Protein 9IRK (pdb70)

Secondary structure (DSSP, 8-state):
-HHHHHHHHHHHHHHHHHHHHHHHT----HHHHHHHS-SSS---HHHHHHHHHHHHS--EE-TTSEEEEE-TTT-BEEEEETTHHHHHT---TT-BGGGGB-HHHHHHHHHHHT--S--S-SSEEEEBTTT--EEEEEEEEETTEEEEEEEE---S-HHHHHHHHHHHHHHHHHHHHHHHTS-SS-HHHHHHHHHHHHHHHH--SEEEEEEE-TTS-EEEEEEEE-TTSPP-TT-EE-GGGS-HHHHHHTTTSSEEEES-TTSPPEEEEE-TT-SSPPP-SS-SSBPPPHHHHHHHHHHT--EEEEEEEEEE---EEEEEEEEEEESS-----HHHHHHHHHHHHHHHHHHHHHHHHHHHHHHHHHHHHHHHHHHHHHTS-GGGGTSSSS-TTTTS--SEEEEEETTEEEEEES---HHHHHHHHHHHHHHH-SSSEEEES-HHHHT-TTHHHHTTS--EEEEEESSSS-EEEEEE--GGGT-------S-SHHHHHHHHTTTSTT--PPPPHHHHHHHHHHHHHHHHHHHH-/--------EEEEETTEEEEE----S-HHHHHHHHT--GGGG-/--EE-TTSEEEEE-TTT-BEEEEETTHHHHHT-----TT-BGGGGB-HHHHHHHHHHHT-SSGGGG-SEEEEBTTT--EEEEEEEE-SSSEEEEEEE-S---HHHHHHHHHHHHHHHHHHHHHHHTS-SS-HHHHHHHHHHHHHHHH--SEEEEEEE-TT--EEEEEEEE-TTSPP-TT-EE-STTS-HHHHHHHHHS-EEEES-SSSPPEEEEE-TT-SS----TT-TTBPPPHHHHHHHHHHT-SEEEEEEEEEE---EEEEEEEEEEESS-----HHHHHHHHHHHHHHHHHHHHHHHHHHHHHHHHHHHHHHHHHHHHHHS-GGGGGTSSS-TTSSS--SEEEEEETTEEEEEES---HHHHHHHHHHHHHHH-SSSEEEES-HHHHT-TTT----SS--EEEEEESSSS-EEEEEE--GGGG--------SHHHHHHHHTTTSSS-PPPPPHHHHHHHHHHHHHHHHHHHH-

Sequence (1052 aa):
GGYIQPFGCMIAVDESSFRIIGYSENAREMLGIMILAMGTDVRSLFTSSSSILLERAFVAREITLLNPVWIHSKNTGKPFYAILHRIDVGVVIDLEPARTEDPALSIAGAVQSQKLAVRAISQLQALPGGDIKLLCDTVVESVRDLTGYDRVMVHKFHEDEHGEVVAESKRDDLEPYIGLHYPATDIPQASRFLFKQNRVRMIVDCNATPVLVVQDDRLTQSMCLVGSTLRAPHGCHSQYMANMGSIASLAMAVIINGNSMRLWGLVVCHHTSSRCIPFPLRYACEFLMQAFGLQLNMELQLALQMSEKRVLRTQTLLCDMLLRDSPAGIVTQSPSIMDLVKCDGAAFLYHGKYYPLGVAPSEVQIKDVVEWLLANHADSTGLSTDSLGDAGYPGAAALGDAVCGMAVAYITKRDFLFWFRSHTAKEIKWGGQRMHPRSSFQAFLEVVKSRSQPWETAEMDAIHSLQLILRDSFKESMSKAIQQYTVDARLHAVFEQSGESGKSFDYSQSLKTTTYGSSVPEQQITAYLSRIQRGGYIQPFGCMIAVDESSFRIIGYSENAREMLGILAMGTDVRSLFTSSSSILLERAFVAREITLLNPVWIHSKNTGKPFYAILHRIDVGVVIDLEPARTEDPALSIAGAVQSQKLAVRAISQLQALPGGDIKLLCDTVVESVRDLTGYDRVMVHKFHEDEHGEVVAESKRDDLEPYIGLHYPATDIPQASRFLFKQNRVRMIVDCNATPVLVVQDDRLTQSMCLVGSTLRAPHGCHSQYMANMGSIASLAMAVIINGSSMRLWGLVVCHHTSSRCIPFPLRYACEFLMQAFGLQLNMELQLALQMSEKRVLRTQTLLCDMLLRDSPAGIVTQSPSIMDLVKCDGAAFLYHGKYYPLGVAPSEVQIKDVVEWLLANHADSTGLSTDSLGDAGYPGAAALGDAVCGMAVAYITKRDFLFWFRSHTAKEIKWGGGQRMHPRSSFQAFLEVVKSRSQPWETAEMDAIHSLQLILRDSFKESRLSDQEYMELVFENGQILAKGQRTKSIMDLYEAEYNEDFMKS

Solvent-accessible surface area: 48321 Å² total; per-residue (Å²): 51,28,110,0,6,48,42,0,2,0,1,0,0,37,66,105,38,25,135,3,17,0,28,0,82,20,0,85,107,60,5,34,41,160,158,0,33,77,44,31,48,1,76,62,12,3,46,87,50,2,15,97,13,1,55,113,1,6,108,24,190,82,16,84,37,40,12,16,15,13,1,58,3,106,98,80,41,92,5,8,28,0,40,2,39,83,34,138,53,5,1,0,4,8,2,21,60,15,115,13,77,19,62,18,2,8,5,4,2,19,3,5,13,5,34,6,1,5,58,1,3,30,74,2,13,46,25,91,12,70,78,54,151,78,0,4,50,24,0,4,113,13,0,61,16,0,0,23,2,5,17,0,6,0,21,55,13,49,130,74,73,23,0,39,2,43,1,35,26,50,120,144,118,46,71,72,13,92,18,11,20,17,23,28,118,64,30,81,114,68,40,19,130,36,24,80,123,55,100,44,48,10,5,14,39,11,106,30,108,65,24,74,3,48,33,16,145,195,50,141,115,70,16,74,14,64,21,2,54,5,66,20,34,140,50,77,85,26,95,44,0,45,26,42,41,4,34,0,10,6,12,4,5,1,21,10,56,32,178,116,70,114,25,10,0,10,0,18,0,20,21,80,60,63,49,35,0,8,14,15,0,44,34,0,1,69,12,1,18,21,6,0,4,9,10,0,20,11,8,59,69,21,56,103,43,99,45,88,88,128,33,89,153,21,26,78,60,0,31,66,40,16,152,197,93,57,22,16,8,4,15,83,102,105,34,7,0,57,72,2,11,149,30,58,0,0,0,4,10,36,132,42,130,38,64,73,57,61,70,26,12,55,88,123,67,2,82,57,4,16,108,18,2,55,77,94,58,46,150,52,70,16,50,45,22,45,5,5,52,119,50,40,5,105,23,68,28,98,30,44,82,48,8,7,0,2,2,5,2,16,5,83,127,139,4,3,3,1,1,3,21,16,30,16,37,145,113,27,168,23,70,54,217,144,66,24,4,118,31,10,22,109,47,2,53,122,85,9,145,65,77,4,79,77,30,93,117,55,27,35,93,11,8,97,44,1,13,111,62,7,75,68,38,35,147,161,121,168,83,74,38,74,73,0,21,26,3,7,3,48,25,31,31,54,25,69,114,20,54,154,74,68,158,109,21,56,12,32,102,11,30,124,102,15,81,86,39,114,85,29,75,99,135,78,5,68,63,13,4,50,125,34,4,32,25,12,100,0,8,58,32,0,0,0,1,0,0,46,83,99,43,22,115,1,24,0,25,0,86,24,0,104,128,51,3,45,82,30,48,76,34,43,48,2,81,59,20,6,46,86,39,6,14,61,5,4,62,53,4,13,112,28,172,100,11,13,2,0,11,3,1,22,0,66,1,127,106,92,36,65,6,0,23,0,30,12,20,101,12,88,62,6,1,1,4,4,1,10,49,18,183,111,54,64,44,9,69,19,6,27,34,9,23,102,17,11,38,58,0,38,89,11,3,47,99,4,37,73,48,99,54,68,70,55,145,69,5,4,53,31,1,4,105,20,2,73,128,22,5,39,3,13,23,0,9,0,20,65,12,49,173,44,32,26,0,38,3,42,2,33,15,52,90,136,107,36,117,62,25,87,18,11,18,16,19,10,17,44,32,46,18,3,36,14,41,14,25,77,16,32,60,28,44,4,9,17,45,16,112,34,110,66,20,76,15,55,48,16,136,188,44,141,113,50,9,5,1,3,10,5,39,0,33,20,34,50,37,49,88,26,78,36,0,54,31,49,44,6,46,0,11,0,13,0,5,0,9,10,27,65,103,70,57,111,19,14,0,8,0,18,0,22,25,58,55,63,76,66,7,81,20,10,23,20,31,0,3,36,6,2,12,11,6,0,2,22,21,0,18,11,9,55,60,29,54,119,37,102,40,102,109,124,33,101,148,16,24,68,60,3,26,66,24,21,142,189,76,56,36,19,1,2,8,90,85,106,37,7,0,68,76,2,10,125,25,40,0,0,0,0,26,42,133,70,132,42,65,70,46,60,64,25,7,50,115,106,54,5,130,70,2,18,82,24,0,48,92,98,56,70,124,56,76,15,41,43,21,43,7,4,44,127,50,46,18,120,20,20,96,78,21,34,84,49,7,8,0,1,1,4,2,17,9,64,163,128,4,3,0,0,0,2,14,10,37,15,41,113,116,28,166,26,56,70,63,125,137,9,22,6,121,8,1,20,114,16,7,55,83,92,12,124,57,79,4,62,64,33,110,114,59,28,36,96,9,4,73,43,3,6,118,64,6,87,92,36,39,183,150,135,170,10,43,56,75,115,40,71,21,10,28,57,80,157,55,109,38,78,51,93,46,71,48,134,84,24,0,11,69,27,13,76,58,18,13,66,38,84,41,94,170,140

Foldseek 3Di:
DAWFFPQWWKWFAALPQQFTFKIWPCVCVVLVVCPDDGRDRPLVQFDDVQSVLVNVLSPDDPSQVSPFDWTAGPPPGFIWTWGWDAFPGHIMIITHGAPDRDVVVVVVLVVLLVVLLVVLLVVVVPDPQADLLVLQQSLQVSLCVLFVAAKKWWWFADPQRWIATDYMDHDPPDFDRHQFIFHNPVQDPVNVVVCVVAFKAKDQFLPGDIIDMGGHPPDPDDTDCVNPNRGHDDPVVSQLCVVAQFTIKMKGFAWEPDVVIDTGTIMMGGHNHGDDDGDSSVSSSVSNSVSSNVSVRSNVVVVVVVLVVQLVVLLVVLVVQVVVDPNVSQPVDPRHPCVNDPFQWKWKQDPNDIDIGGQDDDSVVVVLVLVQCCVPPQPDQWAWFFAVVVVPSPPPSPPDQAFGIKTKGHQDRGIIMIGGHGFDVVPGDDDDVRNYSVVRRVVVCVVRVRGGDDDDPVSVVSVVVSSVSSNVVVVVD/DACLVQQLVLLLQLVVQCVVCVVVVHAFFDLVSDVVRDGDDDDDPVSSVVVVCCQFQVQWFFPQWWKWWAALPQQFTFKIWPCVCVVLVHDDGGDHPLVQFDVVQSVLVVQQSPDDPDDPPAFPWTATDPPGFTWTWHWDDDPGGIMIITGGDDDDDVVVVVVVLVVLLVLLVVLLVVLVPDDAQDVLVLQQSLQVSVCVSAVAAKKWWWFADPNQKIATRYIDHDPVDDDDHQFTFDNSVQGSVVVVLCVPVQKAKDFFLPGDIIGMGGHPPDPGRDGCSPPNRHHDDPVVSQLCVVAQFTIKMKGFQWEPPVDIDTGTIMIGTHNHGDDDDDSNVVSVNVSSVSSNVSVNVNVVVVVVVLVVQLVVLLVVQVVQPVVDPVCSQQPDDHHPCPNDPFQWKWKADPNDIRIGGQDDDPVVVVLVVVVCCVPPVPDQWDWDFAVVVVPRPCRVVSPQSFGIKTWGHQDPGIIMMGTHGFDVVPRDDPDDRRNYSVNRRVSVCPVRVRGHDDDDPVSVVSVVVSSVVSNVVVVVD/DDDDDWDWDWDADPNDTDIHTPDDDDPVVVVVVPPDCPVVVD

GO terms:
  GO:0005634 nucleus (C, IDA)
  GO:0045892 negative regulation of DNA-templated transcription (P, IDA)
  GO:0009416 response to light stimulus (P, IDA)
  GO:0010244 response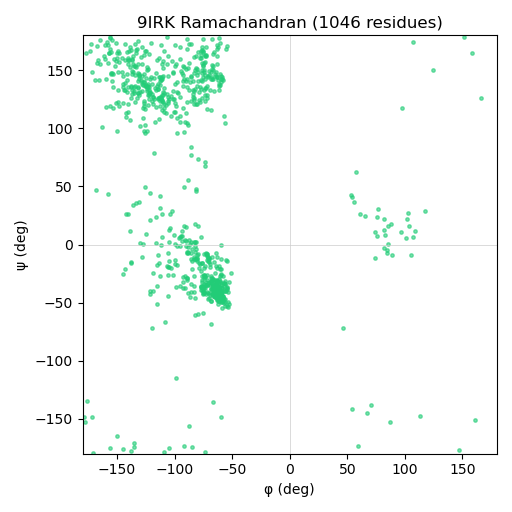 to low fluence blue light stimulus by blue low-fluence system (P, IDA)
  GO:0042803 protein homodimerization activity (F, IDA)
  GO:0043565 sequence-specific DNA binding (F, IDA)
  GO:0017012 protein-phytochromobilin linkage (P, IDA)
  GO:1990841 promoter-specific chromatin binding (F, IDA)
  GO:0005737 cytoplasm (C, EXP)
  GO:0016607 nuclear speck (C, EXP)
  GO:0009266 response to temperature stimulus (P, IMP)
  GO:0005515 protein binding (F, IPI)
  GO:0005829 cytosol (C, IDA)
  GO:0016604 nuclear body (C, IDA)
  GO:0031516 far-red light photoreceptor activity (F, IDA)
  GO:0031517 red light photoreceptor activity (F, IDA)
  GO:0042742 defense response to bacterium (P, IMP)
  GO:0009408 response to heat (P, IMP)
  GO:0009409 response to cold (P, IMP)
  GO:0009416 response to light stimulus (P, IMP)

Organism: Arabidopsis thaliana (NCBI:txid3702)

Nearest PDB structures (foldseek):
  7rzw-assembly1_B  TM=8.523E-01  e=8.303E-72  Arabidopsis thaliana
  4our-assembly1_A  TM=8.708E-01  e=1.232E-64  Arabidopsis thaliana
  4our-assembly1_B  TM=8.774E-01  e=3.385E-57  Arabidopsis thaliana
  6tby-assembly1_AAA  TM=9.558E-01  e=5.808E-47  Sorghum bicolor
  6tc5-assembly1_AAA  TM=9.625E-01  e=3.895E-46  Sorghum bicolor

B-factor: mean 48.82, std 25.3, range [7.39, 120.32]

Structure (mmCIF, N/CA/C/O backbone):
data_9IRK
#
_entry.id   9IRK
#
_cell.length_a   1.00
_cell.length_b   1.00
_cell.length_c   1.00
_cell.angle_alpha   90.00
_cell.angle_beta   90.00
_cell.angle_gamma   90.00
#
_symmetry.space_group_name_H-M   'P 1'
#
loop_
_entity.id
_entity.type
_entity.pdbx_description
1 polymer 'Phytochrome B'
2 polymer 'Transcription factor PIF6'
3 non-polymer '3-[5-[[(3~{R},4~{R})-3-ethyl-4-methyl-5-oxidanylidene-3,4-dihydropyrrol-2-yl]methyl]-2-[[5-[(4-ethyl-3-methyl-5-oxidanylidene-pyrrol-2-yl)methyl]-3-(3-hydroxy-3-oxopropyl)-4-methyl-1~{H}-pyrrol-2-yl]methyl]-4-methyl-1~{H}-pyrrol-3-yl]propanoic acid'
#
loop_
_atom_site.group_PDB
_atom_site.id
_atom_site.type_symbol
_atom_site.label_atom_id
_atom_site.label_alt_id
_atom_site.label_comp_id
_atom_site.label_asym_id
_atom_site.label_entity_id
_atom_site.label_seq_id
_atom_site.pdbx_PDB_ins_code
_atom_site.Cartn_x
_atom_site.Cartn_y
_atom_site.Cartn_z
_atom_site.occupancy
_atom_site.B_iso_or_equiv
_atom_site.auth_seq_id
_atom_site.auth_comp_id
_atom_site.auth_asym_id
_atom_site.auth_atom_id
_atom_site.pdbx_PDB_model_num
ATOM 1 N N . GLY A 1 111 ? 133.608 95.814 85.484 1.00 68.92 111 GLY C N 1
ATOM 2 C CA . GLY A 1 111 ? 132.456 96.155 84.670 1.00 65.01 111 GLY C CA 1
ATOM 3 C C . GLY A 1 111 ? 131.144 95.784 85.329 1.00 63.21 111 GLY C C 1
ATOM 4 O O . GLY A 1 111 ? 130.585 94.720 85.066 1.00 53.23 111 GLY C O 1
ATOM 7 N N . GLY A 1 112 ? 130.648 96.669 86.187 1.00 54.29 112 GLY C N 1
ATOM 8 C CA . GLY A 1 112 ? 129.415 96.457 86.904 1.00 48.12 112 GLY C CA 1
ATOM 9 C C . GLY A 1 112 ? 128.210 96.931 86.122 1.00 45.23 112 GLY C C 1
ATOM 10 O O . GLY A 1 112 ? 128.223 97.013 84.890 1.00 48.30 112 GLY C O 1
ATOM 14 N N . TYR A 1 113 ? 127.145 97.241 86.854 1.00 40.64 113 TYR C N 1
ATOM 15 C CA . TYR A 1 113 ? 125.911 97.742 86.275 1.00 37.58 113 TYR C CA 1
ATOM 16 C C . TYR A 1 113 ? 125.400 98.901 87.116 1.00 34.46 113 TYR C C 1
ATOM 17 O O . TYR A 1 113 ? 125.598 98.935 88.332 1.00 36.39 113 TYR C O 1
ATOM 35 N N . ILE A 1 114 ? 124.737 99.852 86.457 1.00 29.76 114 ILE C N 1
ATOM 36 C CA . ILE A 1 114 ? 124.164 101.014 87.121 1.00 31.14 114 ILE C CA 1
ATOM 37 C C . ILE A 1 114 ? 122.711 101.151 86.699 1.00 29.66 114 ILE C C 1
ATOM 38 O O . ILE A 1 114 ? 122.274 100.588 85.695 1.00 32.16 114 ILE C O 1
ATOM 54 N N . GLN A 1 115 ? 121.963 101.901 87.487 1.00 28.13 115 GLN C N 1
ATOM 55 C CA . GLN A 1 115 ? 120.566 102.154 87.166 1.00 27.42 115 GLN C CA 1
ATOM 56 C C . GLN A 1 115 ? 120.474 103.129 85.997 1.00 33.00 115 GLN C C 1
ATOM 57 O O . GLN A 1 115 ? 121.287 104.052 85.905 1.00 36.61 115 GLN C O 1
ATOM 71 N N . PRO A 1 116 ? 119.513 102.958 85.087 1.00 36.43 116 PRO C N 1
ATOM 72 C CA . PRO A 1 116 ? 119.500 103.791 83.873 1.00 30.39 116 PRO C CA 1
ATOM 73 C C . PRO A 1 116 ? 119.152 105.253 84.110 1.00 28.77 116 PRO C C 1
ATOM 74 O O . PRO A 1 116 ? 119.339 106.064 83.197 1.00 36.56 116 PRO C O 1
ATOM 85 N N . PHE A 1 117 ? 118.649 105.622 85.291 1.00 27.52 117 PHE C N 1
ATOM 86 C CA . PHE A 1 117 ? 118.180 106.990 85.495 1.00 26.66 117 PHE C CA 1
ATOM 87 C C . PHE A 1 117 ? 119.320 107.996 85.600 1.00 27.45 117 PHE C C 1
ATOM 88 O O . PHE A 1 117 ? 119.058 109.202 85.629 1.00 30.86 117 PHE C O 1
ATOM 105 N N . GLY A 1 118 ? 120.567 107.539 85.669 1.00 29.14 118 GLY C N 1
ATOM 106 C CA . GLY A 1 118 ? 121.704 108.439 85.688 1.00 26.76 118 GLY C CA 1
ATOM 107 C C . GLY A 1 118 ? 122.824 107.988 84.775 1.00 24.93 118 GLY C C 1
ATOM 108 O O . GLY A 1 118 ? 122.651 107.054 83.991 1.00 30.01 118 GLY C O 1
ATOM 112 N N . CYS A 1 119 ? 123.979 108.642 84.867 1.00 25.17 119 CYS C N 1
ATOM 113 C CA . CYS A 1 119 ? 125.136 108.319 84.045 1.00 26.83 119 CYS C CA 1
ATOM 114 C C . CYS A 1 119 ? 126.380 108.339 84.917 1.00 29.00 119 CYS C C 1
ATOM 115 O O . CYS A 1 119 ? 126.377 108.945 85.989 1.00 34.52 119 CYS C O 1
ATOM 123 N N . MET A 1 120 ? 127.442 107.682 84.460 1.00 31.44 120 MET C N 1
ATOM 124 C CA . MET A 1 120 ? 128.656 107.541 85.252 1.00 36.88 120 MET C CA 1
ATOM 125 C C . MET A 1 120 ? 129.876 107.605 84.348 1.00 39.21 120 MET C C 1
ATOM 126 O O . MET A 1 120 ? 129.917 106.940 83.306 1.00 44.02 120 MET C O 1
ATOM 140 N N . ILE A 1 121 ? 130.868 108.402 84.754 1.00 39.47 121 ILE C N 1
ATOM 141 C CA . ILE A 1 121 ? 132.135 108.522 84.040 1.00 43.22 121 ILE C CA 1
ATOM 142 C C . ILE A 1 121 ? 133.269 108.471 85.055 1.00 48.18 121 ILE C C 1
ATOM 143 O O . ILE A 1 121 ? 133.241 109.188 86.060 1.00 47.00 121 ILE C O 1
ATOM 159 N N . ALA A 1 122 ? 134.265 107.632 84.794 1.00 52.94 122 ALA C N 1
ATOM 160 C CA . ALA A 1 122 ? 135.428 107.493 85.660 1.00 58.43 122 ALA C CA 1
ATOM 161 C C . ALA A 1 122 ? 136.651 108.032 84.936 1.00 61.36 122 ALA C C 1
ATOM 162 O O . ALA A 1 122 ? 136.972 107.576 83.831 1.00 63.68 122 ALA C O 1
ATOM 169 N N . VAL A 1 123 ? 137.344 108.974 85.577 1.00 61.46 123 VAL C N 1
ATOM 170 C CA . VAL A 1 123 ? 138.398 109.761 84.949 1.00 64.36 123 VAL C CA 1
ATOM 171 C C . VAL A 1 123 ? 139.647 109.695 85.815 1.00 66.98 123 VAL C C 1
ATOM 172 O O . VAL A 1 123 ? 139.555 109.646 87.046 1.00 68.22 123 VAL C O 1
ATOM 185 N N . ASP A 1 124 ? 140.811 109.691 85.169 1.00 70.05 124 ASP C N 1
ATOM 186 C CA . ASP A 1 124 ? 142.078 109.735 85.886 1.00 73.00 124 ASP C CA 1
ATOM 187 C C . ASP A 1 124 ? 142.238 111.076 86.586 1.00 76.31 124 ASP C C 1
ATOM 188 O O . ASP A 1 124 ? 141.850 112.117 86.049 1.00 80.08 124 ASP C O 1
ATOM 197 N N . GLU A 1 125 ? 142.816 111.051 87.788 1.00 76.48 125 GLU C N 1
ATOM 198 C CA . GLU A 1 125 ? 142.930 112.275 88.574 1.00 76.81 125 GLU C CA 1
ATOM 199 C C . GLU A 1 125 ? 144.028 113.187 88.039 1.00 81.94 125 GLU C C 1
ATOM 200 O O . GLU A 1 125 ? 143.865 114.412 88.004 1.00 80.42 125 GLU C O 1
ATOM 212 N N . SER A 1 126 ? 145.157 112.612 87.622 1.00 85.76 126 SER C N 1
ATOM 213 C CA . SER A 1 126 ? 146.320 113.415 87.261 1.00 86.06 126 SER C CA 1
ATOM 214 C C . SER A 1 126 ? 146.190 114.098 85.905 1.00 87.70 126 SER C C 1
ATOM 215 O O . SER A 1 126 ? 146.615 115.250 85.770 1.00 83.17 126 SER C O 1
ATOM 223 N N . SER A 1 127 ? 145.622 113.426 84.900 1.00 87.07 127 SER C N 1
ATOM 224 C CA . SER A 1 127 ? 145.571 113.963 83.548 1.00 81.07 127 SER C CA 1
ATOM 225 C C . SER A 1 127 ? 144.164 114.223 83.032 1.00 83.05 127 SER C C 1
ATOM 226 O O . SER A 1 127 ? 144.023 114.660 81.884 1.00 85.96 127 SER C O 1
ATOM 234 N N . PHE A 1 128 ? 143.127 113.971 83.827 1.00 80.71 128 PHE C N 1
ATOM 235 C CA . PHE A 1 128 ? 141.743 114.233 83.440 1.00 77.25 128 PHE C CA 1
ATOM 236 C C . PHE A 1 128 ? 141.321 113.442 82.207 1.00 76.66 128 PHE C C 1
ATOM 237 O O . PHE A 1 128 ? 140.415 113.859 81.480 1.00 74.63 128 PHE C O 1
ATOM 254 N N . ARG A 1 129 ? 141.952 112.299 81.955 1.00 79.54 129 ARG C N 1
ATOM 255 C CA . ARG A 1 129 ? 141.621 111.476 80.802 1.00 80.67 129 ARG C CA 1
ATOM 256 C C . ARG A 1 129 ? 140.657 110.367 81.204 1.00 80.00 129 ARG C C 1
ATOM 257 O O . ARG A 1 129 ? 140.884 109.654 82.184 1.00 80.07 129 ARG C O 1
ATOM 278 N N . ILE A 1 130 ? 139.583 110.228 80.436 1.00 76.80 130 ILE C N 1
ATOM 279 C CA . ILE A 1 130 ? 138.509 109.300 80.770 1.00 73.00 130 ILE C CA 1
ATOM 280 C C . ILE A 1 130 ? 139.029 107.871 80.697 1.00 76.03 130 ILE C C 1
ATOM 281 O O . ILE A 1 130 ? 139.687 107.484 79.725 1.00 76.98 130 ILE C O 1
ATOM 297 N N . ILE A 1 131 ? 138.732 107.083 81.731 1.00 74.47 131 ILE C N 1
ATOM 298 C CA . ILE A 1 131 ? 139.143 105.684 81.794 1.00 70.76 131 ILE C CA 1
ATOM 299 C C . ILE A 1 131 ? 137.967 104.721 81.789 1.00 66.70 131 ILE C C 1
ATOM 300 O O . ILE A 1 131 ? 138.170 103.527 81.519 1.00 69.63 131 ILE C O 1
ATOM 316 N N . GLY A 1 132 ? 136.756 105.183 82.081 1.00 61.65 132 GLY C N 1
ATOM 317 C CA . GLY A 1 132 ? 135.605 104.299 82.003 1.00 58.67 132 GLY C CA 1
ATOM 318 C C . GLY A 1 132 ? 134.327 105.099 81.928 1.00 55.75 132 GLY C C 1
ATOM 319 O O . GLY A 1 132 ? 134.292 106.283 82.267 1.00 59.90 132 GLY C O 1
ATOM 323 N N . TYR A 1 133 ? 133.260 104.431 81.492 1.00 48.71 133 TYR C N 1
ATOM 324 C CA . TYR A 1 133 ? 131.974 105.112 81.399 1.00 44.56 133 TYR C CA 1
ATOM 325 C C . TYR A 1 133 ? 130.818 104.138 81.213 1.00 43.76 133 TYR C C 1
ATOM 326 O O . TYR A 1 133 ? 131.017 103.000 80.776 1.00 47.63 133 TYR C O 1
ATOM 344 N N . SER A 1 134 ? 129.608 104.574 81.550 1.00 38.84 134 SER C N 1
ATOM 345 C CA . SER A 1 134 ? 128.429 103.758 81.305 1.00 37.51 134 SER C CA 1
ATOM 346 C C . SER A 1 134 ? 128.050 103.800 79.828 1.00 39.40 134 SER C C 1
ATOM 347 O O . SER A 1 134 ? 128.385 104.740 79.105 1.00 44.95 134 SER C O 1
ATOM 355 N N . GLU A 1 135 ? 127.336 102.764 79.381 1.00 40.50 135 GLU C N 1
ATOM 356 C CA . GLU A 1 135 ? 126.993 102.662 77.966 1.00 41.57 135 GLU C CA 1
ATOM 357 C C . GLU A 1 135 ? 125.990 103.725 77.537 1.00 40.37 135 GLU C C 1
ATOM 358 O O . GLU A 1 135 ? 125.862 104.002 76.340 1.00 47.59 135 GLU C O 1
ATOM 370 N N . ASN A 1 136 ? 125.266 104.322 78.480 1.00 38.28 136 ASN C N 1
ATOM 371 C CA . ASN A 1 136 ? 124.260 105.327 78.161 1.00 43.63 136 ASN C CA 1
ATOM 372 C C . ASN A 1 136 ? 124.801 106.750 78.234 1.00 46.65 136 ASN C C 1
ATOM 373 O O . ASN A 1 136 ? 124.015 107.700 78.200 1.00 46.70 136 ASN C O 1
ATOM 384 N N . ALA A 1 137 ? 126.121 106.919 78.329 1.00 45.21 137 ALA C N 1
ATOM 385 C CA . ALA A 1 137 ? 126.679 108.248 78.550 1.00 43.91 137 ALA C CA 1
ATOM 386 C C . ALA A 1 137 ? 126.499 109.145 77.333 1.00 51.80 137 ALA C C 1
ATOM 387 O O . ALA A 1 137 ? 126.149 110.322 77.470 1.00 52.91 137 ALA C O 1
ATOM 394 N N . ARG A 1 138 ? 126.746 108.615 76.134 1.00 57.13 138 ARG C N 1
ATOM 395 C CA . ARG A 1 138 ? 126.659 109.441 74.935 1.00 58.39 138 ARG C CA 1
ATOM 396 C C . ARG A 1 138 ? 125.235 109.918 74.691 1.00 58.72 138 ARG C C 1
ATOM 397 O O . ARG A 1 138 ? 125.020 111.073 74.309 1.00 63.09 138 ARG C O 1
ATOM 418 N N . GLU A 1 139 ? 124.250 109.049 74.901 1.00 55.19 139 GLU C N 1
ATOM 419 C CA . GLU A 1 139 ? 122.865 109.455 74.692 1.00 55.52 139 GLU C CA 1
ATOM 420 C C . GLU A 1 139 ? 122.461 110.558 75.660 1.00 57.41 139 GLU C C 1
ATOM 421 O O . GLU A 1 139 ? 121.724 111.477 75.288 1.00 58.09 139 GLU C O 1
ATOM 433 N N . MET A 1 140 ? 122.919 110.479 76.911 1.00 55.00 140 MET C N 1
ATOM 434 C CA . MET A 1 140 ? 122.531 111.476 77.904 1.00 47.89 140 MET C CA 1
ATOM 435 C C . MET A 1 140 ? 123.260 112.797 77.692 1.00 50.91 140 MET C C 1
ATOM 436 O O . MET A 1 140 ? 122.656 113.868 77.812 1.00 51.45 140 MET C O 1
ATOM 450 N N . LEU A 1 141 ? 124.556 112.746 77.375 1.00 53.61 141 LEU C N 1
ATOM 451 C CA . LEU A 1 141 ? 125.315 113.981 77.207 1.00 56.10 141 LEU C CA 1
ATOM 452 C C . LEU A 1 141 ? 124.940 114.709 75.924 1.00 56.40 141 LEU C C 1
ATOM 453 O O . LEU A 1 141 ? 125.383 115.841 75.705 1.00 61.39 141 LEU C O 1
ATOM 469 N N . GLY A 1 142 ? 124.141 114.086 75.065 1.00 57.91 142 GLY C N 1
ATOM 470 C CA . GLY A 1 142 ? 123.763 114.680 73.803 1.00 60.40 142 GLY C CA 1
ATOM 471 C C . GLY A 1 142 ? 124.742 114.451 72.676 1.00 64.00 142 GLY C C 1
ATOM 472 O O . GLY A 1 142 ? 124.502 114.935 71.565 1.00 68.13 142 GLY C O 1
ATOM 476 N N . ILE A 1 143 ? 125.837 113.731 72.921 1.00 66.62 143 ILE C N 1
ATOM 477 C CA . ILE A 1 143 ? 126.777 113.421 71.850 1.00 73.39 143 ILE C CA 1
ATOM 478 C C . ILE A 1 143 ? 126.078 112.628 70.754 1.00 75.36 143 ILE C C 1
ATOM 479 O O . ILE A 1 143 ? 126.270 112.883 69.559 1.00 73.79 143 ILE C O 1
ATOM 495 N N . MET A 1 144 ? 125.260 111.657 71.144 1.00 78.01 144 MET C N 1
ATOM 496 C CA . MET A 1 144 ? 124.509 110.841 70.200 1.00 82.75 144 MET C CA 1
ATOM 497 C C . MET A 1 144 ? 123.012 111.055 70.385 1.00 81.32 144 MET C C 1
ATOM 498 O O . MET A 1 144 ? 122.337 110.259 71.038 1.00 84.68 144 MET C O 1
ATOM 512 N N . ILE A 1 156 ? 134.036 114.023 71.158 1.00 68.71 156 ILE C N 1
ATOM 513 C CA . ILE A 1 156 ? 133.293 112.793 71.390 1.00 78.15 156 ILE C CA 1
ATOM 514 C C . ILE A 1 156 ? 133.802 112.101 72.647 1.00 77.77 156 ILE C C 1
ATOM 515 O O . ILE A 1 156 ? 134.833 112.477 73.198 1.00 79.72 156 ILE C O 1
ATOM 530 N N . LEU A 1 157 ? 133.072 111.080 73.086 1.00 74.96 157 LEU C N 1
ATOM 531 C CA . LEU A 1 157 ? 133.375 110.342 74.306 1.00 70.02 157 LEU C CA 1
ATOM 532 C C . LEU A 1 157 ? 134.090 109.049 73.939 1.00 76.81 157 LEU C C 1
ATOM 533 O O . LEU A 1 157 ? 133.553 108.232 73.184 1.00 77.69 157 LEU C O 1
ATOM 549 N N . ALA A 1 158 ? 135.297 108.869 74.467 1.00 82.75 158 ALA C N 1
ATOM 550 C CA . ALA A 1 158 ? 136.086 107.677 74.188 1.00 80.19 158 ALA C CA 1
ATOM 551 C C . ALA A 1 158 ? 137.253 107.622 75.164 1.00 84.05 158 ALA C C 1
ATOM 552 O O . ALA A 1 158 ? 137.516 108.573 75.903 1.00 87.08 158 ALA C O 1
ATOM 559 N N . MET A 1 159 ? 137.949 106.489 75.157 1.00 80.98 159 MET C N 1
ATOM 560 C CA . MET A 1 159 ? 139.117 106.324 76.011 1.00 84.13 159 MET C CA 1
ATOM 561 C C . MET A 1 159 ? 140.183 107.350 75.651 1.00 85.22 159 MET C C 1
ATOM 562 O O . MET A 1 159 ? 140.497 107.548 74.473 1.00 84.60 159 MET C O 1
ATOM 576 N N . GLY A 1 160 ? 140.742 108.000 76.670 1.00 83.14 160 GLY C N 1
ATOM 577 C CA . GLY A 1 160 ? 141.789 108.982 76.492 1.00 84.18 160 GLY C CA 1
ATOM 578 C C . GLY A 1 160 ? 141.299 110.397 76.277 1.00 81.28 160 GLY C C 1
ATOM 579 O O . GLY A 1 160 ? 142.118 111.324 76.285 1.00 83.15 160 GLY C O 1
ATOM 583 N N . THR A 1 161 ? 139.998 110.592 76.087 1.00 78.01 161 THR C N 1
ATOM 584 C CA . THR A 1 161 ? 139.458 111.928 75.883 1.00 77.11 161 THR C CA 1
ATOM 585 C C . THR A 1 161 ? 139.536 112.737 77.171 1.00 78.42 161 THR C C 1
ATOM 586 O O . THR A 1 161 ? 139.400 112.191 78.270 1.00 79.91 161 THR C O 1
ATOM 597 N N . ASP A 1 162 ? 139.762 114.040 77.033 1.00 76.05 162 ASP C N 1
ATOM 598 C CA . ASP A 1 162 ? 139.786 114.944 78.178 1.00 72.87 162 ASP C CA 1
ATOM 599 C C . ASP A 1 162 ? 138.354 115.260 78.590 1.00 68.18 162 ASP C C 1
ATOM 600 O O . ASP A 1 162 ? 137.552 115.721 77.773 1.00 66.24 162 ASP C O 1
ATOM 609 N N . VAL A 1 163 ? 138.027 115.012 79.859 1.00 68.43 163 VAL C N 1
ATOM 610 C CA . VAL A 1 163 ? 136.660 115.200 80.324 1.00 67.26 163 VAL C CA 1
ATOM 611 C C . VAL A 1 163 ? 136.237 116.658 80.245 1.00 68.05 163 VAL C C 1
ATOM 612 O O . VAL A 1 163 ? 135.073 116.948 79.952 1.00 67.92 163 VAL C O 1
ATOM 625 N N . ARG A 1 164 ? 137.157 117.591 80.493 1.00 69.45 164 ARG C N 1
ATOM 626 C CA . ARG A 1 164 ? 136.801 119.005 80.492 1.00 67.30 164 ARG C CA 1
ATOM 627 C C . ARG A 1 164 ? 136.246 119.465 79.151 1.00 61.92 164 ARG C C 1
ATOM 628 O O . ARG A 1 164 ? 135.484 120.436 79.112 1.00 61.50 164 ARG C O 1
ATOM 649 N N . SER A 1 165 ? 136.599 118.792 78.056 1.00 59.32 165 SER C N 1
ATOM 650 C CA . SER A 1 165 ? 136.092 119.160 76.742 1.00 59.59 165 SER C CA 1
ATOM 651 C C . SER A 1 165 ? 134.623 118.811 76.553 1.00 60.35 165 SER C C 1
ATOM 652 O O . SER A 1 165 ? 134.032 119.222 75.550 1.00 59.71 165 SER C O 1
ATOM 660 N N . LEU A 1 166 ? 134.024 118.061 77.475 1.00 58.87 166 LEU C N 1
ATOM 661 C CA . LEU A 1 166 ? 132.611 117.722 77.397 1.00 52.44 166 LEU C CA 1
ATOM 662 C C . LEU A 1 166 ? 131.716 118.746 78.082 1.00 49.99 166 LEU C C 1
ATOM 663 O O . LEU A 1 166 ? 130.491 118.635 77.982 1.00 46.26 166 LEU C O 1
ATOM 679 N N . PHE A 1 167 ? 132.290 119.732 78.766 1.00 51.37 167 PHE C N 1
ATOM 680 C CA . PHE A 1 167 ? 131.531 120.699 79.544 1.00 51.46 167 PHE C CA 1
ATOM 681 C C . PHE A 1 167 ? 132.037 122.105 79.249 1.00 55.74 167 PHE C C 1
ATOM 682 O O . PHE A 1 167 ? 133.119 122.300 78.689 1.00 56.05 167 PHE C O 1
ATOM 699 N N . THR A 1 168 ? 131.234 123.093 79.637 1.00 56.22 168 THR C N 1
ATOM 700 C CA . THR A 1 168 ? 131.576 124.486 79.400 1.00 55.60 168 THR C CA 1
ATOM 701 C C . THR A 1 168 ? 132.791 124.889 80.239 1.00 60.69 168 THR C C 1
ATOM 702 O O . THR A 1 168 ? 133.328 124.107 81.028 1.00 62.77 168 THR C O 1
ATOM 713 N N . SER A 1 169 ? 133.228 126.137 80.056 1.00 60.51 169 SER C N 1
ATOM 714 C CA . SER A 1 169 ? 134.464 126.601 80.682 1.00 63.19 169 SER C CA 1
ATOM 715 C C . SER A 1 169 ? 134.319 126.706 82.198 1.00 62.57 169 SER C C 1
ATOM 716 O O . SER A 1 169 ? 135.170 126.221 82.956 1.00 65.08 169 SER C O 1
ATOM 724 N N . SER A 1 170 ? 133.246 127.350 82.662 1.00 57.70 170 SER C N 1
ATOM 725 C CA . SER A 1 170 ? 133.006 127.443 84.096 1.00 64.20 170 SER C CA 1
ATOM 726 C C . SER A 1 170 ? 132.834 126.070 84.732 1.00 64.53 170 SER C C 1
ATOM 727 O O . SER A 1 170 ? 133.289 125.854 85.864 1.00 62.59 170 SER C O 1
ATOM 735 N N . SER A 1 171 ? 132.191 125.138 84.026 1.00 58.02 171 SER C N 1
ATOM 736 C CA . SER A 1 171 ? 132.088 123.774 84.525 1.00 52.08 171 SER C CA 1
ATOM 737 C C . SER A 1 171 ? 133.466 123.156 84.703 1.00 57.13 171 SER C C 1
ATOM 738 O O . SER A 1 171 ? 133.723 122.480 85.706 1.00 64.13 171 SER C O 1
ATOM 746 N N . SER A 1 172 ? 134.366 123.373 83.744 1.00 53.55 172 SER C N 1
ATOM 747 C CA . SER A 1 172 ? 135.720 122.851 83.882 1.00 59.20 172 SER C CA 1
ATOM 748 C C . SER A 1 172 ? 136.441 123.477 85.067 1.00 61.91 172 SER C C 1
ATOM 749 O O . SER A 1 172 ? 137.189 122.789 85.771 1.00 63.95 172 SER C O 1
ATOM 757 N N . ILE A 1 173 ? 136.238 124.775 85.299 1.00 61.08 173 ILE C N 1
ATOM 758 C CA . ILE A 1 173 ? 136.870 125.425 86.446 1.00 61.59 173 ILE C CA 1
ATOM 759 C C . ILE A 1 173 ? 136.389 124.788 87.746 1.00 62.48 173 ILE C C 1
ATOM 760 O O . ILE A 1 173 ? 137.188 124.453 88.632 1.00 64.49 173 ILE C O 1
ATOM 776 N N . LEU A 1 174 ? 135.073 124.604 87.875 1.00 61.76 174 LEU C N 1
ATOM 777 C CA . LEU A 1 174 ? 134.540 123.981 89.085 1.00 60.27 174 LEU C CA 1
ATOM 778 C C . LEU A 1 174 ? 135.056 122.556 89.248 1.00 55.67 174 LEU C C 1
ATOM 779 O O . LEU A 1 174 ? 135.373 122.125 90.364 1.00 58.98 174 LEU C O 1
ATOM 795 N N . LEU A 1 175 ? 135.138 121.803 88.149 1.00 54.52 175 LEU C N 1
ATOM 796 C CA . LEU A 1 175 ? 135.629 120.434 88.240 1.00 57.34 175 LEU C CA 1
ATOM 797 C C . LEU A 1 175 ? 137.079 120.393 88.703 1.00 59.96 175 LEU C C 1
ATOM 798 O O . LEU A 1 175 ? 137.442 119.558 89.536 1.00 62.88 175 LEU C O 1
ATOM 814 N N . GLU A 1 176 ? 137.925 121.276 88.171 1.00 60.53 176 GLU C N 1
ATOM 815 C CA . GLU A 1 176 ? 139.315 121.311 88.618 1.00 63.37 176 GLU C CA 1
ATOM 816 C C . GLU A 1 176 ? 139.405 121.675 90.095 1.00 65.72 176 GLU C C 1
ATOM 817 O O . GLU A 1 176 ? 140.180 121.070 90.852 1.00 64.58 176 GLU C O 1
ATOM 829 N N . ARG A 1 177 ? 138.608 122.655 90.528 1.00 64.76 177 ARG C N 1
ATOM 830 C CA . ARG A 1 177 ? 138.593 123.014 91.942 1.00 61.66 177 ARG C CA 1
ATOM 831 C C . ARG A 1 177 ? 138.224 121.819 92.811 1.00 62.72 177 ARG C C 1
ATOM 832 O O . ARG A 1 177 ? 138.855 121.579 93.846 1.00 64.31 177 ARG C O 1
ATOM 853 N N . ALA A 1 178 ? 137.197 121.065 92.416 1.00 66.16 178 ALA C N 1
ATOM 854 C CA . ALA A 1 178 ? 136.810 119.890 93.191 1.00 61.96 178 ALA C CA 1
ATOM 855 C C . ALA A 1 178 ? 137.907 118.833 93.176 1.00 62.43 178 ALA C C 1
ATOM 856 O O . ALA A 1 178 ? 138.170 118.186 94.195 1.00 63.60 178 ALA C O 1
ATOM 863 N N . PHE A 1 179 ? 138.555 118.640 92.028 1.00 62.59 179 PHE C N 1
ATOM 864 C CA . PHE A 1 179 ? 139.610 117.642 91.910 1.00 61.00 179 PHE C CA 1
ATOM 865 C C . PHE A 1 179 ? 140.816 117.945 92.783 1.00 65.61 179 PHE C C 1
ATOM 866 O O . PHE A 1 179 ? 141.453 117.004 93.267 1.00 64.72 179 PHE C O 1
ATOM 883 N N . VAL A 1 180 ? 141.157 119.217 92.992 1.00 69.97 180 VAL C N 1
ATOM 884 C CA . VAL A 1 180 ? 142.355 119.569 93.752 1.00 71.63 180 VAL C CA 1
ATOM 885 C C . VAL A 1 180 ? 142.101 119.650 95.248 1.00 73.60 180 VAL C C 1
ATOM 886 O O . VAL A 1 180 ? 143.024 119.996 95.999 1.00 75.31 180 VAL C O 1
ATOM 899 N N . ALA A 1 181 ? 140.896 119.332 95.712 1.00 75.85 181 ALA C N 1
ATOM 900 C CA . ALA A 1 181 ? 140.575 119.450 97.128 1.00 74.16 181 ALA C CA 1
ATOM 901 C C . ALA A 1 181 ? 140.945 118.177 97.875 1.00 75.44 181 ALA C C 1
ATOM 902 O O . ALA A 1 181 ? 141.038 117.097 97.286 1.00 73.41 181 ALA C O 1
ATOM 909 N N . ARG A 1 182 ? 141.167 118.312 99.184 1.00 79.18 182 ARG C N 1
ATOM 910 C CA . ARG A 1 182 ? 141.499 117.153 100.007 1.00 82.61 182 ARG C CA 1
ATOM 911 C C . ARG A 1 182 ? 140.242 116.391 100.408 1.00 79.40 182 ARG C C 1
ATOM 912 O O . ARG A 1 182 ? 140.084 115.209 100.080 1.00 75.99 182 ARG C O 1
ATOM 933 N N . GLU A 1 183 ? 139.335 117.051 101.126 1.00 74.92 183 GLU C N 1
ATOM 934 C CA . GLU A 1 183 ? 138.050 116.454 101.484 1.00 68.15 183 GLU C CA 1
ATOM 935 C C . GLU A 1 183 ? 137.086 116.697 100.328 1.00 67.80 183 GLU C C 1
ATOM 936 O O . GLU A 1 183 ? 136.291 117.638 100.317 1.00 69.77 183 GLU C O 1
ATOM 948 N N . ILE A 1 184 ? 137.170 115.815 99.328 1.00 64.85 184 ILE C N 1
ATOM 949 C CA . ILE A 1 184 ? 136.385 115.969 98.110 1.00 58.02 184 ILE C CA 1
ATOM 950 C C . ILE A 1 184 ? 134.892 115.961 98.393 1.00 53.36 184 ILE C C 1
ATOM 951 O O . ILE A 1 184 ? 134.109 116.455 97.579 1.00 51.30 184 ILE C O 1
ATOM 967 N N . THR A 1 185 ? 134.474 115.408 99.530 1.00 52.50 185 THR C N 1
ATOM 968 C CA . THR A 1 185 ? 133.057 115.355 99.863 1.00 50.85 185 THR C CA 1
ATOM 969 C C . THR A 1 185 ? 132.486 116.714 100.241 1.00 51.30 185 THR C C 1
ATOM 970 O O . THR A 1 185 ? 131.267 116.825 100.408 1.00 49.29 185 THR C O 1
ATOM 981 N N . LEU A 1 186 ? 133.322 117.738 100.394 1.00 54.41 186 LEU C N 1
ATOM 982 C CA . LEU A 1 186 ? 132.847 119.075 100.722 1.00 55.01 186 LEU C CA 1
ATOM 983 C C . LEU A 1 186 ? 132.453 119.887 99.496 1.00 56.24 186 LEU C C 1
ATOM 984 O O . LEU A 1 186 ? 131.916 120.989 99.651 1.00 56.50 186 LEU C O 1
ATOM 1000 N N . LEU A 1 187 ? 132.686 119.424 98.279 1.00 53.43 187 LEU C N 1
ATOM 1001 C CA . LEU A 1 187 ? 132.277 120.110 97.044 1.00 48.98 187 LEU C CA 1
ATOM 1002 C C . LEU A 1 187 ? 131.205 119.310 96.317 1.00 46.79 187 LEU C C 1
ATOM 1003 O O . LEU A 1 187 ? 131.320 119.267 95.116 1.00 51.82 187 LEU C O 1
ATOM 1019 N N . ASN A 1 188 ? 130.198 118.728 96.987 1.00 42.72 188 ASN C N 1
ATOM 1020 C CA . ASN A 1 188 ? 129.186 117.824 96.375 1.00 41.31 188 ASN C CA 1
ATOM 1021 C C . ASN A 1 188 ? 127.792 118.201 96.846 1.00 45.35 188 ASN C C 1
ATOM 1022 O O . ASN A 1 188 ? 127.609 118.212 98.012 1.00 54.08 188 ASN C O 1
ATOM 1033 N N . PRO A 1 189 ? 126.788 118.530 96.013 1.00 42.86 189 PRO C N 1
ATOM 1034 C CA . PRO A 1 189 ? 126.872 118.396 94.559 1.00 31.28 189 PRO C CA 1
ATOM 1035 C C . PRO A 1 189 ? 127.332 119.571 93.674 1.00 35.32 189 PRO C C 1
ATOM 1036 O O . PRO A 1 189 ? 126.891 120.628 93.921 1.00 41.57 189 PRO C O 1
ATOM 1047 N N . VAL A 1 190 ? 128.192 119.378 92.675 1.00 33.87 190 VAL C N 1
ATOM 1048 C CA . VAL A 1 190 ? 128.602 120.411 91.683 1.00 30.76 190 VAL C CA 1
ATOM 1049 C C . VAL A 1 190 ? 127.479 120.592 90.674 1.00 29.89 190 VAL C C 1
ATOM 1050 O O . VAL A 1 190 ? 126.745 119.699 90.581 1.00 37.06 190 VAL C O 1
ATOM 1063 N N . TRP A 1 191 ? 127.239 121.765 90.114 1.00 32.67 191 TRP C N 1
ATOM 1064 C CA . TRP A 1 191 ? 126.275 122.114 89.074 1.00 30.36 191 TRP C CA 1
ATOM 1065 C C . TRP A 1 191 ? 127.029 122.410 87.784 1.00 32.55 191 TRP C C 1
ATOM 1066 O O . TRP A 1 191 ? 127.824 123.352 87.733 1.00 41.72 191 TRP C O 1
ATOM 1087 N N . ILE A 1 192 ? 126.798 121.616 86.735 1.00 29.18 192 ILE C N 1
ATOM 1088 C CA . ILE A 1 192 ? 127.534 121.795 85.489 1.00 35.66 192 ILE C CA 1
ATOM 1089 C C . ILE A 1 192 ? 126.569 121.773 84.311 1.00 37.75 192 ILE C C 1
ATOM 1090 O O . ILE A 1 192 ? 125.393 121.439 84.448 1.00 38.75 192 ILE C O 1
ATOM 1106 N N . HIS A 1 193 ? 127.080 122.166 83.146 1.00 40.63 193 HIS C N 1
ATOM 1107 C CA . HIS A 1 193 ? 126.288 122.283 81.929 1.00 42.50 193 HIS C CA 1
ATOM 1108 C C . HIS A 1 193 ? 126.967 121.540 80.788 1.00 43.02 193 HIS C C 1
ATOM 1109 O O . HIS A 1 193 ? 128.195 121.557 80.666 1.00 45.51 193 HIS C O 1
ATOM 1123 N N . SER A 1 194 ? 126.159 120.888 79.958 1.00 45.53 194 SER C N 1
ATOM 1124 C CA . SER A 1 194 ? 126.687 120.107 78.848 1.00 49.43 194 SER C CA 1
ATOM 1125 C C . SER A 1 194 ? 127.096 121.024 77.703 1.00 57.05 194 SER C C 1
ATOM 1126 O O . SER A 1 194 ? 126.359 121.943 77.334 1.00 61.39 194 SER C O 1
ATOM 1134 N N . LYS A 1 195 ? 128.274 120.766 77.133 1.00 59.80 195 LYS C N 1
ATOM 1135 C CA . LYS A 1 195 ? 128.801 121.642 76.094 1.00 59.80 195 LYS C CA 1
ATOM 1136 C C . LYS A 1 195 ? 127.923 121.644 74.851 1.00 59.36 195 LYS C C 1
ATOM 1137 O O . LYS A 1 195 ? 127.686 122.704 74.262 1.00 59.47 195 LYS C O 1
ATOM 1156 N N . ASN A 1 196 ? 127.430 120.479 74.436 1.00 59.71 196 ASN C N 1
ATOM 1157 C CA . ASN A 1 196 ? 126.664 120.378 73.200 1.00 64.48 196 ASN C CA 1
ATOM 1158 C C . ASN A 1 196 ? 125.248 120.920 73.350 1.00 65.78 196 ASN C C 1
ATOM 1159 O O . ASN A 1 196 ? 124.860 121.850 72.638 1.00 67.70 196 ASN C O 1
ATOM 1170 N N . THR A 1 197 ? 124.466 120.358 74.270 1.00 61.78 197 THR C N 1
ATOM 1171 C CA . THR A 1 197 ? 123.063 120.723 74.396 1.00 63.65 197 THR C CA 1
ATOM 1172 C C . THR A 1 197 ? 122.818 121.865 75.372 1.00 60.89 197 THR C C 1
ATOM 1173 O O . THR A 1 197 ? 121.828 122.586 75.215 1.00 59.55 197 THR C O 1
ATOM 1184 N N . GLY A 1 198 ? 123.683 122.048 76.366 1.00 57.62 198 GLY C N 1
ATOM 1185 C CA . GLY A 1 198 ? 123.503 123.112 77.332 1.00 54.36 198 GLY C CA 1
ATOM 1186 C C . GLY A 1 198 ? 122.535 122.808 78.452 1.00 55.15 198 GLY C C 1
ATOM 1187 O O . GLY A 1 198 ? 122.003 123.746 79.054 1.00 53.03 198 GLY C O 1
ATOM 1191 N N . LYS A 1 199 ? 122.279 121.531 78.748 1.00 51.69 199 LYS C N 1
ATOM 1192 C CA . LYS A 1 199 ? 121.381 121.179 79.840 1.00 49.47 199 LYS C CA 1
ATOM 1193 C C . LYS A 1 199 ? 122.155 121.071 81.154 1.00 43.81 199 LYS C C 1
ATOM 1194 O O . LYS A 1 199 ? 123.346 120.752 81.148 1.00 45.08 199 LYS C O 1
ATOM 1213 N N . PRO A 1 200 ? 121.506 121.327 82.290 1.00 41.29 200 PRO C N 1
ATOM 1214 C CA . PRO A 1 200 ? 122.205 121.239 83.576 1.00 36.36 200 PRO C CA 1
ATOM 1215 C C . PRO A 1 200 ? 122.217 119.829 84.148 1.00 32.80 200 PRO C C 1
ATOM 1216 O O . PRO A 1 200 ? 121.257 119.068 84.010 1.00 35.37 200 PRO C O 1
ATOM 1227 N N . PHE A 1 201 ? 123.324 119.495 84.808 1.00 32.08 201 PHE C N 1
ATOM 1228 C CA . PHE A 1 201 ? 123.498 118.230 85.505 1.00 28.32 201 PHE C CA 1
ATOM 1229 C C . PHE A 1 201 ? 124.025 118.486 86.909 1.00 26.03 201 PHE C C 1
ATOM 1230 O O . PHE A 1 201 ? 124.791 119.430 87.143 1.00 35.47 201 PHE C O 1
ATOM 1247 N N . TYR A 1 202 ? 123.614 117.628 87.840 1.00 24.76 202 TYR C N 1
ATOM 1248 C CA . TYR A 1 202 ? 124.230 117.538 89.157 1.00 25.30 202 TYR C CA 1
ATOM 1249 C C . TYR A 1 202 ? 125.268 116.427 89.137 1.00 27.73 202 TYR C C 1
ATOM 1250 O O . TYR A 1 202 ? 124.962 115.295 88.752 1.00 32.73 202 TYR C O 1
ATOM 1268 N N . ALA A 1 203 ? 126.486 116.749 89.552 1.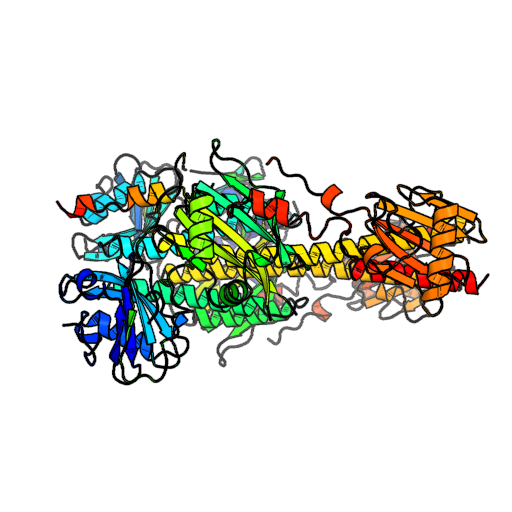00 25.83 203 ALA C N 1
ATOM 1269 C CA . ALA A 1 203 ? 127.600 115.815 89.549 1.00 24.83 203 ALA C CA 1
ATOM 1270 C C . ALA A 1 203 ? 128.029 115.547 90.982 1.00 31.81 203 ALA C C 1
ATOM 1271 O O . ALA A 1 203 ? 128.152 116.481 91.782 1.00 42.39 203 ALA C O 1
ATOM 1278 N N . ILE A 1 204 ? 128.233 114.273 91.303 1.00 32.46 204 ILE C N 1
ATOM 1279 C CA . ILE A 1 204 ? 128.737 113.852 92.605 1.00 34.07 204 ILE C CA 1
ATOM 1280 C C . ILE A 1 204 ? 130.016 113.062 92.380 1.00 36.18 204 ILE C C 1
ATOM 1281 O O . ILE A 1 204 ? 130.022 112.086 91.624 1.00 38.08 204 ILE C O 1
ATOM 1297 N N . LEU A 1 205 ? 131.094 113.484 93.031 1.00 39.64 205 LEU C N 1
ATOM 1298 C CA . LEU A 1 205 ? 132.414 112.917 92.809 1.00 39.83 205 LEU C CA 1
ATOM 1299 C C . LEU A 1 205 ? 132.879 112.159 94.042 1.00 42.22 205 LEU C C 1
ATOM 1300 O O . LEU A 1 205 ? 132.594 112.550 95.176 1.00 37.16 205 LEU C O 1
ATOM 1316 N N . HIS A 1 206 ? 133.598 111.064 93.809 1.00 47.14 206 HIS C N 1
ATOM 1317 C CA . HIS A 1 206 ? 134.266 110.376 94.905 1.00 45.53 206 HIS C CA 1
ATOM 1318 C C . HIS A 1 206 ? 135.517 109.695 94.373 1.00 48.14 206 HIS C C 1
ATOM 1319 O O . HIS A 1 206 ? 135.715 109.571 93.163 1.00 51.14 206 HIS C O 1
ATOM 1333 N N . ARG A 1 207 ? 136.386 109.297 95.295 1.00 47.77 207 ARG C N 1
ATOM 1334 C CA . ARG A 1 207 ? 137.700 108.774 94.956 1.00 50.38 207 ARG C CA 1
ATOM 1335 C C . ARG A 1 207 ? 137.722 107.254 95.039 1.00 51.83 207 ARG C C 1
ATOM 1336 O O . ARG A 1 207 ? 137.029 106.645 95.856 1.00 53.34 207 ARG C O 1
ATOM 1357 N N . ILE A 1 208 ? 138.530 106.648 94.173 1.00 58.84 208 ILE C N 1
ATOM 1358 C CA . ILE A 1 208 ? 138.787 105.219 94.181 1.00 65.53 208 ILE C CA 1
ATOM 1359 C C . ILE A 1 208 ? 140.280 105.000 93.953 1.00 70.97 208 ILE C C 1
ATOM 1360 O O . ILE A 1 208 ? 141.057 105.947 93.847 1.00 69.04 208 ILE C O 1
ATOM 1376 N N . ASP A 1 209 ? 140.674 103.730 93.877 1.00 77.22 209 ASP C N 1
ATOM 1377 C CA . ASP A 1 209 ? 142.089 103.403 93.745 1.00 80.74 209 ASP C CA 1
ATOM 1378 C C . ASP A 1 209 ? 142.673 103.908 92.431 1.00 81.03 209 ASP C C 1
ATOM 1379 O O . ASP A 1 209 ? 143.856 104.262 92.378 1.00 80.57 209 ASP C O 1
ATOM 1388 N N . VAL A 1 210 ? 141.872 103.945 91.367 1.00 76.38 210 VAL C N 1
ATOM 1389 C CA . VAL A 1 210 ? 142.405 104.268 90.048 1.00 75.52 210 VAL C CA 1
ATOM 1390 C C . VAL A 1 210 ? 142.324 105.765 89.773 1.00 75.08 210 VAL C C 1
ATOM 1391 O O . VAL A 1 210 ? 143.225 106.340 89.152 1.00 77.81 210 VAL C O 1
ATOM 1404 N N . GLY A 1 211 ? 141.256 106.419 90.223 1.00 69.90 211 GLY C N 1
ATOM 1405 C CA . GLY A 1 211 ? 141.044 107.819 89.913 1.00 64.71 211 GLY C CA 1
ATOM 1406 C C . GLY A 1 211 ? 139.821 108.389 90.598 1.00 58.43 211 GLY C C 1
ATOM 1407 O O . GLY A 1 211 ? 139.618 108.161 91.794 1.00 59.66 211 GLY C O 1
ATOM 1411 N N . VAL A 1 212 ? 139.001 109.134 89.862 1.00 53.85 212 VAL C N 1
ATOM 1412 C CA . VAL A 1 212 ? 137.820 109.789 90.412 1.00 52.84 212 VAL C CA 1
ATOM 1413 C C . VAL A 1 212 ? 136.599 109.340 89.621 1.00 51.56 212 VAL C C 1
ATOM 1414 O O . VAL A 1 212 ? 136.613 109.350 88.385 1.00 54.76 212 VAL C O 1
ATOM 1427 N N . VAL A 1 213 ? 135.546 108.953 90.337 1.00 49.42 213 VAL C N 1
ATOM 1428 C CA . VAL A 1 213 ? 134.277 108.553 89.742 1.00 47.20 213 VAL C CA 1
ATOM 1429 C C . VAL A 1 213 ? 133.300 109.712 89.861 1.00 43.97 213 VAL C C 1
ATOM 1430 O O . VAL A 1 213 ? 133.149 110.300 90.944 1.00 43.28 213 VAL C O 1
ATOM 1443 N N . ILE A 1 214 ? 132.630 110.029 88.752 1.00 40.71 214 ILE C N 1
ATOM 1444 C CA . ILE A 1 214 ? 131.672 111.122 88.658 1.00 39.86 214 ILE C CA 1
ATOM 1445 C C . ILE A 1 214 ? 130.320 110.520 88.299 1.00 38.87 214 ILE C C 1
ATOM 1446 O O . ILE A 1 214 ? 130.180 109.872 87.251 1.00 41.28 214 ILE C O 1
ATOM 1462 N N . ASP A 1 215 ? 129.329 110.738 89.161 1.00 35.38 215 ASP C N 1
ATOM 1463 C CA . ASP A 1 215 ? 127.947 110.363 88.897 1.00 32.26 215 ASP C CA 1
ATOM 1464 C C . ASP A 1 215 ? 127.199 111.600 88.425 1.00 32.31 215 ASP C C 1
ATOM 1465 O O . ASP A 1 215 ? 127.104 112.586 89.163 1.00 37.28 215 ASP C O 1
ATOM 1474 N N . LEU A 1 216 ? 126.670 111.542 87.206 1.00 29.77 216 LEU C N 1
ATOM 1475 C CA . LEU A 1 216 ? 125.966 112.650 86.581 1.00 27.91 216 LEU C CA 1
ATOM 1476 C C . LEU A 1 216 ? 124.475 112.356 86.556 1.00 26.35 216 LEU C C 1
ATOM 1477 O O . LEU A 1 216 ? 124.054 111.288 86.106 1.00 25.63 216 LEU C O 1
ATOM 1493 N N . GLU A 1 217 ? 123.681 113.306 87.032 1.00 30.53 217 GLU C N 1
ATOM 1494 C CA . GLU A 1 217 ? 122.237 113.134 87.060 1.00 31.41 217 GLU C CA 1
ATOM 1495 C C . GLU A 1 217 ? 121.553 114.359 86.463 1.00 33.97 217 GLU C C 1
ATOM 1496 O O . GLU A 1 217 ? 121.855 115.491 86.863 1.00 38.64 217 GLU C O 1
ATOM 1508 N N . PRO A 1 218 ? 120.640 114.188 85.508 1.00 32.52 218 PRO C N 1
ATOM 1509 C CA . PRO A 1 218 ? 119.945 115.349 84.942 1.00 31.98 218 PRO C CA 1
ATOM 1510 C C . PRO A 1 218 ? 119.186 116.128 86.005 1.00 31.18 218 PRO C C 1
ATOM 1511 O O . PRO A 1 218 ? 118.630 115.556 86.943 1.00 34.02 218 PRO C O 1
ATOM 1522 N N . ALA A 1 219 ? 119.169 117.448 85.852 1.00 31.04 219 ALA C N 1
ATOM 1523 C CA . ALA A 1 219 ? 118.405 118.309 86.740 1.00 32.08 219 ALA C CA 1
ATOM 1524 C C . ALA A 1 219 ? 117.071 118.650 86.093 1.00 37.56 219 ALA C C 1
ATOM 1525 O O . ALA A 1 219 ? 117.021 119.044 84.925 1.00 40.95 219 ALA C O 1
ATOM 1532 N N . ARG A 1 220 ? 115.987 118.486 86.848 1.00 40.04 220 ARG C N 1
ATOM 1533 C CA . ARG A 1 220 ? 114.662 118.701 86.284 1.00 42.90 220 ARG C CA 1
ATOM 1534 C C . ARG A 1 220 ? 114.280 120.173 86.236 1.00 47.79 220 ARG C C 1
ATOM 1535 O O . ARG A 1 220 ? 113.281 120.518 85.595 1.00 50.36 220 ARG C O 1
ATOM 1556 N N . THR A 1 221 ? 115.042 121.044 86.891 1.00 47.29 221 THR C N 1
ATOM 1557 C CA . THR A 1 221 ? 114.822 122.483 86.837 1.00 44.18 221 THR C CA 1
ATOM 1558 C C . THR A 1 221 ? 115.979 123.133 86.092 1.00 48.25 221 THR C C 1
ATOM 1559 O O . THR A 1 221 ? 117.144 122.932 86.448 1.00 52.64 221 THR C O 1
ATOM 1570 N N . GLU A 1 222 ? 115.656 123.914 85.063 1.00 49.63 222 GLU C N 1
ATOM 1571 C CA . GLU A 1 222 ? 116.662 124.530 84.208 1.00 46.37 222 GLU C CA 1
ATOM 1572 C C . GLU A 1 222 ? 116.838 126.021 84.441 1.00 41.57 222 GLU C C 1
ATOM 1573 O O . GLU A 1 222 ? 117.869 126.572 84.056 1.00 42.03 222 GLU C O 1
ATOM 1585 N N . ASP A 1 223 ? 115.867 126.677 85.053 1.00 41.39 223 ASP C N 1
ATOM 1586 C CA . ASP A 1 223 ? 115.944 128.101 85.350 1.00 39.61 223 ASP C CA 1
ATOM 1587 C C . ASP A 1 223 ? 116.912 128.347 86.503 1.00 38.13 223 ASP C C 1
ATOM 1588 O O . ASP A 1 223 ? 116.721 127.766 87.579 1.00 38.67 223 ASP C O 1
ATOM 1597 N N . PRO A 1 224 ? 117.948 129.176 86.341 1.00 32.85 224 PRO C N 1
ATOM 1598 C CA . PRO A 1 224 ? 118.873 129.417 87.463 1.00 33.43 224 PRO C CA 1
ATOM 1599 C C . PRO A 1 224 ? 118.213 129.979 88.713 1.00 32.10 224 PRO C C 1
ATOM 1600 O O . PRO A 1 224 ? 118.600 129.606 89.832 1.00 32.54 224 PRO C O 1
ATOM 1611 N N . ALA A 1 225 ? 117.228 130.864 88.563 1.00 28.17 225 ALA C N 1
ATOM 1612 C CA . ALA A 1 225 ? 116.591 131.458 89.732 1.00 25.91 225 ALA C CA 1
ATOM 1613 C C . ALA A 1 225 ? 115.928 130.395 90.598 1.00 30.13 225 ALA C C 1
ATOM 1614 O O . ALA A 1 225 ? 116.086 130.393 91.827 1.00 25.96 225 ALA C O 1
ATOM 1621 N N . LEU A 1 226 ? 115.196 129.472 89.973 1.00 28.98 226 LEU C N 1
ATOM 1622 C CA . LEU A 1 226 ? 114.568 128.386 90.712 1.00 23.40 226 LEU C CA 1
ATOM 1623 C C . LEU A 1 226 ? 115.597 127.418 91.278 1.00 22.93 226 LEU C C 1
ATOM 1624 O O . LEU A 1 226 ? 115.375 126.845 92.348 1.00 28.80 226 LEU C O 1
ATOM 1640 N N . SER A 1 227 ? 116.726 127.235 90.595 1.00 21.87 227 SER C N 1
ATOM 1641 C CA . SER A 1 227 ? 117.787 126.401 91.146 1.00 23.45 227 SER C CA 1
ATOM 1642 C C . SER A 1 227 ? 118.304 126.967 92.462 1.00 23.16 227 SER C C 1
ATOM 1643 O O . SER A 1 227 ? 118.439 126.239 93.455 1.00 21.95 227 SER C O 1
ATOM 1651 N N . ILE A 1 228 ? 118.590 128.270 92.491 1.00 23.18 228 ILE C N 1
ATOM 1652 C CA . ILE A 1 228 ? 119.075 128.899 93.716 1.00 19.81 228 ILE C CA 1
ATOM 1653 C C . ILE A 1 228 ? 118.006 128.841 94.803 1.00 17.90 228 ILE C C 1
ATOM 1654 O O . ILE A 1 228 ? 118.292 128.537 95.973 1.00 21.78 228 ILE C O 1
ATOM 1670 N N . ALA A 1 229 ? 116.755 129.121 94.432 1.00 15.69 229 ALA C N 1
ATOM 1671 C CA . ALA A 1 229 ? 115.674 129.063 95.408 1.00 17.94 229 ALA C CA 1
ATOM 1672 C C . ALA A 1 229 ? 115.580 127.681 96.048 1.00 20.14 229 ALA C C 1
ATOM 1673 O O . ALA A 1 229 ? 115.439 127.563 97.272 1.00 21.35 229 ALA C O 1
ATOM 1680 N N . GLY A 1 230 ? 115.659 126.622 95.239 1.00 17.83 230 GLY C N 1
ATOM 1681 C CA . GLY A 1 230 ? 115.581 125.277 95.788 1.00 16.52 230 GLY C CA 1
ATOM 1682 C C . GLY A 1 230 ? 116.775 124.923 96.651 1.00 17.75 230 GLY C C 1
ATOM 1683 O O . GLY A 1 230 ? 116.637 124.239 97.672 1.00 17.86 230 GLY C O 1
ATOM 1687 N N . ALA A 1 231 ? 117.967 125.365 96.249 1.00 18.79 231 ALA C N 1
ATOM 1688 C CA . ALA A 1 231 ? 119.147 125.115 97.069 1.00 16.06 231 ALA C CA 1
ATOM 1689 C C . ALA A 1 231 ? 119.000 125.739 98.454 1.00 18.21 231 ALA C C 1
ATOM 1690 O O . ALA A 1 231 ? 119.488 125.187 99.445 1.00 20.76 231 ALA C O 1
ATOM 1697 N N . VAL A 1 232 ? 118.348 126.900 98.544 1.00 18.22 232 VAL C N 1
ATOM 1698 C CA . VAL A 1 232 ? 118.123 127.512 99.858 1.00 16.39 232 VAL C CA 1
ATOM 1699 C C . VAL A 1 232 ? 117.013 126.784 100.620 1.00 18.19 232 VAL C C 1
ATOM 1700 O O . VAL A 1 232 ? 117.065 126.635 101.856 1.00 18.55 232 VAL C O 1
ATOM 1713 N N . GLN A 1 233 ? 115.975 126.343 99.906 1.00 18.60 233 GLN C N 1
ATOM 1714 C CA . GLN A 1 233 ? 114.902 125.613 100.573 1.00 17.26 233 GLN C CA 1
ATOM 1715 C C . GLN A 1 233 ? 115.393 124.308 101.180 1.00 18.94 233 GLN C C 1
ATOM 1716 O O . GLN A 1 233 ? 114.851 123.858 102.193 1.00 20.33 233 GLN C O 1
ATOM 1730 N N . SER A 1 234 ? 116.399 123.672 100.580 1.00 18.92 234 SER C N 1
ATOM 1731 C CA . SER A 1 234 ? 116.889 122.425 101.161 1.00 15.88 234 SER C CA 1
ATOM 1732 C C . SER A 1 234 ? 117.391 122.619 102.589 1.00 15.62 234 SER C C 1
ATOM 1733 O O . SER A 1 234 ? 117.370 121.666 103.373 1.00 16.83 234 SER C O 1
ATOM 1741 N N . GLN A 1 235 ? 117.834 123.825 102.945 1.00 17.62 235 GLN C N 1
ATOM 1742 C CA . GLN A 1 235 ? 118.241 124.149 104.309 1.00 17.38 235 GLN C CA 1
ATOM 1743 C C . GLN A 1 235 ? 117.055 124.586 105.161 1.00 16.57 235 GLN C C 1
ATOM 1744 O O . GLN A 1 235 ? 116.909 124.157 106.315 1.00 15.77 235 GLN C O 1
ATOM 1758 N N . LYS A 1 236 ? 116.207 125.451 104.603 1.00 17.22 236 LYS C N 1
ATOM 1759 C CA . LYS A 1 236 ? 115.080 125.955 105.384 1.00 16.21 236 LYS C CA 1
ATOM 1760 C C . LYS A 1 236 ? 114.141 124.825 105.810 1.00 18.73 236 LYS C C 1
ATOM 1761 O O . LYS A 1 236 ? 113.655 124.805 106.950 1.00 19.75 236 LYS C O 1
ATOM 1780 N N . LEU A 1 237 ? 113.875 123.873 104.910 1.00 16.86 237 LEU C N 1
ATOM 1781 C CA . LEU A 1 237 ? 112.979 122.764 105.233 1.00 15.50 237 LEU C CA 1
ATOM 1782 C C . LEU A 1 237 ? 113.549 121.885 106.337 1.00 16.77 237 LEU C C 1
ATOM 1783 O O . LEU A 1 237 ? 112.821 121.464 107.243 1.00 18.63 237 LEU C O 1
ATOM 1799 N N . ALA A 1 238 ? 114.847 121.582 106.272 1.00 19.49 238 ALA C N 1
ATOM 1800 C CA . ALA A 1 238 ? 115.466 120.781 107.321 1.00 15.54 238 ALA C CA 1
ATOM 1801 C C . ALA A 1 238 ? 115.364 121.476 108.669 1.00 13.52 238 ALA C C 1
ATOM 1802 O O . ALA A 1 238 ? 115.063 120.837 109.685 1.00 13.95 238 ALA C O 1
ATOM 1809 N N . VAL A 1 239 ? 115.616 122.785 108.704 1.00 14.07 239 VAL C N 1
ATOM 1810 C CA . VAL A 1 239 ? 115.533 123.502 109.973 1.00 12.77 239 VAL C CA 1
ATOM 1811 C C . VAL A 1 239 ? 114.112 123.449 110.523 1.00 13.56 239 VAL C C 1
ATOM 1812 O O . VAL A 1 239 ? 113.898 123.199 111.720 1.00 16.37 239 VAL C O 1
ATOM 1825 N N . ARG A 1 240 ? 113.116 123.675 109.664 1.00 16.67 240 ARG C N 1
ATOM 1826 C CA . ARG A 1 240 ? 111.737 123.681 110.144 1.00 16.58 240 ARG C CA 1
ATOM 1827 C C . ARG A 1 240 ? 111.294 122.294 110.593 1.00 15.90 240 ARG C C 1
ATOM 1828 O O . ARG A 1 240 ? 110.422 122.170 111.459 1.00 16.40 240 ARG C O 1
ATOM 1849 N N . ALA A 1 241 ? 111.863 121.238 110.006 1.00 16.28 241 ALA C N 1
ATOM 1850 C CA . ALA A 1 241 ? 111.519 119.887 110.440 1.00 11.45 241 ALA C CA 1
ATOM 1851 C C . ALA A 1 241 ? 112.164 119.548 111.779 1.00 15.93 241 ALA C C 1
ATOM 1852 O O . ALA A 1 241 ? 111.527 118.935 112.642 1.00 17.60 241 ALA C O 1
ATOM 1859 N N . ILE A 1 242 ? 113.429 119.931 111.968 1.00 18.44 242 ILE C N 1
ATOM 1860 C CA . ILE A 1 242 ? 114.123 119.620 113.216 1.00 14.06 242 ILE C CA 1
ATOM 1861 C C . ILE A 1 242 ? 113.542 120.406 114.384 1.00 14.24 242 ILE C C 1
ATOM 1862 O O . ILE A 1 242 ? 113.590 119.951 115.538 1.00 15.65 242 ILE C O 1
ATOM 1878 N N . SER A 1 243 ? 112.998 121.595 114.121 1.00 15.07 243 SER C N 1
ATOM 1879 C CA . SER A 1 243 ? 112.357 122.334 115.202 1.00 15.60 243 SER C CA 1
ATOM 1880 C C . SER A 1 243 ? 111.204 121.557 115.822 1.00 19.00 243 SER C C 1
ATOM 1881 O O . SER A 1 243 ? 110.817 121.850 116.956 1.00 25.27 243 SER C O 1
ATOM 1889 N N . GLN A 1 244 ? 110.636 120.585 115.106 1.00 22.19 244 GLN C N 1
ATOM 1890 C CA . GLN A 1 244 ? 109.553 119.768 115.641 1.00 22.89 244 GLN C CA 1
ATOM 1891 C C . GLN A 1 244 ? 110.051 118.618 116.503 1.00 23.35 244 GLN C C 1
ATOM 1892 O O . GLN A 1 244 ? 109.314 118.161 117.382 1.00 24.87 244 GLN C O 1
ATOM 1906 N N . LEU A 1 245 ? 111.265 118.128 116.262 1.00 22.50 245 LEU C N 1
ATOM 1907 C CA . LEU A 1 245 ? 111.893 117.181 117.169 1.00 19.99 245 LEU C CA 1
ATOM 1908 C C . LEU A 1 245 ? 112.390 117.849 118.438 1.00 21.36 245 LEU C C 1
ATOM 1909 O O . LEU A 1 245 ? 112.300 117.254 119.516 1.00 24.24 245 LEU C O 1
ATOM 1925 N N . GLN A 1 246 ? 112.910 119.074 118.339 1.00 24.54 246 GLN C N 1
ATOM 1926 C CA . GLN A 1 246 ? 113.338 119.776 119.546 1.00 23.39 246 GLN C CA 1
ATOM 1927 C C . GLN A 1 246 ? 112.206 119.885 120.560 1.00 23.20 246 GLN C C 1
ATOM 1928 O O . GLN A 1 246 ? 112.449 119.892 121.771 1.00 28.32 246 GLN C O 1
ATOM 1942 N N . ALA A 1 247 ? 110.967 119.971 120.090 1.00 20.80 247 ALA C N 1
ATOM 1943 C CA . ALA A 1 247 ? 109.840 120.279 120.959 1.00 21.96 247 ALA C CA 1
ATOM 1944 C C . ALA A 1 247 ? 109.292 119.066 121.699 1.00 27.46 247 ALA C C 1
ATOM 1945 O O . ALA A 1 247 ? 108.298 119.206 122.418 1.00 30.97 247 ALA C O 1
ATOM 1952 N N . LEU A 1 248 ? 109.891 117.887 121.540 1.00 31.56 248 LEU C N 1
ATOM 1953 C CA . LEU A 1 248 ? 109.412 116.707 122.244 1.00 30.83 248 LEU C CA 1
ATOM 1954 C C . LEU A 1 248 ? 109.846 116.740 123.710 1.00 37.03 248 LEU C C 1
ATOM 1955 O O . LEU A 1 248 ? 110.895 117.300 124.040 1.00 37.45 248 LEU C O 1
ATOM 1971 N N . PRO A 1 249 ? 109.061 116.135 124.609 1.00 45.70 249 PRO C N 1
ATOM 1972 C CA . PRO A 1 249 ? 109.442 116.150 126.033 1.00 44.54 249 PRO C CA 1
ATOM 1973 C C . PRO A 1 249 ? 110.830 115.592 126.305 1.00 48.16 249 PRO C C 1
ATOM 1974 O O . PRO A 1 249 ? 111.560 116.144 127.138 1.00 40.81 249 PRO C O 1
ATOM 1985 N N . GLY A 1 250 ? 111.216 114.514 125.624 1.00 54.01 250 GLY C N 1
ATOM 1986 C CA . GLY A 1 250 ? 112.550 113.967 125.768 1.00 50.50 250 GLY C CA 1
ATOM 1987 C C . GLY A 1 250 ? 112.660 112.723 126.619 1.00 46.27 250 GLY C C 1
ATOM 1988 O O . GLY A 1 250 ? 113.724 112.479 127.198 1.00 41.45 250 GLY C O 1
ATOM 1992 N N . GLY A 1 251 ? 111.601 111.921 126.714 1.00 43.32 251 GLY C N 1
ATOM 1993 C CA . GLY A 1 251 ? 111.657 110.700 127.498 1.00 40.07 251 GLY C CA 1
ATOM 1994 C C . GLY A 1 251 ? 110.909 109.524 126.900 1.00 49.62 251 GLY C C 1
ATOM 1995 O O . GLY A 1 251 ? 110.479 108.630 127.634 1.00 48.78 251 GLY C O 1
ATOM 1999 N N . ASP A 1 252 ? 110.748 109.500 125.574 1.00 45.92 252 ASP C N 1
ATOM 2000 C CA . ASP A 1 252 ? 109.940 108.470 124.920 1.00 35.82 252 ASP C CA 1
ATOM 2001 C C . ASP A 1 252 ? 110.535 108.216 123.537 1.00 34.82 252 ASP C C 1
ATOM 2002 O O . ASP A 1 252 ? 110.666 109.147 122.740 1.00 35.49 252 ASP C O 1
ATOM 2011 N N . ILE A 1 253 ? 110.902 106.961 123.264 1.00 32.46 253 ILE C N 1
ATOM 2012 C CA . ILE A 1 253 ? 111.504 106.628 121.973 1.00 31.80 253 ILE C CA 1
ATOM 2013 C C . ILE A 1 253 ? 110.426 106.348 120.930 1.00 30.74 253 ILE C C 1
ATOM 2014 O O . ILE A 1 253 ? 110.595 106.652 119.741 1.00 35.77 253 ILE C O 1
ATOM 2030 N N . LYS A 1 254 ? 109.305 105.763 121.352 1.00 23.84 254 LYS C N 1
ATOM 2031 C CA . LYS A 1 254 ? 108.224 105.478 120.415 1.00 30.98 254 LYS C CA 1
ATOM 2032 C C . LYS A 1 254 ? 107.674 106.762 119.803 1.00 36.55 254 LYS C C 1
ATOM 2033 O O . LYS A 1 254 ? 107.423 106.834 118.593 1.00 36.26 254 LYS C O 1
ATOM 2052 N N . LEU A 1 255 ? 107.472 107.788 120.631 1.00 31.10 255 LEU C N 1
ATOM 2053 C CA . LEU A 1 255 ? 106.948 109.056 120.135 1.00 28.42 255 LEU C CA 1
ATOM 2054 C C . LEU A 1 255 ? 107.921 109.701 119.156 1.00 28.12 255 LEU C C 1
ATOM 2055 O O . LEU A 1 255 ? 107.516 110.252 118.124 1.00 28.81 255 LEU C O 1
ATOM 2071 N N . LEU A 1 256 ? 109.216 109.639 119.467 1.00 22.98 256 LEU C N 1
ATOM 2072 C CA . LEU A 1 256 ? 110.231 110.168 118.566 1.00 23.54 256 LEU C CA 1
ATOM 2073 C C . LEU A 1 256 ? 110.174 109.472 117.211 1.00 25.43 256 LEU C C 1
ATOM 2074 O O . LEU A 1 256 ? 110.183 110.124 116.155 1.00 27.37 256 LEU C O 1
ATOM 2090 N N . CYS A 1 257 ? 110.097 108.139 117.223 1.00 22.75 257 CYS C N 1
ATOM 2091 C CA . CYS A 1 257 ? 110.051 107.391 115.971 1.00 20.16 257 CYS C CA 1
ATOM 2092 C C . CYS A 1 257 ? 108.805 107.731 115.163 1.00 19.89 257 CYS C C 1
ATOM 2093 O O . CYS A 1 257 ? 108.876 107.897 113.939 1.00 23.20 257 CYS C O 1
ATOM 2101 N N . ASP A 1 258 ? 107.652 107.841 115.825 1.00 20.74 258 ASP C N 1
ATOM 2102 C CA . ASP A 1 258 ? 106.426 108.176 115.107 1.00 22.19 258 ASP C CA 1
ATOM 2103 C C . ASP A 1 258 ? 106.511 109.560 114.473 1.00 24.96 258 ASP C C 1
ATOM 2104 O O . ASP A 1 258 ? 106.100 109.754 113.318 1.00 28.52 258 ASP C O 1
ATOM 2113 N N . THR A 1 259 ? 107.035 110.539 115.214 1.00 24.89 259 THR C N 1
ATOM 2114 C CA . THR A 1 259 ? 107.168 111.882 114.660 1.00 22.82 259 THR C CA 1
ATOM 2115 C C . THR A 1 259 ? 108.077 111.882 113.438 1.00 21.77 259 THR C C 1
ATOM 2116 O O . THR A 1 259 ? 107.769 112.520 112.423 1.00 24.97 259 THR C O 1
ATOM 2127 N N . VAL A 1 260 ? 109.200 111.166 113.512 1.00 18.08 260 VAL C N 1
ATOM 2128 C CA . VAL A 1 260 ? 110.109 111.131 112.370 1.00 17.85 260 VAL C CA 1
ATOM 2129 C C . VAL A 1 260 ? 109.445 110.464 111.173 1.00 18.56 260 VAL C C 1
ATOM 2130 O O . VAL A 1 260 ? 109.631 110.888 110.025 1.00 23.52 260 VAL C O 1
ATOM 2143 N N . VAL A 1 261 ? 108.674 109.402 111.413 1.00 23.05 261 VAL C N 1
ATOM 2144 C CA . VAL A 1 261 ? 107.991 108.726 110.311 1.00 22.54 261 VAL C CA 1
ATOM 2145 C C . VAL A 1 261 ? 107.043 109.689 109.607 1.00 20.18 261 VAL C C 1
ATOM 2146 O O . VAL A 1 261 ? 107.032 109.789 108.372 1.00 21.32 261 VAL C O 1
ATOM 2159 N N . GLU A 1 262 ? 106.239 110.420 110.380 1.00 22.70 262 GLU C N 1
ATOM 2160 C CA . GLU A 1 262 ? 105.291 111.341 109.757 1.00 23.30 262 GLU C CA 1
ATOM 2161 C C . GLU A 1 262 ? 106.009 112.453 108.999 1.00 22.37 262 GLU C C 1
ATOM 2162 O O . GLU A 1 262 ? 105.588 112.835 107.899 1.00 20.89 262 GLU C O 1
ATOM 2174 N N . SER A 1 263 ? 107.094 112.987 109.565 1.00 24.12 263 SER C N 1
ATOM 2175 C CA . SER A 1 263 ? 107.821 114.053 108.882 1.00 18.13 263 SER C CA 1
ATOM 2176 C C . SER A 1 263 ? 108.411 113.572 107.562 1.00 17.17 263 SER C C 1
ATOM 2177 O O . SER A 1 263 ? 108.314 114.266 106.542 1.00 16.82 263 SER C O 1
ATOM 2185 N N . VAL A 1 264 ? 109.035 112.393 107.557 1.00 18.76 264 VAL C N 1
ATOM 2186 C CA . VAL A 1 264 ? 109.639 111.895 106.325 1.00 16.07 264 VAL C CA 1
ATOM 2187 C C . VAL A 1 264 ? 108.568 111.616 105.280 1.00 16.38 264 VAL C C 1
ATOM 2188 O O . VAL A 1 264 ? 108.759 111.891 104.088 1.00 15.84 264 VAL C O 1
ATOM 2201 N N . ARG A 1 265 ? 107.430 111.059 105.697 1.00 18.84 265 ARG C N 1
ATOM 2202 C CA . ARG A 1 265 ? 106.353 110.816 104.745 1.00 17.54 265 ARG C CA 1
ATOM 2203 C C . ARG A 1 265 ? 105.854 112.118 104.136 1.00 18.70 265 ARG C C 1
ATOM 2204 O O . ARG A 1 265 ? 105.589 112.191 102.932 1.00 21.28 265 ARG C O 1
ATOM 2225 N N . ASP A 1 266 ? 105.703 113.160 104.956 1.00 21.67 266 ASP C N 1
ATOM 2226 C CA . ASP A 1 266 ? 105.254 114.442 104.423 1.00 16.78 266 ASP C CA 1
ATOM 2227 C C . ASP A 1 266 ? 106.272 115.028 103.451 1.00 16.19 266 ASP C C 1
ATOM 2228 O O . ASP A 1 266 ? 105.899 115.600 102.422 1.00 15.29 266 ASP C O 1
ATOM 2237 N N . LEU A 1 267 ? 107.564 114.904 103.760 1.00 19.23 267 LEU C N 1
ATOM 2238 C CA . LEU A 1 267 ? 108.581 115.477 102.882 1.00 14.69 267 LEU C CA 1
ATOM 2239 C C . LEU A 1 267 ? 108.651 114.748 101.545 1.00 17.08 267 LEU C C 1
ATOM 2240 O O . LEU A 1 267 ? 108.661 115.389 100.489 1.00 15.85 267 LEU C O 1
ATOM 2256 N N . THR A 1 268 ? 108.711 113.415 101.559 1.00 16.98 268 THR C N 1
ATOM 2257 C CA . THR A 1 268 ? 108.930 112.656 100.330 1.00 16.36 268 THR C CA 1
ATOM 2258 C C . THR A 1 268 ? 107.646 112.221 99.637 1.00 17.89 268 THR C C 1
ATOM 2259 O O . THR A 1 268 ? 107.626 112.131 98.407 1.00 18.23 268 THR C O 1
ATOM 2270 N N . GLY A 1 269 ? 106.582 111.940 100.384 1.00 19.57 269 GLY C N 1
ATOM 2271 C CA . GLY A 1 269 ? 105.317 111.574 99.779 1.00 16.74 269 GLY C CA 1
ATOM 2272 C C . GLY A 1 269 ? 105.187 110.129 99.353 1.00 23.51 269 GLY C C 1
ATOM 2273 O O . GLY A 1 269 ? 104.238 109.796 98.639 1.00 24.65 269 GLY C O 1
ATOM 2277 N N . TYR A 1 270 ? 106.101 109.256 99.773 1.00 26.12 270 TYR C N 1
ATOM 2278 C CA . TYR A 1 270 ? 106.038 107.853 99.391 1.00 23.17 270 TYR C CA 1
ATOM 2279 C C . TYR A 1 270 ? 104.756 107.205 99.910 1.00 27.42 270 TYR C C 1
ATOM 2280 O O . TYR A 1 270 ? 104.016 107.779 100.711 1.00 29.31 270 TYR C O 1
ATOM 2298 N N . ASP A 1 271 ? 104.496 105.985 99.433 1.00 27.98 271 ASP C N 1
ATOM 2299 C CA . ASP A 1 271 ? 103.300 105.262 99.858 1.00 29.27 271 ASP C CA 1
ATOM 2300 C C . ASP A 1 271 ? 103.465 104.661 101.248 1.00 29.01 271 ASP C C 1
ATOM 2301 O O . ASP A 1 271 ? 102.504 104.618 102.022 1.00 32.31 271 ASP C O 1
ATOM 2310 N N . ARG A 1 272 ? 104.661 104.173 101.582 1.00 30.79 272 ARG C N 1
ATOM 2311 C CA . ARG A 1 272 ? 104.890 103.547 102.879 1.00 28.27 272 ARG C CA 1
ATOM 2312 C C . ARG A 1 272 ? 106.229 104.000 103.444 1.00 25.94 272 ARG C C 1
ATOM 2313 O O . ARG A 1 272 ? 107.224 104.030 102.718 1.00 23.88 272 ARG C O 1
ATOM 2334 N N . VAL A 1 273 ? 106.250 104.344 104.733 1.00 24.93 273 VAL C N 1
ATOM 2335 C CA . VAL A 1 273 ? 107.466 104.730 105.448 1.00 21.33 273 VAL C CA 1
ATOM 2336 C C . VAL A 1 273 ? 107.511 103.943 106.754 1.00 22.17 273 VAL C C 1
ATOM 2337 O O . VAL A 1 273 ? 106.527 103.923 107.501 1.00 24.83 273 VAL C O 1
ATOM 2350 N N . MET A 1 274 ? 108.653 103.311 107.035 1.00 22.74 274 MET C N 1
ATOM 2351 C CA . MET A 1 274 ? 108.811 102.420 108.178 1.00 14.99 274 MET C CA 1
ATOM 2352 C C . MET A 1 274 ? 110.136 102.680 108.883 1.00 12.18 274 MET C C 1
ATOM 2353 O O . MET A 1 274 ? 111.107 103.139 108.277 1.00 11.26 274 MET C O 1
ATOM 2367 N N . VAL A 1 275 ? 110.172 102.337 110.171 1.00 12.73 275 VAL C N 1
ATOM 2368 C CA . VAL A 1 275 ? 111.390 102.362 110.979 1.00 11.01 275 VAL C CA 1
ATOM 2369 C C . VAL A 1 275 ? 111.742 100.926 111.351 1.00 11.66 275 VAL C C 1
ATOM 2370 O O . VAL A 1 275 ? 110.914 100.197 111.915 1.00 13.34 275 VAL C O 1
ATOM 2383 N N . HIS A 1 276 ? 112.973 100.528 111.043 1.00 11.21 276 HIS C N 1
ATOM 2384 C CA . HIS A 1 276 ? 113.492 99.198 111.328 1.00 9.58 276 HIS C CA 1
ATOM 2385 C C . HIS A 1 276 ? 114.561 99.297 112.406 1.00 10.29 276 HIS C C 1
ATOM 2386 O O . HIS A 1 276 ? 115.498 100.087 112.277 1.00 12.73 276 HIS C O 1
ATOM 2400 N N . LYS A 1 277 ? 114.430 98.482 113.448 1.00 11.93 277 LYS C N 1
ATOM 2401 C CA . LYS A 1 277 ? 115.376 98.426 114.554 1.00 12.41 277 LYS C CA 1
ATOM 2402 C C . LYS A 1 277 ? 116.100 97.087 114.551 1.00 12.52 277 LYS C C 1
ATOM 2403 O O . LYS A 1 277 ? 115.474 96.041 114.357 1.00 12.16 277 LYS C O 1
ATOM 2422 N N . PHE A 1 278 ? 117.414 97.111 114.777 1.00 12.40 278 PHE C N 1
ATOM 2423 C CA . PHE A 1 278 ? 118.195 95.885 114.853 1.00 12.49 278 PHE C CA 1
ATOM 2424 C C . PHE A 1 278 ? 118.473 95.514 116.306 1.00 17.97 278 PHE C C 1
ATOM 2425 O O . PHE A 1 278 ? 118.597 96.378 117.176 1.00 27.89 278 PHE C O 1
ATOM 2442 N N . HIS A 1 279 ? 118.563 94.212 116.559 1.00 20.74 279 HIS C N 1
ATOM 2443 C CA . HIS A 1 279 ? 118.719 93.647 117.892 1.00 22.66 279 HIS C CA 1
ATOM 2444 C C . HIS A 1 279 ? 120.145 93.138 118.075 1.00 26.65 279 HIS C C 1
ATOM 2445 O O . HIS A 1 279 ? 120.973 93.194 117.164 1.00 28.97 279 HIS C O 1
ATOM 2459 N N . GLU A 1 280 ? 120.427 92.624 119.274 1.00 32.33 280 GLU C N 1
ATOM 2460 C CA . GLU A 1 280 ? 121.748 92.064 119.543 1.00 31.93 280 GLU C CA 1
ATOM 2461 C C . GLU A 1 280 ? 122.018 90.842 118.677 1.00 35.15 280 GLU C C 1
ATOM 2462 O O . GLU A 1 280 ? 123.147 90.641 118.218 1.00 35.44 280 GLU C O 1
ATOM 2474 N N . ASP A 1 281 ? 121.003 90.014 118.456 1.00 33.31 281 ASP C N 1
ATOM 2475 C CA . ASP A 1 281 ? 121.069 88.914 117.505 1.00 26.85 281 ASP C CA 1
ATOM 2476 C C . ASP A 1 281 ? 121.260 89.423 116.080 1.00 28.35 281 ASP C C 1
ATOM 2477 O O . ASP A 1 281 ? 121.736 88.675 115.223 1.00 30.99 281 ASP C O 1
ATOM 2486 N N . GLU A 1 282 ? 120.964 90.702 115.838 1.00 27.48 282 GLU C N 1
ATOM 2487 C CA . GLU A 1 282 ? 121.044 91.362 114.538 1.00 23.38 282 GLU C CA 1
ATOM 2488 C C . GLU A 1 282 ? 119.820 91.120 113.669 1.00 22.95 282 GLU C C 1
ATOM 2489 O O . GLU A 1 282 ? 119.822 91.492 112.495 1.00 22.85 282 GLU C O 1
ATOM 2501 N N . HIS A 1 283 ? 118.765 90.517 114.201 1.00 21.15 283 HIS C N 1
ATOM 2502 C CA . HIS A 1 283 ? 117.536 90.416 113.435 1.00 18.07 283 HIS C CA 1
ATOM 2503 C C . HIS A 1 283 ? 116.771 91.731 113.543 1.00 15.25 283 HIS C C 1
ATOM 2504 O O . HIS A 1 283 ? 117.026 92.557 114.420 1.00 18.24 283 HIS C O 1
ATOM 2518 N N . GLY A 1 284 ? 115.832 91.932 112.624 1.00 11.44 284 GLY C N 1
ATOM 2519 C CA . GLY A 1 284 ? 115.155 93.207 112.525 1.00 12.67 284 GLY C CA 1
ATOM 2520 C C . GLY A 1 284 ? 113.731 93.208 113.029 1.00 12.60 284 GLY C C 1
ATOM 2521 O O . GLY A 1 284 ? 113.070 92.171 113.049 1.00 13.80 284 GLY C O 1
ATOM 2525 N N . GLU A 1 285 ? 113.249 94.377 113.438 1.00 13.34 285 GLU C N 1
ATOM 2526 C CA . GLU A 1 285 ? 111.854 94.541 113.826 1.00 13.68 285 GLU C CA 1
ATOM 2527 C C . GLU A 1 285 ? 111.340 95.845 113.235 1.00 14.31 285 GLU C C 1
ATOM 2528 O O . GLU A 1 285 ? 112.109 96.792 113.069 1.00 16.75 285 GLU C O 1
ATOM 2540 N N . VAL A 1 286 ? 110.049 95.887 112.919 1.00 14.51 286 VAL C N 1
ATOM 2541 C CA . VAL A 1 286 ? 109.413 97.095 112.401 1.00 16.25 286 VAL C CA 1
ATOM 2542 C C . VAL A 1 286 ? 108.688 97.768 113.560 1.00 14.88 286 VAL C C 1
ATOM 2543 O O . VAL A 1 286 ? 107.709 97.230 114.078 1.00 21.93 286 VAL C O 1
ATOM 2556 N N . VAL A 1 287 ? 109.147 98.955 113.957 1.00 12.96 287 VAL C N 1
ATOM 2557 C CA . VAL A 1 287 ? 108.646 99.587 115.173 1.00 14.53 287 VAL C CA 1
ATOM 2558 C C . VAL A 1 287 ? 107.718 100.768 114.909 1.00 16.75 287 VAL C C 1
ATOM 2559 O O . VAL A 1 287 ? 106.965 101.150 115.817 1.00 17.60 287 VAL C O 1
ATOM 2572 N N . ALA A 1 288 ? 107.736 101.358 113.716 1.00 18.66 288 ALA C N 1
ATOM 2573 C CA . ALA A 1 288 ? 106.823 102.446 113.392 1.00 20.22 288 ALA C CA 1
ATOM 2574 C C . ALA A 1 288 ? 106.560 102.434 111.895 1.00 20.87 288 ALA C C 1
ATOM 2575 O O . ALA A 1 288 ? 107.393 101.975 111.112 1.00 20.08 288 ALA C O 1
ATOM 2582 N N . GLU A 1 289 ? 105.397 102.950 111.500 1.00 23.77 289 GLU C N 1
ATOM 2583 C CA . GLU A 1 289 ? 105.016 102.875 110.097 1.00 24.87 289 GLU C CA 1
ATOM 2584 C C . GLU A 1 289 ? 103.855 103.822 109.821 1.00 28.80 289 GLU C C 1
ATOM 2585 O O . GLU A 1 289 ? 102.953 103.962 110.647 1.00 30.22 289 GLU C O 1
ATOM 2597 N N . SER A 1 290 ? 103.899 104.471 108.656 1.00 33.36 290 SER C N 1
ATOM 2598 C CA . SER A 1 290 ? 102.808 105.287 108.138 1.00 33.45 290 SER C CA 1
ATOM 2599 C C . SER A 1 290 ? 102.602 104.943 106.668 1.00 32.55 290 SER C C 1
ATOM 2600 O O . SER A 1 290 ? 103.571 104.804 105.917 1.00 28.98 290 SER C O 1
ATOM 2608 N N . LYS A 1 291 ? 101.342 104.807 106.256 1.00 32.55 291 LYS C N 1
ATOM 2609 C CA . LYS A 1 291 ? 101.028 104.260 104.942 1.00 34.15 291 LYS C CA 1
ATOM 2610 C C . LYS A 1 291 ? 99.649 104.737 104.501 1.00 41.41 291 LYS C C 1
ATOM 2611 O O . LYS A 1 291 ? 98.944 105.431 105.236 1.00 41.65 291 LYS C O 1
ATOM 2630 N N . ARG A 1 292 ? 99.272 104.345 103.283 1.00 45.35 292 ARG C N 1
ATOM 2631 C CA . ARG A 1 292 ? 97.908 104.551 102.813 1.00 48.71 292 ARG C CA 1
ATOM 2632 C C . ARG A 1 292 ? 96.925 103.713 103.621 1.00 57.31 292 ARG C C 1
ATOM 2633 O O . ARG A 1 292 ? 97.304 102.786 104.340 1.00 63.47 292 ARG C O 1
ATOM 2654 N N . ASP A 1 293 ? 95.640 104.038 103.479 1.00 59.18 293 ASP C N 1
ATOM 2655 C CA . ASP A 1 293 ? 94.606 103.302 104.196 1.00 59.90 293 ASP C CA 1
ATOM 2656 C C . ASP A 1 293 ? 94.354 101.923 103.604 1.00 61.72 293 ASP C C 1
ATOM 2657 O O . ASP A 1 293 ? 93.910 101.026 104.327 1.00 63.04 293 ASP C O 1
ATOM 2666 N N . ASP A 1 294 ? 94.628 101.730 102.317 1.00 59.89 294 ASP C N 1
ATOM 2667 C CA . ASP A 1 294 ? 94.270 100.500 101.621 1.00 57.18 294 ASP C CA 1
ATOM 2668 C C . ASP A 1 294 ? 95.407 99.487 101.552 1.00 52.17 294 ASP C C 1
ATOM 2669 O O . ASP A 1 294 ? 95.248 98.452 100.897 1.00 47.73 294 ASP C O 1
ATOM 2678 N N . LEU A 1 295 ? 96.538 99.751 102.197 1.00 50.13 295 LEU C N 1
ATOM 2679 C CA . LEU A 1 295 ? 97.662 98.827 102.213 1.00 48.96 295 LEU C CA 1
ATOM 2680 C C . LEU A 1 295 ? 97.666 98.018 103.505 1.00 48.56 295 LEU C C 1
ATOM 2681 O O . LEU A 1 295 ? 97.130 98.446 104.530 1.00 48.99 295 LEU C O 1
ATOM 2697 N N . GLU A 1 296 ? 98.273 96.839 103.442 1.00 47.63 296 GLU C N 1
ATOM 2698 C CA . GLU A 1 296 ? 98.331 95.961 104.606 1.00 46.01 296 GLU C CA 1
ATOM 2699 C C . GLU A 1 296 ? 99.447 96.409 105.546 1.00 40.60 296 GLU C C 1
ATOM 2700 O O . GLU A 1 296 ? 100.541 96.743 105.082 1.00 42.73 296 GLU C O 1
ATOM 2712 N N . PRO A 1 297 ? 99.212 96.439 106.856 1.00 36.91 297 PRO C N 1
ATOM 2713 C CA . PRO A 1 297 ? 100.243 96.930 107.776 1.00 38.41 297 PRO C CA 1
ATOM 2714 C C . PRO A 1 297 ? 101.372 95.933 107.970 1.00 37.36 297 PRO C C 1
ATOM 2715 O O . PRO A 1 297 ? 101.208 94.725 107.790 1.00 39.45 297 PRO C O 1
ATOM 2726 N N . TYR A 1 298 ? 102.534 96.461 108.358 1.00 28.47 298 TYR C N 1
ATOM 2727 C CA . TYR A 1 298 ? 103.714 95.655 108.644 1.00 27.99 298 TYR C CA 1
ATOM 2728 C C . TYR A 1 298 ? 104.267 95.904 110.040 1.00 26.53 298 TYR C C 1
ATOM 2729 O O . TYR A 1 298 ? 105.352 95.410 110.360 1.00 29.67 298 TYR C O 1
ATOM 2747 N N . ILE A 1 299 ? 103.553 96.650 110.881 1.00 26.72 299 ILE C N 1
ATOM 2748 C CA . ILE A 1 299 ? 104.056 96.958 112.213 1.00 23.85 299 ILE C CA 1
ATOM 2749 C C . ILE A 1 299 ? 103.995 95.705 113.074 1.00 24.87 299 ILE C C 1
ATOM 2750 O O . ILE A 1 299 ? 102.953 95.047 113.171 1.00 30.33 299 ILE C O 1
ATOM 2766 N N . GLY A 1 300 ? 105.116 95.372 113.711 1.00 21.99 300 GLY C N 1
ATOM 2767 C CA . GLY A 1 300 ? 105.222 94.188 114.533 1.00 21.17 300 GLY C CA 1
ATOM 2768 C C . GLY A 1 300 ? 105.922 93.018 113.881 1.00 24.28 300 GLY C C 1
ATOM 2769 O O . GLY A 1 300 ? 105.963 91.937 114.477 1.00 37.28 300 GLY C O 1
ATOM 2773 N N . LEU A 1 301 ? 106.476 93.197 112.688 1.00 19.89 301 LEU C N 1
ATOM 2774 C CA . LEU A 1 301 ? 107.084 92.096 111.951 1.00 21.58 301 LEU C CA 1
ATOM 2775 C C . LEU A 1 301 ? 108.521 91.880 112.409 1.00 18.16 301 LEU C C 1
ATOM 2776 O O . LEU A 1 301 ? 109.293 92.835 112.524 1.00 17.63 301 LEU C O 1
ATOM 2792 N N . HIS A 1 302 ? 108.881 90.628 112.667 1.00 20.62 302 HIS C N 1
ATOM 2793 C CA . HIS A 1 302 ? 110.257 90.227 112.910 1.00 17.93 302 HIS C CA 1
ATOM 2794 C C . HIS A 1 302 ? 110.723 89.350 111.756 1.00 19.43 302 HIS C C 1
ATOM 2795 O O . HIS A 1 302 ? 109.959 88.536 111.234 1.00 21.46 302 HIS C O 1
ATOM 2809 N N . TYR A 1 303 ? 111.973 89.527 111.345 1.00 14.73 303 TYR C N 1
ATOM 2810 C CA . TYR A 1 303 ? 112.514 88.755 110.238 1.00 15.71 303 TYR C CA 1
ATOM 2811 C C . TYR A 1 303 ? 113.952 88.389 110.554 1.00 14.33 303 TYR C C 1
ATOM 2812 O O . TYR A 1 303 ? 114.592 89.041 111.385 1.00 16.08 303 TYR C O 1
ATOM 2830 N N . PRO A 1 304 ? 114.489 87.349 109.917 1.00 15.91 304 PRO C N 1
ATOM 2831 C CA . PRO A 1 304 ? 115.835 86.886 110.266 1.00 17.47 304 PRO C CA 1
ATOM 2832 C C . PRO A 1 304 ? 116.891 87.957 110.053 1.00 17.71 304 PRO C C 1
ATOM 2833 O O . PRO A 1 304 ? 116.620 89.037 109.528 1.00 19.27 304 PRO C O 1
ATOM 2844 N N . ALA A 1 305 ? 118.114 87.643 110.481 1.00 18.06 305 ALA C N 1
ATOM 2845 C CA . ALA A 1 305 ? 119.230 88.561 110.301 1.00 16.81 305 ALA C CA 1
ATOM 2846 C C . ALA A 1 305 ? 119.938 88.357 108.972 1.00 18.85 305 ALA C C 1
ATOM 2847 O O . ALA A 1 305 ? 120.827 89.143 108.630 1.00 20.56 305 ALA C O 1
ATOM 2854 N N . THR A 1 306 ? 119.581 87.317 108.223 1.00 20.46 306 THR C N 1
ATOM 2855 C CA . THR A 1 306 ? 120.216 87.055 106.940 1.00 21.55 306 THR C CA 1
ATOM 2856 C C . THR A 1 306 ? 119.514 87.742 105.778 1.00 21.13 306 THR C C 1
ATOM 2857 O O . THR A 1 306 ? 119.975 87.616 104.640 1.00 24.49 306 THR C O 1
ATOM 2868 N N . ASP A 1 307 ? 118.417 88.460 106.033 1.00 20.76 307 ASP C N 1
ATOM 2869 C CA . ASP A 1 307 ? 117.750 89.185 104.960 1.00 20.40 307 ASP C CA 1
ATOM 2870 C C . ASP A 1 307 ? 118.528 90.427 104.548 1.00 18.64 307 ASP C C 1
ATOM 2871 O O . ASP A 1 307 ? 118.321 90.942 103.446 1.00 28.11 307 ASP C O 1
ATOM 2880 N N . ILE A 1 308 ? 119.410 90.922 105.404 1.00 14.76 308 ILE C N 1
ATOM 2881 C CA . ILE A 1 308 ? 120.278 92.050 105.096 1.00 13.65 308 ILE C CA 1
ATOM 2882 C C . ILE A 1 308 ? 121.720 91.607 105.314 1.00 16.06 308 ILE C C 1
ATOM 2883 O O . ILE A 1 308 ? 122.216 91.607 106.440 1.00 20.42 308 ILE C O 1
ATOM 2899 N N . PRO A 1 309 ? 122.427 91.213 104.258 1.00 17.59 309 PRO C N 1
ATOM 2900 C CA . PRO A 1 309 ? 123.803 90.735 104.431 1.00 21.85 309 PRO C CA 1
ATOM 2901 C C . PRO A 1 309 ? 124.674 91.745 105.166 1.00 26.28 309 PRO C C 1
ATOM 2902 O O . PRO A 1 309 ? 124.277 92.885 105.400 1.00 29.16 309 PRO C O 1
ATOM 2913 N N . GLN A 1 310 ? 125.879 91.304 105.536 1.00 26.10 310 GLN C N 1
ATOM 2914 C CA . GLN A 1 310 ? 126.775 92.156 106.310 1.00 25.24 310 GLN C CA 1
ATOM 2915 C C . GLN A 1 310 ? 127.389 93.252 105.448 1.00 27.83 310 GLN C C 1
ATOM 2916 O O . GLN A 1 310 ? 127.732 94.326 105.953 1.00 30.12 310 GLN C O 1
ATOM 2930 N N . ALA A 1 311 ? 127.547 93.000 104.148 1.00 28.36 311 ALA C N 1
ATOM 2931 C CA . ALA A 1 311 ? 128.092 94.026 103.263 1.00 27.27 311 ALA C CA 1
ATOM 2932 C C . ALA A 1 311 ? 127.179 95.245 103.204 1.00 26.00 311 ALA C C 1
ATOM 2933 O O . ALA A 1 311 ? 127.651 96.388 103.214 1.00 29.00 311 ALA C O 1
ATOM 2940 N N . SER A 1 312 ? 125.866 95.020 103.140 1.00 22.35 312 SER C N 1
ATOM 2941 C CA . SER A 1 312 ? 124.926 96.133 103.116 1.00 22.65 312 SER C CA 1
ATOM 2942 C C . SER A 1 312 ? 125.004 96.951 104.398 1.00 26.02 312 SER C C 1
ATOM 2943 O O . SER A 1 312 ? 124.983 98.188 104.357 1.00 29.57 312 SER C O 1
ATOM 2951 N N . ARG A 1 313 ? 125.086 96.277 105.546 1.00 24.99 313 ARG C N 1
ATOM 2952 C CA . ARG A 1 313 ? 125.196 96.991 106.812 1.00 24.16 313 ARG C CA 1
ATOM 2953 C C . ARG A 1 313 ? 126.505 97.762 106.890 1.00 25.43 313 ARG C C 1
ATOM 2954 O O . ARG A 1 313 ? 126.550 98.866 107.442 1.00 32.38 313 ARG C O 1
ATOM 2975 N N . PHE A 1 314 ? 127.582 97.196 106.347 1.00 26.72 314 PHE C N 1
ATOM 2976 C CA . PHE A 1 314 ? 128.855 97.907 106.311 1.00 30.27 314 PHE C CA 1
ATOM 2977 C C . PHE A 1 314 ? 128.747 99.174 105.473 1.00 29.99 314 PHE C C 1
ATOM 2978 O O . PHE A 1 314 ? 129.268 100.229 105.851 1.00 32.29 314 PHE C O 1
ATOM 2995 N N . LEU A 1 315 ? 128.075 99.088 104.324 1.00 27.86 315 LEU C N 1
ATOM 2996 C CA . LEU A 1 315 ? 127.987 100.248 103.441 1.00 28.96 315 LEU C CA 1
ATOM 2997 C C . LEU A 1 315 ? 127.043 101.310 103.983 1.00 26.41 315 LEU C C 1
ATOM 2998 O O . LEU A 1 315 ? 127.213 102.495 103.686 1.00 31.86 315 LEU C O 1
ATOM 3014 N N . PHE A 1 316 ? 126.040 100.920 104.766 1.00 23.63 316 PHE C N 1
ATOM 3015 C CA . PHE A 1 316 ? 125.119 101.921 105.290 1.00 23.20 316 PHE C CA 1
ATOM 3016 C C . PHE A 1 316 ? 125.788 102.861 106.284 1.00 28.85 316 PHE C C 1
ATOM 3017 O O . PHE A 1 316 ? 125.179 103.864 106.670 1.00 31.95 316 PHE C O 1
ATOM 3034 N N . LYS A 1 317 ? 127.009 102.554 106.722 1.00 33.51 317 LYS C N 1
ATOM 3035 C CA . LYS A 1 317 ? 127.740 103.466 107.594 1.00 32.98 317 LYS C CA 1
ATOM 3036 C C . LYS A 1 317 ? 128.561 104.468 106.791 1.00 34.42 317 LYS C C 1
ATOM 3037 O O . LYS A 1 317 ? 128.603 105.656 107.130 1.00 35.30 317 LYS C O 1
ATOM 3056 N N . GLN A 1 318 ? 129.213 104.006 105.724 1.00 35.90 318 GLN C N 1
ATOM 3057 C CA . GLN A 1 318 ? 130.064 104.872 104.915 1.00 37.27 318 GLN C CA 1
ATOM 3058 C C . GLN A 1 318 ? 129.248 105.780 103.999 1.00 39.52 318 GLN C C 1
ATOM 3059 O O . GLN A 1 318 ? 129.627 106.933 103.770 1.00 39.32 318 GLN C O 1
ATOM 3073 N N . ASN A 1 319 ? 128.136 105.280 103.459 1.00 39.64 319 ASN C N 1
ATOM 3074 C CA . ASN A 1 319 ? 127.290 106.024 102.525 1.00 33.73 319 ASN C CA 1
ATOM 3075 C C . ASN A 1 319 ? 125.855 105.909 103.028 1.00 32.27 319 ASN C C 1
ATOM 3076 O O . ASN A 1 319 ? 125.199 104.887 102.818 1.00 34.37 319 ASN C O 1
ATOM 3087 N N . ARG A 1 320 ? 125.358 106.962 103.672 1.00 27.04 320 ARG C N 1
ATOM 3088 C CA . ARG A 1 320 ? 124.184 106.834 104.527 1.00 26.31 320 ARG C CA 1
ATOM 3089 C C . ARG A 1 320 ? 122.857 106.874 103.778 1.00 28.71 320 ARG C C 1
ATOM 3090 O O . ARG A 1 320 ? 121.829 107.099 104.425 1.00 25.78 320 ARG C O 1
ATOM 3111 N N . VAL A 1 321 ? 122.827 106.668 102.463 1.00 29.61 321 VAL C N 1
ATOM 3112 C CA . VAL A 1 321 ? 121.578 106.653 101.707 1.00 20.04 321 VAL C CA 1
ATOM 3113 C C . VAL A 1 321 ? 121.682 105.620 100.595 1.00 22.67 321 VAL C C 1
ATOM 3114 O O . VAL A 1 321 ? 122.759 105.419 100.024 1.00 23.82 321 VAL C O 1
ATOM 3127 N N . ARG A 1 322 ? 120.563 104.960 100.301 1.00 24.22 322 ARG C N 1
ATOM 3128 C CA . ARG A 1 322 ? 120.438 104.056 99.163 1.00 19.90 322 ARG C CA 1
ATOM 3129 C C . ARG A 1 322 ? 119.117 104.362 98.476 1.00 18.99 322 ARG C C 1
ATOM 3130 O O . ARG A 1 322 ? 118.086 104.480 99.143 1.00 18.37 322 ARG C O 1
ATOM 3151 N N . MET A 1 323 ? 119.145 104.509 97.152 1.00 21.25 323 MET C N 1
ATOM 3152 C CA . MET A 1 323 ? 117.947 104.811 96.378 1.00 23.33 323 MET C CA 1
ATOM 3153 C C . MET A 1 323 ? 117.855 103.874 95.184 1.00 22.46 323 MET C C 1
ATOM 3154 O O . MET A 1 323 ? 118.849 103.655 94.485 1.00 16.70 323 MET C O 1
ATOM 3168 N N . ILE A 1 324 ? 116.664 103.327 94.954 1.00 20.99 324 ILE C N 1
ATOM 3169 C CA . ILE A 1 324 ? 116.373 102.495 93.790 1.00 23.78 324 ILE C CA 1
ATOM 3170 C C . ILE A 1 324 ? 115.130 103.057 93.118 1.00 23.59 324 ILE C C 1
ATOM 3171 O O . ILE A 1 324 ? 114.048 103.071 93.718 1.00 24.32 324 ILE C O 1
ATOM 3187 N N . VAL A 1 325 ? 115.285 103.508 91.872 1.00 25.69 325 VAL C N 1
ATOM 3188 C CA . VAL A 1 325 ? 114.209 104.212 91.183 1.00 26.25 325 VAL C CA 1
ATOM 3189 C C . VAL A 1 325 ? 113.226 103.234 90.558 1.00 26.57 325 VAL C C 1
ATOM 3190 O O . VAL A 1 325 ? 112.011 103.453 90.594 1.00 24.73 325 VAL C O 1
ATOM 3203 N N . ASP A 1 326 ? 113.728 102.149 89.970 1.00 27.64 326 ASP C N 1
ATOM 3204 C CA . ASP A 1 326 ? 112.868 101.155 89.330 1.00 28.01 326 ASP C CA 1
ATOM 3205 C C . ASP A 1 326 ? 113.607 99.821 89.371 1.00 31.61 326 ASP C C 1
ATOM 3206 O O . ASP A 1 326 ? 114.685 99.691 88.784 1.00 30.46 326 ASP C O 1
ATOM 3215 N N . CYS A 1 327 ? 113.030 98.843 90.074 1.00 34.64 327 CYS C N 1
ATOM 3216 C CA . CYS A 1 327 ? 113.658 97.530 90.180 1.00 33.28 327 CYS C CA 1
ATOM 3217 C C . CYS A 1 327 ? 113.529 96.724 88.896 1.00 34.85 327 CYS C C 1
ATOM 3218 O O . CYS A 1 327 ? 114.377 95.865 88.630 1.00 32.45 327 CYS C O 1
ATOM 3226 N N . ASN A 1 328 ? 112.495 96.977 88.097 1.00 35.53 328 ASN C N 1
ATOM 3227 C CA . ASN A 1 328 ? 112.282 96.269 86.844 1.00 37.54 328 ASN C CA 1
ATOM 3228 C C . ASN A 1 328 ? 113.090 96.846 85.691 1.00 36.49 328 ASN C C 1
ATOM 3229 O O . ASN A 1 328 ? 113.164 96.218 84.632 1.00 39.12 328 ASN C O 1
ATOM 3240 N N . ALA A 1 329 ? 113.699 98.014 85.868 1.00 39.80 329 ALA C N 1
ATOM 3241 C CA . ALA A 1 329 ? 114.448 98.655 84.799 1.00 42.45 329 ALA C CA 1
ATOM 3242 C C . ALA A 1 329 ? 115.654 97.815 84.404 1.00 41.37 329 ALA C C 1
ATOM 3243 O O . ALA A 1 329 ? 116.273 97.155 85.243 1.00 41.73 329 ALA C O 1
ATOM 3250 N N . THR A 1 330 ? 115.981 97.839 83.122 1.00 40.09 330 THR C N 1
ATOM 3251 C CA . THR A 1 330 ? 117.110 97.064 82.629 1.00 44.33 330 THR C CA 1
ATOM 3252 C C . THR A 1 330 ? 118.415 97.753 83.016 1.00 42.84 330 THR C C 1
ATOM 3253 O O . THR A 1 330 ? 118.597 98.934 82.706 1.00 43.86 330 THR C O 1
ATOM 3264 N N . PRO A 1 331 ? 119.344 97.062 83.674 1.00 40.63 331 PRO C N 1
ATOM 3265 C CA . PRO A 1 331 ? 120.610 97.706 84.037 1.00 37.70 331 PRO C CA 1
ATOM 3266 C C . PRO A 1 331 ? 121.443 98.057 82.815 1.00 39.61 331 PRO C C 1
ATOM 3267 O O . PRO A 1 331 ? 121.204 97.571 81.708 1.00 44.47 331 PRO C O 1
ATOM 3278 N N . VAL A 1 332 ? 122.428 98.925 83.030 1.00 37.58 332 VAL C N 1
ATOM 3279 C CA . VAL A 1 332 ? 123.307 99.417 81.977 1.00 36.65 332 VAL C CA 1
ATOM 3280 C C . VAL A 1 332 ? 124.735 99.014 82.312 1.00 37.86 332 VAL C C 1
ATOM 3281 O O . VAL A 1 332 ? 125.226 99.300 83.409 1.00 37.34 332 VAL C O 1
ATOM 3294 N N . LEU A 1 333 ? 125.402 98.365 81.364 1.00 43.54 333 LEU C N 1
ATOM 3295 C CA . LEU A 1 333 ? 126.772 97.921 81.572 1.00 44.93 333 LEU C CA 1
ATOM 3296 C C . LEU A 1 333 ? 127.705 99.118 81.700 1.00 41.20 333 LEU C C 1
ATOM 3297 O O . LEU A 1 333 ? 127.450 100.180 81.127 1.00 42.07 333 LEU C O 1
ATOM 3313 N N . VAL A 1 334 ? 128.780 98.948 82.459 1.00 41.03 334 VAL C N 1
ATOM 3314 C CA . VAL A 1 334 ? 129.819 99.963 82.586 1.00 44.02 334 VAL C CA 1
ATOM 3315 C C . VAL A 1 334 ? 131.091 99.433 81.941 1.00 47.62 334 VAL C C 1
ATOM 3316 O O . VAL A 1 334 ? 131.631 98.407 82.368 1.00 52.82 334 VAL C O 1
ATOM 3329 N N . VAL A 1 335 ? 131.577 100.131 80.918 1.00 51.82 335 VAL C N 1
ATOM 3330 C CA . VAL A 1 335 ? 132.781 99.737 80.197 1.00 57.38 335 VAL C CA 1
ATOM 3331 C C . VAL A 1 335 ? 133.965 100.451 80.826 1.00 63.91 335 VAL C C 1
ATOM 3332 O O . VAL A 1 335 ? 133.826 101.578 81.319 1.00 70.04 335 VAL C O 1
ATOM 3345 N N . GLN A 1 336 ? 135.124 99.800 80.823 1.00 69.55 336 GLN C N 1
ATOM 3346 C CA . GLN A 1 336 ? 136.327 100.368 81.408 1.00 78.18 336 GLN C CA 1
ATOM 3347 C C . GLN A 1 336 ? 137.528 100.067 80.525 1.00 82.98 336 GLN C C 1
ATOM 3348 O O . GLN A 1 336 ? 137.470 99.233 79.619 1.00 78.82 336 GLN C O 1
ATOM 3362 N N . ASP A 1 337 ? 138.621 100.768 80.806 1.00 87.82 337 ASP C N 1
ATOM 3363 C CA . ASP A 1 337 ? 139.856 100.574 80.063 1.00 91.55 337 ASP C CA 1
ATOM 3364 C C . ASP A 1 337 ? 140.351 99.145 80.229 1.00 95.49 337 ASP C C 1
ATOM 3365 O O . ASP A 1 337 ? 140.342 98.598 81.336 1.00 91.06 337 ASP C O 1
ATOM 3374 N N . ASP A 1 338 ? 140.785 98.540 79.123 1.00 97.82 338 ASP C N 1
ATOM 3375 C CA . ASP A 1 338 ? 141.296 97.176 79.162 1.00 100.71 338 ASP C CA 1
ATOM 3376 C C . ASP A 1 338 ? 142.683 97.084 79.783 1.00 101.91 338 ASP C C 1
ATOM 3377 O O . ASP A 1 338 ? 143.167 95.970 80.007 1.00 101.96 338 ASP C O 1
ATOM 3386 N N . ARG A 1 339 ? 143.334 98.215 80.057 1.00 101.61 339 ARG C N 1
ATOM 3387 C CA . ARG A 1 339 ? 144.663 98.203 80.655 1.00 100.98 339 ARG C CA 1
ATOM 3388 C C . ARG A 1 339 ? 144.640 98.021 82.167 1.00 99.56 339 ARG C C 1
ATOM 3389 O O . ARG A 1 339 ? 145.694 97.764 82.756 1.00 97.14 339 ARG C O 1
ATOM 3410 N N . LEU A 1 340 ? 143.481 98.151 82.808 1.00 100.45 340 LEU C N 1
ATOM 3411 C CA . LEU A 1 340 ? 143.409 98.003 84.254 1.00 99.44 340 LEU C CA 1
ATOM 3412 C C . LEU A 1 340 ? 143.472 96.532 84.649 1.00 100.30 340 LEU C C 1
ATOM 3413 O O . LEU A 1 340 ? 142.879 95.664 84.003 1.00 98.05 340 LEU C O 1
ATOM 3429 N N . THR A 1 341 ? 144.198 96.257 85.734 1.00 101.34 341 THR C N 1
ATOM 3430 C CA . THR A 1 341 ? 144.416 94.883 86.168 1.00 106.83 341 THR C CA 1
ATOM 3431 C C . THR A 1 341 ? 143.200 94.278 86.855 1.00 105.97 341 THR C C 1
ATOM 3432 O O . THR A 1 341 ? 143.140 93.053 87.008 1.00 98.68 341 THR C O 1
ATOM 3443 N N . GLN A 1 342 ? 142.236 95.098 87.266 1.00 105.79 342 GLN C N 1
ATOM 3444 C CA . GLN A 1 342 ? 141.059 94.610 87.970 1.00 97.33 342 GLN C CA 1
ATOM 3445 C C . GLN A 1 342 ? 139.885 95.525 87.659 1.00 93.68 342 GLN C C 1
ATOM 3446 O O . GLN A 1 342 ? 140.056 96.669 87.234 1.00 95.82 342 GLN C O 1
ATOM 3460 N N . SER A 1 343 ? 138.682 95.008 87.887 1.00 85.96 343 SER C N 1
ATOM 3461 C CA . SER A 1 343 ? 137.478 95.789 87.655 1.00 85.88 343 SER C CA 1
ATOM 3462 C C . SER A 1 343 ? 137.377 96.929 88.662 1.00 84.97 343 SER C C 1
ATOM 3463 O O . SER A 1 343 ? 137.834 96.826 89.804 1.00 80.30 343 SER C O 1
ATOM 3471 N N . MET A 1 344 ? 136.773 98.030 88.224 1.00 82.28 344 MET C N 1
ATOM 3472 C CA . MET A 1 344 ? 136.639 99.201 89.075 1.00 75.59 344 MET C CA 1
ATOM 3473 C C . MET A 1 344 ? 135.691 98.920 90.234 1.00 70.40 344 MET C C 1
ATOM 3474 O O . MET A 1 344 ? 134.776 98.099 90.135 1.00 69.94 344 MET C O 1
ATOM 3488 N N . CYS A 1 345 ? 135.923 99.616 91.343 1.00 65.50 345 CYS C N 1
ATOM 3489 C CA . CYS A 1 345 ? 135.122 99.449 92.552 1.00 63.99 345 CYS C CA 1
ATOM 3490 C C . CYS A 1 345 ? 133.979 100.455 92.523 1.00 60.97 345 CYS C C 1
ATOM 3491 O O . CYS A 1 345 ? 134.144 101.613 92.912 1.00 58.20 345 CYS C O 1
ATOM 3499 N N . LEU A 1 346 ? 132.809 100.012 92.071 1.00 57.12 346 LEU C N 1
ATOM 3500 C CA . LEU A 1 346 ? 131.627 100.857 91.994 1.00 53.71 346 LEU C CA 1
ATOM 3501 C C . LEU A 1 346 ? 130.770 100.769 93.248 1.00 50.18 346 LEU C C 1
ATOM 3502 O O . LEU A 1 346 ? 129.605 101.176 93.219 1.00 47.98 346 LEU C O 1
ATOM 3518 N N . VAL A 1 347 ? 131.318 100.247 94.345 1.00 52.61 347 VAL C N 1
ATOM 3519 C CA . VAL A 1 347 ? 130.517 100.025 95.546 1.00 52.42 347 VAL C CA 1
ATOM 3520 C C . VAL A 1 347 ? 129.998 101.345 96.099 1.00 49.71 347 VAL C C 1
ATOM 3521 O O . VAL A 1 347 ? 128.848 101.439 96.543 1.00 49.95 347 VAL C O 1
ATOM 3534 N N . GLY A 1 348 ? 130.835 102.378 96.099 1.00 46.26 348 GLY C N 1
ATOM 3535 C CA . GLY A 1 348 ? 130.445 103.663 96.639 1.00 46.18 348 GLY C CA 1
ATOM 3536 C C . GLY A 1 348 ? 129.601 104.527 95.733 1.00 47.10 348 GLY C C 1
ATOM 3537 O O . GLY A 1 348 ? 129.111 105.568 96.177 1.00 45.00 348 GLY C O 1
ATOM 3541 N N . SER A 1 349 ? 129.412 104.135 94.477 1.00 43.92 349 SER C N 1
ATOM 3542 C CA . SER A 1 349 ? 128.628 104.939 93.552 1.00 39.88 349 SER C CA 1
ATOM 3543 C C . SER A 1 349 ? 127.152 104.892 93.921 1.00 36.62 349 SER C C 1
ATOM 3544 O O . SER A 1 349 ? 126.630 103.869 94.365 1.00 36.19 349 SER C O 1
ATOM 3552 N N . THR A 1 350 ? 126.476 106.020 93.729 1.00 39.00 350 THR C N 1
ATOM 3553 C CA . THR A 1 350 ? 125.067 106.147 94.071 1.00 39.58 350 THR C CA 1
ATOM 3554 C C . THR A 1 350 ? 124.142 105.555 93.015 1.00 37.23 350 THR C C 1
ATOM 3555 O O . THR A 1 350 ? 122.949 105.385 93.284 1.00 36.75 350 THR C O 1
ATOM 3566 N N . LEU A 1 351 ? 124.658 105.242 91.828 1.00 33.77 351 LEU C N 1
ATOM 3567 C CA . LEU A 1 351 ? 123.862 104.695 90.740 1.00 29.36 351 LEU C CA 1
ATOM 3568 C C . LEU A 1 351 ? 124.003 103.187 90.593 1.00 30.80 351 LEU C C 1
ATOM 3569 O O . LEU A 1 351 ? 123.497 102.631 89.615 1.00 36.94 351 LEU C O 1
ATOM 3585 N N . ARG A 1 352 ? 124.673 102.520 91.527 1.00 32.32 352 ARG C N 1
ATOM 3586 C CA . ARG A 1 352 ? 124.904 101.085 91.426 1.00 28.97 352 ARG C CA 1
ATOM 3587 C C . ARG A 1 352 ? 123.583 100.328 91.369 1.00 29.83 352 ARG C C 1
ATOM 3588 O O . ARG A 1 352 ? 122.612 100.698 92.032 1.00 29.69 352 ARG C O 1
ATOM 3609 N N . ALA A 1 353 ? 123.551 99.269 90.561 1.00 27.30 353 ALA C N 1
ATOM 3610 C CA . ALA A 1 353 ? 122.323 98.517 90.357 1.00 25.31 353 ALA C CA 1
ATOM 3611 C C . ALA A 1 353 ? 122.080 97.541 91.508 1.00 26.44 353 ALA C C 1
ATOM 3612 O O . ALA A 1 353 ? 123.027 97.055 92.131 1.00 28.38 353 ALA C O 1
ATOM 3619 N N . PRO A 1 354 ? 120.819 97.223 91.800 1.00 25.88 354 PRO C N 1
ATOM 3620 C CA . PRO A 1 354 ? 120.529 96.296 92.898 1.00 27.56 354 PRO C CA 1
ATOM 3621 C C . PRO A 1 354 ? 120.835 94.853 92.531 1.00 33.09 354 PRO C C 1
ATOM 3622 O O . PRO A 1 354 ? 121.044 94.508 91.366 1.00 36.30 354 PRO C O 1
ATOM 3633 N N . HIS A 1 355 ? 120.861 94.004 93.554 1.00 34.35 355 HIS C N 1
ATOM 3634 C CA . HIS A 1 355 ? 121.144 92.590 93.357 1.00 35.48 355 HIS C CA 1
ATOM 3635 C C . HIS A 1 355 ? 119.907 91.854 92.859 1.00 38.39 355 HIS C C 1
ATOM 3636 O O . HIS A 1 355 ? 118.789 92.375 92.911 1.00 37.81 355 HIS C O 1
ATOM 3650 N N . GLY A 1 356 ? 120.114 90.633 92.366 1.00 34.48 356 GLY C N 1
ATOM 3651 C CA . GLY A 1 356 ? 118.991 89.810 91.952 1.00 30.72 356 GLY C CA 1
ATOM 3652 C C . GLY A 1 356 ? 118.104 89.386 93.105 1.00 32.39 356 GLY C C 1
ATOM 3653 O O . GLY A 1 356 ? 116.875 89.412 92.990 1.00 30.15 356 GLY C O 1
ATOM 3657 N N . CYS A 1 357 ? 118.708 88.991 94.230 1.00 31.44 357 CYS C N 1
ATOM 3658 C CA . CYS A 1 357 ? 117.928 88.592 95.398 1.00 30.91 357 CYS C CA 1
ATOM 3659 C C . CYS A 1 357 ? 116.983 89.705 95.833 1.00 34.93 357 CYS C C 1
ATOM 3660 O O . CYS A 1 357 ? 115.772 89.492 95.960 1.00 36.56 357 CYS C O 1
ATOM 3668 N N . HIS A 1 358 ? 117.515 90.910 96.038 1.00 28.26 358 HIS C N 1
ATOM 3669 C CA . HIS A 1 358 ? 116.688 91.993 96.555 1.00 24.21 358 HIS C CA 1
ATOM 3670 C C . HIS A 1 358 ? 115.731 92.522 95.495 1.00 27.96 358 HIS C C 1
ATOM 3671 O O . HIS A 1 358 ? 114.608 92.922 95.814 1.00 30.49 358 HIS C O 1
ATOM 3685 N N . SER A 1 359 ? 116.153 92.537 94.231 1.00 28.81 359 SER C N 1
ATOM 3686 C CA . SER A 1 359 ? 115.254 92.958 93.161 1.00 27.40 359 SER C CA 1
ATOM 3687 C C . SER A 1 359 ? 114.040 92.037 93.075 1.00 32.59 359 SER C C 1
ATOM 3688 O O . SER A 1 359 ? 112.896 92.499 92.971 1.00 32.20 359 SER C O 1
ATOM 3696 N N . GLN A 1 360 ? 114.273 90.723 93.143 1.00 33.01 360 GLN C N 1
ATOM 3697 C CA . GLN A 1 360 ? 113.170 89.768 93.146 1.00 29.85 360 GLN C CA 1
ATOM 3698 C C . GLN A 1 360 ? 112.315 89.909 94.401 1.00 30.42 360 GLN C C 1
ATOM 3699 O O . GLN A 1 360 ? 111.085 89.798 94.335 1.00 31.60 360 GLN C O 1
ATOM 3713 N N . TYR A 1 361 ? 112.945 90.138 95.556 1.00 29.96 361 TYR C N 1
ATOM 3714 C CA . TYR A 1 361 ? 112.184 90.357 96.782 1.00 29.88 361 TYR C CA 1
ATOM 3715 C C . TYR A 1 361 ? 111.245 91.549 96.636 1.00 29.84 361 TYR C C 1
ATOM 3716 O O . TYR A 1 361 ? 110.069 91.481 97.012 1.00 28.13 361 TYR C O 1
ATOM 3734 N N . MET A 1 362 ? 111.754 92.655 96.088 1.00 32.87 362 MET C N 1
ATOM 3735 C CA . MET A 1 362 ? 110.928 93.841 95.885 1.00 28.67 362 MET C CA 1
ATOM 3736 C C . MET A 1 362 ? 109.792 93.557 94.916 1.00 30.61 362 MET C C 1
ATOM 3737 O O . MET A 1 362 ? 108.653 93.986 95.133 1.00 28.97 362 MET C O 1
ATOM 3751 N N . ALA A 1 363 ? 110.087 92.847 93.824 1.00 34.00 363 ALA C N 1
ATOM 3752 C CA . ALA A 1 363 ? 109.044 92.528 92.854 1.00 30.64 363 ALA C CA 1
ATOM 3753 C C . ALA A 1 363 ? 107.939 91.688 93.485 1.00 33.66 363 ALA C C 1
ATOM 3754 O O . ALA A 1 363 ? 106.751 91.953 93.272 1.00 32.12 363 ALA C O 1
ATOM 3761 N N . ASN A 1 364 ? 108.310 90.672 94.269 1.00 32.64 364 ASN C N 1
ATOM 3762 C CA . ASN A 1 364 ? 107.306 89.840 94.927 1.00 31.51 364 ASN C CA 1
ATOM 3763 C C . ASN A 1 364 ? 106.495 90.639 95.937 1.00 31.70 364 ASN C C 1
ATOM 3764 O O . ASN A 1 364 ? 105.272 90.486 96.019 1.00 33.58 364 ASN C O 1
ATOM 3775 N N . MET A 1 365 ? 107.158 91.490 96.721 1.00 34.78 365 MET C N 1
ATOM 3776 C CA . MET A 1 365 ? 106.449 92.260 97.737 1.00 32.66 365 MET C CA 1
ATOM 3777 C C . MET A 1 365 ? 105.522 93.292 97.109 1.00 34.08 365 MET C C 1
ATOM 3778 O O . MET A 1 365 ? 104.520 93.683 97.719 1.00 33.76 365 MET C O 1
ATOM 3792 N N . GLY A 1 366 ? 105.843 93.754 95.904 1.00 32.56 366 GLY C N 1
ATOM 3793 C CA . GLY A 1 366 ? 105.058 94.763 95.227 1.00 28.74 366 GLY C CA 1
ATOM 3794 C C . GLY A 1 366 ? 105.625 96.164 95.283 1.00 31.81 366 GLY C C 1
ATOM 3795 O O . GLY A 1 366 ? 104.865 97.126 95.130 1.00 31.73 366 GLY C O 1
ATOM 3799 N N . SER A 1 367 ? 106.926 96.311 95.509 1.00 32.25 367 SER C N 1
ATOM 3800 C CA . SER A 1 367 ? 107.572 97.608 95.639 1.00 27.52 367 SER C CA 1
ATOM 3801 C C . SER A 1 367 ? 108.456 97.863 94.427 1.00 26.97 367 SER C C 1
ATOM 3802 O O . SER A 1 367 ? 109.365 97.079 94.143 1.00 31.34 367 SER C O 1
ATOM 3810 N N . ILE A 1 368 ? 108.202 98.964 93.728 1.00 23.54 368 ILE C N 1
ATOM 3811 C CA . ILE A 1 368 ? 108.927 99.314 92.514 1.00 27.60 368 ILE C CA 1
ATOM 3812 C C . ILE A 1 368 ? 110.079 100.266 92.814 1.00 27.50 368 ILE C C 1
ATOM 3813 O O . ILE A 1 368 ? 111.137 100.189 92.190 1.00 25.12 368 ILE C O 1
ATOM 3829 N N . ALA A 1 369 ? 109.892 101.166 93.776 1.00 30.04 369 ALA C N 1
ATOM 3830 C CA . ALA A 1 369 ? 110.896 102.144 94.165 1.00 24.45 369 ALA C CA 1
ATOM 3831 C C . ALA A 1 369 ? 111.192 102.038 95.657 1.00 21.52 369 ALA C C 1
ATOM 3832 O O . ALA A 1 369 ? 110.339 101.622 96.444 1.00 22.37 369 ALA C O 1
ATOM 3839 N N . SER A 1 370 ? 112.407 102.428 96.044 1.00 21.56 370 SER C N 1
ATOM 3840 C CA . SER A 1 370 ? 112.839 102.307 97.432 1.00 23.81 370 SER C CA 1
ATOM 3841 C C . SER A 1 370 ? 113.835 103.403 97.795 1.00 22.22 370 SER C C 1
ATOM 3842 O O . SER A 1 370 ? 114.621 103.842 96.953 1.00 22.92 370 SER C O 1
ATOM 3850 N N . LEU A 1 371 ? 113.807 103.816 99.064 1.00 23.79 371 LEU C N 1
ATOM 3851 C CA . LEU A 1 371 ? 114.764 104.773 99.618 1.00 18.96 371 LEU C CA 1
ATOM 3852 C C . LEU A 1 371 ? 115.039 104.399 101.068 1.00 17.74 371 LEU C C 1
ATOM 3853 O O . LEU A 1 371 ? 114.112 104.355 101.879 1.00 19.22 371 LEU C O 1
ATOM 3869 N N . ALA A 1 372 ? 116.306 104.136 101.395 1.00 19.00 372 ALA C N 1
ATOM 3870 C CA . ALA A 1 372 ? 116.711 103.697 102.725 1.00 16.89 372 ALA C CA 1
ATOM 3871 C C . ALA A 1 372 ? 117.796 104.607 103.287 1.00 16.96 372 ALA C C 1
ATOM 3872 O O . ALA A 1 372 ? 118.749 104.957 102.586 1.00 19.28 372 ALA C O 1
ATOM 3879 N N . MET A 1 373 ? 117.660 104.963 104.567 1.00 16.69 373 MET C N 1
ATOM 3880 C CA . MET A 1 373 ? 118.580 105.870 105.248 1.00 14.33 373 MET C CA 1
ATOM 3881 C C . MET A 1 373 ? 119.013 105.263 106.575 1.00 14.67 373 MET C C 1
ATOM 3882 O O . MET A 1 373 ? 118.215 104.606 107.248 1.00 16.84 373 MET C O 1
ATOM 3896 N N . ALA A 1 374 ? 120.265 105.505 106.957 1.00 15.64 374 ALA C N 1
ATOM 3897 C CA . ALA A 1 374 ? 120.856 104.864 108.126 1.00 15.93 374 ALA C CA 1
ATOM 3898 C C . ALA A 1 374 ? 120.629 105.676 109.395 1.00 15.71 374 ALA C C 1
ATOM 3899 O O . ALA A 1 374 ? 120.512 106.903 109.353 1.00 16.65 374 ALA C O 1
ATOM 3906 N N . VAL A 1 375 ? 120.574 104.979 110.528 1.00 15.19 375 VAL C N 1
ATOM 3907 C CA . VAL A 1 375 ? 120.469 105.589 111.851 1.00 13.85 375 VAL C CA 1
ATOM 3908 C C . VAL A 1 375 ? 121.741 105.239 112.613 1.00 17.58 375 VAL C C 1
ATOM 3909 O O . VAL A 1 375 ? 122.017 104.062 112.873 1.00 19.95 375 VAL C O 1
ATOM 3922 N N . ILE A 1 376 ? 122.506 106.259 112.994 1.00 18.35 376 ILE C N 1
ATOM 3923 C CA . ILE A 1 376 ? 123.835 106.092 113.572 1.00 19.78 376 ILE C CA 1
ATOM 3924 C C . ILE A 1 376 ? 123.823 106.636 114.994 1.00 22.38 376 ILE C C 1
ATOM 3925 O O . ILE A 1 376 ? 123.291 107.723 115.244 1.00 21.45 376 ILE C O 1
ATOM 3941 N N . ILE A 1 377 ? 124.404 105.879 115.924 1.00 24.39 377 ILE C N 1
ATOM 3942 C CA . ILE A 1 377 ? 124.589 106.311 117.302 1.00 24.60 377 ILE C CA 1
ATOM 3943 C C . ILE A 1 377 ? 126.033 106.023 117.707 1.00 28.90 377 ILE C C 1
ATOM 3944 O O . ILE A 1 377 ? 126.799 105.438 116.947 1.00 30.36 377 ILE C O 1
ATOM 3960 N N . ASN A 1 378 ? 126.404 106.449 118.913 1.00 36.06 378 ASN C N 1
ATOM 3961 C CA . ASN A 1 378 ? 127.747 106.183 119.417 1.00 39.31 378 ASN C CA 1
ATOM 3962 C C . ASN A 1 378 ? 127.859 104.752 119.922 1.00 41.87 378 ASN C C 1
ATOM 3963 O O . ASN A 1 378 ? 127.025 104.281 120.700 1.00 33.72 378 ASN C O 1
ATOM 3974 N N . GLY A 1 379 ? 128.907 104.066 119.481 1.00 50.49 379 GLY C N 1
ATOM 3975 C CA . GLY A 1 379 ? 129.111 102.681 119.846 1.00 51.93 379 GLY C CA 1
ATOM 3976 C C . GLY A 1 379 ? 130.094 102.515 120.983 1.00 62.98 379 GLY C C 1
ATOM 3977 O O . GLY A 1 379 ? 129.831 102.946 122.110 1.00 63.23 379 GLY C O 1
ATOM 3981 N N . ASN A 1 380 ? 131.231 101.891 120.701 1.00 73.62 380 ASN C N 1
ATOM 3982 C CA . ASN A 1 380 ? 132.243 101.657 121.721 1.00 80.82 380 ASN C CA 1
ATOM 3983 C C . ASN A 1 380 ? 133.549 101.186 121.089 1.00 79.11 380 ASN C C 1
ATOM 3984 O O . ASN A 1 380 ? 134.587 101.830 121.232 1.00 79.21 380 ASN C O 1
ATOM 3995 N N . SER A 1 393 ? 134.257 105.168 116.443 1.00 56.32 393 SER C N 1
ATOM 3996 C CA . SER A 1 393 ? 133.464 103.946 116.414 1.00 65.22 393 SER C CA 1
ATOM 3997 C C . SER A 1 393 ? 131.995 104.260 116.669 1.00 63.62 393 SER C C 1
ATOM 3998 O O . SER A 1 393 ? 131.633 104.752 117.739 1.00 56.54 393 SER C O 1
ATOM 4005 N N . MET A 1 394 ? 131.154 103.971 115.678 1.00 55.34 394 MET C N 1
ATOM 4006 C CA . MET A 1 394 ? 129.725 104.226 115.750 1.00 46.37 394 MET C CA 1
ATOM 4007 C C . MET A 1 394 ? 128.953 102.954 115.426 1.00 38.45 394 MET C C 1
ATOM 4008 O O . MET A 1 394 ? 129.491 101.999 114.864 1.00 42.95 394 MET C O 1
ATOM 4022 N N . ARG A 1 395 ? 127.676 102.962 115.792 1.00 35.39 395 ARG C N 1
ATOM 4023 C CA . ARG A 1 395 ? 126.809 101.799 115.704 1.00 30.92 395 ARG C CA 1
ATOM 4024 C C . ARG A 1 395 ? 125.613 102.102 114.814 1.00 26.65 395 ARG C C 1
ATOM 4025 O O . ARG A 1 395 ? 125.065 103.210 114.846 1.00 25.46 395 ARG C O 1
ATOM 4046 N N . LEU A 1 396 ? 125.211 101.103 114.031 1.00 23.57 396 LEU C N 1
ATOM 4047 C CA . LEU A 1 396 ? 124.028 101.183 113.179 1.00 18.10 396 LEU C CA 1
ATOM 4048 C C . LEU A 1 396 ? 122.838 100.657 113.970 1.00 14.66 396 LEU C C 1
ATOM 4049 O O . LEU A 1 396 ? 122.698 99.452 114.180 1.00 16.26 396 LEU C O 1
ATOM 4065 N N . TRP A 1 397 ? 121.980 101.569 114.424 1.00 12.28 397 TRP C N 1
ATOM 4066 C CA . TRP A 1 397 ? 120.836 101.180 115.243 1.00 13.36 397 TRP C CA 1
ATOM 4067 C C . TRP A 1 397 ? 119.721 100.578 114.391 1.00 12.46 397 TRP C C 1
ATOM 4068 O O . TRP A 1 397 ? 119.034 99.636 114.816 1.00 11.72 397 TRP C O 1
ATOM 4089 N N . GLY A 1 398 ? 119.532 101.102 113.189 1.00 12.89 398 GLY C N 1
ATOM 4090 C CA . GLY A 1 398 ? 118.441 100.654 112.355 1.00 10.12 398 GLY C CA 1
ATOM 4091 C C . GLY A 1 398 ? 118.439 101.367 111.025 1.00 12.04 398 GLY C C 1
ATOM 4092 O O . GLY A 1 398 ? 119.489 101.738 110.500 1.00 13.54 398 GLY C O 1
ATOM 4096 N N . LEU A 1 399 ? 117.237 101.546 110.485 1.00 10.72 399 LEU C N 1
ATOM 4097 C CA . LEU A 1 399 ? 117.030 102.144 109.175 1.00 7.97 399 LEU C CA 1
ATOM 4098 C C . LEU A 1 399 ? 115.665 102.810 109.113 1.00 7.39 399 LEU C C 1
ATOM 4099 O O . LEU A 1 399 ? 114.767 102.497 109.895 1.00 7.48 399 LEU C O 1
ATOM 4115 N N . VAL A 1 400 ? 115.520 103.731 108.167 1.00 8.16 400 VAL C N 1
ATOM 4116 C CA . VAL A 1 400 ? 114.223 104.236 107.731 1.00 8.54 400 VAL C CA 1
ATOM 4117 C C . VAL A 1 400 ? 114.049 103.795 106.286 1.00 9.51 400 VAL C C 1
ATOM 4118 O O . VAL A 1 400 ? 114.922 104.045 105.447 1.00 9.70 400 VAL C O 1
ATOM 4131 N N . VAL A 1 401 ? 112.939 103.121 105.996 1.00 11.53 401 VAL C N 1
ATOM 4132 C CA . VAL A 1 401 ? 112.727 102.471 104.707 1.00 13.03 401 VAL C CA 1
ATOM 4133 C C . VAL A 1 401 ? 111.441 103.002 104.090 1.00 14.87 401 VAL C C 1
ATOM 4134 O O . VAL A 1 401 ? 110.414 103.097 104.767 1.00 16.44 401 VAL C O 1
ATOM 4147 N N . CYS A 1 402 ? 111.503 103.351 102.806 1.00 15.51 402 CYS C N 1
ATOM 4148 C CA . CYS A 1 402 ? 110.375 103.915 102.077 1.00 16.87 402 CYS C CA 1
ATOM 4149 C C . CYS A 1 402 ? 110.064 103.065 100.853 1.00 22.16 402 CYS C C 1
ATOM 4150 O O . CYS A 1 402 ? 110.974 102.624 100.147 1.00 23.14 402 CYS C O 1
ATOM 4158 N N . HIS A 1 403 ? 108.774 102.846 100.599 1.00 29.42 403 HIS C N 1
ATOM 4159 C CA . HIS A 1 403 ? 108.317 102.055 99.463 1.00 26.65 403 HIS C CA 1
ATOM 4160 C C . HIS A 1 403 ? 107.236 102.802 98.695 1.00 26.20 403 HIS C C 1
ATOM 4161 O O . HIS A 1 403 ? 106.374 103.471 99.275 1.00 28.47 403 HIS C O 1
ATOM 4175 N N . HIS A 1 404 ? 107.284 102.650 97.371 1.00 27.12 404 HIS C N 1
ATOM 4176 C CA . HIS A 1 404 ? 106.296 103.221 96.467 1.00 28.05 404 HIS C CA 1
ATOM 4177 C C . HIS A 1 404 ? 105.845 102.145 95.489 1.00 24.58 404 HIS C C 1
ATOM 4178 O O . HIS A 1 404 ? 106.658 101.350 95.014 1.00 21.15 404 HIS C O 1
ATOM 4192 N N . THR A 1 405 ? 104.546 102.131 95.189 1.00 28.39 405 THR C N 1
ATOM 4193 C CA . THR A 1 405 ? 103.978 101.138 94.284 1.00 31.70 405 THR C CA 1
ATOM 4194 C C . THR A 1 405 ? 104.386 101.339 92.831 1.00 28.72 405 THR C C 1
ATOM 4195 O O . THR A 1 405 ? 104.150 100.438 92.020 1.00 27.50 405 THR C O 1
ATOM 4206 N N . SER A 1 406 ? 104.982 102.475 92.475 1.00 24.36 406 SER C N 1
ATOM 4207 C CA . SER A 1 406 ? 105.424 102.728 91.112 1.00 23.38 406 SER C CA 1
ATOM 4208 C C . SER A 1 406 ? 106.736 103.497 91.150 1.00 26.29 406 SER C C 1
ATOM 4209 O O . SER A 1 406 ? 107.197 103.928 92.207 1.00 33.42 406 SER C O 1
ATOM 4217 N N . SER A 1 407 ? 107.336 103.669 89.976 1.00 23.60 407 SER C N 1
ATOM 4218 C CA . SER A 1 407 ? 108.644 104.305 89.879 1.00 22.41 407 SER C CA 1
ATOM 4219 C C . SER A 1 407 ? 108.607 105.717 90.455 1.00 24.53 407 SER C C 1
ATOM 4220 O O . SER A 1 407 ? 107.621 106.441 90.304 1.00 22.01 407 SER C O 1
ATOM 4228 N N . ARG A 1 408 ? 109.691 106.106 91.128 1.00 27.07 408 ARG C N 1
ATOM 4229 C CA . ARG A 1 408 ? 109.757 107.412 91.770 1.00 25.21 408 ARG C CA 1
ATOM 4230 C C . ARG A 1 408 ? 111.203 107.873 91.875 1.00 26.78 408 ARG C C 1
ATOM 4231 O O . ARG A 1 408 ? 112.085 107.100 92.253 1.00 28.62 408 ARG C O 1
ATOM 4252 N N . CYS A 1 409 ? 111.430 109.142 91.542 1.00 28.00 409 CYS C N 1
ATOM 4253 C CA . CYS A 1 409 ? 112.728 109.789 91.700 1.00 27.87 409 CYS C CA 1
ATOM 4254 C C . CYS A 1 409 ? 112.478 111.221 92.139 1.00 30.74 409 CYS C C 1
ATOM 4255 O O . CYS A 1 409 ? 111.933 112.016 91.370 1.00 35.26 409 CYS C O 1
ATOM 4263 N N . ILE A 1 410 ? 112.864 111.547 93.369 1.00 29.18 410 ILE C N 1
ATOM 4264 C CA . ILE A 1 410 ? 112.561 112.854 93.945 1.00 29.68 410 ILE C CA 1
ATOM 4265 C C . ILE A 1 410 ? 113.713 113.818 93.678 1.00 32.01 410 ILE C C 1
ATOM 4266 O O . ILE A 1 410 ? 114.861 113.382 93.508 1.00 30.56 410 ILE C O 1
ATOM 4282 N N . PRO A 1 411 ? 113.457 115.124 93.624 1.00 32.06 411 PRO C N 1
ATOM 4283 C CA . PRO A 1 411 ? 114.534 116.083 93.353 1.00 25.78 411 PRO C CA 1
ATOM 4284 C C . PRO A 1 411 ? 115.469 116.270 94.541 1.00 25.02 411 PRO C C 1
ATOM 4285 O O . PRO A 1 411 ? 115.150 115.943 95.685 1.00 26.06 411 PRO C O 1
ATOM 4296 N N . PHE A 1 412 ? 116.641 116.830 94.241 1.00 22.59 412 PHE C N 1
ATOM 4297 C CA . PHE A 1 412 ? 117.714 116.921 95.231 1.00 26.06 412 PHE C CA 1
ATOM 4298 C C . PHE A 1 412 ? 117.350 117.696 96.493 1.00 24.33 412 PHE C C 1
ATOM 4299 O O . PHE A 1 412 ? 117.718 117.238 97.593 1.00 23.85 412 PHE C O 1
ATOM 4316 N N . PRO A 1 413 ? 116.704 118.861 96.424 1.00 20.83 413 PRO C N 1
ATOM 4317 C CA . PRO A 1 413 ? 116.447 119.620 97.657 1.00 18.54 413 PRO C CA 1
ATOM 4318 C C . PRO A 1 413 ? 115.744 118.814 98.733 1.00 20.36 413 PRO C C 1
ATOM 4319 O O . PRO A 1 413 ? 116.104 118.915 99.910 1.00 28.20 413 PRO C O 1
ATOM 4330 N N . LEU A 1 414 ? 114.768 117.990 98.360 1.00 21.49 414 LEU C N 1
ATOM 4331 C CA . LEU A 1 414 ? 114.055 117.175 99.333 1.00 20.52 414 LEU C CA 1
ATOM 4332 C C . LEU A 1 414 ? 114.896 116.013 99.851 1.00 17.81 414 LEU C C 1
ATOM 4333 O O . LEU A 1 414 ? 114.823 115.690 101.045 1.00 23.13 414 LEU C O 1
ATOM 4349 N N . ARG A 1 415 ? 115.709 115.394 98.992 1.00 18.16 415 ARG C N 1
ATOM 4350 C CA . ARG A 1 415 ? 116.639 114.380 99.472 1.00 20.35 415 ARG C CA 1
ATOM 4351 C C . ARG A 1 415 ? 117.535 114.937 100.564 1.00 21.40 415 ARG C C 1
ATOM 4352 O O . ARG A 1 415 ? 117.732 114.296 101.602 1.00 28.07 415 ARG C O 1
ATOM 4373 N N . TYR A 1 416 ? 118.096 116.125 100.346 1.00 17.71 416 TYR C N 1
ATOM 4374 C CA . TYR A 1 416 ? 118.980 116.703 101.353 1.00 18.32 416 TYR C CA 1
ATOM 4375 C C . TYR A 1 416 ? 118.215 117.196 102.574 1.00 15.47 416 TYR C C 1
ATOM 4376 O O . TYR A 1 416 ? 118.733 117.118 103.693 1.00 18.40 416 TYR C O 1
ATOM 4394 N N . ALA A 1 417 ? 116.982 117.667 102.397 1.00 13.31 417 ALA C N 1
ATOM 4395 C CA . ALA A 1 417 ? 116.159 117.995 103.553 1.00 14.29 417 ALA C CA 1
ATOM 4396 C C . ALA A 1 417 ? 115.959 116.785 104.457 1.00 15.29 417 ALA C C 1
ATOM 4397 O O . ALA A 1 417 ? 115.909 116.932 105.682 1.00 15.38 417 ALA C O 1
ATOM 4404 N N . CYS A 1 418 ? 115.823 115.589 103.878 1.00 18.78 418 CYS C N 1
ATOM 4405 C CA . CYS A 1 418 ? 115.721 114.360 104.669 1.00 15.45 418 CYS C CA 1
ATOM 4406 C C . CYS A 1 418 ? 117.060 113.926 105.268 1.00 14.71 418 CYS C C 1
ATOM 4407 O O . CYS A 1 418 ? 117.123 113.473 106.425 1.00 16.82 418 CYS C O 1
ATOM 4415 N N . GLU A 1 419 ? 118.130 114.051 104.484 1.00 14.38 419 GLU C N 1
ATOM 4416 C CA . GLU A 1 419 ? 119.450 113.645 104.946 1.00 16.37 419 GLU C CA 1
ATOM 4417 C C . GLU A 1 419 ? 119.907 114.483 106.134 1.00 16.09 419 GLU C C 1
ATOM 4418 O O . GLU A 1 419 ? 120.657 113.999 106.989 1.00 15.30 419 GLU C O 1
ATOM 4430 N N . PHE A 1 420 ? 119.479 115.747 106.201 1.00 15.35 420 PHE C N 1
ATOM 4431 C CA . PHE A 1 420 ? 119.837 116.579 107.349 1.00 12.00 420 PHE C CA 1
ATOM 4432 C C . PHE A 1 420 ? 119.024 116.205 108.584 1.00 10.48 420 PHE C C 1
ATOM 4433 O O . PHE A 1 420 ? 119.539 116.247 109.705 1.00 13.57 420 PHE C O 1
ATOM 4450 N N . LEU A 1 421 ? 117.753 115.844 108.401 1.00 12.03 421 LEU C N 1
ATOM 4451 C CA . LEU A 1 421 ? 116.909 115.458 109.530 1.00 12.60 421 LEU C CA 1
ATOM 4452 C C . LEU A 1 421 ? 117.387 114.159 110.171 1.00 15.74 421 LEU C C 1
ATOM 4453 O O . LEU A 1 421 ? 117.212 113.945 111.381 1.00 18.52 421 LEU C O 1
ATOM 4469 N N . MET A 1 422 ? 117.984 113.271 109.372 1.00 14.72 422 MET C N 1
ATOM 4470 C CA . MET A 1 422 ? 118.466 112.009 109.931 1.00 12.95 422 MET C CA 1
ATOM 4471 C C . MET A 1 422 ? 119.496 112.219 111.042 1.00 14.85 422 MET C C 1
ATOM 4472 O O . MET A 1 422 ? 119.501 111.475 112.033 1.00 18.91 422 MET C O 1
ATOM 4486 N N . GLN A 1 423 ? 120.375 113.215 110.901 1.00 14.83 423 GLN C N 1
ATOM 4487 C CA . GLN A 1 423 ? 121.410 113.447 111.910 1.00 12.79 423 GLN C CA 1
ATOM 4488 C C . GLN A 1 423 ? 120.813 113.890 113.244 1.00 13.56 423 GLN C C 1
ATOM 4489 O O . GLN A 1 423 ? 121.229 113.414 114.311 1.00 17.69 423 GLN C O 1
ATOM 4503 N N . ALA A 1 424 ? 119.853 114.812 113.206 1.00 12.91 424 ALA C N 1
ATOM 4504 C CA . ALA A 1 424 ? 119.178 115.223 114.431 1.00 16.00 424 ALA C CA 1
ATOM 4505 C C . ALA A 1 424 ? 118.461 114.046 115.075 1.00 18.50 424 ALA C C 1
ATOM 4506 O O . ALA A 1 424 ? 118.452 113.905 116.309 1.00 18.95 424 ALA C O 1
ATOM 4513 N N . PHE A 1 425 ? 117.846 113.192 114.255 1.00 16.80 425 PHE C N 1
ATOM 4514 C CA . PHE A 1 425 ? 117.184 112.009 114.791 1.00 15.24 425 PHE C CA 1
ATOM 4515 C C . PHE A 1 425 ? 118.180 111.120 115.532 1.00 15.57 425 PHE C C 1
ATOM 4516 O O . PHE A 1 425 ? 117.895 110.624 116.630 1.00 20.20 425 PHE C O 1
ATOM 4533 N N . GLY A 1 426 ? 119.364 110.922 114.952 1.00 12.99 426 GLY C N 1
ATOM 4534 C CA . GLY A 1 426 ? 120.380 110.126 115.628 1.00 12.53 426 GLY C CA 1
ATOM 4535 C C . GLY A 1 426 ? 120.811 110.718 116.960 1.00 16.52 426 GLY C C 1
ATOM 4536 O O . GLY A 1 426 ? 120.926 110.002 117.965 1.00 21.00 426 GLY C O 1
ATOM 4540 N N . LEU A 1 427 ? 121.057 112.034 116.987 1.00 18.84 427 LEU C N 1
ATOM 4541 C CA . LEU A 1 427 ? 121.414 112.701 118.241 1.00 14.28 427 LEU C CA 1
ATOM 4542 C C . LEU A 1 427 ? 120.373 112.439 119.323 1.00 14.98 427 LEU C C 1
ATOM 4543 O O . LEU A 1 427 ? 120.700 112.008 120.443 1.00 20.55 427 LEU C O 1
ATOM 4559 N N . GLN A 1 428 ? 119.107 112.716 119.012 1.00 14.53 428 GLN C N 1
ATOM 4560 C CA . GLN A 1 428 ? 118.071 112.581 120.029 1.00 19.17 428 GLN C CA 1
ATOM 4561 C C . GLN A 1 428 ? 117.935 111.134 120.491 1.00 20.29 428 GLN C C 1
ATOM 4562 O O . GLN A 1 428 ? 117.720 110.871 121.682 1.00 21.82 428 GLN C O 1
ATOM 4576 N N . LEU A 1 429 ? 118.051 110.181 119.563 1.00 16.20 429 LEU C N 1
ATOM 4577 C CA . LEU A 1 429 ? 117.945 108.775 119.934 1.00 15.57 429 LEU C CA 1
ATOM 4578 C C . LEU A 1 429 ? 119.027 108.393 120.937 1.00 17.73 429 LEU C C 1
ATOM 4579 O O . LEU A 1 429 ? 118.761 107.699 121.929 1.00 20.78 429 LEU C O 1
ATOM 4595 N N . ASN A 1 430 ? 120.261 108.835 120.690 1.00 15.37 430 ASN C N 1
ATOM 4596 C CA . ASN A 1 430 ? 121.342 108.532 121.624 1.00 18.94 430 ASN C CA 1
ATOM 4597 C C . ASN A 1 430 ? 121.058 109.112 123.012 1.00 21.44 430 ASN C C 1
ATOM 4598 O O . ASN A 1 430 ? 121.248 108.432 124.040 1.00 21.91 430 ASN C O 1
ATOM 4609 N N . MET A 1 431 ? 120.596 110.365 123.063 1.00 22.30 431 MET C N 1
ATOM 4610 C CA . MET A 1 431 ? 120.213 110.952 124.348 1.00 21.18 431 MET C CA 1
ATOM 4611 C C . MET A 1 431 ? 119.208 110.068 125.080 1.00 22.15 431 MET C C 1
ATOM 4612 O O . MET A 1 431 ? 119.363 109.775 126.279 1.00 22.54 431 MET C O 1
ATOM 4626 N N . GLU A 1 432 ? 118.155 109.653 124.375 1.00 22.07 432 GLU C N 1
ATOM 4627 C CA . GLU A 1 432 ? 117.101 108.873 125.015 1.00 22.54 432 GLU C CA 1
ATOM 4628 C C . GLU A 1 432 ? 117.642 107.563 125.569 1.00 21.76 432 GLU C C 1
ATOM 4629 O O . GLU A 1 432 ? 117.260 107.134 126.667 1.00 20.09 432 GLU C O 1
ATOM 4641 N N . LEU A 1 433 ? 118.519 106.901 124.813 1.00 19.86 433 LEU C N 1
ATOM 4642 C CA . LEU A 1 433 ? 119.066 105.638 125.293 1.00 18.17 433 LEU C CA 1
ATOM 4643 C C . LEU A 1 433 ? 119.823 105.833 126.599 1.00 20.67 433 LEU C C 1
ATOM 4644 O O . LEU A 1 433 ? 119.643 105.059 127.553 1.00 26.15 433 LEU C O 1
ATOM 4660 N N . GLN A 1 434 ? 120.663 106.870 126.671 1.00 23.30 434 GLN C N 1
ATOM 4661 C CA . GLN A 1 434 ? 121.432 107.082 127.900 1.00 20.72 434 GLN C CA 1
ATOM 4662 C C . GLN A 1 434 ? 120.516 107.345 129.094 1.00 19.84 434 GLN C C 1
ATOM 4663 O O . GLN A 1 434 ? 120.720 106.790 130.188 1.00 23.30 434 GLN C O 1
ATOM 4677 N N . LEU A 1 435 ? 119.500 108.189 128.909 1.00 20.27 435 LEU C N 1
ATOM 4678 C CA . LEU A 1 435 ? 118.608 108.478 130.029 1.00 20.37 435 LEU C CA 1
ATOM 4679 C C . LEU A 1 435 ? 117.873 107.228 130.500 1.00 23.76 435 LEU C C 1
ATOM 4680 O O . LEU A 1 435 ? 117.740 106.999 131.711 1.00 28.37 435 LEU C O 1
ATOM 4696 N N . ALA A 1 436 ? 117.375 106.416 129.564 1.00 27.63 436 ALA C N 1
ATOM 4697 C CA . ALA A 1 436 ? 116.679 105.197 129.961 1.00 26.19 436 ALA C CA 1
ATOM 4698 C C . ALA A 1 436 ? 117.599 104.281 130.754 1.00 25.09 436 ALA C C 1
ATOM 4699 O O . ALA A 1 436 ? 117.183 103.678 131.754 1.00 28.31 436 ALA C O 1
ATOM 4706 N N . LEU A 1 437 ? 118.855 104.168 130.324 1.00 22.55 437 LEU C N 1
ATOM 4707 C CA . LEU A 1 437 ? 119.810 103.334 131.045 1.00 25.50 437 LEU C CA 1
ATOM 4708 C C . LEU A 1 437 ? 119.946 103.790 132.498 1.00 28.69 437 LEU C C 1
ATOM 4709 O O . LEU A 1 437 ? 119.877 102.978 133.438 1.00 29.96 437 LEU C O 1
ATOM 4725 N N . GLN A 1 438 ? 120.126 105.100 132.705 1.00 32.15 438 GLN C N 1
ATOM 4726 C CA . GLN A 1 438 ? 120.302 105.598 134.071 1.00 29.08 438 GLN C CA 1
ATOM 4727 C C . GLN A 1 438 ? 119.061 105.356 134.928 1.00 28.55 438 GLN C C 1
ATOM 4728 O O . GLN A 1 438 ? 119.173 104.960 136.100 1.00 32.93 438 GLN C O 1
ATOM 4742 N N . MET A 1 439 ? 117.870 105.601 134.377 1.00 28.32 439 MET C N 1
ATOM 4743 C CA . MET A 1 439 ? 116.661 105.364 135.165 1.00 32.40 439 MET C CA 1
ATOM 4744 C C . MET A 1 439 ? 116.528 103.894 135.547 1.00 34.01 439 MET C C 1
ATOM 4745 O O . MET A 1 439 ? 116.092 103.570 136.661 1.00 36.33 439 MET C O 1
ATOM 4759 N N . SER A 1 440 ? 116.890 102.986 134.636 1.00 35.53 440 SER C N 1
ATOM 4760 C CA . SER A 1 440 ? 116.838 101.566 134.967 1.00 35.24 440 SER C CA 1
ATOM 4761 C C . SER A 1 440 ? 117.762 101.242 136.134 1.00 35.47 440 SER C C 1
ATOM 4762 O O . SER A 1 440 ? 117.393 100.477 137.038 1.00 41.33 440 SER C O 1
ATOM 4770 N N . GLU A 1 441 ? 118.973 101.804 136.127 1.00 35.95 441 GLU C N 1
ATOM 4771 C CA . GLU A 1 441 ? 119.890 101.557 137.240 1.00 32.88 441 GLU C CA 1
ATOM 4772 C C . GLU A 1 441 ? 119.291 102.033 138.561 1.00 33.63 441 GLU C C 1
ATOM 4773 O O . GLU A 1 441 ? 119.354 101.332 139.585 1.00 36.50 441 GLU C O 1
ATOM 4785 N N . LYS A 1 442 ? 118.712 103.234 138.560 1.00 37.72 442 LYS C N 1
ATOM 4786 C CA . LYS A 1 442 ? 118.097 103.751 139.781 1.00 35.98 442 LYS C CA 1
ATOM 4787 C C . LYS A 1 442 ? 117.005 102.805 140.280 1.00 39.07 442 LYS C C 1
ATOM 4788 O O . LYS A 1 442 ? 116.917 102.503 141.481 1.00 42.25 442 LYS C O 1
ATOM 4807 N N . ARG A 1 443 ? 116.165 102.322 139.361 1.00 41.37 443 ARG C N 1
ATOM 4808 C CA . ARG A 1 443 ? 115.078 101.418 139.734 1.00 41.96 443 ARG C CA 1
ATOM 4809 C C . ARG A 1 443 ? 115.603 100.136 140.372 1.00 45.06 443 ARG C C 1
ATOM 4810 O O . ARG A 1 443 ? 115.086 99.675 141.401 1.00 46.52 443 ARG C O 1
ATOM 4831 N N . VAL A 1 444 ? 116.621 99.529 139.761 1.00 42.73 444 VAL C N 1
ATOM 4832 C CA . VAL A 1 444 ? 117.119 98.257 140.277 1.00 41.32 444 VAL C CA 1
ATOM 4833 C C . VAL A 1 444 ? 117.706 98.453 141.670 1.00 44.81 444 VAL C C 1
ATOM 4834 O O . VAL A 1 444 ? 117.515 97.619 142.565 1.00 47.12 444 VAL C O 1
ATOM 4847 N N . LEU A 1 445 ? 118.429 99.560 141.880 1.00 47.64 445 LEU C N 1
ATOM 4848 C CA . LEU A 1 445 ? 118.970 99.820 143.214 1.00 47.64 445 LEU C CA 1
ATOM 4849 C C . LEU A 1 445 ? 117.861 99.975 144.247 1.00 49.28 445 LEU C C 1
ATOM 4850 O O . LEU A 1 445 ? 117.959 99.438 145.360 1.00 50.77 445 LEU C O 1
ATOM 4866 N N . ARG A 1 446 ? 116.803 100.713 143.910 1.00 49.40 446 ARG C N 1
ATOM 4867 C CA . ARG A 1 446 ? 115.713 100.888 144.866 1.00 51.69 446 ARG C CA 1
ATOM 4868 C C . ARG A 1 446 ? 115.095 99.544 145.236 1.00 54.57 446 ARG C C 1
ATOM 4869 O O . ARG A 1 446 ? 114.840 99.260 146.418 1.00 56.26 446 ARG C O 1
ATOM 4890 N N . THR A 1 447 ? 114.843 98.700 144.233 1.00 60.54 447 THR C N 1
ATOM 4891 C CA . THR A 1 447 ? 114.232 97.401 144.504 1.00 59.77 447 THR C CA 1
ATOM 4892 C C . THR A 1 447 ? 115.141 96.539 145.372 1.00 56.42 447 THR C C 1
ATOM 4893 O O . THR A 1 447 ? 114.676 95.862 146.298 1.00 55.74 447 THR C O 1
ATOM 4904 N N . GLN A 1 448 ? 116.443 96.544 145.083 1.00 57.84 448 GLN C N 1
ATOM 4905 C CA . GLN A 1 448 ? 117.377 95.766 145.889 1.00 59.90 448 GLN C CA 1
ATOM 4906 C C . GLN A 1 448 ? 117.362 96.233 147.337 1.00 63.47 448 GLN C C 1
ATOM 4907 O O . GLN A 1 448 ? 117.408 95.419 148.266 1.00 65.39 448 GLN C O 1
ATOM 4921 N N . THR A 1 449 ? 117.316 97.550 147.551 1.00 67.13 449 THR C N 1
ATOM 4922 C CA . THR A 1 449 ? 117.279 98.073 148.914 1.00 67.02 449 THR C CA 1
ATOM 4923 C C . THR A 1 449 ? 116.027 97.607 149.650 1.00 67.40 449 THR C C 1
ATOM 4924 O O . THR A 1 449 ? 116.093 97.184 150.813 1.00 71.46 449 THR C O 1
ATOM 4935 N N . LEU A 1 450 ? 114.870 97.678 148.988 1.00 67.90 450 LEU C N 1
ATOM 4936 C CA . LEU A 1 450 ? 113.647 97.208 149.636 1.00 70.72 450 LEU C CA 1
ATOM 4937 C C . LEU A 1 450 ? 113.734 95.721 149.966 1.00 77.30 450 LEU C C 1
ATOM 4938 O O . LEU A 1 450 ? 113.306 95.287 151.044 1.00 78.89 450 LEU C O 1
ATOM 4954 N N . LEU A 1 451 ? 114.283 94.921 149.049 1.00 77.00 451 LEU C N 1
ATOM 4955 C CA . LEU A 1 451 ? 114.412 93.490 149.312 1.00 76.58 451 LEU C CA 1
ATOM 4956 C C . LEU A 1 451 ? 115.343 93.224 150.488 1.00 79.15 451 LEU C C 1
ATOM 4957 O O . LEU A 1 451 ? 115.084 92.330 151.299 1.00 83.46 451 LEU C O 1
ATOM 4973 N N . CYS A 1 452 ? 116.442 93.970 150.587 1.00 81.39 452 CYS C N 1
ATOM 4974 C CA . CYS A 1 452 ? 117.364 93.765 151.699 1.00 83.59 452 CYS C CA 1
ATOM 4975 C C . CYS A 1 452 ? 116.711 94.136 153.026 1.00 87.73 452 CYS C C 1
ATOM 4976 O O . CYS A 1 452 ? 116.893 93.440 154.035 1.00 89.38 452 CYS C O 1
ATOM 4984 N N . ASP A 1 453 ? 115.940 95.226 153.046 1.00 90.07 453 ASP C N 1
ATOM 4985 C CA . ASP A 1 453 ? 115.175 95.549 154.247 1.00 95.83 453 ASP C CA 1
ATOM 4986 C C . ASP A 1 453 ? 114.219 94.419 154.607 1.00 95.35 453 ASP C C 1
ATOM 4987 O O . ASP A 1 453 ? 114.103 94.039 155.780 1.00 95.48 453 ASP C O 1
ATOM 4996 N N . MET A 1 454 ? 113.521 93.874 153.610 1.00 96.12 454 MET C N 1
ATOM 4997 C CA . MET A 1 454 ? 112.573 92.794 153.869 1.00 97.16 454 MET C CA 1
ATOM 4998 C C . MET A 1 454 ? 113.289 91.573 154.437 1.00 98.36 454 MET C C 1
ATOM 4999 O O . MET A 1 454 ? 112.777 90.897 155.337 1.00 96.48 454 MET C O 1
ATOM 5013 N N . LEU A 1 455 ? 114.482 91.276 153.917 1.00 99.83 455 LEU C N 1
ATOM 5014 C CA . LEU A 1 455 ? 115.283 90.185 154.464 1.00 95.59 455 LEU C CA 1
ATOM 5015 C C . LEU A 1 455 ? 115.637 90.444 155.920 1.00 100.61 455 LEU C C 1
ATOM 5016 O O . LEU A 1 455 ? 115.565 89.538 156.756 1.00 103.80 455 LEU C O 1
ATOM 5032 N N . LEU A 1 456 ? 116.035 91.676 156.242 1.00 103.69 456 LEU C N 1
ATOM 5033 C CA . LEU A 1 456 ? 116.381 91.988 157.626 1.00 104.72 456 LEU C CA 1
ATOM 5034 C C . LEU A 1 456 ? 115.182 91.847 158.556 1.00 105.13 456 LEU C C 1
ATOM 5035 O O . LEU A 1 456 ? 115.332 91.376 159.688 1.00 102.47 456 LEU C O 1
ATOM 5051 N N . ARG A 1 457 ? 113.992 92.246 158.103 1.00 110.31 457 ARG C N 1
ATOM 5052 C CA . ARG A 1 457 ? 112.813 92.178 158.962 1.00 109.89 457 ARG C CA 1
ATOM 5053 C C . ARG A 1 457 ? 112.401 90.749 159.296 1.00 110.90 457 ARG C C 1
ATOM 5054 O O . ARG A 1 457 ? 111.971 90.487 160.424 1.00 109.46 457 ARG C O 1
ATOM 5075 N N . ASP A 1 458 ? 112.521 89.819 158.350 1.00 110.27 458 ASP C N 1
ATOM 5076 C CA . ASP A 1 458 ? 111.966 88.481 158.511 1.00 110.66 458 ASP C CA 1
ATOM 5077 C C . ASP A 1 458 ? 112.992 87.455 158.048 1.00 110.50 458 ASP C C 1
ATOM 5078 O O . ASP A 1 458 ? 114.135 87.788 157.729 1.00 111.66 458 ASP C O 1
ATOM 5087 N N . SER A 1 459 ? 112.575 86.191 158.028 1.00 109.42 459 SER C N 1
ATOM 5088 C CA . SER A 1 459 ? 113.426 85.128 157.530 1.00 107.82 459 SER C CA 1
ATOM 5089 C C . SER A 1 459 ? 113.541 85.222 156.011 1.00 107.14 459 SER C C 1
ATOM 5090 O O . SER A 1 459 ? 112.737 85.891 155.359 1.00 101.12 459 SER C O 1
ATOM 5098 N N . PRO A 1 460 ? 114.538 84.557 155.422 1.00 108.15 460 PRO C N 1
ATOM 5099 C CA . PRO A 1 460 ? 114.721 84.661 153.965 1.00 99.05 460 PRO C CA 1
ATOM 5100 C C . PRO A 1 460 ? 113.467 84.344 153.169 1.00 95.65 460 PRO C C 1
ATOM 5101 O O . PRO A 1 460 ? 113.258 84.933 152.101 1.00 90.39 460 PRO C O 1
ATOM 5112 N N . ALA A 1 461 ? 112.620 83.435 153.658 1.00 96.79 461 ALA C N 1
ATOM 5113 C CA . ALA A 1 461 ? 111.383 83.129 152.948 1.00 96.62 461 ALA C CA 1
ATOM 5114 C C . ALA A 1 461 ? 110.545 84.380 152.720 1.00 92.80 461 ALA C C 1
ATOM 5115 O O . ALA A 1 461 ? 109.889 84.508 151.679 1.00 88.57 461 ALA C O 1
ATOM 5122 N N . GLY A 1 462 ? 110.573 85.323 153.663 1.00 94.02 462 GLY C N 1
ATOM 5123 C CA . GLY A 1 462 ? 109.805 86.546 153.513 1.00 90.39 462 GLY C CA 1
ATOM 5124 C C . GLY A 1 462 ? 110.172 87.353 152.287 1.00 86.17 462 GLY C C 1
ATOM 5125 O O . GLY A 1 462 ? 109.445 88.285 151.930 1.00 83.12 462 GLY C O 1
ATOM 5129 N N . ILE A 1 463 ? 111.291 87.023 151.639 1.00 85.40 463 ILE C N 1
ATOM 5130 C CA . ILE A 1 463 ? 111.660 87.700 150.402 1.00 83.33 463 ILE C CA 1
ATOM 5131 C C . ILE A 1 463 ? 110.629 87.436 149.312 1.00 87.46 463 ILE C C 1
ATOM 5132 O O . ILE A 1 463 ? 110.395 88.293 148.453 1.00 85.73 463 ILE C O 1
ATOM 5148 N N . VAL A 1 464 ? 109.990 86.268 149.332 1.00 90.40 464 VAL C N 1
ATOM 5149 C CA . VAL A 1 464 ? 109.090 85.852 148.262 1.00 85.28 464 VAL C CA 1
ATOM 5150 C C . VAL A 1 464 ? 107.635 85.817 148.730 1.00 86.74 464 VAL C C 1
ATOM 5151 O O . VAL A 1 464 ? 106.831 85.066 148.184 1.00 85.96 464 VAL C O 1
ATOM 5164 N N . THR A 1 465 ? 107.278 86.620 149.734 1.00 92.79 465 THR C N 1
ATOM 5165 C CA . THR A 1 465 ? 105.912 86.648 150.236 1.00 93.18 465 THR C CA 1
ATOM 5166 C C . THR A 1 465 ? 105.207 87.979 150.032 1.00 89.52 465 THR C C 1
ATOM 5167 O O . THR A 1 465 ? 104.003 87.982 149.760 1.00 85.54 465 THR C O 1
ATOM 5178 N N . GLN A 1 466 ? 105.914 89.096 150.144 1.00 92.93 466 GLN C N 1
ATOM 5179 C CA . GLN A 1 466 ? 105.301 90.410 150.066 1.00 95.85 466 GLN C CA 1
ATOM 5180 C C . GLN A 1 466 ? 105.278 90.886 148.616 1.00 94.37 466 GLN C C 1
ATOM 5181 O O . GLN A 1 466 ? 105.791 90.227 147.709 1.00 94.92 466 GLN C O 1
ATOM 5195 N N . SER A 1 467 ? 104.672 92.053 148.397 1.00 93.60 467 SER C N 1
ATOM 5196 C CA . SER A 1 467 ? 104.499 92.537 147.031 1.00 98.26 467 SER C CA 1
ATOM 5197 C C . SER A 1 467 ? 105.822 92.707 146.295 1.00 95.80 467 SER C C 1
ATOM 5198 O O . SER A 1 467 ? 105.964 92.128 145.204 1.00 92.93 467 SER C O 1
ATOM 5206 N N . PRO A 1 468 ? 106.809 93.449 146.799 1.00 93.56 468 PRO C N 1
ATOM 5207 C CA . PRO A 1 468 ? 108.160 93.325 146.240 1.00 86.43 468 PRO C CA 1
ATOM 5208 C C . PRO A 1 468 ? 108.658 91.896 146.389 1.00 85.67 468 PRO C C 1
ATOM 5209 O O . PRO A 1 468 ? 108.442 91.255 147.419 1.00 87.55 468 PRO C O 1
ATOM 5220 N N . SER A 1 469 ? 109.327 91.401 145.355 1.00 82.80 469 SER C N 1
ATOM 5221 C CA . SER A 1 469 ? 109.812 90.028 145.345 1.00 81.06 469 SER C CA 1
ATOM 5222 C C . SER A 1 469 ? 110.906 89.918 144.292 1.00 73.28 469 SER C C 1
ATOM 5223 O O . SER A 1 469 ? 111.138 90.842 143.510 1.00 66.89 469 SER C O 1
ATOM 5231 N N . ILE A 1 470 ? 111.577 88.765 144.276 1.00 68.99 470 ILE C N 1
ATOM 5232 C CA . ILE A 1 470 ? 112.666 88.541 143.333 1.00 67.63 470 ILE C CA 1
ATOM 5233 C C . ILE A 1 470 ? 112.204 88.541 141.884 1.00 67.90 470 ILE C C 1
ATOM 5234 O O . ILE A 1 470 ? 113.042 88.483 140.978 1.00 63.96 470 ILE C O 1
ATOM 5250 N N . MET A 1 471 ? 110.896 88.594 141.637 1.00 68.38 471 MET C N 1
ATOM 5251 C CA . MET A 1 471 ? 110.392 88.735 140.280 1.00 65.03 471 MET C CA 1
ATOM 5252 C C . MET A 1 471 ? 110.515 90.155 139.751 1.00 64.04 471 MET C C 1
ATOM 5253 O O . MET A 1 471 ? 110.531 90.342 138.530 1.00 65.70 471 MET C O 1
ATOM 5267 N N . ASP A 1 472 ? 110.598 91.151 140.632 1.00 61.72 472 ASP C N 1
ATOM 5268 C CA . ASP A 1 472 ? 110.709 92.540 140.215 1.00 58.86 472 ASP C CA 1
ATOM 5269 C C . ASP A 1 472 ? 112.148 92.989 140.023 1.00 56.95 472 ASP C C 1
ATOM 5270 O O . ASP A 1 472 ? 112.373 94.102 139.538 1.00 55.39 472 ASP C O 1
ATOM 5279 N N . LEU A 1 473 ? 113.124 92.158 140.389 1.00 55.78 473 LEU C N 1
ATOM 5280 C CA . LEU A 1 473 ? 114.518 92.530 140.181 1.00 55.59 473 LEU C CA 1
ATOM 5281 C C . LEU A 1 473 ? 114.849 92.592 138.694 1.00 54.23 473 LEU C C 1
ATOM 5282 O O . LEU A 1 473 ? 115.541 93.509 138.240 1.00 49.39 473 LEU C O 1
ATOM 5298 N N . VAL A 1 474 ? 114.365 91.620 137.919 1.00 56.86 474 VAL C N 1
ATOM 5299 C CA . VAL A 1 474 ? 114.607 91.556 136.485 1.00 54.23 474 VAL C CA 1
ATOM 5300 C C . VAL A 1 474 ? 113.299 91.239 135.773 1.00 52.63 474 VAL C C 1
ATOM 5301 O O . VAL A 1 474 ? 112.276 90.950 136.396 1.00 48.59 474 VAL C O 1
ATOM 5314 N N . LYS A 1 475 ? 113.346 91.312 134.446 1.00 56.82 475 LYS C N 1
ATOM 5315 C CA . LYS A 1 475 ? 112.195 90.964 133.621 1.00 53.57 475 LYS C CA 1
ATOM 5316 C C . LYS A 1 475 ? 112.155 89.456 133.412 1.00 51.76 475 LYS C C 1
ATOM 5317 O O . LYS A 1 475 ? 113.096 88.873 132.865 1.00 49.65 475 LYS C O 1
ATOM 5336 N N . CYS A 1 476 ? 111.064 88.826 133.839 1.00 51.27 476 CYS C N 1
ATOM 5337 C CA . CYS A 1 476 ? 110.962 87.375 133.813 1.00 51.97 476 CYS C CA 1
ATOM 5338 C C . CYS A 1 476 ? 109.492 86.987 133.802 1.00 53.49 476 CYS C C 1
ATOM 5339 O O . CYS A 1 476 ? 108.611 87.798 134.098 1.00 51.59 476 CYS C O 1
ATOM 5347 N N . ASP A 1 477 ? 109.239 85.727 133.455 1.00 55.85 477 ASP C N 1
ATOM 5348 C CA . ASP A 1 477 ? 107.900 85.160 133.531 1.00 58.52 477 ASP C CA 1
ATOM 5349 C C . ASP A 1 477 ? 107.602 84.530 134.881 1.00 62.29 477 ASP C C 1
ATOM 5350 O O . ASP A 1 477 ? 106.445 84.536 135.312 1.00 65.73 477 ASP C O 1
ATOM 5359 N N . GLY A 1 478 ? 108.613 83.995 135.562 1.00 58.55 478 GLY C N 1
ATOM 5360 C CA . GLY A 1 478 ? 108.396 83.446 136.887 1.00 57.43 478 GLY C CA 1
ATOM 5361 C C . GLY A 1 478 ? 109.692 83.398 137.663 1.00 59.31 478 GLY C C 1
ATOM 5362 O O . GLY A 1 478 ? 110.773 83.642 137.126 1.00 56.20 478 GLY C O 1
ATOM 5366 N N . ALA A 1 479 ? 109.575 83.066 138.945 1.00 65.39 479 ALA C N 1
ATOM 5367 C CA . ALA A 1 479 ? 110.743 82.981 139.815 1.00 60.65 479 ALA C CA 1
ATOM 5368 C C . ALA A 1 479 ? 110.494 81.903 140.858 1.00 62.28 479 ALA C C 1
ATOM 5369 O O . ALA A 1 479 ? 109.366 81.446 141.053 1.00 68.18 479 ALA C O 1
ATOM 5376 N N . ALA A 1 480 ? 111.568 81.494 141.525 1.00 60.63 480 ALA C N 1
ATOM 5377 C CA . ALA A 1 480 ? 111.457 80.438 142.520 1.00 63.51 480 ALA C CA 1
ATOM 5378 C C . ALA A 1 480 ? 112.590 80.554 143.525 1.00 67.12 480 ALA C C 1
ATOM 5379 O O . ALA A 1 480 ? 113.702 80.965 143.187 1.00 67.37 480 ALA C O 1
ATOM 5386 N N . PHE A 1 481 ? 112.292 80.171 144.764 1.00 74.92 481 PHE C N 1
ATOM 5387 C CA . PHE A 1 481 ? 113.273 80.157 145.846 1.00 77.04 481 PHE C CA 1
ATOM 5388 C C . PHE A 1 481 ? 113.280 78.771 146.479 1.00 79.63 481 PHE C C 1
ATOM 5389 O O . PHE A 1 481 ? 112.239 78.282 146.934 1.00 78.94 481 PHE C O 1
ATOM 5406 N N . LEU A 1 482 ? 114.450 78.138 146.505 1.00 78.28 482 LEU C N 1
ATOM 5407 C CA . LEU A 1 482 ? 114.638 76.861 147.183 1.00 82.35 482 LEU C CA 1
ATOM 5408 C C . LEU A 1 482 ? 115.423 77.135 148.459 1.00 85.76 482 LEU C C 1
ATOM 5409 O O . LEU A 1 482 ? 116.536 77.668 148.404 1.00 87.48 482 LEU C O 1
ATOM 5425 N N . TYR A 1 483 ? 114.844 76.777 149.606 1.00 88.13 483 TYR C N 1
ATOM 5426 C CA . TYR A 1 483 ? 115.392 77.121 150.916 1.00 90.98 483 TYR C CA 1
ATOM 5427 C C . TYR A 1 483 ? 115.262 75.920 151.845 1.00 92.70 483 TYR C C 1
ATOM 5428 O O . TYR A 1 483 ? 114.159 75.597 152.298 1.00 94.12 483 TYR C O 1
ATOM 5446 N N . HIS A 1 484 ? 116.389 75.268 152.137 1.00 94.65 484 HIS C N 1
ATOM 5447 C CA . HIS A 1 484 ? 116.421 74.099 153.018 1.00 99.49 484 HIS C CA 1
ATOM 5448 C C . HIS A 1 484 ? 115.485 72.994 152.535 1.00 100.46 484 HIS C C 1
ATOM 5449 O O . HIS A 1 484 ? 114.863 72.298 153.341 1.00 97.51 484 HIS C O 1
ATOM 5463 N N . GLY A 1 485 ? 115.372 72.821 151.220 1.00 96.83 485 GLY C N 1
ATOM 5464 C CA . GLY A 1 485 ? 114.495 71.824 150.649 1.00 90.68 485 GLY C CA 1
ATOM 5465 C C . GLY A 1 485 ? 113.057 72.269 150.495 1.00 92.28 485 GLY C C 1
ATOM 5466 O O . GLY A 1 485 ? 112.251 71.518 149.933 1.00 89.70 485 GLY C O 1
ATOM 5470 N N . LYS A 1 486 ? 112.713 73.460 150.978 1.00 99.40 486 LYS C N 1
ATOM 5471 C CA . LYS A 1 486 ? 111.372 73.999 150.804 1.00 95.02 486 LYS C CA 1
ATOM 5472 C C . LYS A 1 486 ? 111.307 74.811 149.516 1.00 92.44 486 LYS C C 1
ATOM 5473 O O . LYS A 1 486 ? 112.246 75.539 149.182 1.00 91.09 486 LYS C O 1
ATOM 5492 N N . TYR A 1 487 ? 110.194 74.684 148.801 1.00 90.48 487 TYR C N 1
ATOM 5493 C CA . TYR A 1 487 ? 110.030 75.287 147.486 1.00 85.90 487 TYR C CA 1
ATOM 5494 C C . TYR A 1 487 ? 109.032 76.436 147.569 1.00 85.76 487 TYR C C 1
ATOM 5495 O O . TYR A 1 487 ? 107.939 76.274 148.123 1.00 83.63 487 TYR C O 1
ATOM 5513 N N . TYR A 1 488 ? 109.409 77.597 147.020 1.00 82.04 488 TYR C N 1
ATOM 5514 C CA . TYR A 1 488 ? 108.550 78.778 146.955 1.00 82.83 488 TYR C CA 1
ATOM 5515 C C . TYR A 1 488 ? 108.479 79.229 145.500 1.00 82.71 488 TYR C C 1
ATOM 5516 O O . TYR A 1 488 ? 109.390 79.918 145.014 1.00 82.61 488 TYR C O 1
ATOM 5534 N N . PRO A 1 489 ? 107.444 78.828 144.765 1.00 84.29 489 PRO C N 1
ATOM 5535 C CA . PRO A 1 489 ? 107.299 79.284 143.379 1.00 78.06 489 PRO C CA 1
ATOM 5536 C C . PRO A 1 489 ? 106.454 80.542 143.259 1.00 73.67 489 PRO C C 1
ATOM 5537 O O . PRO A 1 489 ? 105.571 80.814 144.075 1.00 69.93 489 PRO C O 1
ATOM 5548 N N . LEU A 1 490 ? 106.733 81.305 142.202 1.00 72.95 490 LEU C N 1
ATOM 5549 C CA . LEU A 1 490 ? 106.013 82.525 141.875 1.00 71.67 490 LEU C CA 1
ATOM 5550 C C . LEU A 1 490 ? 105.834 82.603 140.367 1.00 69.71 490 LEU C C 1
ATOM 5551 O O . LEU A 1 490 ? 106.798 82.440 139.613 1.00 68.30 490 LEU C O 1
ATOM 5567 N N . GLY A 1 491 ? 104.606 82.875 139.937 1.00 69.31 491 GLY C N 1
ATOM 5568 C CA . GLY A 1 491 ? 104.342 83.000 138.512 1.00 68.80 491 GLY C CA 1
ATOM 5569 C C . GLY A 1 491 ? 104.424 81.658 137.812 1.00 72.85 491 GLY C C 1
ATOM 5570 O O . GLY A 1 491 ? 103.932 80.639 138.309 1.00 73.97 491 GLY C O 1
ATOM 5574 N N . VAL A 1 492 ? 105.048 81.652 136.639 1.00 67.84 492 VAL C N 1
ATOM 5575 C CA . VAL A 1 492 ? 105.174 80.450 135.823 1.00 65.65 492 VAL C CA 1
ATOM 5576 C C . VAL A 1 492 ? 106.527 79.819 136.129 1.00 67.44 492 VAL C C 1
ATOM 5577 O O . VAL A 1 492 ? 107.566 80.309 135.680 1.00 65.27 492 VAL C O 1
ATOM 5590 N N . ALA A 1 493 ? 106.516 78.724 136.886 1.00 68.38 493 ALA C N 1
ATOM 5591 C CA . ALA A 1 493 ? 107.741 78.047 137.283 1.00 66.95 493 ALA C CA 1
ATOM 5592 C C . ALA A 1 493 ? 107.529 76.545 137.212 1.00 66.00 493 ALA C C 1
ATOM 5593 O O . ALA A 1 493 ? 106.383 76.081 137.250 1.00 67.52 493 ALA C O 1
ATOM 5600 N N . PRO A 1 494 ? 108.602 75.762 137.106 1.00 68.67 494 PRO C N 1
ATOM 5601 C CA . PRO A 1 494 ? 108.450 74.303 137.078 1.00 73.24 494 PRO C CA 1
ATOM 5602 C C . PRO A 1 494 ? 107.829 73.765 138.359 1.00 76.09 494 PRO C C 1
ATOM 5603 O O . PRO A 1 494 ? 107.541 74.508 139.300 1.00 76.03 494 PRO C O 1
ATOM 5614 N N . SER A 1 495 ? 107.617 72.451 138.378 1.00 81.86 495 SER C N 1
ATOM 5615 C CA . SER A 1 495 ? 107.085 71.779 139.553 1.00 87.74 495 SER C CA 1
ATOM 5616 C C . SER A 1 495 ? 108.220 71.344 140.480 1.00 86.25 495 SER C C 1
ATOM 5617 O O . SER A 1 495 ? 109.400 71.352 140.119 1.00 83.64 495 SER C O 1
ATOM 5625 N N . GLU A 1 496 ? 107.842 70.946 141.696 1.00 88.06 496 GLU C N 1
ATOM 5626 C CA . GLU A 1 496 ? 108.832 70.612 142.716 1.00 90.77 496 GLU C CA 1
ATOM 5627 C C . GLU A 1 496 ? 109.669 69.404 142.306 1.00 91.23 496 GLU C C 1
ATOM 5628 O O . GLU A 1 496 ? 110.889 69.386 142.498 1.00 90.50 496 GLU C O 1
ATOM 5640 N N . VAL A 1 497 ? 109.027 68.379 141.741 1.00 87.61 497 VAL C N 1
ATOM 5641 C CA . VAL A 1 497 ? 109.775 67.229 141.240 1.00 85.52 497 VAL C CA 1
ATOM 5642 C C . VAL A 1 497 ? 110.693 67.658 140.102 1.00 88.71 497 VAL C C 1
ATOM 5643 O O . VAL A 1 497 ? 111.868 67.266 140.039 1.00 87.35 497 VAL C O 1
ATOM 5656 N N . GLN A 1 498 ? 110.171 68.481 139.189 1.00 89.07 498 GLN C N 1
ATOM 5657 C CA . GLN A 1 498 ? 110.988 69.015 138.105 1.00 86.91 498 GLN C CA 1
ATOM 5658 C C . GLN A 1 498 ? 112.143 69.851 138.646 1.00 87.08 498 GLN C C 1
ATOM 5659 O O . GLN A 1 498 ? 113.267 69.770 138.140 1.00 86.44 498 GLN C O 1
ATOM 5673 N N . ILE A 1 499 ? 111.883 70.670 139.668 1.00 85.71 499 ILE C N 1
ATOM 5674 C CA . ILE A 1 499 ? 112.947 71.483 140.253 1.00 87.77 499 ILE C CA 1
ATOM 5675 C C . ILE A 1 499 ? 114.023 70.594 140.859 1.00 86.87 499 ILE C C 1
ATOM 5676 O O . ILE A 1 499 ? 115.221 70.878 140.744 1.00 87.25 499 ILE C O 1
ATOM 5692 N N . LYS A 1 500 ? 113.617 69.511 141.521 1.00 89.38 500 LYS C N 1
ATOM 5693 C CA . LYS A 1 500 ? 114.596 68.577 142.064 1.00 90.55 500 LYS C CA 1
ATOM 5694 C C . LYS A 1 500 ? 115.427 67.957 140.948 1.00 91.82 500 LYS C C 1
ATOM 5695 O O . LYS A 1 500 ? 116.644 67.786 141.088 1.00 89.90 500 LYS C O 1
ATOM 5714 N N . ASP A 1 501 ? 114.787 67.628 139.824 1.00 93.68 501 ASP C N 1
ATOM 5715 C CA . ASP A 1 501 ? 115.532 67.089 138.689 1.00 93.44 501 ASP C CA 1
ATOM 5716 C C . ASP A 1 501 ? 116.542 68.103 138.159 1.00 92.70 501 ASP C C 1
ATOM 5717 O O . ASP A 1 501 ? 117.684 67.747 137.834 1.00 92.34 501 ASP C O 1
ATOM 5726 N N . VAL A 1 502 ? 116.140 69.373 138.060 1.00 88.60 502 VAL C N 1
ATOM 5727 C CA . VAL A 1 502 ? 117.056 70.397 137.555 1.00 89.85 502 VAL C CA 1
ATOM 5728 C C . VAL A 1 502 ? 118.224 70.581 138.515 1.00 90.55 502 VAL C C 1
ATOM 5729 O O . VAL A 1 502 ? 119.369 70.779 138.095 1.00 91.13 502 VAL C O 1
ATOM 5742 N N . VAL A 1 503 ? 117.948 70.555 139.819 1.00 91.74 503 VAL C N 1
ATOM 5743 C CA . VAL A 1 503 ? 119.021 70.674 140.803 1.00 92.33 503 VAL C CA 1
ATOM 5744 C C . VAL A 1 503 ? 119.986 69.503 140.679 1.00 95.10 503 VAL C C 1
ATOM 5745 O O . VAL A 1 503 ? 121.209 69.671 140.776 1.00 95.23 503 VAL C O 1
ATOM 5758 N N . GLU A 1 504 ? 119.453 68.297 140.478 1.00 96.14 504 GLU C N 1
ATOM 5759 C CA . GLU A 1 504 ? 120.305 67.131 140.272 1.00 97.31 504 GLU C CA 1
ATOM 5760 C C . GLU A 1 504 ? 121.215 67.345 139.066 1.00 97.39 504 GLU C C 1
ATOM 5761 O O . GLU A 1 504 ? 122.435 67.150 139.143 1.00 97.01 504 GLU C O 1
ATOM 5773 N N . TRP A 1 505 ? 120.634 67.775 137.942 1.00 93.67 505 TRP C N 1
ATOM 5774 C CA . TRP A 1 505 ? 121.428 68.010 136.738 1.00 95.75 505 TRP C CA 1
ATOM 5775 C C . TRP A 1 505 ? 122.492 69.076 136.977 1.00 97.74 505 TRP C C 1
ATOM 5776 O O . TRP A 1 505 ? 123.644 68.924 136.551 1.00 97.26 505 TRP C O 1
ATOM 5797 N N . LEU A 1 506 ? 122.119 70.165 137.652 1.00 96.88 506 LEU C N 1
ATOM 5798 C CA . LEU A 1 506 ? 123.056 71.257 137.892 1.00 96.41 506 LEU C CA 1
ATOM 5799 C C . LEU A 1 506 ? 124.228 70.800 138.745 1.00 99.22 506 LEU C C 1
ATOM 5800 O O . LEU A 1 506 ? 125.384 71.122 138.451 1.00 99.09 506 LEU C O 1
ATOM 5816 N N . LEU A 1 507 ? 123.949 70.056 139.817 1.00 101.46 507 LEU C N 1
ATOM 5817 C CA . LEU A 1 507 ? 125.034 69.548 140.646 1.00 102.93 507 LEU C CA 1
ATOM 5818 C C . LEU A 1 507 ? 125.904 68.567 139.877 1.00 102.95 507 LEU C C 1
ATOM 5819 O O . LEU A 1 507 ? 127.129 68.565 140.043 1.00 102.74 507 LEU C O 1
ATOM 5835 N N . ALA A 1 508 ? 125.299 67.733 139.030 1.00 100.75 508 ALA C N 1
ATOM 5836 C CA . ALA A 1 508 ? 126.088 66.786 138.253 1.00 98.99 508 ALA C CA 1
ATOM 5837 C C . ALA A 1 508 ? 127.023 67.502 137.286 1.00 99.62 508 ALA C C 1
ATOM 5838 O O . ALA A 1 508 ? 128.181 67.100 137.125 1.00 94.94 508 ALA C O 1
ATOM 5845 N N . ASN A 1 509 ? 126.545 68.569 136.637 1.00 102.28 509 ASN C N 1
ATOM 5846 C CA . ASN A 1 509 ? 127.303 69.219 135.575 1.00 102.40 509 ASN C CA 1
ATOM 5847 C C . ASN A 1 509 ? 127.764 70.634 135.897 1.00 102.21 509 ASN C C 1
ATOM 5848 O O . ASN A 1 509 ? 128.645 71.144 135.198 1.00 102.00 509 ASN C O 1
ATOM 5859 N N . HIS A 1 510 ? 127.205 71.282 136.921 1.00 102.46 510 HIS C N 1
ATOM 5860 C CA . HIS A 1 510 ? 127.535 72.670 137.226 1.00 102.86 510 HIS C CA 1
ATOM 5861 C C . HIS A 1 510 ? 127.737 72.910 138.719 1.00 105.75 510 HIS C C 1
ATOM 5862 O O . HIS A 1 510 ? 127.406 73.989 139.219 1.00 105.03 510 HIS C O 1
ATOM 5876 N N . ALA A 1 511 ? 128.276 71.927 139.444 1.00 107.65 511 ALA C N 1
ATOM 5877 C CA . ALA A 1 511 ? 128.537 72.121 140.867 1.00 107.68 511 ALA C CA 1
ATOM 5878 C C . ALA A 1 511 ? 129.608 73.181 141.094 1.00 107.55 511 ALA C C 1
ATOM 5879 O O . ALA A 1 511 ? 129.515 73.978 142.034 1.00 103.87 511 ALA C O 1
ATOM 5886 N N . ASP A 1 512 ? 130.638 73.202 140.246 1.00 108.90 512 ASP C N 1
ATOM 5887 C CA . ASP A 1 512 ? 131.744 74.152 140.379 1.00 111.23 512 ASP C CA 1
ATOM 5888 C C . ASP A 1 512 ? 131.381 75.467 139.686 1.00 110.87 512 ASP C C 1
ATOM 5889 O O . ASP A 1 512 ? 131.835 75.782 138.583 1.00 108.73 512 ASP C O 1
ATOM 5898 N N . SER A 1 513 ? 130.545 76.248 140.363 1.00 107.76 513 SER C N 1
ATOM 5899 C CA . SER A 1 513 ? 130.138 77.553 139.858 1.00 103.54 513 SER C CA 1
ATOM 5900 C C . SER A 1 513 ? 129.324 78.259 140.935 1.00 97.62 513 SER C C 1
ATOM 5901 O O . SER A 1 513 ? 128.899 77.652 141.921 1.00 95.35 513 SER C O 1
ATOM 5909 N N . THR A 1 514 ? 129.115 79.562 140.735 1.00 94.04 514 THR C N 1
ATOM 5910 C CA . THR A 1 514 ? 128.237 80.353 141.584 1.00 95.38 514 THR C CA 1
ATOM 5911 C C . THR A 1 514 ? 126.858 80.568 140.979 1.00 94.36 514 THR C C 1
ATOM 5912 O O . THR A 1 514 ? 126.024 81.231 141.606 1.00 89.82 514 THR C O 1
ATOM 5923 N N . GLY A 1 515 ? 126.598 80.034 139.795 1.00 93.54 515 GLY C N 1
ATOM 5924 C CA . GLY A 1 515 ? 125.342 80.259 139.114 1.00 87.49 515 GLY C CA 1
ATOM 5925 C C . GLY A 1 515 ? 125.573 80.279 137.617 1.00 86.34 515 GLY C C 1
ATOM 5926 O O . GLY A 1 515 ? 126.686 80.064 137.139 1.00 88.99 515 GLY C O 1
ATOM 5930 N N . LEU A 1 516 ? 124.496 80.548 136.887 1.00 84.94 516 LEU C N 1
ATOM 5931 C CA . LEU A 1 516 ? 124.595 80.637 135.433 1.00 79.74 516 LEU C CA 1
ATOM 5932 C C . LEU A 1 516 ? 123.284 81.166 134.871 1.00 74.38 516 LEU C C 1
ATOM 5933 O O . LEU A 1 516 ? 122.343 81.468 135.608 1.00 68.37 516 LEU C O 1
ATOM 5949 N N . SER A 1 517 ? 123.244 81.280 133.546 1.00 73.17 517 SER C N 1
ATOM 5950 C CA . SER A 1 517 ? 122.059 81.738 132.840 1.00 70.28 517 SER C CA 1
ATOM 5951 C C . SER A 1 517 ? 122.078 81.164 131.433 1.00 69.42 517 SER C C 1
ATOM 5952 O O . SER A 1 517 ? 123.142 80.982 130.836 1.00 71.09 517 SER C O 1
ATOM 5960 N N . THR A 1 518 ? 120.891 80.877 130.909 1.00 67.48 518 THR C N 1
ATOM 5961 C CA . THR A 1 518 ? 120.771 80.331 129.567 1.00 67.56 518 THR C CA 1
ATOM 5962 C C . THR A 1 518 ? 119.392 80.668 129.025 1.00 63.88 518 THR C C 1
ATOM 5963 O O . THR A 1 518 ? 118.417 80.743 129.778 1.00 64.74 518 THR C O 1
ATOM 5974 N N . ASP A 1 519 ? 119.325 80.879 127.713 1.00 58.83 519 ASP C N 1
ATOM 5975 C CA . ASP A 1 519 ? 118.081 81.219 127.038 1.00 57.70 519 ASP C CA 1
ATOM 5976 C C . ASP A 1 519 ? 117.373 80.005 126.453 1.00 63.98 519 ASP C C 1
ATOM 5977 O O . ASP A 1 519 ? 116.293 80.156 125.875 1.00 62.86 519 ASP C O 1
ATOM 5986 N N . SER A 1 520 ? 117.944 78.812 126.592 1.00 69.65 520 SER C N 1
ATOM 5987 C CA . SER A 1 520 ? 117.294 77.592 126.121 1.00 69.05 520 SER C CA 1
ATOM 5988 C C . SER A 1 520 ? 117.903 76.410 126.854 1.00 73.40 520 SER C C 1
ATOM 5989 O O . SER A 1 520 ? 119.105 76.160 126.731 1.00 77.81 520 SER C O 1
ATOM 5997 N N . LEU A 1 521 ? 117.078 75.686 127.611 1.00 73.94 521 LEU C N 1
ATOM 5998 C CA . LEU A 1 521 ? 117.575 74.513 128.322 1.00 81.75 521 LEU C CA 1
ATOM 5999 C C . LEU A 1 521 ? 117.981 73.407 127.358 1.00 84.84 521 LEU C C 1
ATOM 6000 O O . LEU A 1 521 ? 118.879 72.617 127.669 1.00 85.71 521 LEU C O 1
ATOM 6016 N N . GLY A 1 522 ? 117.337 73.330 126.192 1.00 83.57 522 GLY C N 1
ATOM 6017 C CA . GLY A 1 522 ? 117.706 72.309 125.227 1.00 83.62 522 GLY C CA 1
ATOM 6018 C C . GLY A 1 522 ? 119.130 72.471 124.732 1.00 87.37 522 GLY C C 1
ATOM 6019 O O . GLY A 1 522 ? 119.900 71.509 124.686 1.00 91.29 522 GLY C O 1
ATOM 6023 N N . ASP A 1 523 ? 119.503 73.698 124.362 1.00 85.24 523 ASP C N 1
ATOM 6024 C CA . ASP A 1 523 ? 120.868 73.944 123.909 1.00 85.83 523 ASP C CA 1
ATOM 6025 C C . ASP A 1 523 ? 121.877 73.698 125.021 1.00 84.19 523 ASP C C 1
ATOM 6026 O O . ASP A 1 523 ? 122.962 73.167 124.763 1.00 81.90 523 ASP C O 1
ATOM 6035 N N . ALA A 1 524 ? 121.546 74.086 126.255 1.00 86.51 524 ALA C N 1
ATOM 6036 C CA . ALA A 1 524 ? 122.440 73.813 127.374 1.00 91.22 524 ALA C CA 1
ATOM 6037 C C . ALA A 1 524 ? 122.662 72.317 127.541 1.00 93.31 524 ALA C C 1
ATOM 6038 O O . ALA A 1 524 ? 123.739 71.884 127.968 1.00 92.12 524 ALA C O 1
ATOM 6045 N N . GLY A 1 525 ? 121.661 71.513 127.202 1.00 92.07 525 GLY C N 1
ATOM 6046 C CA . GLY A 1 525 ? 121.776 70.074 127.266 1.00 93.61 525 GLY C CA 1
ATOM 6047 C C . GLY A 1 525 ? 121.082 69.412 128.434 1.00 92.94 525 GLY C C 1
ATOM 6048 O O . GLY A 1 525 ? 121.383 68.249 128.720 1.00 92.44 525 GLY C O 1
ATOM 6052 N N . TYR A 1 526 ? 120.167 70.105 129.112 1.00 93.04 526 TYR C N 1
ATOM 6053 C CA . TYR A 1 526 ? 119.474 69.547 130.267 1.00 94.03 526 TYR C CA 1
ATOM 6054 C C . TYR A 1 526 ? 118.792 68.244 129.867 1.00 95.12 526 TYR C C 1
ATOM 6055 O O . TYR A 1 526 ? 117.753 68.271 129.195 1.00 92.17 526 TYR C O 1
ATOM 6073 N N . PRO A 1 527 ? 119.332 67.084 130.259 1.00 99.87 527 PRO C N 1
ATOM 6074 C CA . PRO A 1 527 ? 118.738 65.822 129.787 1.00 96.36 527 PRO C CA 1
ATOM 6075 C C . PRO A 1 527 ? 117.350 65.567 130.341 1.00 95.50 527 PRO C C 1
ATOM 6076 O O . PRO A 1 527 ? 116.499 65.007 129.640 1.00 90.61 527 PRO C O 1
ATOM 6087 N N . GLY A 1 528 ? 117.091 65.981 131.577 1.00 101.01 528 GLY C N 1
ATOM 6088 C CA . GLY A 1 528 ? 115.889 65.569 132.273 1.00 100.06 528 GLY C CA 1
ATOM 6089 C C . GLY A 1 528 ? 114.641 66.244 131.750 1.00 100.69 528 GLY C C 1
ATOM 6090 O O . GLY A 1 528 ? 114.012 67.045 132.448 1.00 101.54 528 GLY C O 1
ATOM 6094 N N . ALA A 1 529 ? 114.264 65.915 130.516 1.00 94.45 529 ALA C N 1
ATOM 6095 C CA . ALA A 1 529 ? 113.083 66.484 129.878 1.00 92.06 529 ALA C CA 1
ATOM 6096 C C . ALA A 1 529 ? 113.188 68.010 129.826 1.00 93.73 529 ALA C C 1
ATOM 6097 O O . ALA A 1 529 ? 112.395 68.746 130.416 1.00 92.35 529 ALA C O 1
ATOM 6104 N N . ALA A 1 530 ? 114.212 68.463 129.097 1.00 96.73 530 ALA C N 1
ATOM 6105 C CA . ALA A 1 530 ? 114.312 69.883 128.782 1.00 92.72 530 ALA C CA 1
ATOM 6106 C C . ALA A 1 530 ? 113.013 70.404 128.188 1.00 87.77 530 ALA C C 1
ATOM 6107 O O . ALA A 1 530 ? 112.722 71.600 128.278 1.00 86.13 530 ALA C O 1
ATOM 6114 N N . ALA A 1 531 ? 112.217 69.519 127.587 1.00 86.55 531 ALA C N 1
ATOM 6115 C CA . ALA A 1 531 ? 110.901 69.874 127.064 1.00 84.45 531 ALA C CA 1
ATOM 6116 C C . ALA A 1 531 ? 109.939 70.071 128.237 1.00 83.98 531 ALA C C 1
ATOM 6117 O O . ALA A 1 531 ? 109.032 69.277 128.495 1.00 75.67 531 ALA C O 1
ATOM 6124 N N . LEU A 1 532 ? 110.165 71.166 128.964 1.00 84.87 532 LEU C N 1
ATOM 6125 C CA . LEU A 1 532 ? 109.255 71.588 130.019 1.00 81.07 532 LEU C CA 1
ATOM 6126 C C . LEU A 1 532 ? 108.056 72.348 129.474 1.00 77.11 532 LEU C C 1
ATOM 6127 O O . LEU A 1 532 ? 107.222 72.808 130.262 1.00 70.57 532 LEU C O 1
ATOM 6143 N N . GLY A 1 533 ? 107.958 72.491 128.161 1.00 75.19 533 GLY C N 1
ATOM 6144 C CA . GLY A 1 533 ? 106.910 73.261 127.527 1.00 70.55 533 GLY C CA 1
ATOM 6145 C C . GLY A 1 533 ? 107.433 74.576 126.982 1.00 69.83 533 GLY C C 1
ATOM 6146 O O . GLY A 1 533 ? 108.592 74.947 127.158 1.00 71.25 533 GLY C O 1
ATOM 6150 N N . ASP A 1 534 ? 106.537 75.274 126.287 1.00 65.93 534 ASP C N 1
ATOM 6151 C CA . ASP A 1 534 ? 106.848 76.625 125.843 1.00 59.54 534 ASP C CA 1
ATOM 6152 C C . ASP A 1 534 ? 106.887 77.607 127.003 1.00 57.49 534 ASP C C 1
ATOM 6153 O O . ASP A 1 534 ? 107.395 78.719 126.839 1.00 57.07 534 ASP C O 1
ATOM 6162 N N . ALA A 1 535 ? 106.368 77.214 128.171 1.00 58.29 535 ALA C N 1
ATOM 6163 C CA . ALA A 1 535 ? 106.275 78.131 129.301 1.00 59.46 535 ALA C CA 1
ATOM 6164 C C . ALA A 1 535 ? 107.621 78.344 129.980 1.00 61.11 535 ALA C C 1
ATOM 6165 O O . ALA A 1 535 ? 107.881 79.431 130.505 1.00 61.82 535 ALA C O 1
ATOM 6172 N N . VAL A 1 536 ? 108.481 77.329 129.996 1.00 56.93 536 VAL C N 1
ATOM 6173 C CA . VAL A 1 536 ? 109.783 77.409 130.652 1.00 59.97 536 VAL C CA 1
ATOM 6174 C C . VAL A 1 536 ? 110.843 77.030 129.629 1.00 58.45 536 VAL C C 1
ATOM 6175 O O . VAL A 1 536 ? 111.039 75.843 129.344 1.00 60.59 536 VAL C O 1
ATOM 6188 N N . CYS A 1 537 ? 111.533 78.028 129.088 1.00 54.42 537 CYS C N 1
ATOM 6189 C CA . CYS A 1 537 ? 112.598 77.808 128.117 1.00 57.05 537 CYS C CA 1
ATOM 6190 C C . CYS A 1 537 ? 113.935 78.371 128.562 1.00 55.20 537 CYS C C 1
ATOM 6191 O O . CYS A 1 537 ? 114.967 77.731 128.348 1.00 54.54 537 CYS C O 1
ATOM 6199 N N . GLY A 1 538 ? 113.948 79.551 129.173 1.00 55.08 538 GLY C N 1
ATOM 6200 C CA . GLY A 1 538 ? 115.172 80.163 129.651 1.00 55.13 538 GLY C CA 1
ATOM 6201 C C . GLY A 1 538 ? 115.208 80.214 131.166 1.00 57.67 538 GLY C C 1
ATOM 6202 O O . GLY A 1 538 ? 114.197 80.462 131.817 1.00 58.82 538 GLY C O 1
ATOM 6206 N N . MET A 1 539 ? 116.398 79.996 131.721 1.00 61.19 539 MET C N 1
ATOM 6207 C CA . MET A 1 539 ? 116.558 79.908 133.166 1.00 59.19 539 MET C CA 1
ATOM 6208 C C . MET A 1 539 ? 117.842 80.605 133.588 1.00 61.71 539 MET C C 1
ATOM 6209 O O . MET A 1 539 ? 118.888 80.422 132.959 1.00 61.18 539 MET C O 1
ATOM 6223 N N . ALA A 1 540 ? 117.753 81.396 134.656 1.00 64.45 540 ALA C N 1
ATOM 6224 C CA . ALA A 1 540 ? 118.912 81.979 135.320 1.00 62.00 540 ALA C CA 1
ATOM 6225 C C . ALA A 1 540 ? 118.905 81.538 136.777 1.00 61.47 540 ALA C C 1
ATOM 6226 O O . ALA A 1 540 ? 117.888 81.674 137.464 1.00 59.88 540 ALA C O 1
ATOM 6233 N N . VAL A 1 541 ? 120.032 81.008 137.243 1.00 63.23 541 VAL C N 1
ATOM 6234 C CA . VAL A 1 541 ? 120.139 80.424 138.574 1.00 69.99 541 VAL C CA 1
ATOM 6235 C C . VAL A 1 541 ? 121.274 81.100 139.325 1.00 74.76 541 VAL C C 1
ATOM 6236 O O . VAL A 1 541 ? 122.353 81.325 138.761 1.00 76.62 541 VAL C O 1
ATOM 6249 N N . ALA A 1 542 ? 121.023 81.421 140.592 1.00 76.23 542 ALA C N 1
ATOM 6250 C CA . ALA A 1 542 ? 122.029 81.946 141.505 1.00 74.33 542 ALA C CA 1
ATOM 6251 C C . ALA A 1 542 ? 122.113 81.046 142.731 1.00 78.48 542 ALA C C 1
ATOM 6252 O O . ALA A 1 542 ? 121.090 80.743 143.360 1.00 74.44 542 ALA C O 1
ATOM 6259 N N . TYR A 1 543 ? 123.331 80.625 143.063 1.00 85.38 543 TYR C N 1
ATOM 6260 C CA . TYR A 1 543 ? 123.581 79.768 144.215 1.00 85.82 543 TYR C CA 1
ATOM 6261 C C . TYR A 1 543 ? 123.669 80.628 145.468 1.00 90.13 543 TYR C C 1
ATOM 6262 O O . TYR A 1 543 ? 124.129 81.773 145.407 1.00 86.76 543 TYR C O 1
ATOM 6280 N N . ILE A 1 544 ? 123.244 80.079 146.600 1.00 96.61 544 ILE C N 1
ATOM 6281 C CA . ILE A 1 544 ? 123.356 80.769 147.880 1.00 97.65 544 ILE C CA 1
ATOM 6282 C C . ILE A 1 544 ? 124.422 80.133 148.764 1.00 99.81 544 ILE C C 1
ATOM 6283 O O . ILE A 1 544 ? 125.447 80.756 149.042 1.00 97.34 544 ILE C O 1
ATOM 6299 N N . THR A 1 545 ? 124.215 78.893 149.219 1.00 100.41 545 THR C N 1
ATOM 6300 C CA . THR A 1 545 ? 125.321 78.183 149.855 1.00 104.34 545 THR C CA 1
ATOM 6301 C C . THR A 1 545 ? 125.692 76.892 149.133 1.00 102.58 545 THR C C 1
ATOM 6302 O O . THR A 1 545 ? 126.741 76.817 148.485 1.00 97.52 545 THR C O 1
ATOM 6313 N N . LYS A 1 546 ? 124.835 75.873 149.235 1.00 104.21 546 LYS C N 1
ATOM 6314 C CA . LYS A 1 546 ? 124.934 74.676 148.409 1.00 102.79 546 LYS C CA 1
ATOM 6315 C C . LYS A 1 546 ? 123.585 74.085 148.035 1.00 101.00 546 LYS C C 1
ATOM 6316 O O . LYS A 1 546 ? 123.496 73.394 147.014 1.00 101.01 546 LYS C O 1
ATOM 6335 N N . ARG A 1 547 ? 122.543 74.322 148.830 1.00 101.07 547 ARG C N 1
ATOM 6336 C CA . ARG A 1 547 ? 121.214 73.784 148.580 1.00 100.83 547 ARG C CA 1
ATOM 6337 C C . ARG A 1 547 ? 120.166 74.856 148.364 1.00 99.05 547 ARG C C 1
ATOM 6338 O O . ARG A 1 547 ? 119.146 74.571 147.725 1.00 96.33 547 ARG C O 1
ATOM 6359 N N . ASP A 1 548 ? 120.370 76.066 148.873 1.00 94.85 548 ASP C N 1
ATOM 6360 C CA . ASP A 1 548 ? 119.445 77.165 148.655 1.00 91.33 548 ASP C CA 1
ATOM 6361 C C . ASP A 1 548 ? 119.763 77.799 147.307 1.00 87.79 548 ASP C C 1
ATOM 6362 O O . ASP A 1 548 ? 120.931 78.063 147.004 1.00 85.66 548 ASP C O 1
ATOM 6371 N N . PHE A 1 549 ? 118.731 78.028 146.495 1.00 84.35 549 PHE C N 1
ATOM 6372 C CA . PHE A 1 549 ? 118.921 78.545 145.148 1.00 78.63 549 PHE C CA 1
ATOM 6373 C C . PHE A 1 549 ? 117.858 79.586 144.834 1.00 73.76 549 PHE C C 1
ATOM 6374 O O . PHE A 1 549 ? 116.748 79.548 145.375 1.00 69.16 549 PHE C O 1
ATOM 6391 N N . LEU A 1 550 ? 118.210 80.510 143.942 1.00 71.71 550 LEU C N 1
ATOM 6392 C CA . LEU A 1 550 ? 117.270 81.457 143.359 1.00 67.05 550 LEU C CA 1
ATOM 6393 C C . LEU A 1 550 ? 117.172 81.209 141.861 1.00 63.13 550 LEU C C 1
ATOM 6394 O O . LEU A 1 550 ? 118.195 81.077 141.182 1.00 63.14 550 LEU C O 1
ATOM 6410 N N . PHE A 1 551 ? 115.943 81.149 141.346 1.00 60.94 551 PHE C N 1
ATOM 6411 C CA . PHE A 1 551 ? 115.702 80.871 139.938 1.00 58.98 551 PHE C CA 1
ATOM 6412 C C . PHE A 1 551 ? 114.820 81.950 139.333 1.00 57.33 551 PHE C C 1
ATOM 6413 O O . PHE A 1 551 ? 113.854 82.395 139.959 1.00 53.54 551 PHE C O 1
ATOM 6430 N N . TRP A 1 552 ? 115.145 82.337 138.100 1.00 59.41 552 TRP C N 1
ATOM 6431 C CA . TRP A 1 552 ? 114.299 83.182 137.267 1.00 56.79 552 TRP C CA 1
ATOM 6432 C C . TRP A 1 552 ? 114.046 82.449 135.956 1.00 54.59 552 TRP C C 1
ATOM 6433 O O . TRP A 1 552 ? 114.977 81.884 135.374 1.00 52.93 552 TRP C O 1
ATOM 6454 N N . PHE A 1 553 ? 112.794 82.452 135.497 1.00 55.12 553 PHE C N 1
ATOM 6455 C CA . PHE A 1 553 ? 112.366 81.670 134.344 1.00 56.86 553 PHE C CA 1
ATOM 6456 C C . PHE A 1 553 ? 111.656 82.547 133.323 1.00 56.09 553 PHE C C 1
ATOM 6457 O O . PHE A 1 553 ? 110.814 83.382 133.680 1.00 58.53 553 PHE C O 1
ATOM 6474 N N . ARG A 1 554 ? 111.979 82.317 132.049 1.00 56.10 554 ARG C N 1
ATOM 6475 C CA . ARG A 1 554 ? 111.357 82.984 130.912 1.00 53.75 554 ARG C CA 1
ATOM 6476 C C . ARG A 1 554 ? 110.804 81.944 129.949 1.00 53.55 554 ARG C C 1
ATOM 6477 O O . ARG A 1 554 ? 111.416 80.891 129.743 1.00 49.50 554 ARG C O 1
ATOM 6498 N N . SER A 1 555 ? 109.658 82.253 129.347 1.00 57.63 555 SER C N 1
ATOM 6499 C CA . SER A 1 555 ? 109.060 81.385 128.345 1.00 54.62 555 SER C CA 1
ATOM 6500 C C . SER A 1 555 ? 109.661 81.669 126.968 1.00 54.51 555 SER C C 1
ATOM 6501 O O . SER A 1 555 ? 110.602 82.452 126.818 1.00 55.96 555 SER C O 1
ATOM 6509 N N . HIS A 1 556 ? 109.109 81.013 125.949 1.00 52.80 556 HIS C N 1
ATOM 6510 C CA . HIS A 1 556 ? 109.667 81.109 124.606 1.00 52.67 556 HIS C CA 1
ATOM 6511 C C . HIS A 1 556 ? 109.363 82.467 123.981 1.00 50.89 556 HIS C C 1
ATOM 6512 O O . HIS A 1 556 ? 108.414 83.156 124.363 1.00 53.72 556 HIS C O 1
ATOM 6526 N N . THR A 1 557 ? 110.185 82.843 122.998 1.00 47.82 557 THR C N 1
ATOM 6527 C CA . THR A 1 557 ? 110.105 84.181 122.417 1.00 46.68 557 THR C CA 1
ATOM 6528 C C . THR A 1 557 ? 108.741 84.443 121.793 1.00 46.68 557 THR C C 1
ATOM 6529 O O . THR A 1 557 ? 108.161 85.520 121.968 1.00 48.73 557 THR C O 1
ATOM 6540 N N . ALA A 1 558 ? 108.207 83.461 121.065 1.00 49.94 558 ALA C N 1
ATOM 6541 C CA . ALA A 1 558 ? 106.990 83.677 120.290 1.00 48.91 558 ALA C CA 1
ATOM 6542 C C . ALA A 1 558 ? 105.831 84.184 121.138 1.00 49.63 558 ALA C C 1
ATOM 6543 O O . ALA A 1 558 ? 104.825 84.637 120.582 1.00 48.74 558 ALA C O 1
ATOM 6550 N N . LYS A 1 559 ? 105.941 84.117 122.464 1.00 51.69 559 LYS C N 1
ATOM 6551 C CA . LYS A 1 559 ? 104.870 84.609 123.322 1.00 56.22 559 LYS C CA 1
ATOM 6552 C C . LYS A 1 559 ? 104.659 86.108 123.148 1.00 60.68 559 LYS C C 1
ATOM 6553 O O . LYS A 1 559 ? 103.536 86.605 123.289 1.00 65.25 559 LYS C O 1
ATOM 6572 N N . GLU A 1 560 ? 105.725 86.845 122.844 1.00 55.27 560 GLU C N 1
ATOM 6573 C CA . GLU A 1 560 ? 105.692 88.302 122.828 1.00 54.12 560 GLU C CA 1
ATOM 6574 C C . GLU A 1 560 ? 105.661 88.893 121.424 1.00 50.07 560 GLU C C 1
ATOM 6575 O O . GLU A 1 560 ? 105.862 90.101 121.272 1.00 43.02 560 GLU C O 1
ATOM 6587 N N . ILE A 1 561 ? 105.414 88.083 120.398 1.00 47.48 561 ILE C N 1
ATOM 6588 C CA . ILE A 1 561 ? 105.441 88.535 119.011 1.00 38.88 561 ILE C CA 1
ATOM 6589 C C . ILE A 1 561 ? 104.051 88.354 118.423 1.00 43.91 561 ILE C C 1
ATOM 6590 O O . ILE A 1 561 ? 103.495 87.250 118.451 1.00 44.66 561 ILE C O 1
ATOM 6606 N N . LYS A 1 562 ? 103.495 89.437 117.885 1.00 49.34 562 LYS C N 1
ATOM 6607 C CA . LYS A 1 562 ? 102.161 89.422 117.300 1.00 57.44 562 LYS C CA 1
ATOM 6608 C C . LYS A 1 562 ? 102.164 90.223 116.008 1.00 56.99 562 LYS C C 1
ATOM 6609 O O . LYS A 1 562 ? 102.567 91.389 115.997 1.00 52.32 562 LYS C O 1
ATOM 6628 N N . TRP A 1 563 ? 101.707 89.595 114.927 1.00 52.21 563 TRP C N 1
ATOM 6629 C CA . TRP A 1 563 ? 101.577 90.260 113.637 1.00 49.82 563 TRP C CA 1
ATOM 6630 C C . TRP A 1 563 ? 100.326 89.730 112.954 1.00 55.14 563 TRP C C 1
ATOM 6631 O O . TRP A 1 563 ? 100.053 88.528 113.008 1.00 56.32 563 TRP C O 1
ATOM 6652 N N . GLY A 1 564 ? 99.571 90.627 112.316 1.00 56.87 564 GLY C N 1
ATOM 6653 C CA . GLY A 1 564 ? 98.307 90.241 111.711 1.00 55.02 564 GLY C CA 1
ATOM 6654 C C . GLY A 1 564 ? 98.429 89.191 110.626 1.00 60.58 564 GLY C C 1
ATOM 6655 O O . GLY A 1 564 ? 97.621 88.257 110.592 1.00 68.48 564 GLY C O 1
ATOM 6659 N N . GLY A 1 565 ? 99.414 89.319 109.744 1.00 54.82 565 GLY C N 1
ATOM 6660 C CA . GLY A 1 565 ? 99.600 88.368 108.665 1.00 54.47 565 GLY C CA 1
ATOM 6661 C C . GLY A 1 565 ? 99.834 86.954 109.160 1.00 57.54 565 GLY C C 1
ATOM 6662 O O . GLY A 1 565 ? 100.120 86.048 108.375 1.00 57.14 565 GLY C O 1
ATOM 6666 N N . GLN A 1 577 ? 109.777 78.244 98.719 1.00 74.99 577 GLN C N 1
ATOM 6667 C CA . GLN A 1 577 ? 108.936 79.387 99.052 1.00 76.71 577 GLN C CA 1
ATOM 6668 C C . GLN A 1 577 ? 109.267 80.591 98.179 1.00 70.67 577 GLN C C 1
ATOM 6669 O O . GLN A 1 577 ? 110.305 80.631 97.520 1.00 68.60 577 GLN C O 1
ATOM 6682 N N . ARG A 1 578 ? 108.371 81.572 98.186 1.00 63.98 578 ARG C N 1
ATOM 6683 C CA . ARG A 1 578 ? 108.547 82.814 97.448 1.00 56.69 578 ARG C CA 1
ATOM 6684 C C . ARG A 1 578 ? 108.993 83.898 98.420 1.00 52.15 578 ARG C C 1
ATOM 6685 O O . ARG A 1 578 ? 108.318 84.148 99.424 1.00 55.14 578 ARG C O 1
ATOM 6706 N N . MET A 1 579 ? 110.118 84.541 98.119 1.00 43.94 579 MET C N 1
ATOM 6707 C CA . MET A 1 579 ? 110.651 85.569 99.003 1.00 43.22 579 MET C CA 1
ATOM 6708 C C . MET A 1 579 ? 109.613 86.659 99.221 1.00 40.55 579 MET C C 1
ATOM 6709 O O . MET A 1 579 ? 109.309 87.433 98.310 1.00 43.23 579 MET C O 1
ATOM 6723 N N . HIS A 1 580 ? 109.084 86.727 100.438 1.00 35.67 580 HIS C N 1
ATOM 6724 C CA . HIS A 1 580 ? 107.983 87.619 100.768 1.00 35.72 580 HIS C CA 1
ATOM 6725 C C . HIS A 1 580 ? 108.002 87.838 102.271 1.00 37.00 580 HIS C C 1
ATOM 6726 O O . HIS A 1 580 ? 108.548 87.004 103.001 1.00 36.27 580 HIS C O 1
ATOM 6740 N N . PRO A 1 581 ? 107.446 88.944 102.766 1.00 37.39 581 PRO C N 1
ATOM 6741 C CA . PRO A 1 581 ? 107.451 89.165 104.221 1.00 33.70 581 PRO C CA 1
ATOM 6742 C C . PRO A 1 581 ? 106.851 88.027 105.029 1.00 34.00 581 PRO C C 1
ATOM 6743 O O . PRO A 1 581 ? 107.347 87.736 106.123 1.00 35.81 581 PRO C O 1
ATOM 6754 N N . ARG A 1 582 ? 105.798 87.376 104.536 1.00 35.49 582 ARG C N 1
ATOM 6755 C CA . ARG A 1 582 ? 105.245 86.232 105.253 1.00 37.14 582 ARG C CA 1
ATOM 6756 C C . ARG A 1 582 ? 106.254 85.096 105.356 1.00 33.43 582 ARG C C 1
ATOM 6757 O O . ARG A 1 582 ? 106.369 84.459 106.411 1.00 36.60 582 ARG C O 1
ATOM 6778 N N . SER A 1 583 ? 106.996 84.832 104.283 1.00 30.58 583 SER C N 1
ATOM 6779 C CA . SER A 1 583 ? 108.042 83.824 104.340 1.00 30.48 583 SER C CA 1
ATOM 6780 C C . SER A 1 583 ? 109.120 84.187 105.350 1.00 30.60 583 SER C C 1
ATOM 6781 O O . SER A 1 583 ? 109.607 83.310 106.067 1.00 30.93 583 SER C O 1
ATOM 6789 N N . SER A 1 584 ? 109.506 85.463 105.417 1.00 31.68 584 SER C N 1
ATOM 6790 C CA . SER A 1 584 ? 110.500 85.892 106.397 1.00 28.95 584 SER C CA 1
ATOM 6791 C C . SER A 1 584 ? 109.987 85.727 107.822 1.00 25.09 584 SER C C 1
ATOM 6792 O O . SER A 1 584 ? 110.729 85.289 108.708 1.00 24.39 584 SER C O 1
ATOM 6800 N N . PHE A 1 585 ? 108.725 86.077 108.065 1.00 24.02 585 PHE C N 1
ATOM 6801 C CA . PHE A 1 585 ? 108.165 85.922 109.402 1.00 27.88 585 PHE C CA 1
ATOM 6802 C C . PHE A 1 585 ? 108.118 84.455 109.805 1.00 31.98 585 PHE C C 1
ATOM 6803 O O . PHE A 1 585 ? 108.402 84.106 110.956 1.00 32.36 585 PHE C O 1
ATOM 6820 N N . GLN A 1 586 ? 107.753 83.575 108.871 1.00 33.64 586 GLN C N 1
ATOM 6821 C CA . GLN A 1 586 ? 107.724 82.152 109.191 1.00 32.64 586 GLN C CA 1
ATOM 6822 C C . GLN A 1 586 ? 109.129 81.596 109.392 1.00 30.48 586 GLN C C 1
ATOM 6823 O O . GLN A 1 586 ? 109.334 80.709 110.225 1.00 34.05 586 GLN C O 1
ATOM 6837 N N . ALA A 1 587 ? 110.107 82.091 108.635 1.00 27.57 587 ALA C N 1
ATOM 6838 C CA . ALA A 1 587 ? 111.472 81.610 108.803 1.00 26.50 587 ALA C CA 1
ATOM 6839 C C . ALA A 1 587 ? 112.075 82.109 110.108 1.00 29.84 587 ALA C C 1
ATOM 6840 O O . ALA A 1 587 ? 112.990 81.484 110.655 1.00 33.70 587 ALA C O 1
ATOM 6847 N N . PHE A 1 588 ? 111.596 83.250 110.610 1.00 31.30 588 PHE C N 1
ATOM 6848 C CA . PHE A 1 588 ? 112.064 83.733 111.905 1.00 24.58 588 PHE C CA 1
ATOM 6849 C C . PHE A 1 588 ? 111.639 82.792 113.024 1.00 29.81 588 PHE C C 1
ATOM 6850 O O . PHE A 1 588 ? 112.427 82.481 113.923 1.00 33.03 588 PHE C O 1
ATOM 6867 N N . LEU A 1 589 ? 110.398 82.309 112.976 1.00 34.23 589 LEU C N 1
ATOM 6868 C CA . LEU A 1 589 ? 109.903 81.402 114.002 1.00 32.41 589 LEU C CA 1
ATOM 6869 C C . LEU A 1 589 ? 110.361 79.977 113.726 1.00 39.83 589 LEU C C 1
ATOM 6870 O O . LEU A 1 589 ? 109.558 79.042 113.770 1.00 46.81 589 LEU C O 1
ATOM 6886 N N . GLU A 1 590 ? 111.647 79.803 113.436 1.00 43.25 590 GLU C N 1
ATOM 6887 C CA . GLU A 1 590 ? 112.250 78.482 113.332 1.00 46.59 590 GLU C CA 1
ATOM 6888 C C . GLU A 1 590 ? 113.611 78.482 114.010 1.00 46.52 590 GLU C C 1
ATOM 6889 O O . GLU A 1 590 ? 114.177 77.419 114.281 1.00 56.14 590 GLU C O 1
ATOM 6901 N N . VAL A 1 591 ? 114.145 79.675 114.285 1.00 39.89 591 VAL C N 1
ATOM 6902 C CA . VAL A 1 591 ? 115.360 79.812 115.080 1.00 46.52 591 VAL C CA 1
ATOM 6903 C C . VAL A 1 591 ? 115.056 80.183 116.522 1.00 46.23 591 VAL C C 1
ATOM 6904 O O . VAL A 1 591 ? 115.928 80.018 117.389 1.00 44.63 591 VAL C O 1
ATOM 6917 N N . VAL A 1 592 ? 113.852 80.669 116.808 1.00 45.87 592 VAL C N 1
ATOM 6918 C CA . VAL A 1 592 ? 113.406 80.964 118.161 1.00 44.37 592 VAL C CA 1
ATOM 6919 C C . VAL A 1 592 ? 112.283 80.015 118.580 1.00 47.33 592 VAL C C 1
ATOM 6920 O O . VAL A 1 592 ? 111.398 80.396 119.343 1.00 44.94 592 VAL C O 1
ATOM 6933 N N . LYS A 1 593 ? 112.309 78.782 118.071 1.00 48.52 593 LYS C N 1
ATOM 6934 C CA . LYS A 1 593 ? 111.219 77.840 118.307 1.00 53.31 593 LYS C CA 1
ATOM 6935 C C . LYS A 1 593 ? 111.062 77.522 119.789 1.00 55.34 593 LYS C C 1
ATOM 6936 O O . LYS A 1 593 ? 109.943 77.466 120.310 1.00 54.88 593 LYS C O 1
ATOM 6955 N N . SER A 1 594 ? 112.179 77.301 120.484 1.00 51.59 594 SER C N 1
ATOM 6956 C CA . SER A 1 594 ? 112.169 77.008 121.912 1.00 56.46 594 SER C CA 1
ATOM 6957 C C . SER A 1 594 ? 113.218 77.835 122.643 1.00 58.51 594 SER C C 1
ATOM 6958 O O . SER A 1 594 ? 113.834 77.363 123.601 1.00 55.89 594 SER C O 1
ATOM 6966 N N . ARG A 1 595 ? 113.429 79.069 122.200 1.00 56.41 595 ARG C N 1
ATOM 6967 C CA . ARG A 1 595 ? 114.415 79.971 122.775 1.00 50.90 595 ARG C CA 1
ATOM 6968 C C . ARG A 1 595 ? 113.700 81.141 123.432 1.00 53.27 595 ARG C C 1
ATOM 6969 O O . ARG A 1 595 ? 112.664 81.596 122.938 1.00 51.14 595 ARG C O 1
ATOM 6990 N N . SER A 1 596 ? 114.243 81.611 124.548 1.00 52.07 596 SER C N 1
ATOM 6991 C CA . SER A 1 596 ? 113.745 82.809 125.203 1.00 47.18 596 SER C CA 1
ATOM 6992 C C . SER A 1 596 ? 114.621 84.005 124.842 1.00 51.88 596 SER C C 1
ATOM 6993 O O . SER A 1 596 ? 115.675 83.873 124.217 1.00 52.59 596 SER C O 1
ATOM 7001 N N . GLN A 1 597 ? 114.166 85.188 125.237 1.00 52.01 597 GLN C N 1
ATOM 7002 C CA . GLN A 1 597 ? 114.948 86.388 124.997 1.00 44.30 597 GLN C CA 1
ATOM 7003 C C . GLN A 1 597 ? 116.221 86.353 125.840 1.00 49.78 597 GLN C C 1
ATOM 7004 O O . GLN A 1 597 ? 116.198 85.887 126.983 1.00 51.78 597 GLN C O 1
ATOM 7018 N N . PRO A 1 598 ? 117.343 86.834 125.312 1.00 49.58 598 PRO C N 1
ATOM 7019 C CA . PRO A 1 598 ? 118.615 86.679 126.026 1.00 51.70 598 PRO C CA 1
ATOM 7020 C C . PRO A 1 598 ? 118.655 87.474 127.322 1.00 52.80 598 PRO C C 1
ATOM 7021 O O . PRO A 1 598 ? 117.967 88.484 127.485 1.00 57.55 598 PRO C O 1
ATOM 7032 N N . TRP A 1 599 ? 119.473 86.995 128.255 1.00 52.77 599 TRP C N 1
ATOM 7033 C CA . TRP A 1 599 ? 119.660 87.674 129.529 1.00 51.72 599 TRP C CA 1
ATOM 7034 C C . TRP A 1 599 ? 120.693 88.783 129.369 1.00 54.16 599 TRP C C 1
ATOM 7035 O O . TRP A 1 599 ? 121.813 88.539 128.912 1.00 53.67 599 TRP C O 1
ATOM 7056 N N . GLU A 1 600 ? 120.314 90.000 129.751 1.00 55.16 600 GLU C N 1
ATOM 7057 C CA . GLU A 1 600 ? 121.157 91.167 129.541 1.00 55.75 600 GLU C CA 1
ATOM 7058 C C . GLU A 1 600 ? 122.275 91.234 130.576 1.00 65.35 600 GLU C C 1
ATOM 7059 O O . GLU A 1 600 ? 122.203 90.620 131.644 1.00 67.20 600 GLU C O 1
ATOM 7071 N N . THR A 1 601 ? 123.318 91.999 130.246 1.00 65.37 601 THR C N 1
ATOM 7072 C CA . THR A 1 601 ? 124.432 92.172 131.174 1.00 67.43 601 THR C CA 1
ATOM 7073 C C . THR A 1 601 ? 123.998 92.905 132.438 1.00 65.56 601 THR C C 1
ATOM 7074 O O . THR A 1 601 ? 124.424 92.555 133.544 1.00 64.12 601 THR C O 1
ATOM 7085 N N . ALA A 1 602 ? 123.162 93.935 132.295 1.00 63.06 602 ALA C N 1
ATOM 7086 C CA . ALA A 1 602 ? 122.713 94.687 133.462 1.00 59.07 602 ALA C CA 1
ATOM 7087 C C . ALA A 1 602 ? 121.901 93.810 134.406 1.00 64.20 602 ALA C C 1
ATOM 7088 O O . ALA A 1 602 ? 122.048 93.897 135.632 1.00 66.34 602 ALA C O 1
ATOM 7095 N N . GLU A 1 603 ? 121.026 92.970 133.855 1.00 61.40 603 GLU C N 1
ATOM 7096 C CA . GLU A 1 603 ? 120.218 92.088 134.690 1.00 61.57 603 GLU C CA 1
ATOM 7097 C C . GLU A 1 603 ? 121.085 91.049 135.389 1.00 57.73 603 GLU C C 1
ATOM 7098 O O . GLU A 1 603 ? 120.856 90.723 136.561 1.00 57.23 603 GLU C O 1
ATOM 7110 N N . MET A 1 604 ? 122.097 90.533 134.693 1.00 56.69 604 MET C N 1
ATOM 7111 C CA . MET A 1 604 ? 123.054 89.640 135.335 1.00 61.89 604 MET C CA 1
ATOM 7112 C C . MET A 1 604 ? 123.786 90.341 136.472 1.00 62.30 604 MET C C 1
ATOM 7113 O O . MET A 1 604 ? 124.001 89.746 137.533 1.00 63.48 604 MET C O 1
ATOM 7127 N N . ASP A 1 605 ? 124.183 91.599 136.272 1.00 63.00 605 ASP C N 1
ATOM 7128 C CA . ASP A 1 605 ? 124.862 92.333 137.336 1.00 58.53 605 ASP C CA 1
ATOM 7129 C C . ASP A 1 605 ? 123.947 92.537 138.537 1.00 54.66 605 ASP C C 1
ATOM 7130 O O . ASP A 1 605 ? 124.385 92.416 139.687 1.00 60.72 605 ASP C O 1
ATOM 7139 N N . ALA A 1 606 ? 122.676 92.856 138.293 1.00 50.05 606 ALA C N 1
ATOM 7140 C CA . ALA A 1 606 ? 121.735 93.014 139.398 1.00 52.41 606 ALA C CA 1
ATOM 7141 C C . ALA A 1 606 ? 121.575 91.710 140.171 1.00 56.96 606 ALA C C 1
ATOM 7142 O O . ALA A 1 606 ? 121.566 91.702 141.412 1.00 59.91 606 ALA C O 1
ATOM 7149 N N . ILE A 1 607 ? 121.452 90.595 139.450 1.00 59.88 607 ILE C N 1
ATOM 7150 C CA . ILE A 1 607 ? 121.321 89.300 140.108 1.00 56.17 607 ILE C CA 1
ATOM 7151 C C . ILE A 1 607 ? 122.575 88.983 140.911 1.00 61.00 607 ILE C C 1
ATOM 7152 O O . ILE A 1 607 ? 122.496 88.463 142.028 1.00 64.87 607 ILE C O 1
ATOM 7168 N N . HIS A 1 608 ? 123.750 89.292 140.360 1.00 60.93 608 HIS C N 1
ATOM 7169 C CA . HIS A 1 608 ? 124.992 89.057 141.088 1.00 63.55 608 HIS C CA 1
ATOM 7170 C C . HIS A 1 608 ? 125.061 89.885 142.365 1.00 67.14 608 HIS C C 1
ATOM 7171 O O . HIS A 1 608 ? 125.511 89.387 143.402 1.00 71.26 608 HIS C O 1
ATOM 7185 N N . SER A 1 609 ? 124.635 91.147 142.307 1.00 63.75 609 SER C N 1
ATOM 7186 C CA . SER A 1 609 ? 124.642 91.988 143.500 1.00 62.56 609 SER C CA 1
ATOM 7187 C C . SER A 1 609 ? 123.733 91.414 144.581 1.00 65.62 609 SER C C 1
ATOM 7188 O O . SER A 1 609 ? 124.121 91.310 145.756 1.00 73.52 609 SER C O 1
ATOM 7196 N N . LEU A 1 610 ? 122.510 91.035 144.201 1.00 63.56 610 LEU C N 1
ATOM 7197 C CA . LEU A 1 610 ? 121.601 90.460 145.187 1.00 65.76 610 LEU C CA 1
ATOM 7198 C C . LEU A 1 610 ? 122.166 89.163 145.751 1.00 68.49 610 LEU C C 1
ATOM 7199 O O . LEU A 1 610 ? 122.056 88.895 146.956 1.00 70.52 610 LEU C O 1
ATOM 7215 N N . GLN A 1 611 ? 122.785 88.348 144.894 1.00 69.21 611 GLN C N 1
ATOM 7216 C CA . GLN A 1 611 ? 123.399 87.108 145.349 1.00 69.38 611 GLN C CA 1
ATOM 7217 C C . GLN A 1 611 ? 124.487 87.387 146.373 1.00 75.58 611 GLN C C 1
ATOM 7218 O O . GLN A 1 611 ? 124.603 86.681 147.377 1.00 80.51 611 GLN C O 1
ATOM 7232 N N . LEU A 1 612 ? 125.313 88.403 146.120 1.00 77.30 612 LEU C N 1
ATOM 7233 C CA . LEU A 1 612 ? 126.395 88.708 147.049 1.00 80.93 612 LEU C CA 1
ATOM 7234 C C . LEU A 1 612 ? 125.847 89.139 148.402 1.00 82.59 612 LEU C C 1
ATOM 7235 O O . LEU A 1 612 ? 126.337 88.698 149.452 1.00 85.05 612 LEU C O 1
ATOM 7251 N N . ILE A 1 613 ? 124.820 89.991 148.401 1.00 78.53 613 ILE C N 1
ATOM 7252 C CA . ILE A 1 613 ? 124.252 90.434 149.673 1.00 77.26 613 ILE C CA 1
ATOM 7253 C C . ILE A 1 613 ? 123.674 89.243 150.432 1.00 83.30 613 ILE C C 1
ATOM 7254 O O . ILE A 1 613 ? 123.879 89.093 151.645 1.00 88.83 613 ILE C O 1
ATOM 7270 N N . LEU A 1 614 ? 122.932 88.382 149.731 1.00 86.37 614 LEU C N 1
ATOM 7271 C CA . LEU A 1 614 ? 122.321 87.236 150.396 1.00 89.76 614 LEU C CA 1
ATOM 7272 C C . LEU A 1 614 ? 123.381 86.274 150.917 1.00 93.87 614 LEU C C 1
ATOM 7273 O O . LEU A 1 614 ? 123.223 85.684 151.993 1.00 96.72 614 LEU C O 1
ATOM 7289 N N . ARG A 1 615 ? 124.466 86.095 150.163 1.00 93.81 615 ARG C N 1
ATOM 7290 C CA . ARG A 1 615 ? 125.534 85.212 150.610 1.00 98.12 615 ARG C CA 1
ATOM 7291 C C . ARG A 1 615 ? 126.200 85.760 151.862 1.00 102.00 615 ARG C C 1
ATOM 7292 O O . ARG A 1 615 ? 126.541 84.999 152.772 1.00 103.47 615 ARG C O 1
ATOM 7313 N N . ASP A 1 616 ? 126.395 87.079 151.932 1.00 102.21 616 ASP C N 1
ATOM 7314 C CA . ASP A 1 616 ? 126.925 87.665 153.162 1.00 103.87 616 ASP C CA 1
ATOM 7315 C C . ASP A 1 616 ? 125.971 87.442 154.330 1.00 102.75 616 ASP C C 1
ATOM 7316 O O . ASP A 1 616 ? 126.396 87.071 155.435 1.00 101.85 616 ASP C O 1
ATOM 7325 N N . SER A 1 617 ? 124.673 87.650 154.102 1.00 103.73 617 SER C N 1
ATOM 7326 C CA . SER A 1 617 ? 123.703 87.457 155.176 1.00 102.56 617 SER C CA 1
ATOM 7327 C C . SER A 1 617 ? 123.722 86.020 155.680 1.00 106.62 617 SER C C 1
ATOM 7328 O O . SER A 1 617 ? 123.625 85.776 156.888 1.00 109.51 617 SER C O 1
ATOM 7336 N N . PHE A 1 618 ? 123.838 85.053 154.768 1.00 106.91 618 PHE C N 1
ATOM 7337 C CA . PHE A 1 618 ? 123.878 83.654 155.185 1.00 108.99 618 PHE C CA 1
ATOM 7338 C C . PHE A 1 618 ? 125.222 83.290 155.806 1.00 111.23 618 PHE C C 1
ATOM 7339 O O . PHE A 1 618 ? 125.294 82.364 156.621 1.00 105.43 618 PHE C O 1
ATOM 7356 N N . LYS A 1 619 ? 126.292 83.994 155.431 1.00 115.72 619 LYS C N 1
ATOM 7357 C CA . LYS A 1 619 ? 127.556 83.849 156.144 1.00 115.77 619 LYS C CA 1
ATOM 7358 C C . LYS A 1 619 ? 127.403 84.263 157.599 1.00 115.89 619 LYS C C 1
ATOM 7359 O O . LYS A 1 619 ? 127.917 83.593 158.502 1.00 115.71 619 LYS C O 1
ATOM 7378 N N . GLU A 1 620 ? 126.700 85.372 157.847 1.00 115.73 620 GLU C N 1
ATOM 7379 C CA . GLU A 1 620 ? 126.476 85.790 159.228 1.00 114.81 620 GLU C CA 1
ATOM 7380 C C . GLU A 1 620 ? 125.681 84.744 160.000 1.00 115.43 620 GLU C C 1
ATOM 7381 O O . GLU A 1 620 ? 126.002 84.441 161.155 1.00 113.44 620 GLU C O 1
ATOM 7393 N N . SER A 1 621 ? 124.645 84.184 159.384 1.00 117.73 621 SER C N 1
ATOM 7394 C CA . SER A 1 621 ? 123.806 83.192 160.047 1.00 118.00 621 SER C CA 1
ATOM 7395 C C . SER A 1 621 ? 124.612 81.949 160.406 1.00 114.80 621 SER C C 1
ATOM 7396 O O . SER A 1 621 ? 124.048 80.915 160.762 1.00 108.50 621 SER C O 1
ATOM 7404 N N . MET B 1 54 ? 105.566 136.412 139.242 1.00 80.87 54 MET A N 1
ATOM 7405 C CA . MET B 1 54 ? 106.308 137.639 138.977 1.00 82.88 54 MET A CA 1
ATOM 7406 C C . MET B 1 54 ? 107.785 137.338 138.760 1.00 78.37 54 MET A C 1
ATOM 7407 O O . MET B 1 54 ? 108.237 137.180 137.629 1.00 73.02 54 MET A O 1
ATOM 7420 N N . SER B 1 55 ? 108.532 137.249 139.857 1.00 78.99 55 SER A N 1
ATOM 7421 C CA . SER B 1 55 ? 109.968 137.017 139.789 1.00 76.94 55 SER A CA 1
ATOM 7422 C C . SER B 1 55 ? 110.667 138.117 139.001 1.00 73.88 55 SER A C 1
ATOM 7423 O O . SER B 1 55 ? 110.040 139.105 138.599 1.00 72.12 55 SER A O 1
ATOM 7431 N N . LYS B 1 56 ? 111.966 137.944 138.762 1.00 71.52 56 LYS A N 1
ATOM 7432 C CA . LYS B 1 56 ? 112.734 138.991 138.106 1.00 71.55 56 LYS A CA 1
ATOM 7433 C C . LYS B 1 56 ? 112.388 139.118 136.629 1.00 65.85 56 LYS A C 1
ATOM 7434 O O . LYS B 1 56 ? 112.451 140.222 136.084 1.00 60.14 56 LYS A O 1
ATOM 7453 N N . ALA B 1 57 ? 111.998 138.026 135.971 1.00 61.05 57 ALA A N 1
ATOM 7454 C CA . ALA B 1 57 ? 111.646 138.122 134.559 1.00 56.08 57 ALA A CA 1
ATOM 7455 C C . ALA B 1 57 ? 110.538 139.142 134.339 1.00 56.12 57 ALA A C 1
ATOM 7456 O O . ALA B 1 57 ? 110.572 139.904 133.368 1.00 57.65 57 ALA A O 1
ATOM 7463 N N . ILE B 1 58 ? 109.552 139.179 135.231 1.00 58.39 58 ILE A N 1
ATOM 7464 C CA . ILE B 1 58 ? 108.451 140.129 135.101 1.00 59.84 58 ILE A CA 1
ATOM 7465 C C . ILE B 1 58 ? 108.762 141.446 135.799 1.00 61.33 58 ILE A C 1
ATOM 7466 O O . ILE B 1 58 ? 108.254 142.496 135.400 1.00 58.00 58 ILE A O 1
ATOM 7482 N N . GLN B 1 59 ? 109.579 141.425 136.855 1.00 62.69 59 GLN A N 1
ATOM 7483 C CA . GLN B 1 59 ? 109.902 142.670 137.545 1.00 61.57 59 GLN A CA 1
ATOM 7484 C C . GLN B 1 59 ? 110.866 143.528 136.733 1.00 56.40 59 GLN A C 1
ATOM 7485 O O . GLN B 1 59 ? 110.983 144.735 136.971 1.00 56.53 59 GLN A O 1
ATOM 7499 N N . GLN B 1 60 ? 111.562 142.927 135.766 1.00 51.05 60 GLN A N 1
ATOM 7500 C CA . GLN B 1 60 ? 112.610 143.649 135.055 1.00 49.98 60 GLN A CA 1
ATOM 7501 C C . GLN B 1 60 ? 112.049 144.581 133.989 1.00 47.36 60 GLN A C 1
ATOM 7502 O O . GLN B 1 60 ? 112.768 145.458 133.501 1.00 46.52 60 GLN A O 1
ATOM 7516 N N . TYR B 1 61 ? 110.782 144.409 133.606 1.00 43.11 61 TYR A N 1
ATOM 7517 C CA . TYR B 1 61 ? 110.214 145.262 132.567 1.00 39.71 61 TYR A CA 1
ATOM 7518 C C . TYR B 1 61 ? 110.143 146.718 133.009 1.00 44.62 61 TYR A C 1
ATOM 7519 O O . TYR B 1 61 ? 110.486 147.620 132.234 1.00 43.39 61 TYR A O 1
ATOM 7537 N N . THR B 1 62 ? 109.713 146.968 134.247 1.00 47.04 62 THR A N 1
ATOM 7538 C CA . THR B 1 62 ? 109.660 148.337 134.748 1.00 46.03 62 THR A CA 1
ATOM 7539 C C . THR B 1 62 ? 111.050 148.958 134.813 1.00 43.28 62 THR A C 1
ATOM 7540 O O . THR B 1 62 ? 111.234 150.124 134.444 1.00 47.47 62 THR A O 1
ATOM 7551 N N . VAL B 1 63 ? 112.040 148.199 135.281 1.00 38.55 63 VAL A N 1
ATOM 7552 C CA . VAL B 1 63 ? 113.399 148.724 135.371 1.00 41.48 63 VAL A CA 1
ATOM 7553 C C . VAL B 1 63 ? 113.932 149.052 133.982 1.00 37.76 63 VAL A C 1
ATOM 7554 O O . VAL B 1 63 ? 114.589 150.080 133.776 1.00 37.95 63 VAL A O 1
ATOM 7567 N N . ASP B 1 64 ? 113.673 148.175 133.010 1.00 37.19 64 ASP A N 1
ATOM 7568 C CA . ASP B 1 64 ? 114.118 148.426 131.643 1.00 31.15 64 ASP A CA 1
ATOM 7569 C C . ASP B 1 64 ? 113.470 149.681 131.077 1.00 29.83 64 ASP A C 1
ATOM 7570 O O . ASP B 1 64 ? 114.134 150.504 130.436 1.00 32.16 64 ASP A O 1
ATOM 7579 N N . ALA B 1 65 ? 112.167 149.848 131.310 1.00 29.66 65 ALA A N 1
ATOM 7580 C CA . ALA B 1 65 ? 111.483 151.043 130.832 1.00 32.14 65 ALA A CA 1
ATOM 7581 C C . ALA B 1 65 ? 112.067 152.302 131.461 1.00 37.26 65 ALA A C 1
ATOM 7582 O O . ALA B 1 65 ? 112.265 153.313 130.777 1.00 40.78 65 ALA A O 1
ATOM 7589 N N . ARG B 1 66 ? 112.344 152.263 132.767 1.00 39.35 66 ARG A N 1
ATOM 7590 C CA . ARG B 1 66 ? 112.891 153.439 133.438 1.00 36.87 66 ARG A CA 1
ATOM 7591 C C . ARG B 1 66 ? 114.292 153.771 132.938 1.00 35.48 66 ARG A C 1
ATOM 7592 O O . ARG B 1 66 ? 114.620 154.946 132.734 1.00 40.05 66 ARG A O 1
ATOM 7613 N N . LEU B 1 67 ? 115.134 152.759 132.734 1.00 31.83 67 LEU A N 1
ATOM 7614 C CA . LEU B 1 67 ? 116.458 153.023 132.182 1.00 32.21 67 LEU A CA 1
ATOM 7615 C C . LEU B 1 67 ? 116.358 153.616 130.782 1.00 36.39 67 LEU A C 1
ATOM 7616 O O . LEU B 1 67 ? 117.124 154.520 130.426 1.00 37.52 67 LEU A O 1
ATOM 7632 N N . HIS B 1 68 ? 115.420 153.117 129.975 1.00 38.69 68 HIS A N 1
ATOM 7633 C CA . HIS B 1 68 ? 115.209 153.671 128.641 1.00 34.71 68 HIS A CA 1
ATOM 7634 C C . HIS B 1 68 ? 114.809 155.140 128.716 1.00 35.76 68 HIS A C 1
ATOM 7635 O O . HIS B 1 68 ? 115.335 155.982 127.977 1.00 36.81 68 HIS A O 1
ATOM 7649 N N . ALA B 1 69 ? 113.883 155.469 129.617 1.00 38.34 69 ALA A N 1
ATOM 7650 C CA . ALA B 1 69 ? 113.452 156.856 129.756 1.00 39.09 69 ALA A CA 1
ATOM 7651 C C . ALA B 1 69 ? 114.605 157.749 130.192 1.00 42.01 69 ALA A C 1
ATOM 7652 O O . ALA B 1 69 ? 114.742 158.880 129.712 1.00 45.96 69 ALA A O 1
ATOM 7659 N N . VAL B 1 70 ? 115.440 157.265 131.112 1.00 41.58 70 VAL A N 1
ATOM 7660 C CA . VAL B 1 70 ? 116.574 158.066 131.566 1.00 41.52 70 VAL A CA 1
ATOM 7661 C C . VAL B 1 70 ? 117.555 158.298 130.423 1.00 39.85 70 VAL A C 1
ATOM 7662 O O . VAL B 1 70 ? 118.081 159.405 130.255 1.00 45.81 70 VAL A O 1
ATOM 7675 N N . PHE B 1 71 ? 117.829 157.263 129.627 1.00 41.00 71 PHE A N 1
ATOM 7676 C CA . PHE B 1 71 ? 118.730 157.430 128.488 1.00 41.95 71 PHE A CA 1
ATOM 7677 C C . PHE B 1 71 ? 118.176 158.458 127.507 1.00 42.36 71 PHE A C 1
ATOM 7678 O O . PHE B 1 71 ? 118.913 159.310 126.993 1.00 41.56 71 PHE A O 1
ATOM 7695 N N . GLU B 1 72 ? 116.869 158.397 127.241 1.00 44.90 72 GLU A N 1
ATOM 7696 C CA . GLU B 1 72 ? 116.257 159.351 126.320 1.00 44.41 72 GLU A CA 1
ATOM 7697 C C . GLU B 1 72 ? 116.343 160.775 126.854 1.00 53.17 72 GLU A C 1
ATOM 7698 O O . GLU B 1 72 ? 116.650 161.710 126.104 1.00 57.37 72 GLU A O 1
ATOM 7710 N N . GLN B 1 73 ? 116.057 160.965 128.143 1.00 54.98 73 GLN A N 1
ATOM 7711 C CA . GLN B 1 73 ? 116.122 162.303 128.721 1.00 53.31 73 GLN A CA 1
ATOM 7712 C C . GLN B 1 73 ? 117.544 162.843 128.687 1.00 56.44 73 GLN A C 1
ATOM 7713 O O . GLN B 1 73 ? 117.761 164.023 128.384 1.00 64.33 73 GLN A O 1
ATOM 7727 N N . SER B 1 74 ? 118.527 161.997 128.997 1.00 55.13 74 SER A N 1
ATOM 7728 C CA . SER B 1 74 ? 119.916 162.429 128.919 1.00 58.01 74 SER A CA 1
ATOM 7729 C C . SER B 1 74 ? 120.280 162.832 127.500 1.00 61.40 74 SER A C 1
ATOM 7730 O O . SER B 1 74 ? 120.990 163.821 127.290 1.00 64.25 74 SER A O 1
ATOM 7738 N N . GLY B 1 75 ? 119.811 162.072 126.511 1.00 68.24 75 GLY A N 1
ATOM 7739 C CA . GLY B 1 75 ? 120.069 162.443 125.130 1.00 73.30 75 GLY A CA 1
ATOM 7740 C C . GLY B 1 75 ? 119.450 163.777 124.764 1.00 73.45 75 GLY A C 1
ATOM 7741 O O . GLY B 1 75 ? 120.073 164.597 124.087 1.00 71.84 75 GLY A O 1
ATOM 7745 N N . GLU B 1 76 ? 118.212 164.011 125.204 1.00 73.21 76 GLU A N 1
ATOM 7746 C CA . GLU B 1 76 ? 117.547 165.271 124.886 1.00 72.07 76 GLU A CA 1
ATOM 7747 C C . GLU B 1 76 ? 118.257 166.456 125.531 1.00 73.76 76 GLU A C 1
ATOM 7748 O O . GLU B 1 76 ? 118.483 167.481 124.878 1.00 76.89 76 GLU A O 1
ATOM 7760 N N . SER B 1 77 ? 118.622 166.338 126.810 1.00 74.64 77 SER A N 1
ATOM 7761 C CA . SER B 1 77 ? 119.236 167.464 127.503 1.00 80.00 77 SER A CA 1
ATOM 7762 C C . SER B 1 77 ? 120.645 167.760 127.010 1.00 80.69 77 SER A C 1
ATOM 7763 O O . SER B 1 77 ? 121.199 168.808 127.356 1.00 73.76 77 SER A O 1
ATOM 7771 N N . GLY B 1 78 ? 121.234 166.870 126.215 1.00 82.25 78 GLY A N 1
ATOM 7772 C CA . GLY B 1 78 ? 122.565 167.096 125.694 1.00 82.22 78 GLY A CA 1
ATOM 7773 C C . GLY B 1 78 ? 123.690 166.669 126.607 1.00 83.28 78 GLY A C 1
ATOM 7774 O O . GLY B 1 78 ? 124.835 167.081 126.392 1.00 80.15 78 GLY A O 1
ATOM 7778 N N . LYS B 1 79 ? 123.405 165.855 127.617 1.00 83.09 79 LYS A N 1
ATOM 7779 C CA . LYS B 1 79 ? 124.408 165.361 128.546 1.00 79.32 79 LYS A CA 1
ATOM 7780 C C . LYS B 1 79 ? 124.715 163.898 128.255 1.00 79.73 79 LYS A C 1
ATOM 7781 O O . LYS B 1 79 ? 123.952 163.200 127.582 1.00 70.54 79 LYS A O 1
ATOM 7800 N N . SER B 1 80 ? 125.853 163.443 128.766 1.00 77.77 80 SER A N 1
ATOM 7801 C CA . SER B 1 80 ? 126.214 162.041 128.658 1.00 69.86 80 SER A CA 1
ATOM 7802 C C . SER B 1 80 ? 125.351 161.202 129.595 1.00 65.05 80 SER A C 1
ATOM 7803 O O . SER B 1 80 ? 124.727 161.709 130.531 1.00 65.47 80 SER A O 1
ATOM 7811 N N . PHE B 1 81 ? 125.319 159.901 129.326 1.00 54.96 81 PHE A N 1
ATOM 7812 C CA . PHE B 1 81 ? 124.542 158.963 130.123 1.00 48.84 81 PHE A CA 1
ATOM 7813 C C . PHE B 1 81 ? 125.392 158.485 131.292 1.00 47.92 81 PHE A C 1
ATOM 7814 O O . PHE B 1 81 ? 126.560 158.128 131.109 1.00 47.59 81 PHE A O 1
ATOM 7831 N N . ASP B 1 82 ? 124.808 158.486 132.488 1.00 49.57 82 ASP A N 1
ATOM 7832 C CA . ASP B 1 82 ? 125.489 158.020 133.694 1.00 47.23 82 ASP A CA 1
ATOM 7833 C C . ASP B 1 82 ? 125.018 156.605 133.994 1.00 45.04 82 ASP A C 1
ATOM 7834 O O . ASP B 1 82 ? 123.853 156.379 134.325 1.00 48.29 82 ASP A O 1
ATOM 7843 N N . TYR B 1 83 ? 125.939 155.648 133.889 1.00 43.63 83 TYR A N 1
ATOM 7844 C CA . TYR B 1 83 ? 125.576 154.241 134.004 1.00 42.20 83 TYR A CA 1
ATOM 7845 C C . TYR B 1 83 ? 125.415 153.826 135.463 1.00 46.01 83 TYR A C 1
ATOM 7846 O O . TYR B 1 83 ? 124.341 153.379 135.883 1.00 43.22 83 TYR A O 1
ATOM 7864 N N . SER B 1 84 ? 126.482 153.972 136.253 1.00 49.36 84 SER A N 1
ATOM 7865 C CA . SER B 1 84 ? 126.467 153.476 137.626 1.00 50.33 84 SER A CA 1
ATOM 7866 C C . SER B 1 84 ? 125.409 154.180 138.466 1.00 51.49 84 SER A C 1
ATOM 7867 O O . SER B 1 84 ? 124.684 153.536 139.235 1.00 55.34 84 SER A O 1
ATOM 7875 N N . GLN B 1 85 ? 125.312 155.502 138.341 1.00 47.97 85 GLN A N 1
ATOM 7876 C CA . GLN B 1 85 ? 124.316 156.239 139.109 1.00 53.23 85 GLN A CA 1
ATOM 7877 C C . GLN B 1 85 ? 122.906 155.815 138.726 1.00 51.77 85 GLN A C 1
ATOM 7878 O O . GLN B 1 85 ? 122.038 155.664 139.594 1.00 53.42 85 GLN A O 1
ATOM 7892 N N . SER B 1 86 ? 122.658 155.625 137.430 1.00 52.30 86 SER A N 1
ATOM 7893 C CA . SER B 1 86 ? 121.334 155.210 136.984 1.00 52.17 86 SER A CA 1
ATOM 7894 C C . SER B 1 86 ? 120.986 153.824 137.508 1.00 52.26 86 SER A C 1
ATOM 7895 O O . SER B 1 86 ? 119.847 153.577 137.919 1.00 51.67 86 SER A O 1
ATOM 7903 N N . LEU B 1 87 ? 121.949 152.900 137.493 1.00 50.64 87 LEU A N 1
ATOM 7904 C CA . LEU B 1 87 ? 121.685 151.573 138.039 1.00 49.83 87 LEU A CA 1
ATOM 7905 C C . LEU B 1 87 ? 121.396 151.629 139.530 1.00 51.11 87 LEU A C 1
ATOM 7906 O O . LEU B 1 87 ? 120.458 150.977 140.001 1.00 54.37 87 LEU A O 1
ATOM 7922 N N . LYS B 1 88 ? 122.183 152.392 140.289 1.00 56.84 88 LYS A N 1
ATOM 7923 C CA . LYS B 1 88 ? 121.945 152.486 141.724 1.00 60.67 88 LYS A CA 1
ATOM 7924 C C . LYS B 1 88 ? 120.598 153.123 142.043 1.00 60.07 88 LYS A C 1
ATOM 7925 O O . LYS B 1 88 ? 119.878 152.629 142.917 1.00 65.03 88 LYS A O 1
ATOM 7944 N N . THR B 1 89 ? 120.235 154.205 141.354 1.00 56.34 89 THR A N 1
ATOM 7945 C CA . THR B 1 89 ? 118.950 154.848 141.610 1.00 58.37 89 THR A CA 1
ATOM 7946 C C . THR B 1 89 ? 117.786 153.945 141.215 1.00 61.87 89 THR A C 1
ATOM 7947 O O . THR B 1 89 ? 116.792 153.847 141.942 1.00 60.99 89 THR A O 1
ATOM 7958 N N . THR B 1 90 ? 117.889 153.279 140.068 1.00 66.12 90 THR A N 1
ATOM 7959 C CA . THR B 1 90 ? 116.800 152.467 139.537 1.00 63.90 90 THR A CA 1
ATOM 7960 C C . THR B 1 90 ? 116.949 151.045 140.066 1.00 67.33 90 THR A C 1
ATOM 7961 O O . THR B 1 90 ? 117.896 150.337 139.709 1.00 66.63 90 THR A O 1
ATOM 7972 N N . THR B 1 91 ? 116.009 150.624 140.909 1.00 72.72 91 THR A N 1
ATOM 7973 C CA . THR B 1 91 ? 116.065 149.330 141.569 1.00 77.76 91 THR A CA 1
ATOM 7974 C C . THR B 1 91 ? 114.721 148.627 141.435 1.00 79.84 91 THR A C 1
ATOM 7975 O O . THR B 1 91 ? 113.674 149.258 141.267 1.00 77.87 91 THR A O 1
ATOM 7986 N N . TYR B 1 92 ? 114.766 147.301 141.522 1.00 83.04 92 TYR A N 1
ATOM 7987 C CA . TYR B 1 92 ? 113.574 146.491 141.319 1.00 85.88 92 TYR A CA 1
ATOM 7988 C C . TYR B 1 92 ? 112.529 146.810 142.381 1.00 91.43 92 TYR A C 1
ATOM 7989 O O . TYR B 1 92 ? 112.857 147.079 143.539 1.00 88.96 92 TYR A O 1
ATOM 8007 N N . GLY B 1 93 ? 111.261 146.779 141.977 1.00 93.70 93 GLY A N 1
ATOM 8008 C CA . GLY B 1 93 ? 110.167 147.092 142.875 1.00 94.09 93 GLY A CA 1
ATOM 8009 C C . GLY B 1 93 ? 109.454 148.371 142.490 1.00 101.29 93 GLY A C 1
ATOM 8010 O O . GLY B 1 93 ? 109.370 148.708 141.306 1.00 99.60 93 GLY A O 1
ATOM 8014 N N . SER B 1 94 ? 108.942 149.097 143.484 1.00 104.43 94 SER A N 1
ATOM 8015 C CA . SER B 1 94 ? 108.224 150.341 143.234 1.00 104.74 94 SER A CA 1
ATOM 8016 C C . SER B 1 94 ? 107.087 150.119 142.241 1.00 104.90 94 SER A C 1
ATOM 8017 O O . SER B 1 94 ? 106.413 149.086 142.286 1.00 103.25 94 SER A O 1
ATOM 8025 N N . SER B 1 95 ? 106.864 151.075 141.344 1.00 101.73 95 SER A N 1
ATOM 8026 C CA . SER B 1 95 ? 105.797 150.976 140.356 1.00 98.45 95 SER A CA 1
ATOM 8027 C C . SER B 1 95 ? 106.163 151.869 139.176 1.00 94.58 95 SER A C 1
ATOM 8028 O O . SER B 1 95 ? 107.253 152.449 139.128 1.00 91.84 95 SER A O 1
ATOM 8036 N N . VAL B 1 96 ? 105.249 151.977 138.217 1.00 94.27 96 VAL A N 1
ATOM 8037 C CA . VAL B 1 96 ? 105.458 152.805 137.033 1.00 88.60 96 VAL A CA 1
ATOM 8038 C C . VAL B 1 96 ? 104.132 152.926 136.290 1.00 87.66 96 VAL A C 1
ATOM 8039 O O . VAL B 1 96 ? 103.371 151.949 136.234 1.00 84.60 96 VAL A O 1
ATOM 8052 N N . PRO B 1 97 ? 103.802 154.086 135.720 1.00 89.33 97 PRO A N 1
ATOM 8053 C CA . PRO B 1 97 ? 102.561 154.189 134.943 1.00 89.34 97 PRO A CA 1
ATOM 8054 C C . PRO B 1 97 ? 102.570 153.235 133.756 1.00 85.02 97 PRO A C 1
ATOM 8055 O O . PRO B 1 97 ? 103.614 152.965 133.160 1.00 80.53 97 PRO A O 1
ATOM 8066 N N . GLU B 1 98 ? 101.385 152.722 133.416 1.00 85.21 98 GLU A N 1
ATOM 8067 C CA . GLU B 1 98 ? 101.266 151.832 132.267 1.00 84.75 98 GLU A CA 1
ATOM 8068 C C . GLU B 1 98 ? 101.674 152.516 130.970 1.00 80.13 98 GLU A C 1
ATOM 8069 O O . GLU B 1 98 ? 102.163 151.845 130.052 1.00 70.61 98 GLU A O 1
ATOM 8081 N N . GLN B 1 99 ? 101.486 153.834 130.878 1.00 82.78 99 GLN A N 1
ATOM 8082 C CA . GLN B 1 99 ? 101.842 154.548 129.660 1.00 79.10 99 GLN A CA 1
ATOM 8083 C C . GLN B 1 99 ? 103.330 154.442 129.367 1.00 73.46 99 GLN A C 1
ATOM 8084 O O . GLN B 1 99 ? 103.720 154.349 128.200 1.00 66.33 99 GLN A O 1
ATOM 8098 N N . GLN B 1 100 ? 104.176 154.460 130.398 1.00 72.54 100 GLN A N 1
ATOM 8099 C CA . GLN B 1 100 ? 105.606 154.301 130.161 1.00 69.27 100 GLN A CA 1
ATOM 8100 C C . GLN B 1 100 ? 105.923 152.937 129.563 1.00 59.44 100 GLN A C 1
ATOM 8101 O O . GLN B 1 100 ? 106.737 152.841 128.639 1.00 58.30 100 GLN A O 1
ATOM 8115 N N . ILE B 1 101 ? 105.288 151.875 130.060 1.00 55.17 101 ILE A N 1
ATOM 8116 C CA . ILE B 1 101 ? 105.534 150.545 129.507 1.00 54.80 101 ILE A CA 1
ATOM 8117 C C . ILE B 1 101 ? 105.050 150.477 128.064 1.00 53.37 101 ILE A C 1
ATOM 8118 O O . ILE B 1 101 ? 105.736 149.938 127.185 1.00 49.80 101 ILE A O 1
ATOM 8134 N N . THR B 1 102 ? 103.860 151.019 127.798 1.00 54.79 102 THR A N 1
ATOM 8135 C CA . THR B 1 102 ? 103.329 151.003 126.439 1.00 48.32 102 THR A CA 1
ATOM 8136 C C . THR B 1 102 ? 104.247 151.756 125.484 1.00 46.91 102 THR A C 1
ATOM 8137 O O . THR B 1 102 ? 104.555 151.274 124.387 1.00 48.72 102 THR A O 1
ATOM 8148 N N . ALA B 1 103 ? 104.698 152.945 125.889 1.00 47.31 103 ALA A N 1
ATOM 8149 C CA . ALA B 1 103 ? 105.582 153.733 125.041 1.00 43.56 103 ALA A CA 1
ATOM 8150 C C . ALA B 1 103 ? 106.904 153.019 124.813 1.00 39.58 103 ALA A C 1
ATOM 8151 O O . ALA B 1 103 ? 107.428 153.015 123.694 1.00 43.53 103 ALA A O 1
ATOM 8158 N N . TYR B 1 104 ? 107.463 152.412 125.860 1.00 35.73 104 TYR A N 1
ATOM 8159 C CA . TYR B 1 104 ? 108.719 151.688 125.716 1.00 34.93 104 TYR A CA 1
ATOM 8160 C C . TYR B 1 104 ? 108.573 150.545 124.718 1.00 36.53 104 TYR A C 1
ATOM 8161 O O . TYR B 1 104 ? 109.407 150.371 123.820 1.00 34.62 104 TYR A O 1
ATOM 8179 N N . LEU B 1 105 ? 107.498 149.766 124.849 1.00 38.71 105 LEU A N 1
ATOM 8180 C CA . LEU B 1 105 ? 107.306 148.623 123.964 1.00 33.51 105 LEU A CA 1
ATOM 8181 C C . LEU B 1 105 ? 107.100 149.069 122.522 1.00 36.24 105 LEU A C 1
ATOM 8182 O O . LEU B 1 105 ? 107.671 148.482 121.595 1.00 36.93 105 LEU A O 1
ATOM 8198 N N . SER B 1 106 ? 106.294 150.115 122.311 1.00 39.82 106 SER A N 1
ATOM 8199 C CA . SER B 1 106 ? 106.090 150.618 120.956 1.00 35.19 106 SER A CA 1
ATOM 8200 C C . SER B 1 106 ? 107.391 151.130 120.357 1.00 30.78 106 SER A C 1
ATOM 8201 O O . SER B 1 106 ? 107.689 150.861 119.190 1.00 34.59 106 SER A O 1
ATOM 8209 N N . ARG B 1 107 ? 108.185 151.863 121.138 1.00 30.72 107 ARG A N 1
ATOM 8210 C CA . ARG B 1 107 ? 109.456 152.365 120.632 1.00 31.21 107 ARG A CA 1
ATOM 8211 C C . ARG B 1 107 ? 110.375 151.220 120.235 1.00 29.32 107 ARG A C 1
ATOM 8212 O O . ARG B 1 107 ? 111.090 151.306 119.232 1.00 31.20 107 ARG A O 1
ATOM 8233 N N . ILE B 1 108 ? 110.390 150.146 121.022 1.00 30.74 108 ILE A N 1
ATOM 8234 C CA . ILE B 1 108 ? 111.283 149.034 120.715 1.00 30.82 108 ILE A CA 1
ATOM 8235 C C . ILE B 1 108 ? 110.816 148.286 119.472 1.00 31.04 108 ILE A C 1
ATOM 8236 O O . ILE B 1 108 ? 111.630 147.900 118.625 1.00 27.24 108 ILE A O 1
ATOM 8252 N N . GLN B 1 109 ? 109.505 148.068 119.334 1.00 31.68 109 GLN A N 1
ATOM 8253 C CA . GLN B 1 109 ? 109.016 147.177 118.285 1.00 29.11 109 GLN A CA 1
ATOM 8254 C C . GLN B 1 109 ? 108.553 147.921 117.037 1.00 32.25 109 GLN A C 1
ATOM 8255 O O . GLN B 1 109 ? 108.433 147.310 115.972 1.00 33.54 109 GLN A O 1
ATOM 8269 N N . ARG B 1 110 ? 108.297 149.220 117.139 1.00 31.35 110 ARG A N 1
ATOM 8270 C CA . ARG B 1 110 ? 107.806 150.033 116.029 1.00 27.24 110 ARG A CA 1
ATOM 8271 C C . ARG B 1 110 ? 108.739 151.229 115.853 1.00 30.66 110 ARG A C 1
ATOM 8272 O O . ARG B 1 110 ? 108.293 152.375 115.779 1.00 31.27 110 ARG A O 1
ATOM 8293 N N . GLY B 1 111 ? 110.042 150.957 115.793 1.00 29.43 111 GLY A N 1
ATOM 8294 C CA . GLY B 1 111 ? 111.010 152.041 115.781 1.00 26.41 111 GLY A CA 1
ATOM 8295 C C . GLY B 1 111 ? 110.832 152.993 114.614 1.00 30.05 111 GLY A C 1
ATOM 8296 O O . GLY B 1 111 ? 110.812 154.212 114.797 1.00 34.31 111 GLY A O 1
ATOM 8300 N N . GLY B 1 112 ? 110.691 152.456 113.406 1.00 33.61 112 GLY A N 1
ATOM 8301 C CA . GLY B 1 112 ? 110.595 153.261 112.209 1.00 26.61 112 GLY A CA 1
ATOM 8302 C C . GLY B 1 112 ? 111.891 153.442 111.450 1.00 28.58 112 GLY A C 1
ATOM 8303 O O . GLY B 1 112 ? 111.936 154.268 110.533 1.00 32.96 112 GLY A O 1
ATOM 8307 N N . TYR B 1 113 ? 112.943 152.702 111.797 1.00 26.43 113 TYR A N 1
ATOM 8308 C CA . TYR B 1 113 ? 114.236 152.816 111.140 1.00 25.65 113 TYR A CA 1
ATOM 8309 C C . TYR B 1 113 ? 114.774 151.431 110.811 1.00 24.50 113 TYR A C 1
ATOM 8310 O O . TYR B 1 113 ? 114.458 150.451 111.487 1.00 26.78 113 TYR A O 1
ATOM 8328 N N . ILE B 1 114 ? 115.597 151.360 109.764 1.00 22.61 114 ILE A N 1
ATOM 8329 C CA . ILE B 1 114 ? 116.238 150.123 109.341 1.00 21.98 114 ILE A CA 1
ATOM 8330 C C . ILE B 1 114 ? 117.712 150.400 109.072 1.00 21.56 114 ILE A C 1
ATOM 8331 O O . ILE B 1 114 ? 118.150 151.546 108.994 1.00 23.90 114 ILE A O 1
ATOM 8347 N N . GLN B 1 115 ? 118.477 149.329 108.939 1.00 17.66 115 GLN A N 1
ATOM 8348 C CA . GLN B 1 115 ? 119.895 149.460 108.646 1.00 17.16 115 GLN A CA 1
ATOM 8349 C C . GLN B 1 115 ? 120.099 149.719 107.154 1.00 23.54 115 GLN A C 1
ATOM 8350 O O . GLN B 1 115 ? 119.345 149.202 106.329 1.00 29.42 115 GLN A O 1
ATOM 8364 N N . PRO B 1 116 ? 121.105 150.513 106.775 1.00 26.94 116 PRO A N 1
ATOM 8365 C CA . PRO B 1 116 ? 121.277 150.879 105.357 1.00 24.50 116 PRO A CA 1
ATOM 8366 C C . PRO B 1 116 ? 122.132 149.890 104.570 1.00 27.36 116 PRO A C 1
ATOM 8367 O O . PRO B 1 116 ? 123.122 150.254 103.934 1.00 35.07 116 PRO A O 1
ATOM 8378 N N . PHE B 1 117 ? 121.746 148.614 104.593 1.00 26.74 117 PHE A N 1
ATOM 8379 C CA . PHE B 1 117 ? 122.411 147.632 103.744 1.00 24.63 117 PHE A CA 1
ATOM 8380 C C . PHE B 1 117 ? 121.390 146.860 102.915 1.00 24.35 117 PHE A C 1
ATOM 8381 O O . PHE B 1 117 ? 121.757 145.979 102.134 1.00 28.45 117 PHE A O 1
ATOM 8398 N N . GLY B 1 118 ? 120.107 147.193 103.068 1.00 23.98 118 GLY A N 1
ATOM 8399 C CA . GLY B 1 118 ? 119.057 146.625 102.251 1.00 23.96 118 GLY A CA 1
ATOM 8400 C C . GLY B 1 118 ? 117.854 147.549 102.202 1.00 21.18 118 GLY A C 1
ATOM 8401 O O . GLY B 1 118 ? 117.835 148.606 102.833 1.00 27.68 118 GLY A O 1
ATOM 8405 N N . CYS B 1 119 ? 116.848 147.118 101.447 1.00 20.30 119 CYS A N 1
ATOM 8406 C CA . CYS B 1 119 ? 115.625 147.887 101.267 1.00 21.59 119 CYS A CA 1
ATOM 8407 C C . CYS B 1 119 ? 114.456 147.157 101.911 1.00 21.66 119 CYS A C 1
ATOM 8408 O O . CYS B 1 119 ? 114.507 145.951 102.151 1.00 24.80 119 CYS A O 1
ATOM 8416 N N . MET B 1 120 ? 113.388 147.902 102.173 1.00 22.98 120 MET A N 1
ATOM 8417 C CA . MET B 1 120 ? 112.159 147.347 102.720 1.00 25.48 120 MET A CA 1
ATOM 8418 C C . MET B 1 120 ? 110.978 147.966 101.988 1.00 28.96 120 MET A C 1
ATOM 8419 O O . MET B 1 120 ? 110.933 149.188 101.804 1.00 30.37 120 MET A O 1
ATOM 8433 N N . ILE B 1 121 ? 110.032 147.124 101.568 1.00 30.53 121 ILE A N 1
ATOM 8434 C CA . ILE B 1 121 ? 108.809 147.577 100.910 1.00 29.14 121 ILE A CA 1
ATOM 8435 C C . ILE B 1 121 ? 107.633 146.798 101.484 1.00 29.76 121 ILE A C 1
ATOM 8436 O O . ILE B 1 121 ? 107.668 145.567 101.539 1.00 31.89 121 ILE A O 1
ATOM 8452 N N . ALA B 1 122 ? 106.591 147.510 101.896 1.00 31.41 122 ALA A N 1
ATOM 8453 C CA . ALA B 1 122 ? 105.385 146.909 102.448 1.00 33.45 122 ALA A CA 1
ATOM 8454 C C . ALA B 1 122 ? 104.230 147.118 101.480 1.00 39.48 122 ALA A C 1
ATOM 8455 O O . ALA B 1 122 ? 103.942 148.259 101.095 1.00 42.11 122 ALA A O 1
ATOM 8462 N N . VAL B 1 123 ? 103.553 146.021 101.121 1.00 44.68 123 VAL A N 1
ATOM 8463 C CA . VAL B 1 123 ? 102.542 146.019 100.074 1.00 47.48 123 VAL A CA 1
ATOM 8464 C C . VAL B 1 123 ? 101.256 145.386 100.590 1.00 47.86 123 VAL A C 1
ATOM 8465 O O . VAL B 1 123 ? 101.253 144.580 101.525 1.00 44.31 123 VAL A O 1
ATOM 8478 N N . ASP B 1 124 ? 100.153 145.768 99.949 1.00 50.20 124 ASP A N 1
ATOM 8479 C CA . ASP B 1 124 ? 98.842 145.238 100.295 1.00 54.28 124 ASP A CA 1
ATOM 8480 C C . ASP B 1 124 ? 98.648 143.861 99.671 1.00 57.99 124 ASP A C 1
ATOM 8481 O O . ASP B 1 124 ? 99.046 143.615 98.530 1.00 60.87 124 ASP A O 1
ATOM 8490 N N . GLU B 1 125 ? 98.019 142.960 100.428 1.00 56.33 125 GLU A N 1
ATOM 8491 C CA . GLU B 1 125 ? 97.974 141.557 100.027 1.00 57.57 125 GLU A CA 1
ATOM 8492 C C . GLU B 1 125 ? 97.171 141.343 98.748 1.00 59.06 125 GLU A C 1
ATOM 8493 O O . GLU B 1 125 ? 97.580 140.557 97.886 1.00 55.55 125 GLU A O 1
ATOM 8505 N N . SER B 1 126 ? 96.036 142.023 98.601 1.00 61.25 126 SER A N 1
ATOM 8506 C CA . SER B 1 126 ? 95.110 141.741 97.512 1.00 63.82 126 SER A CA 1
ATOM 8507 C C . SER B 1 126 ? 95.381 142.539 96.245 1.00 65.30 126 SER A C 1
ATOM 8508 O O . SER B 1 126 ? 95.077 142.054 95.152 1.00 63.70 126 SER A O 1
ATOM 8516 N N . SER B 1 127 ? 95.941 143.743 96.354 1.00 64.84 127 SER A N 1
ATOM 8517 C CA . SER B 1 127 ? 96.114 144.619 95.205 1.00 59.93 127 SER A CA 1
ATOM 8518 C C . SER B 1 127 ? 97.548 144.689 94.702 1.00 60.83 127 SER A C 1
ATOM 8519 O O . SER B 1 127 ? 97.760 145.093 93.555 1.00 60.94 127 SER A O 1
ATOM 8527 N N . PHE B 1 128 ? 98.529 144.311 95.519 1.00 58.74 128 PHE A N 1
ATOM 8528 C CA . PHE B 1 128 ? 99.944 144.442 95.171 1.00 56.22 128 PHE A CA 1
ATOM 8529 C C . PHE B 1 128 ? 100.363 145.904 95.041 1.00 53.91 128 PHE A C 1
ATOM 8530 O O . PHE B 1 128 ? 101.333 146.220 94.350 1.00 51.61 128 PHE A O 1
ATOM 8547 N N . ARG B 1 129 ? 99.647 146.804 95.711 1.00 57.15 129 ARG A N 1
ATOM 8548 C CA . ARG B 1 129 ? 99.965 148.225 95.681 1.00 56.02 129 ARG A CA 1
ATOM 8549 C C . ARG B 1 129 ? 100.770 148.618 96.913 1.00 55.12 129 ARG A C 1
ATOM 8550 O O . ARG B 1 129 ? 100.496 148.159 98.025 1.00 54.51 129 ARG A O 1
ATOM 8571 N N . ILE B 1 130 ? 101.761 149.483 96.704 1.00 50.48 130 ILE A N 1
ATOM 8572 C CA . ILE B 1 130 ? 102.737 149.794 97.740 1.00 48.47 130 ILE A CA 1
ATOM 8573 C C . ILE B 1 130 ? 102.104 150.667 98.815 1.00 48.91 130 ILE A C 1
ATOM 8574 O O . ILE B 1 130 ? 101.494 151.702 98.520 1.00 47.78 130 ILE A O 1
ATOM 8590 N N . ILE B 1 131 ? 102.259 150.255 100.074 1.00 49.35 131 ILE A N 1
ATOM 8591 C CA . ILE B 1 131 ? 101.779 151.025 101.218 1.00 46.34 131 ILE A CA 1
ATOM 8592 C C . ILE B 1 131 ? 102.905 151.544 102.096 1.00 42.58 131 ILE A C 1
ATOM 8593 O O . ILE B 1 131 ? 102.633 152.336 103.012 1.00 45.63 131 ILE A O 1
ATOM 8609 N N . GLY B 1 132 ? 104.145 151.124 101.871 1.00 39.61 132 GLY A N 1
ATOM 8610 C CA . GLY B 1 132 ? 105.258 151.706 102.599 1.00 33.33 132 GLY A CA 1
ATOM 8611 C C . GLY B 1 132 ? 106.602 151.344 102.009 1.00 32.20 132 GLY A C 1
ATOM 8612 O O . GLY B 1 132 ? 106.717 150.320 101.339 1.00 38.85 132 GLY A O 1
ATOM 8616 N N . TYR B 1 133 ? 107.631 152.150 102.254 1.00 28.72 133 TYR A N 1
ATOM 8617 C CA . TYR B 1 133 ? 108.947 151.832 101.718 1.00 32.25 133 TYR A CA 1
ATOM 8618 C C . TYR B 1 133 ? 110.022 152.587 102.485 1.00 30.67 133 TYR A C 1
ATOM 8619 O O . TYR B 1 133 ? 109.754 153.595 103.141 1.00 31.60 133 TYR A O 1
ATOM 8637 N N . SER B 1 134 ? 111.249 152.079 102.390 1.00 29.60 134 SER A N 1
ATOM 8638 C CA . SER B 1 134 ? 112.395 152.762 102.975 1.00 27.75 134 SER A CA 1
ATOM 8639 C C . SER B 1 134 ? 112.890 153.873 102.054 1.00 32.62 134 SER A C 1
ATOM 8640 O O . SER B 1 134 ? 112.751 153.805 100.831 1.00 38.34 134 SER A O 1
ATOM 8648 N N . GLU B 1 135 ? 113.485 154.903 102.658 1.00 32.84 135 GLU A N 1
ATOM 8649 C CA . GLU B 1 135 ? 113.890 156.075 101.887 1.00 33.64 135 GLU A CA 1
ATOM 8650 C C . GLU B 1 135 ? 115.055 155.776 100.953 1.00 32.67 135 GLU A C 1
ATOM 8651 O O . GLU B 1 135 ? 115.319 156.554 100.031 1.00 40.74 135 GLU A O 1
ATOM 8663 N N . ASN B 1 136 ? 115.768 154.678 101.171 1.00 31.00 136 ASN A N 1
ATOM 8664 C CA . ASN B 1 136 ? 116.885 154.309 100.313 1.00 31.81 136 ASN A CA 1
ATOM 8665 C C . ASN B 1 136 ? 116.485 153.352 99.196 1.00 35.47 136 ASN A C 1
ATOM 8666 O O . ASN B 1 136 ? 117.362 152.859 98.481 1.00 34.89 136 ASN A O 1
ATOM 8677 N N . ALA B 1 137 ? 115.188 153.084 99.027 1.00 35.20 137 ALA A N 1
ATOM 8678 C CA . ALA B 1 137 ? 114.753 152.091 98.050 1.00 35.62 137 ALA A CA 1
ATOM 8679 C C . ALA B 1 137 ? 115.083 152.519 96.625 1.00 41.03 137 ALA A C 1
ATOM 8680 O O . ALA B 1 137 ? 115.584 151.715 95.829 1.00 40.96 137 ALA A O 1
ATOM 8687 N N . ARG B 1 138 ? 114.812 153.782 96.285 1.00 44.49 138 ARG A N 1
ATOM 8688 C CA . ARG B 1 138 ? 115.016 154.246 94.917 1.00 43.27 138 ARG A CA 1
ATOM 8689 C C . ARG B 1 138 ? 116.476 154.139 94.501 1.00 42.13 138 ARG A C 1
ATOM 8690 O O . ARG B 1 138 ? 116.778 153.722 93.379 1.00 46.84 138 ARG A O 1
ATOM 8711 N N . GLU B 1 139 ? 117.396 154.521 95.384 1.00 39.13 139 GLU A N 1
ATOM 8712 C CA . GLU B 1 139 ? 118.808 154.496 95.025 1.00 40.30 139 GLU A CA 1
ATOM 8713 C C . GLU B 1 139 ? 119.290 153.074 94.771 1.00 43.90 139 GLU A C 1
ATOM 8714 O O . GLU B 1 139 ? 120.097 152.840 93.865 1.00 43.59 139 GLU A O 1
ATOM 8726 N N . MET B 1 140 ? 118.824 152.113 95.572 1.00 45.01 140 MET A N 1
ATOM 8727 C CA . MET B 1 140 ? 119.287 150.736 95.428 1.00 42.48 140 MET A CA 1
ATOM 8728 C C . MET B 1 140 ? 118.636 150.037 94.241 1.00 44.83 140 MET A C 1
ATOM 8729 O O . MET B 1 140 ? 119.279 149.218 93.576 1.00 42.75 140 MET A O 1
ATOM 8743 N N . LEU B 1 141 ? 117.369 150.339 93.957 1.00 45.49 141 LEU A N 1
ATOM 8744 C CA . LEU B 1 141 ? 116.711 149.731 92.810 1.00 40.34 141 LEU A CA 1
ATOM 8745 C C . LEU B 1 141 ? 117.061 150.429 91.503 1.00 43.34 141 LEU A C 1
ATOM 8746 O O . LEU B 1 141 ? 116.625 149.977 90.440 1.00 54.51 141 LEU A O 1
ATOM 8762 N N . GLY B 1 142 ? 117.824 151.515 91.557 1.00 44.90 142 GLY A N 1
ATOM 8763 C CA . GLY B 1 142 ? 118.205 152.231 90.355 1.00 48.19 142 GLY A CA 1
ATOM 8764 C C . GLY B 1 142 ? 117.086 153.043 89.743 1.00 53.96 142 GLY A C 1
ATOM 8765 O O . GLY B 1 142 ? 117.233 153.551 88.626 1.00 55.78 142 GLY A O 1
ATOM 8769 N N . ILE B 1 143 ? 115.975 153.196 90.452 1.00 53.45 143 ILE A N 1
ATOM 8770 C CA . ILE B 1 143 ? 114.823 153.912 89.926 1.00 55.37 143 ILE A CA 1
ATOM 8771 C C . ILE B 1 143 ? 115.171 155.387 89.765 1.00 51.51 143 ILE A C 1
ATOM 8772 O O . ILE B 1 143 ? 114.832 156.214 90.610 1.00 54.24 143 ILE A O 1
ATOM 8788 N N . LEU B 1 157 ? 108.783 154.745 92.714 1.00 52.29 157 LEU A N 1
ATOM 8789 C CA . LEU B 1 157 ? 107.988 154.402 93.885 1.00 55.67 157 LEU A CA 1
ATOM 8790 C C . LEU B 1 157 ? 107.068 155.531 94.318 1.00 59.23 157 LEU A C 1
ATOM 8791 O O . LEU B 1 157 ? 107.364 156.705 94.119 1.00 57.93 157 LEU A O 1
ATOM 8806 N N . ALA B 1 158 ? 105.945 155.148 94.916 1.00 59.84 158 ALA A N 1
ATOM 8807 C CA . ALA B 1 158 ? 104.962 156.082 95.441 1.00 57.64 158 ALA A CA 1
ATOM 8808 C C . ALA B 1 158 ? 103.865 155.270 96.109 1.00 55.31 158 ALA A C 1
ATOM 8809 O O . ALA B 1 158 ? 103.761 154.058 95.905 1.00 53.01 158 ALA A O 1
ATOM 8816 N N . MET B 1 159 ? 103.051 155.947 96.910 1.00 54.28 159 MET A N 1
ATOM 8817 C CA . MET B 1 159 ? 101.921 155.286 97.548 1.00 55.79 159 MET A CA 1
ATOM 8818 C C . MET B 1 159 ? 100.886 154.920 96.493 1.00 58.09 159 MET A C 1
ATOM 8819 O O . MET B 1 159 ? 100.297 155.801 95.859 1.00 59.55 159 MET A O 1
ATOM 8833 N N . GLY B 1 160 ? 100.660 153.621 96.309 1.00 51.77 160 GLY A N 1
ATOM 8834 C CA . GLY B 1 160 ? 99.720 153.126 95.329 1.00 56.17 160 GLY A CA 1
ATOM 8835 C C . GLY B 1 160 ? 100.350 152.535 94.087 1.00 58.30 160 GLY A C 1
ATOM 8836 O O . GLY B 1 160 ? 99.630 151.950 93.270 1.00 61.25 160 GLY A O 1
ATOM 8840 N N . THR B 1 161 ? 101.659 152.676 93.913 1.00 55.99 161 THR A N 1
ATOM 8841 C CA . THR B 1 161 ? 102.332 152.046 92.786 1.00 55.44 161 THR A CA 1
ATOM 8842 C C . THR B 1 161 ? 102.251 150.532 92.917 1.00 56.07 161 THR A C 1
ATOM 8843 O O . THR B 1 161 ? 102.244 149.994 94.028 1.00 56.43 161 THR A O 1
ATOM 8854 N N . ASP B 1 162 ? 102.170 149.846 91.781 1.00 56.07 162 ASP A N 1
ATOM 8855 C CA . ASP B 1 162 ? 102.129 148.388 91.767 1.00 52.77 162 ASP A CA 1
ATOM 8856 C C . ASP B 1 162 ? 103.551 147.845 91.824 1.00 50.55 162 ASP A C 1
ATOM 8857 O O . ASP B 1 162 ? 104.403 148.227 91.017 1.00 50.63 162 ASP A O 1
ATOM 8866 N N . VAL B 1 163 ? 103.811 146.952 92.781 1.00 48.64 163 VAL A N 1
ATOM 8867 C CA . VAL B 1 163 ? 105.163 146.459 93.002 1.00 47.11 163 VAL A CA 1
ATOM 8868 C C . VAL B 1 163 ? 105.651 145.594 91.850 1.00 47.86 163 VAL A C 1
ATOM 8869 O O . VAL B 1 163 ? 106.851 145.576 91.557 1.00 48.48 163 VAL A O 1
ATOM 8882 N N . ARG B 1 164 ? 104.751 144.876 91.176 1.00 49.61 164 ARG A N 1
ATOM 8883 C CA . ARG B 1 164 ? 105.170 143.976 90.109 1.00 48.19 164 ARG A CA 1
ATOM 8884 C C . ARG B 1 164 ? 105.866 144.709 88.970 1.00 46.43 164 ARG A C 1
ATOM 8885 O O . ARG B 1 164 ? 106.577 144.073 88.186 1.00 48.03 164 ARG A O 1
ATOM 8906 N N . SER B 1 165 ? 105.688 146.024 88.865 1.00 47.84 165 SER A N 1
ATOM 8907 C CA . SER B 1 165 ? 106.336 146.803 87.818 1.00 46.21 165 SER A CA 1
ATOM 8908 C C . SER B 1 165 ? 107.776 147.174 88.148 1.00 47.27 165 SER A C 1
ATOM 8909 O O . SER B 1 165 ? 108.461 147.731 87.285 1.00 48.51 165 SER A O 1
ATOM 8917 N N . LEU B 1 166 ? 108.252 146.894 89.362 1.00 44.97 166 LEU A N 1
ATOM 8918 C CA . LEU B 1 166 ? 109.620 147.220 89.741 1.00 40.63 166 LEU A CA 1
ATOM 8919 C C . LEU B 1 166 ? 110.625 146.145 89.353 1.00 35.39 166 LEU A C 1
ATOM 8920 O O . LEU B 1 166 ? 111.830 146.405 89.391 1.00 33.10 166 LEU A O 1
ATOM 8936 N N . PHE B 1 167 ? 110.167 144.958 88.971 1.00 35.40 167 PHE A N 1
ATOM 8937 C CA . PHE B 1 167 ? 111.034 143.836 88.652 1.00 36.13 167 PHE A CA 1
ATOM 8938 C C . PHE B 1 167 ? 110.658 143.276 87.288 1.00 39.23 167 PHE A C 1
ATOM 8939 O O . PHE B 1 167 ? 109.633 143.634 86.705 1.00 43.38 167 PHE A O 1
ATOM 8956 N N . THR B 1 168 ? 111.505 142.388 86.777 1.00 37.21 168 THR A N 1
ATOM 8957 C CA . THR B 1 168 ? 111.243 141.777 85.484 1.00 37.42 168 THR A CA 1
ATOM 8958 C C . THR B 1 168 ? 109.963 140.944 85.541 1.00 38.15 168 THR A C 1
ATOM 8959 O O . THR B 1 168 ? 109.403 140.685 86.609 1.00 38.83 168 THR A O 1
ATOM 8970 N N . SER B 1 169 ? 109.489 140.537 84.362 1.00 38.68 169 SER A N 1
ATOM 8971 C CA . SER B 1 169 ? 108.211 139.834 84.278 1.00 42.04 169 SER A CA 1
ATOM 8972 C C . SER B 1 169 ? 108.265 138.460 84.939 1.00 41.11 169 SER A C 1
ATOM 8973 O O . SER B 1 169 ? 107.343 138.093 85.681 1.00 42.52 169 SER A O 1
ATOM 8981 N N . SER B 1 170 ? 109.324 137.690 84.689 1.00 34.90 170 SER A N 1
ATOM 8982 C CA . SER B 1 170 ? 109.459 136.390 85.332 1.00 36.72 170 SER A CA 1
ATOM 8983 C C . SER B 1 170 ? 109.566 136.514 86.848 1.00 39.69 170 SER A C 1
ATOM 8984 O O . SER B 1 170 ? 108.955 135.722 87.582 1.00 38.57 170 SER A O 1
ATOM 8992 N N . SER B 1 171 ? 110.321 137.501 87.333 1.00 37.01 171 SER A N 1
ATOM 8993 C CA . SER B 1 171 ? 110.407 137.740 88.766 1.00 33.81 171 SER A CA 1
ATOM 8994 C C . SER B 1 171 ? 109.063 138.143 89.354 1.00 33.66 171 SER A C 1
ATOM 8995 O O . SER B 1 171 ? 108.737 137.737 90.473 1.00 35.13 171 SER A O 1
ATOM 9003 N N . SER B 1 172 ? 108.266 138.924 88.624 1.00 32.59 172 SER A N 1
ATOM 9004 C CA . SER B 1 172 ? 106.938 139.268 89.118 1.00 36.42 172 SER A CA 1
ATOM 9005 C C . SER B 1 172 ? 106.030 138.046 89.177 1.00 36.75 172 SER A C 1
ATOM 9006 O O . SER B 1 172 ? 105.215 137.925 90.100 1.00 37.97 172 SER A O 1
ATOM 9014 N N . ILE B 1 173 ? 106.152 137.130 88.214 1.00 36.09 173 ILE A N 1
ATOM 9015 C CA . ILE B 1 173 ? 105.370 135.896 88.271 1.00 35.60 173 ILE A CA 1
ATOM 9016 C C . ILE B 1 173 ? 105.756 135.079 89.500 1.00 36.61 173 ILE A C 1
ATOM 9017 O O . ILE B 1 173 ? 104.894 134.555 90.221 1.00 39.04 173 ILE A O 1
ATOM 9033 N N . LEU B 1 174 ? 107.061 134.954 89.757 1.00 36.72 174 LEU A N 1
ATOM 9034 C CA . LEU B 1 174 ? 107.501 134.216 90.940 1.00 32.83 174 LEU A CA 1
ATOM 9035 C C . LEU B 1 174 ? 107.024 134.888 92.224 1.00 33.15 174 LEU A C 1
ATOM 9036 O O . LEU B 1 174 ? 106.632 134.209 93.180 1.00 35.89 174 LEU A O 1
ATOM 9052 N N . LEU B 1 175 ? 107.055 136.222 92.270 1.00 31.97 175 LEU A N 1
ATOM 9053 C CA . LEU B 1 175 ? 106.546 136.924 93.444 1.00 34.39 175 LEU A CA 1
ATOM 9054 C C . LEU B 1 175 ? 105.060 136.664 93.647 1.00 37.81 175 LEU A C 1
ATOM 9055 O O . LEU B 1 175 ? 104.606 136.492 94.782 1.00 44.05 175 LEU A O 1
ATOM 9071 N N . GLU B 1 176 ? 104.280 136.655 92.567 1.00 38.53 176 GLU A N 1
ATOM 9072 C CA . GLU B 1 176 ? 102.859 136.350 92.703 1.00 40.00 176 GLU A CA 1
ATOM 9073 C C . GLU B 1 176 ? 102.651 134.945 93.254 1.00 38.92 176 GLU A C 1
ATOM 9074 O O . GLU B 1 176 ? 101.811 134.731 94.142 1.00 39.95 176 GLU A O 1
ATOM 9086 N N . ARG B 1 177 ? 103.410 133.974 92.739 1.00 37.34 177 ARG A N 1
ATOM 9087 C CA . ARG B 1 177 ? 103.305 132.615 93.259 1.00 35.45 177 ARG A CA 1
ATOM 9088 C C . ARG B 1 177 ? 103.619 132.577 94.749 1.00 36.71 177 ARG A C 1
ATOM 9089 O O . ARG B 1 177 ? 102.905 131.932 95.525 1.00 39.39 177 ARG A O 1
ATOM 9110 N N . ALA B 1 178 ? 104.682 133.266 95.167 1.00 38.51 178 ALA A N 1
ATOM 9111 C CA . ALA B 1 178 ? 105.027 133.297 96.585 1.00 37.52 178 ALA A CA 1
ATOM 9112 C C . ALA B 1 178 ? 103.925 133.954 97.407 1.00 38.27 178 ALA A C 1
ATOM 9113 O O . ALA B 1 178 ? 103.660 133.546 98.542 1.00 41.69 178 ALA A O 1
ATOM 9120 N N . PHE B 1 179 ? 103.282 134.980 96.855 1.00 41.00 179 PHE A N 1
ATOM 9121 C CA . PHE B 1 179 ? 102.213 135.687 97.549 1.00 41.66 179 PHE A CA 1
ATOM 9122 C C . PHE B 1 179 ? 100.949 134.856 97.720 1.00 46.97 179 PHE A C 1
ATOM 9123 O O . PHE B 1 179 ? 100.239 135.050 98.712 1.00 44.42 179 PHE A O 1
ATOM 9140 N N . VAL B 1 180 ? 100.632 133.959 96.785 1.00 50.66 180 VAL A N 1
ATOM 9141 C CA . VAL B 1 180 ? 99.349 133.257 96.799 1.00 49.12 180 VAL A CA 1
ATOM 9142 C C . VAL B 1 180 ? 99.396 131.946 97.568 1.00 48.06 180 VAL A C 1
ATOM 9143 O O . VAL B 1 180 ? 98.384 131.232 97.601 1.00 48.09 180 VAL A O 1
ATOM 9156 N N . ALA B 1 181 ? 100.519 131.605 98.194 1.00 51.59 181 ALA A N 1
ATOM 9157 C CA . ALA B 1 181 ? 100.618 130.337 98.903 1.00 57.92 181 ALA A CA 1
ATOM 9158 C C . ALA B 1 181 ? 99.894 130.407 100.245 1.00 63.28 181 ALA A C 1
ATOM 9159 O O . ALA B 1 181 ? 99.636 131.487 100.781 1.00 59.45 181 ALA A O 1
ATOM 9166 N N . ARG B 1 182 ? 99.564 129.235 100.787 1.00 60.48 182 ARG A N 1
ATOM 9167 C CA . ARG B 1 182 ? 98.793 129.123 102.020 1.00 64.84 182 ARG A CA 1
ATOM 9168 C C . ARG B 1 182 ? 99.542 128.262 103.032 1.00 62.96 182 ARG A C 1
ATOM 9169 O O . ARG B 1 182 ? 99.779 127.074 102.790 1.00 59.70 182 ARG A O 1
ATOM 9190 N N . GLU B 1 183 ? 99.921 128.875 104.154 1.00 61.11 183 GLU A N 1
ATOM 9191 C CA . GLU B 1 183 ? 100.441 128.185 105.332 1.00 63.39 183 GLU A CA 1
ATOM 9192 C C . GLU B 1 183 ? 101.862 127.667 105.156 1.00 54.47 183 GLU A C 1
ATOM 9193 O O . GLU B 1 183 ? 102.504 127.278 106.135 1.00 52.55 183 GLU A O 1
ATOM 9205 N N . ILE B 1 184 ? 102.372 127.672 103.926 1.00 51.01 184 ILE A N 1
ATOM 9206 C CA . ILE B 1 184 ? 103.772 127.366 103.667 1.00 43.45 184 ILE A CA 1
ATOM 9207 C C . ILE B 1 184 ? 104.031 127.660 102.201 1.00 43.24 184 ILE A C 1
ATOM 9208 O O . ILE B 1 184 ? 103.146 127.503 101.358 1.00 48.11 184 ILE A O 1
ATOM 9224 N N . THR B 1 185 ? 105.253 128.078 101.895 1.00 36.38 185 THR A N 1
ATOM 9225 C CA . THR B 1 185 ? 105.623 128.374 100.522 1.00 36.60 185 THR A CA 1
ATOM 9226 C C . THR B 1 185 ? 107.075 127.979 100.311 1.00 33.94 185 THR A C 1
ATOM 9227 O O . THR B 1 185 ? 107.929 128.214 101.168 1.00 35.57 185 THR A O 1
ATOM 9238 N N . LEU B 1 186 ? 107.344 127.370 99.160 1.00 31.71 186 LEU A N 1
ATOM 9239 C CA . LEU B 1 186 ? 108.679 126.917 98.810 1.00 30.58 186 LEU A CA 1
ATOM 9240 C C . LEU B 1 186 ? 109.443 127.939 97.981 1.00 28.07 186 LEU A C 1
ATOM 9241 O O . LEU B 1 186 ? 110.535 127.632 97.494 1.00 29.04 186 LEU A O 1
ATOM 9257 N N . LEU B 1 187 ? 108.896 129.136 97.801 1.00 26.47 187 LEU A N 1
ATOM 9258 C CA . LEU B 1 187 ? 109.638 130.273 97.264 1.00 28.30 187 LEU A CA 1
ATOM 9259 C C . LEU B 1 187 ? 109.669 131.356 98.337 1.00 25.35 187 LEU A C 1
ATOM 9260 O O . LEU B 1 187 ? 108.915 132.329 98.289 1.00 25.61 187 LEU A O 1
ATOM 9276 N N . ASN B 1 188 ? 110.551 131.176 99.310 1.00 26.65 188 ASN A N 1
ATOM 9277 C CA . ASN B 1 188 ? 110.797 132.149 100.363 1.00 25.91 188 ASN A CA 1
ATOM 9278 C C . ASN B 1 188 ? 112.130 131.816 101.022 1.00 26.25 188 ASN A C 1
ATOM 9279 O O . ASN B 1 188 ? 112.184 130.901 101.851 1.00 23.43 188 ASN A O 1
ATOM 9290 N N . PRO B 1 189 ? 113.227 132.513 100.701 1.00 25.61 189 PRO A N 1
ATOM 9291 C CA . PRO B 1 189 ? 113.362 133.714 99.867 1.00 23.87 189 PRO A CA 1
ATOM 9292 C C . PRO B 1 189 ? 113.299 133.456 98.370 1.00 23.60 189 PRO A C 1
ATOM 9293 O O . PRO B 1 189 ? 113.477 132.333 97.916 1.00 24.58 189 PRO A O 1
ATOM 9304 N N . VAL B 1 190 ? 113.067 134.499 97.576 1.00 24.45 190 VAL A N 1
ATOM 9305 C CA . VAL B 1 190 ? 113.101 134.394 96.126 1.00 22.95 190 VAL A CA 1
ATOM 9306 C C . VAL B 1 190 ? 114.322 135.152 95.624 1.00 26.19 190 VAL A C 1
ATOM 9307 O O . VAL B 1 190 ? 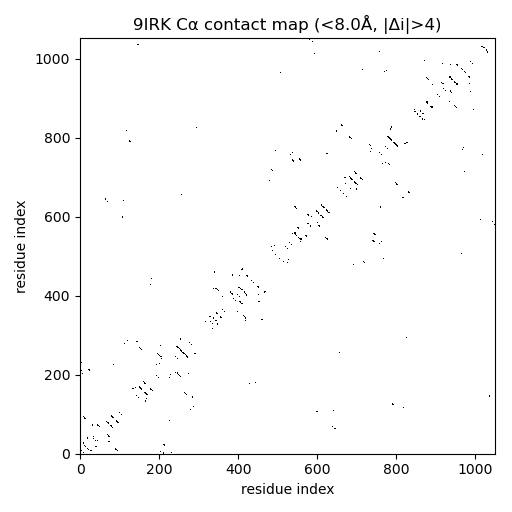114.794 136.101 96.246 1.00 31.78 190 VAL A O 1
ATOM 9320 N N . TRP B 1 191 ? 114.838 134.715 94.486 1.00 25.35 191 TRP A N 1
ATOM 9321 C CA . TRP B 1 191 ? 115.966 135.365 93.829 1.00 25.37 191 TRP A CA 1
ATOM 9322 C C . TRP B 1 191 ? 115.425 136.168 92.652 1.00 28.27 191 TRP A C 1
ATOM 9323 O O . TRP B 1 191 ? 114.965 135.589 91.664 1.00 28.43 191 TRP A O 1
ATOM 9344 N N . ILE B 1 192 ? 115.475 137.501 92.750 1.00 27.94 192 ILE A N 1
ATOM 9345 C CA . ILE B 1 192 ? 114.833 138.350 91.754 1.00 31.04 192 ILE A CA 1
ATOM 9346 C C . ILE B 1 192 ? 115.830 139.352 91.188 1.00 30.78 192 ILE A C 1
ATOM 9347 O O . ILE B 1 192 ? 116.929 139.537 91.709 1.00 29.88 192 ILE A O 1
ATOM 9363 N N . HIS B 1 193 ? 115.430 139.981 90.084 1.00 35.98 193 HIS A N 1
ATOM 9364 C CA . HIS B 1 193 ? 116.227 140.980 89.386 1.00 34.24 193 HIS A CA 1
ATOM 9365 C C . HIS B 1 193 ? 115.436 142.275 89.281 1.00 34.73 193 HIS A C 1
ATOM 9366 O O . HIS B 1 193 ? 114.203 142.256 89.249 1.00 36.76 193 HIS A O 1
ATOM 9380 N N . SER B 1 194 ? 116.147 143.398 89.241 1.00 36.85 194 SER A N 1
ATOM 9381 C CA . SER B 1 194 ? 115.493 144.690 89.086 1.00 40.89 194 SER A CA 1
ATOM 9382 C C . SER B 1 194 ? 115.287 145.013 87.609 1.00 43.65 194 SER A C 1
ATOM 9383 O O . SER B 1 194 ? 116.152 144.764 86.765 1.00 38.67 194 SER A O 1
ATOM 9391 N N . LYS B 1 195 ? 114.117 145.578 87.307 1.00 44.97 195 LYS A N 1
ATOM 9392 C CA . LYS B 1 195 ? 113.729 145.803 85.919 1.00 45.54 195 LYS A CA 1
ATOM 9393 C C . LYS B 1 195 ? 114.674 146.767 85.216 1.00 48.72 195 LYS A C 1
ATOM 9394 O O . LYS B 1 195 ? 115.128 146.495 84.100 1.00 49.58 195 LYS A O 1
ATOM 9413 N N . ASN B 1 196 ? 114.982 147.898 85.850 1.00 54.46 196 ASN A N 1
ATOM 9414 C CA . ASN B 1 196 ? 115.786 148.920 85.194 1.00 56.55 196 ASN A CA 1
ATOM 9415 C C . ASN B 1 196 ? 117.244 148.507 85.045 1.00 53.80 196 ASN A C 1
ATOM 9416 O O . ASN B 1 196 ? 117.848 148.762 83.999 1.00 54.32 196 ASN A O 1
ATOM 9427 N N . THR B 1 197 ? 117.823 147.870 86.064 1.00 50.70 197 THR A N 1
ATOM 9428 C CA . THR B 1 197 ? 119.249 147.583 86.086 1.00 48.37 197 THR A CA 1
ATOM 9429 C C . THR B 1 197 ? 119.597 146.108 85.986 1.00 50.86 197 THR A C 1
ATOM 9430 O O . THR B 1 197 ? 120.690 145.788 85.507 1.00 51.16 197 THR A O 1
ATOM 9441 N N . GLY B 1 198 ? 118.720 145.206 86.419 1.00 47.91 198 GLY A N 1
ATOM 9442 C CA . GLY B 1 198 ? 119.067 143.800 86.455 1.00 40.91 198 GLY A CA 1
ATOM 9443 C C . GLY B 1 198 ? 119.966 143.410 87.602 1.00 42.59 198 GLY A C 1
ATOM 9444 O O . GLY B 1 198 ? 120.773 142.488 87.455 1.00 41.05 198 GLY A O 1
ATOM 9448 N N . LYS B 1 199 ? 119.860 144.092 88.735 1.00 41.02 199 LYS A N 1
ATOM 9449 C CA . LYS B 1 199 ? 120.653 143.771 89.915 1.00 35.87 199 LYS A CA 1
ATOM 9450 C C . LYS B 1 199 ? 119.986 142.645 90.700 1.00 34.07 199 LYS A C 1
ATOM 9451 O O . LYS B 1 199 ? 118.789 142.725 90.983 1.00 36.84 199 LYS A O 1
ATOM 9470 N N . PRO B 1 200 ? 120.712 141.583 91.057 1.00 32.90 200 PRO A N 1
ATOM 9471 C CA . PRO B 1 200 ? 120.089 140.489 91.818 1.00 32.79 200 PRO A CA 1
ATOM 9472 C C . PRO B 1 200 ? 119.822 140.872 93.269 1.00 31.74 200 PRO A C 1
ATOM 9473 O O . PRO B 1 200 ? 120.585 141.621 93.882 1.00 30.71 200 PRO A O 1
ATOM 9484 N N . PHE B 1 201 ? 118.728 140.342 93.812 1.00 27.55 201 PHE A N 1
ATOM 9485 C CA . PHE B 1 201 ? 118.346 140.539 95.203 1.00 24.56 201 PHE A CA 1
ATOM 9486 C C . PHE B 1 201 ? 117.780 139.246 95.768 1.00 24.19 201 PHE A C 1
ATOM 9487 O O . PHE B 1 201 ? 117.130 138.470 95.057 1.00 28.37 201 PHE A O 1
ATOM 9504 N N . TYR B 1 202 ? 118.023 139.031 97.066 1.00 25.09 202 TYR A N 1
ATOM 9505 C CA . TYR B 1 202 ? 117.294 138.050 97.864 1.00 21.35 202 TYR A CA 1
ATOM 9506 C C . TYR B 1 202 ? 116.078 138.758 98.444 1.00 24.06 202 TYR A C 1
ATOM 9507 O O . TYR B 1 202 ? 116.218 139.768 99.140 1.00 29.21 202 TYR A O 1
ATOM 9525 N N . ALA B 1 203 ? 114.890 138.235 98.162 1.00 21.38 203 ALA A N 1
ATOM 9526 C CA . ALA B 1 203 ? 113.649 138.794 98.682 1.00 20.39 203 ALA A CA 1
ATOM 9527 C C . ALA B 1 203 ? 113.139 137.877 99.785 1.00 23.06 203 ALA A C 1
ATOM 9528 O O . ALA B 1 203 ? 112.941 136.678 99.560 1.00 26.61 203 ALA A O 1
ATOM 9535 N N . ILE B 1 204 ? 112.934 138.438 100.972 1.00 24.91 204 ILE A N 1
ATOM 9536 C CA . ILE B 1 204 ? 112.468 137.689 102.133 1.00 23.69 204 ILE A CA 1
ATOM 9537 C C . ILE B 1 204 ? 111.141 138.293 102.569 1.00 25.42 204 ILE A C 1
ATOM 9538 O O . ILE B 1 204 ? 111.062 139.491 102.852 1.00 29.62 204 ILE A O 1
ATOM 9554 N N . LEU B 1 205 ? 110.101 137.471 102.634 1.00 26.04 205 LEU A N 1
ATOM 9555 C CA . LEU B 1 205 ? 108.741 137.941 102.846 1.00 28.25 205 LEU A CA 1
ATOM 9556 C C . LEU B 1 205 ? 108.232 137.515 104.214 1.00 27.47 205 LEU A C 1
ATOM 9557 O O . LEU B 1 205 ? 108.510 136.403 104.668 1.00 28.60 205 LEU A O 1
ATOM 9573 N N . HIS B 1 206 ? 107.486 138.401 104.872 1.00 28.38 206 HIS A N 1
ATOM 9574 C CA . HIS B 1 206 ? 106.725 137.987 106.045 1.00 28.64 206 HIS A CA 1
ATOM 9575 C C . HIS B 1 206 ? 105.467 138.836 106.134 1.00 31.20 206 HIS A C 1
ATOM 9576 O O . HIS B 1 206 ? 105.321 139.835 105.430 1.00 37.60 206 HIS A O 1
ATOM 9590 N N . ARG B 1 207 ? 104.534 138.404 106.975 1.00 32.42 207 ARG A N 1
ATOM 9591 C CA . ARG B 1 207 ? 103.204 138.991 107.034 1.00 35.30 207 ARG A CA 1
ATOM 9592 C C . ARG B 1 207 ? 103.016 139.779 108.321 1.00 34.96 207 ARG A C 1
ATOM 9593 O O . ARG B 1 207 ? 103.384 139.316 109.404 1.00 38.53 207 ARG A O 1
ATOM 9614 N N . ILE B 1 208 ? 102.444 140.974 108.193 1.00 34.84 208 ILE A N 1
ATOM 9615 C CA . ILE B 1 208 ? 102.110 141.818 109.328 1.00 37.35 208 ILE A CA 1
ATOM 9616 C C . ILE B 1 208 ? 100.626 142.151 109.246 1.00 40.05 208 ILE A C 1
ATOM 9617 O O . ILE B 1 208 ? 99.982 141.975 108.212 1.00 42.93 208 ILE A O 1
ATOM 9633 N N . ASP B 1 209 ? 100.099 142.681 110.337 1.00 41.21 209 ASP A N 1
ATOM 9634 C CA . ASP B 1 209 ? 98.655 142.854 110.469 1.00 43.30 209 ASP A CA 1
ATOM 9635 C C . ASP B 1 209 ? 98.048 143.748 109.400 1.00 44.98 209 ASP A C 1
ATOM 9636 O O . ASP B 1 209 ? 96.825 143.926 109.443 1.00 44.40 209 ASP A O 1
ATOM 9645 N N . VAL B 1 210 ? 98.804 144.316 108.457 1.00 45.92 210 VAL A N 1
ATOM 9646 C CA . VAL B 1 210 ? 98.240 145.157 107.410 1.00 45.27 210 VAL A CA 1
ATOM 9647 C C . VAL B 1 210 ? 98.700 144.759 106.017 1.00 44.23 210 VAL A C 1
ATOM 9648 O O . VAL B 1 210 ? 98.310 145.407 105.046 1.00 48.07 210 VAL A O 1
ATOM 9661 N N . GLY B 1 211 ? 99.510 143.719 105.876 1.00 44.22 211 GLY A N 1
ATOM 9662 C CA . GLY B 1 211 ? 99.969 143.355 104.542 1.00 40.69 211 GLY A CA 1
ATOM 9663 C C . GLY B 1 211 ? 101.205 142.477 104.611 1.00 35.48 211 GLY A C 1
ATOM 9664 O O . GLY B 1 211 ? 101.400 141.735 105.573 1.00 37.26 211 GLY A O 1
ATOM 9668 N N . VAL B 1 212 ? 102.028 142.576 103.569 1.00 36.48 212 VAL A N 1
ATOM 9669 C CA . VAL B 1 212 ? 103.231 141.762 103.439 1.00 36.54 212 VAL A CA 1
ATOM 9670 C C . VAL B 1 212 ? 104.434 142.686 103.342 1.00 36.55 212 VAL A C 1
ATOM 9671 O O . VAL B 1 212 ? 104.432 143.636 102.550 1.00 40.72 212 VAL A O 1
ATOM 9684 N N . VAL B 1 213 ? 105.460 142.405 104.142 1.00 33.62 213 VAL A N 1
ATOM 9685 C CA . VAL B 1 213 ? 106.713 143.146 104.125 1.00 32.08 213 VAL A CA 1
ATOM 9686 C C . VAL B 1 213 ? 107.750 142.312 103.389 1.00 30.93 213 VAL A C 1
ATOM 9687 O O . VAL B 1 213 ? 107.950 141.130 103.706 1.00 30.02 213 VAL A O 1
ATOM 9700 N N . ILE B 1 214 ? 108.399 142.932 102.406 1.00 32.36 214 ILE A N 1
ATOM 9701 C CA . ILE B 1 214 ? 109.465 142.331 101.618 1.00 30.31 214 ILE A CA 1
ATOM 9702 C C . ILE B 1 214 ? 110.757 143.037 101.998 1.00 27.98 214 ILE A C 1
ATOM 9703 O O . ILE B 1 214 ? 110.855 144.268 101.897 1.00 30.01 214 ILE A O 1
ATOM 9719 N N . ASP B 1 215 ? 111.739 142.258 102.439 1.00 25.24 215 ASP A N 1
ATOM 9720 C CA . ASP B 1 215 ? 113.085 142.744 102.688 1.00 23.83 215 ASP A CA 1
ATOM 9721 C C . ASP B 1 215 ? 113.961 142.352 101.511 1.00 23.54 215 ASP A C 1
ATOM 9722 O O . ASP B 1 215 ? 114.031 141.173 101.150 1.00 29.51 215 ASP A O 1
ATOM 9731 N N . LEU B 1 216 ? 114.618 143.339 100.916 1.00 19.43 216 LEU A N 1
ATOM 9732 C CA . LEU B 1 216 ? 115.441 143.151 99.728 1.00 21.25 216 LEU A CA 1
ATOM 9733 C C . LEU B 1 216 ? 116.898 143.274 100.149 1.00 23.85 216 LEU A C 1
ATOM 9734 O O . LEU B 1 216 ? 117.344 144.354 100.546 1.00 28.14 216 LEU A O 1
ATOM 9750 N N . GLU B 1 217 ? 117.632 142.163 100.062 1.00 27.28 217 GLU A N 1
ATOM 9751 C CA . GLU B 1 217 ? 119.040 142.131 100.424 1.00 28.10 217 GLU A CA 1
ATOM 9752 C C . GLU B 1 217 ? 119.880 141.985 99.168 1.00 28.18 217 GLU A C 1
ATOM 9753 O O . GLU B 1 217 ? 119.707 140.995 98.440 1.00 30.75 217 GLU A O 1
ATOM 9765 N N . PRO B 1 218 ? 120.779 142.916 98.861 1.00 30.42 218 PRO A N 1
ATOM 9766 C CA . PRO B 1 218 ? 121.617 142.760 97.666 1.00 31.85 218 PRO A CA 1
ATOM 9767 C C . PRO B 1 218 ? 122.418 141.468 97.697 1.00 31.55 218 PRO A C 1
ATOM 9768 O O . PRO B 1 218 ? 122.906 141.041 98.744 1.00 38.74 218 PRO A O 1
ATOM 9779 N N . ALA B 1 219 ? 122.549 140.842 96.533 1.00 31.90 219 ALA A N 1
ATOM 9780 C CA . ALA B 1 219 ? 123.357 139.645 96.371 1.00 30.93 219 ALA A CA 1
ATOM 9781 C C . ALA B 1 219 ? 124.523 139.927 95.435 1.00 34.71 219 ALA A C 1
ATOM 9782 O O . ALA B 1 219 ? 124.493 140.867 94.638 1.00 45.80 219 ALA A O 1
ATOM 9789 N N . ARG B 1 220 ? 125.559 139.104 95.538 1.00 36.45 220 ARG A N 1
ATOM 9790 C CA . ARG B 1 220 ? 126.739 139.285 94.708 1.00 45.17 220 ARG A CA 1
ATOM 9791 C C . ARG B 1 220 ? 126.448 138.894 93.266 1.00 50.62 220 ARG A C 1
ATOM 9792 O O . ARG B 1 220 ? 125.806 137.875 92.998 1.00 51.89 220 ARG A O 1
ATOM 9813 N N . THR B 1 221 ? 126.924 139.717 92.336 1.00 53.45 221 THR A N 1
ATOM 9814 C CA . THR B 1 221 ? 126.752 139.447 90.915 1.00 56.63 221 THR A CA 1
ATOM 9815 C C . THR B 1 221 ? 127.803 138.438 90.472 1.00 58.21 221 THR A C 1
ATOM 9816 O O . THR B 1 221 ? 129.006 138.693 90.591 1.00 57.92 221 THR A O 1
ATOM 9827 N N . GLU B 1 222 ? 127.353 137.299 89.961 1.00 54.16 222 GLU A N 1
ATOM 9828 C CA . GLU B 1 222 ? 128.247 136.207 89.596 1.00 50.51 222 GLU A CA 1
ATOM 9829 C C . GLU B 1 222 ? 127.426 135.137 88.888 1.00 51.86 222 GLU A C 1
ATOM 9830 O O . GLU B 1 222 ? 126.195 135.206 88.827 1.00 52.96 222 GLU A O 1
ATOM 9842 N N . ASP B 1 223 ? 128.124 134.145 88.360 1.00 53.66 223 ASP A N 1
ATOM 9843 C CA . ASP B 1 223 ? 127.485 133.001 87.722 1.00 51.12 223 ASP A CA 1
ATOM 9844 C C . ASP B 1 223 ? 126.615 132.274 88.742 1.00 53.01 223 ASP A C 1
ATOM 9845 O O . ASP B 1 223 ? 127.038 132.119 89.894 1.00 52.71 223 ASP A O 1
ATOM 9854 N N . PRO B 1 224 ? 125.403 131.830 88.388 1.00 51.27 224 PRO A N 1
ATOM 9855 C CA . PRO B 1 224 ? 124.576 131.118 89.379 1.00 47.22 224 PRO A CA 1
ATOM 9856 C C . PRO B 1 224 ? 125.250 129.892 89.968 1.00 45.65 224 PRO A C 1
ATOM 9857 O O . PRO B 1 224 ? 125.021 129.558 91.144 1.00 50.74 224 PRO A O 1
ATOM 9868 N N . ALA B 1 225 ? 126.077 129.206 89.178 1.00 42.24 225 ALA A N 1
ATOM 9869 C CA . ALA B 1 225 ? 126.788 128.041 89.684 1.00 44.67 225 ALA A CA 1
ATOM 9870 C C . ALA B 1 225 ? 127.578 128.384 90.939 1.00 43.65 225 ALA A C 1
ATOM 9871 O O . ALA B 1 225 ? 127.644 127.583 91.877 1.00 40.05 225 ALA A O 1
ATOM 9878 N N . LEU B 1 226 ? 128.163 129.582 90.986 1.00 41.61 226 LEU A N 1
ATOM 9879 C CA . LEU B 1 226 ? 128.944 129.990 92.148 1.00 40.21 226 LEU A CA 1
ATOM 9880 C C . LEU B 1 226 ? 128.069 130.281 93.362 1.00 37.02 226 LEU A C 1
ATOM 9881 O O . LEU B 1 226 ? 128.480 129.999 94.493 1.00 37.30 226 LEU A O 1
ATOM 9897 N N . SER B 1 227 ? 126.871 130.833 93.163 1.00 33.82 227 SER A N 1
ATOM 9898 C CA . SER B 1 227 ? 125.948 130.996 94.283 1.00 34.50 227 SER A CA 1
ATOM 9899 C C . SER B 1 227 ? 125.565 129.646 94.876 1.00 38.89 227 SER A C 1
ATOM 9900 O O . SER B 1 227 ? 125.574 129.459 96.107 1.00 42.46 227 SER A O 1
ATOM 9908 N N . ILE B 1 228 ? 125.238 128.685 94.010 1.00 32.72 228 ILE A N 1
ATOM 9909 C CA . ILE B 1 228 ? 124.909 127.345 94.483 1.00 31.00 228 ILE A CA 1
ATOM 9910 C C . ILE B 1 228 ? 126.099 126.737 95.214 1.00 29.77 228 ILE A C 1
ATOM 9911 O O . ILE B 1 228 ? 125.946 126.094 96.259 1.00 31.40 228 ILE A O 1
ATOM 9927 N N . ALA B 1 229 ? 127.305 126.939 94.678 1.00 27.47 229 ALA A N 1
ATOM 9928 C CA . ALA B 1 229 ? 128.501 126.397 95.312 1.00 27.86 229 ALA A CA 1
ATOM 9929 C C . ALA B 1 229 ? 128.708 126.984 96.702 1.00 30.80 229 ALA A C 1
ATOM 9930 O O . ALA B 1 229 ? 129.095 126.269 97.633 1.00 32.54 229 ALA A O 1
ATOM 9937 N N . GLY B 1 230 ? 128.474 128.288 96.859 1.00 28.90 230 GLY A N 1
ATOM 9938 C CA . GLY B 1 230 ? 128.626 128.899 98.171 1.00 24.94 230 GLY A CA 1
ATOM 9939 C C . GLY B 1 230 ? 127.655 128.330 99.187 1.00 26.97 230 GLY A C 1
ATOM 9940 O O . GLY B 1 230 ? 128.034 127.994 100.319 1.00 29.79 230 GLY A O 1
ATOM 9944 N N . ALA B 1 231 ? 126.386 128.199 98.792 1.00 26.88 231 ALA A N 1
ATOM 9945 C CA . ALA B 1 231 ? 125.411 127.598 99.701 1.00 28.54 231 ALA A CA 1
ATOM 9946 C C . ALA B 1 231 ? 125.822 126.179 100.090 1.00 25.20 231 ALA A C 1
ATOM 9947 O O . ALA B 1 231 ? 125.764 125.798 101.272 1.00 26.78 231 ALA A O 1
ATOM 9954 N N . VAL B 1 232 ? 126.254 125.389 99.106 1.00 24.68 232 VAL A N 1
ATOM 9955 C CA . VAL B 1 232 ? 126.637 124.005 99.366 1.00 24.98 232 VAL A CA 1
ATOM 9956 C C . VAL B 1 232 ? 127.804 123.950 100.343 1.00 23.69 232 VAL A C 1
ATOM 9957 O O . VAL B 1 232 ? 127.816 123.140 101.279 1.00 28.57 232 VAL A O 1
ATOM 9970 N N . GLN B 1 233 ? 128.811 124.797 100.132 1.00 23.06 233 GLN A N 1
ATOM 9971 C CA . GLN B 1 233 ? 129.988 124.773 100.994 1.00 28.76 233 GLN A CA 1
ATOM 9972 C C . GLN B 1 233 ? 129.616 125.108 102.433 1.00 28.90 233 GLN A C 1
ATOM 9973 O O . GLN B 1 233 ? 130.083 124.460 103.381 1.00 25.99 233 GLN A O 1
ATOM 9987 N N . SER B 1 234 ? 128.766 126.122 102.617 1.00 28.19 234 SER A N 1
ATOM 9988 C CA . SER B 1 234 ? 128.353 126.476 103.971 1.00 24.20 234 SER A CA 1
ATOM 9989 C C . SER B 1 234 ? 127.648 125.312 104.658 1.00 25.81 234 SER A C 1
ATOM 9990 O O . SER B 1 234 ? 127.953 124.976 105.816 1.00 29.52 234 SER A O 1
ATOM 9998 N N . GLN B 1 235 ? 126.702 124.677 103.962 1.00 25.11 235 GLN A N 1
ATOM 9999 C CA . GLN B 1 235 ? 125.949 123.603 104.604 1.00 21.52 235 GLN A CA 1
ATOM 10000 C C . GLN B 1 235 ? 126.847 122.410 104.921 1.00 20.85 235 GLN A C 1
ATOM 10001 O O . GLN B 1 235 ? 126.689 121.762 105.966 1.00 22.48 235 GLN A O 1
ATOM 10015 N N . LYS B 1 236 ? 127.800 122.104 104.040 1.00 22.55 236 LYS A N 1
ATOM 10016 C CA . LYS B 1 236 ? 128.712 121.001 104.321 1.00 23.68 236 LYS A CA 1
ATOM 10017 C C . LYS B 1 236 ? 129.592 121.293 105.530 1.00 23.44 236 LYS A C 1
ATOM 10018 O O . LYS B 1 236 ? 129.867 120.385 106.327 1.00 23.87 236 LYS A O 1
ATOM 10037 N N . LEU B 1 237 ? 130.050 122.538 105.687 1.00 22.92 237 LEU A N 1
ATOM 10038 C CA . LEU B 1 237 ? 130.816 122.876 106.886 1.00 21.90 237 LEU A CA 1
ATOM 10039 C C . LEU B 1 237 ? 129.980 122.689 108.147 1.00 21.27 237 LEU A C 1
ATOM 10040 O O . LEU B 1 237 ? 130.478 122.180 109.160 1.00 21.50 237 LEU A O 1
ATOM 10056 N N . ALA B 1 238 ? 128.709 123.096 108.111 1.00 20.11 238 ALA A N 1
ATOM 10057 C CA . ALA B 1 238 ? 127.853 122.885 109.279 1.00 17.33 238 ALA A CA 1
ATOM 10058 C C . ALA B 1 238 ? 127.711 121.400 109.607 1.00 19.71 238 ALA A C 1
ATOM 10059 O O . ALA B 1 238 ? 127.756 121.002 110.781 1.00 20.56 238 ALA A O 1
ATOM 10066 N N . VAL B 1 239 ? 127.529 120.564 108.582 1.00 20.84 239 VAL A N 1
ATOM 10067 C CA . VAL B 1 239 ? 127.386 119.125 108.809 1.00 17.49 239 VAL A CA 1
ATOM 10068 C C . VAL B 1 239 ? 128.654 118.554 109.436 1.00 18.92 239 VAL A C 1
ATOM 10069 O O . VAL B 1 239 ? 128.599 117.723 110.352 1.00 21.01 239 VAL A O 1
ATOM 10082 N N . ARG B 1 240 ? 129.818 118.976 108.940 1.00 19.60 240 ARG A N 1
ATOM 10083 C CA . ARG B 1 240 ? 131.071 118.486 109.508 1.00 22.57 240 ARG A CA 1
ATOM 10084 C C . ARG B 1 240 ? 131.219 118.902 110.969 1.00 27.57 240 ARG A C 1
ATOM 10085 O O . ARG B 1 240 ? 131.697 118.121 111.804 1.00 29.16 240 ARG A O 1
ATOM 10106 N N . ALA B 1 241 ? 130.819 120.132 111.298 1.00 23.89 241 ALA A N 1
ATOM 10107 C CA . ALA B 1 241 ? 130.874 120.570 112.690 1.00 17.16 241 ALA A CA 1
ATOM 10108 C C . ALA B 1 241 ? 129.979 119.714 113.579 1.00 20.70 241 ALA A C 1
ATOM 10109 O O . ALA B 1 241 ? 130.371 119.335 114.692 1.00 25.36 241 ALA A O 1
ATOM 10116 N N . ILE B 1 242 ? 128.767 119.405 113.116 1.00 22.60 242 ILE A N 1
ATOM 10117 C CA . ILE B 1 242 ? 127.877 118.573 113.927 1.00 20.56 242 ILE A CA 1
ATOM 10118 C C . ILE B 1 242 ? 128.476 117.185 114.121 1.00 22.40 242 ILE A C 1
ATOM 10119 O O . ILE B 1 242 ? 128.399 116.602 115.212 1.00 25.04 242 ILE A O 1
ATOM 10135 N N . SER B 1 243 ? 129.084 116.630 113.072 1.00 25.09 243 SER A N 1
ATOM 10136 C CA . SER B 1 243 ? 129.743 115.336 113.223 1.00 24.18 243 SER A CA 1
ATOM 10137 C C . SER B 1 243 ? 130.840 115.400 114.276 1.00 27.34 243 SER A C 1
ATOM 10138 O O . SER B 1 243 ? 130.997 114.470 115.074 1.00 30.61 243 SER A O 1
ATOM 10146 N N . GLN B 1 244 ? 131.618 116.484 114.291 1.00 30.64 244 GLN A N 1
ATOM 10147 C CA . GLN B 1 244 ? 132.654 116.622 115.312 1.00 28.88 244 GLN A CA 1
ATOM 10148 C C . GLN B 1 244 ? 132.048 116.682 116.708 1.00 25.57 244 GLN A C 1
ATOM 10149 O O . GLN B 1 244 ? 132.622 116.152 117.665 1.00 28.39 244 GLN A O 1
ATOM 10163 N N . LEU B 1 245 ? 130.898 117.343 116.852 1.00 25.81 245 LEU A N 1
ATOM 10164 C CA . LEU B 1 245 ? 130.217 117.328 118.145 1.00 22.90 245 LEU A CA 1
ATOM 10165 C C . LEU B 1 245 ? 129.827 115.912 118.551 1.00 30.53 245 LEU A C 1
ATOM 10166 O O . LEU B 1 245 ? 129.899 115.560 119.733 1.00 34.15 245 LEU A O 1
ATOM 10182 N N . GLN B 1 246 ? 129.393 115.092 117.590 1.00 37.75 246 GLN A N 1
ATOM 10183 C CA . GLN B 1 246 ? 128.924 113.745 117.921 1.00 31.51 246 GLN A CA 1
ATOM 10184 C C . GLN B 1 246 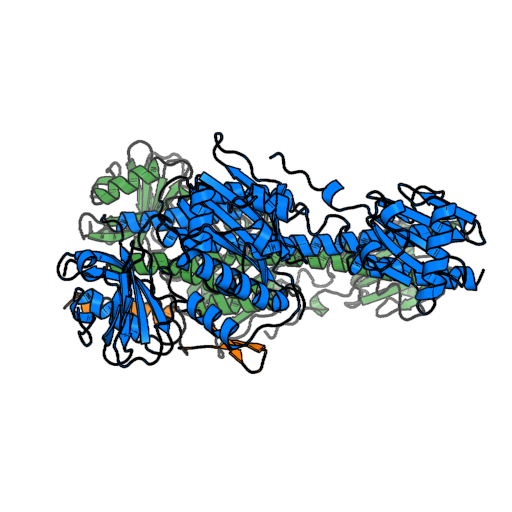? 129.968 112.953 118.701 1.00 28.54 246 GLN A C 1
ATOM 10185 O O . GLN B 1 246 ? 129.623 112.196 119.615 1.00 33.32 246 GLN A O 1
ATOM 10199 N N . ALA B 1 247 ? 131.245 113.105 118.353 1.00 29.43 247 ALA A N 1
ATOM 10200 C CA . ALA B 1 247 ? 132.279 112.203 118.842 1.00 31.73 247 ALA A CA 1
ATOM 10201 C C . ALA B 1 247 ? 132.860 112.605 120.193 1.00 38.25 247 ALA A C 1
ATOM 10202 O O . ALA B 1 247 ? 133.756 111.911 120.684 1.00 40.89 247 ALA A O 1
ATOM 10209 N N . LEU B 1 248 ? 132.401 113.694 120.800 1.00 40.90 248 LEU A N 1
ATOM 10210 C CA . LEU B 1 248 ? 132.935 114.066 122.100 1.00 37.98 248 LEU A CA 1
ATOM 10211 C C . LEU B 1 248 ? 132.525 113.050 123.165 1.00 45.57 248 LEU A C 1
ATOM 10212 O O . LEU B 1 248 ? 131.418 112.508 123.121 1.00 43.71 248 LEU A O 1
ATOM 10228 N N . PRO B 1 249 ? 133.397 112.776 124.136 1.00 51.80 249 PRO A N 1
ATOM 10229 C CA . PRO B 1 249 ? 132.970 111.992 125.298 1.00 49.96 249 PRO A CA 1
ATOM 10230 C C . PRO B 1 249 ? 132.111 112.830 126.231 1.00 52.07 249 PRO A C 1
ATOM 10231 O O . PRO B 1 249 ? 132.453 113.962 126.581 1.00 49.68 249 PRO A O 1
ATOM 10242 N N . GLY B 1 250 ? 130.989 112.247 126.653 1.00 56.13 250 GLY A N 1
ATOM 10243 C CA . GLY B 1 250 ? 129.964 112.987 127.355 1.00 54.00 250 GLY A CA 1
ATOM 10244 C C . GLY B 1 250 ? 130.338 113.328 128.787 1.00 53.18 250 GLY A C 1
ATOM 10245 O O . GLY B 1 250 ? 131.430 113.037 129.272 1.00 51.07 250 GLY A O 1
ATOM 10249 N N . GLY B 1 251 ? 129.393 113.976 129.465 1.00 55.34 251 GLY A N 1
ATOM 10250 C CA . GLY B 1 251 ? 129.569 114.352 130.853 1.00 54.88 251 GLY A CA 1
ATOM 10251 C C . GLY B 1 251 ? 130.474 115.537 131.093 1.00 54.38 251 GLY A C 1
ATOM 10252 O O . GLY B 1 251 ? 131.027 115.661 132.190 1.00 50.46 251 GLY A O 1
ATOM 10256 N N . ASP B 1 252 ? 130.642 116.422 130.108 1.00 48.14 252 ASP A N 1
ATOM 10257 C CA . ASP B 1 252 ? 131.550 117.562 130.256 1.00 44.34 252 ASP A CA 1
ATOM 10258 C C . ASP B 1 252 ? 131.001 118.711 129.406 1.00 43.53 252 ASP A C 1
ATOM 10259 O O . ASP B 1 252 ? 131.224 118.763 128.196 1.00 43.32 252 ASP A O 1
ATOM 10268 N N . ILE B 1 253 ? 130.284 119.629 130.061 1.00 41.14 253 ILE A N 1
ATOM 10269 C CA . ILE B 1 253 ? 129.680 120.762 129.362 1.00 37.48 253 ILE A CA 1
ATOM 10270 C C . ILE B 1 253 ? 130.745 121.758 128.912 1.00 34.62 253 ILE A C 1
ATOM 10271 O O . ILE B 1 253 ? 130.623 122.390 127.853 1.00 35.90 253 ILE A O 1
ATOM 10287 N N . LYS B 1 254 ? 131.796 121.926 129.713 1.00 33.40 254 LYS A N 1
ATOM 10288 C CA . LYS B 1 254 ? 132.840 122.888 129.379 1.00 34.93 254 LYS A CA 1
ATOM 10289 C C . LYS B 1 254 ? 133.515 122.527 128.062 1.00 35.20 254 LYS A C 1
ATOM 10290 O O . LYS B 1 254 ? 133.788 123.399 127.228 1.00 34.77 254 LYS A O 1
ATOM 10309 N N . LEU B 1 255 ? 133.796 121.239 127.859 1.00 35.96 255 LEU A N 1
ATOM 10310 C CA . LEU B 1 255 ? 134.396 120.787 126.606 1.00 34.66 255 LEU A CA 1
ATOM 10311 C C . LEU B 1 255 ? 133.453 121.028 125.432 1.00 31.18 255 LEU A C 1
ATOM 10312 O O . LEU B 1 255 ? 133.883 121.420 124.339 1.00 26.53 255 LEU A O 1
ATOM 10328 N N . LEU B 1 256 ? 132.157 120.794 125.643 1.00 28.35 256 LEU A N 1
ATOM 10329 C CA . LEU B 1 256 ? 131.165 121.060 124.608 1.00 25.75 256 LEU A CA 1
ATOM 10330 C C . LEU B 1 256 ? 131.218 122.517 124.162 1.00 27.51 256 LEU A C 1
ATOM 10331 O O . LEU B 1 256 ? 131.290 122.815 122.961 1.00 30.54 256 LEU A O 1
ATOM 10347 N N . CYS B 1 257 ? 131.185 123.444 125.123 1.00 26.35 257 CYS A N 1
ATOM 10348 C CA . CYS B 1 257 ? 131.225 124.863 124.780 1.00 22.60 257 CYS A CA 1
ATOM 10349 C C . CYS B 1 257 ? 132.539 125.237 124.105 1.00 22.13 257 CYS A C 1
ATOM 10350 O O . CYS B 1 257 ? 132.552 126.013 123.139 1.00 24.32 257 CYS A O 1
ATOM 10358 N N . ASP B 1 258 ? 133.656 124.701 124.601 1.00 23.54 258 ASP A N 1
ATOM 10359 C CA . ASP B 1 258 ? 134.948 125.007 124.001 1.00 22.03 258 ASP A CA 1
ATOM 10360 C C . ASP B 1 258 ? 135.028 124.533 122.558 1.00 28.36 258 ASP A C 1
ATOM 10361 O O . ASP B 1 258 ? 135.718 125.154 121.744 1.00 31.65 258 ASP A O 1
ATOM 10370 N N . THR B 1 259 ? 134.367 123.423 122.229 1.00 30.05 259 THR A N 1
ATOM 10371 C CA . THR B 1 259 ? 134.368 122.946 120.848 1.00 24.71 259 THR A CA 1
ATOM 10372 C C . THR B 1 259 ? 133.455 123.797 119.971 1.00 24.41 259 THR A C 1
ATOM 10373 O O . THR B 1 259 ? 133.808 124.150 118.835 1.00 28.56 259 THR A O 1
ATOM 10384 N N . VAL B 1 260 ? 132.275 124.141 120.487 1.00 22.75 260 VAL A N 1
ATOM 10385 C CA . VAL B 1 260 ? 131.304 124.880 119.684 1.00 22.88 260 VAL A CA 1
ATOM 10386 C C . VAL B 1 260 ? 131.836 126.263 119.336 1.00 24.96 260 VAL A C 1
ATOM 10387 O O . VAL B 1 260 ? 131.625 126.766 118.225 1.00 26.71 260 VAL A O 1
ATOM 10400 N N . VAL B 1 261 ? 132.511 126.915 120.285 1.00 26.06 261 VAL A N 1
ATOM 10401 C CA . VAL B 1 261 ? 132.992 128.267 120.018 1.00 23.92 261 VAL A CA 1
ATOM 10402 C C . VAL B 1 261 ? 133.996 128.261 118.870 1.00 24.71 261 VAL A C 1
ATOM 10403 O O . VAL B 1 261 ? 133.932 129.109 117.968 1.00 26.34 261 VAL A O 1
ATOM 10416 N N . GLU B 1 262 ? 134.917 127.300 118.866 1.00 26.13 262 GLU A N 1
ATOM 10417 C CA . GLU B 1 262 ? 135.893 127.203 117.789 1.00 28.57 262 GLU A CA 1
ATOM 10418 C C . GLU B 1 262 ? 135.233 126.872 116.458 1.00 30.52 262 GLU A C 1
ATOM 10419 O O . GLU B 1 262 ? 135.605 127.436 115.421 1.00 30.66 262 GLU A O 1
ATOM 10431 N N . SER B 1 263 ? 134.257 125.958 116.460 1.00 32.66 263 SER A N 1
ATOM 10432 C CA . SER B 1 263 ? 133.571 125.643 115.210 1.00 24.88 263 SER A CA 1
ATOM 10433 C C . SER B 1 263 ? 132.862 126.863 114.637 1.00 23.17 263 SER A C 1
ATOM 10434 O O . SER B 1 263 ? 132.938 127.112 113.428 1.00 24.13 263 SER A O 1
ATOM 10442 N N . VAL B 1 264 ? 132.177 127.637 115.480 1.00 26.04 264 VAL A N 1
ATOM 10443 C CA . VAL B 1 264 ? 131.473 128.817 114.991 1.00 21.11 264 VAL A CA 1
ATOM 10444 C C . VAL B 1 264 ? 132.456 129.853 114.464 1.00 20.87 264 VAL A C 1
ATOM 10445 O O . VAL B 1 264 ? 132.207 130.492 113.435 1.00 23.22 264 VAL A O 1
ATOM 10458 N N . ARG B 1 265 ? 133.577 130.057 115.159 1.00 25.28 265 ARG A N 1
ATOM 10459 C CA . ARG B 1 265 ? 134.550 131.026 114.664 1.00 25.43 265 ARG A CA 1
ATOM 10460 C C . ARG B 1 265 ? 135.106 130.602 113.314 1.00 24.76 265 ARG A C 1
ATOM 10461 O O . ARG B 1 265 ? 135.311 131.439 112.430 1.00 24.37 265 ARG A O 1
ATOM 10482 N N . ASP B 1 266 ? 135.372 129.308 113.138 1.00 30.04 266 ASP A N 1
ATOM 10483 C CA . ASP B 1 266 ? 135.860 128.835 111.846 1.00 29.94 266 ASP A CA 1
ATOM 10484 C C . ASP B 1 266 ? 134.808 129.011 110.758 1.00 30.39 266 ASP A C 1
ATOM 10485 O O . ASP B 1 266 ? 135.139 129.317 109.607 1.00 32.00 266 ASP A O 1
ATOM 10494 N N . LEU B 1 267 ? 133.535 128.803 111.096 1.00 27.55 267 LEU A N 1
ATOM 10495 C CA . LEU B 1 267 ? 132.481 128.893 110.091 1.00 22.52 267 LEU A CA 1
ATOM 10496 C C . LEU B 1 267 ? 132.253 130.335 109.646 1.00 21.64 267 LEU A C 1
ATOM 10497 O O . LEU B 1 267 ? 132.181 130.616 108.446 1.00 20.70 267 LEU A O 1
ATOM 10513 N N . THR B 1 268 ? 132.146 131.266 110.595 1.00 26.82 268 THR A N 1
ATOM 10514 C CA . THR B 1 268 ? 131.751 132.637 110.280 1.00 23.06 268 THR A CA 1
ATOM 10515 C C . THR B 1 268 ? 132.921 133.577 110.026 1.00 23.26 268 THR A C 1
ATOM 10516 O O . THR B 1 268 ? 132.815 134.450 109.161 1.00 26.58 268 THR A O 1
ATOM 10527 N N . GLY B 1 269 ? 134.022 133.441 110.758 1.00 23.45 269 GLY A N 1
ATOM 10528 C CA . GLY B 1 269 ? 135.196 134.247 110.489 1.00 21.64 269 GLY A CA 1
ATOM 10529 C C . GLY B 1 269 ? 135.255 135.582 111.198 1.00 24.66 269 GLY A C 1
ATOM 10530 O O . GLY B 1 269 ? 136.036 136.448 110.797 1.00 27.01 269 GLY A O 1
ATOM 10534 N N . TYR B 1 270 ? 134.460 135.776 112.245 1.00 26.80 270 TYR A N 1
ATOM 10535 C CA . TYR B 1 270 ? 134.499 137.001 113.027 1.00 23.19 270 TYR A CA 1
ATOM 10536 C C . TYR B 1 270 ? 135.765 137.042 113.881 1.00 26.09 270 TYR A C 1
ATOM 10537 O O . TYR B 1 270 ? 136.509 136.066 113.981 1.00 28.29 270 TYR A O 1
ATOM 10555 N N . ASP B 1 271 ? 136.022 138.205 114.486 1.00 27.06 271 ASP A N 1
ATOM 10556 C CA . ASP B 1 271 ? 137.218 138.373 115.309 1.00 27.86 271 ASP A CA 1
ATOM 10557 C C . ASP B 1 271 ? 137.086 137.724 116.678 1.00 30.93 271 ASP A C 1
ATOM 10558 O O . ASP B 1 271 ? 138.062 137.162 117.184 1.00 37.37 271 ASP A O 1
ATOM 10567 N N . ARG B 1 272 ? 135.916 137.806 117.301 1.00 28.52 272 ARG A N 1
ATOM 10568 C CA . ARG B 1 272 ? 135.718 137.276 118.643 1.00 23.76 272 ARG A CA 1
ATOM 10569 C C . ARG B 1 272 ? 134.406 136.511 118.681 1.00 21.77 272 ARG A C 1
ATOM 10570 O O . ARG B 1 272 ? 133.403 136.987 118.151 1.00 21.15 272 ARG A O 1
ATOM 10591 N N . VAL B 1 273 ? 134.415 135.329 119.295 1.00 23.18 273 VAL A N 1
ATOM 10592 C CA . VAL B 1 273 ? 133.213 134.525 119.495 1.00 19.35 273 VAL A CA 1
ATOM 10593 C C . VAL B 1 273 ? 133.162 134.112 120.958 1.00 17.64 273 VAL A C 1
ATOM 10594 O O . VAL B 1 273 ? 134.154 133.615 121.501 1.00 22.15 273 VAL A O 1
ATOM 10607 N N . MET B 1 274 ? 132.008 134.309 121.589 1.00 18.21 274 MET A N 1
ATOM 10608 C CA . MET B 1 274 ? 131.828 134.060 123.010 1.00 13.87 274 MET A CA 1
ATOM 10609 C C . MET B 1 274 ? 130.523 133.320 123.244 1.00 13.04 274 MET A C 1
ATOM 10610 O O . MET B 1 274 ? 129.575 133.442 122.466 1.00 14.59 274 MET A O 1
ATOM 10624 N N . VAL B 1 275 ? 130.479 132.566 124.341 1.00 13.46 275 VAL A N 1
ATOM 10625 C CA . VAL B 1 275 ? 129.275 131.879 124.793 1.00 13.82 275 VAL A CA 1
ATOM 10626 C C . VAL B 1 275 ? 128.842 132.526 126.101 1.00 12.49 275 VAL A C 1
ATOM 10627 O O . VAL B 1 275 ? 129.623 132.600 127.058 1.00 13.13 275 VAL A O 1
ATOM 10640 N N . HIS B 1 276 ? 127.604 133.008 126.133 1.00 12.00 276 HIS A N 1
ATOM 10641 C CA . HIS B 1 276 ? 127.019 133.658 127.295 1.00 8.21 276 HIS A CA 1
ATOM 10642 C C . HIS B 1 276 ? 125.952 132.745 127.874 1.00 10.09 276 HIS A C 1
ATOM 10643 O O . HIS B 1 276 ? 125.100 132.247 127.135 1.00 14.89 276 HIS A O 1
ATOM 10657 N N . LYS B 1 277 ? 126.000 132.532 129.184 1.00 11.35 277 LYS A N 1
ATOM 10658 C CA . LYS B 1 277 ? 125.030 131.720 129.905 1.00 11.65 277 LYS A CA 1
ATOM 10659 C C . LYS B 1 277 ? 124.243 132.603 130.860 1.00 13.08 277 LYS A C 1
ATOM 10660 O O . LYS B 1 277 ? 124.820 133.466 131.528 1.00 13.84 277 LYS A O 1
ATOM 10679 N N . PHE B 1 278 ? 122.930 132.383 130.940 1.00 13.83 278 PHE A N 1
ATOM 10680 C CA . PHE B 1 278 ? 122.089 133.134 131.861 1.00 14.29 278 PHE A CA 1
ATOM 10681 C C . PHE B 1 278 ? 121.811 132.313 133.115 1.00 18.86 278 PHE A C 1
ATOM 10682 O O . PHE B 1 278 ? 121.550 131.111 133.047 1.00 23.85 278 PHE A O 1
ATOM 10699 N N . HIS B 1 279 ? 121.867 132.978 134.263 1.00 20.56 279 HIS A N 1
ATOM 10700 C CA . HIS B 1 279 ? 121.698 132.346 135.563 1.00 21.54 279 HIS A CA 1
ATOM 10701 C C . HIS B 1 279 ? 120.253 132.466 136.024 1.00 27.84 279 HIS A C 1
ATOM 10702 O O . HIS B 1 279 ? 119.441 133.178 135.433 1.00 31.98 279 HIS A O 1
ATOM 10716 N N . GLU B 1 280 ? 119.939 131.750 137.106 1.00 32.88 280 GLU A N 1
ATOM 10717 C CA . GLU B 1 280 ? 118.591 131.801 137.663 1.00 38.52 280 GLU A CA 1
ATOM 10718 C C . GLU B 1 280 ? 118.219 133.210 138.093 1.00 36.33 280 GLU A C 1
ATOM 10719 O O . GLU B 1 280 ? 117.035 133.562 138.112 1.00 37.03 280 GLU A O 1
ATOM 10731 N N . ASP B 1 281 ? 119.210 134.024 138.445 1.00 40.60 281 ASP A N 1
ATOM 10732 C CA . ASP B 1 281 ? 118.998 135.414 138.818 1.00 38.00 281 ASP A CA 1
ATOM 10733 C C . ASP B 1 281 ? 118.884 136.330 137.607 1.00 36.24 281 ASP A C 1
ATOM 10734 O O . ASP B 1 281 ? 118.670 137.534 137.780 1.00 38.08 281 ASP A O 1
ATOM 10743 N N . GLU B 1 282 ? 119.010 135.785 136.400 1.00 33.52 282 GLU A N 1
ATOM 10744 C CA . GLU B 1 282 ? 118.894 136.450 135.109 1.00 25.65 282 GLU A CA 1
ATOM 10745 C C . GLU B 1 282 ? 120.170 137.169 134.689 1.00 23.50 282 GLU A C 1
ATOM 10746 O O . GLU B 1 282 ? 120.203 137.702 133.582 1.00 28.69 282 GLU A O 1
ATOM 10758 N N . HIS B 1 283 ? 121.216 137.196 135.507 1.00 22.12 283 HIS A N 1
ATOM 10759 C CA . HIS B 1 283 ? 122.444 137.845 135.083 1.00 17.90 283 HIS A CA 1
ATOM 10760 C C . HIS B 1 283 ? 123.275 136.884 134.236 1.00 13.05 283 HIS A C 1
ATOM 10761 O O . HIS B 1 283 ? 123.077 135.669 134.253 1.00 17.00 283 HIS A O 1
ATOM 10775 N N . GLY B 1 284 ? 124.212 137.443 133.478 1.00 8.05 284 GLY A N 1
ATOM 10776 C CA . GLY B 1 284 ? 124.933 136.664 132.494 1.00 10.58 284 GLY A CA 1
ATOM 10777 C C . GLY B 1 284 ? 126.393 136.426 132.803 1.00 11.41 284 GLY A C 1
ATOM 10778 O O . GLY B 1 284 ? 127.019 137.200 133.526 1.00 11.28 284 GLY A O 1
ATOM 10782 N N . GLU B 1 285 ? 126.947 135.351 132.247 1.00 12.22 285 GLU A N 1
ATOM 10783 C CA . GLU B 1 285 ? 128.351 135.020 132.445 1.00 13.75 285 GLU A CA 1
ATOM 10784 C C . GLU B 1 285 ? 128.950 134.580 131.119 1.00 15.41 285 GLU A C 1
ATOM 10785 O O . GLU B 1 285 ? 128.262 133.963 130.306 1.00 16.59 285 GLU A O 1
ATOM 10797 N N . VAL B 1 286 ? 130.227 134.888 130.912 1.00 16.14 286 VAL A N 1
ATOM 10798 C CA . VAL B 1 286 ? 130.953 134.477 129.716 1.00 15.99 286 VAL A CA 1
ATOM 10799 C C . VAL B 1 286 ? 131.700 133.191 130.049 1.00 16.05 286 VAL A C 1
ATOM 10800 O O . VAL B 1 286 ? 132.660 133.211 130.819 1.00 18.05 286 VAL A O 1
ATOM 10813 N N . VAL B 1 287 ? 131.277 132.072 129.459 1.00 16.25 287 VAL A N 1
ATOM 10814 C CA . VAL B 1 287 ? 131.811 130.770 129.842 1.00 15.51 287 VAL A CA 1
ATOM 10815 C C . VAL B 1 287 ? 132.796 130.196 128.828 1.00 16.22 287 VAL A C 1
ATOM 10816 O O . VAL B 1 287 ? 133.514 129.244 129.167 1.00 16.63 287 VAL A O 1
ATOM 10829 N N . ALA B 1 288 ? 132.864 130.731 127.612 1.00 17.95 288 ALA A N 1
ATOM 10830 C CA . ALA B 1 288 ? 133.841 130.281 126.631 1.00 17.49 288 ALA A CA 1
ATOM 10831 C C . ALA B 1 288 ? 134.180 131.444 125.714 1.00 18.38 288 ALA A C 1
ATOM 10832 O O . ALA B 1 288 ? 133.402 132.391 125.585 1.00 22.06 288 ALA A O 1
ATOM 10839 N N . GLU B 1 289 ? 135.345 131.371 125.075 1.00 19.70 289 GLU A N 1
ATOM 10840 C CA . GLU B 1 289 ? 135.798 132.473 124.241 1.00 21.25 289 GLU A CA 1
ATOM 10841 C C . GLU B 1 289 ? 136.850 131.997 123.252 1.00 22.91 289 GLU A C 1
ATOM 10842 O O . GLU B 1 289 ? 137.690 131.157 123.578 1.00 30.17 289 GLU A O 1
ATOM 10854 N N . SER B 1 290 ? 136.789 132.545 122.041 1.00 25.91 290 SER A N 1
ATOM 10855 C CA . SER B 1 290 ? 137.794 132.337 121.004 1.00 27.95 290 SER A CA 1
ATOM 10856 C C . SER B 1 290 ? 137.985 133.674 120.301 1.00 30.94 290 SER A C 1
ATOM 10857 O O . SER B 1 290 ? 137.027 134.228 119.755 1.00 33.44 290 SER A O 1
ATOM 10865 N N . LYS B 1 291 ? 139.208 134.199 120.323 1.00 33.11 291 LYS A N 1
ATOM 10866 C CA . LYS B 1 291 ? 139.468 135.568 119.904 1.00 31.47 291 LYS A CA 1
ATOM 10867 C C . LYS B 1 291 ? 140.777 135.654 119.134 1.00 34.44 291 LYS A C 1
ATOM 10868 O O . LYS B 1 291 ? 141.597 134.735 119.145 1.00 43.17 291 LYS A O 1
ATOM 10887 N N . ARG B 1 292 ? 140.961 136.788 118.465 1.00 40.20 292 ARG A N 1
ATOM 10888 C CA . ARG B 1 292 ? 142.238 137.126 117.853 1.00 44.01 292 ARG A CA 1
ATOM 10889 C C . ARG B 1 292 ? 143.263 137.441 118.935 1.00 51.64 292 ARG A C 1
ATOM 10890 O O . ARG B 1 292 ? 142.919 137.948 120.005 1.00 51.80 292 ARG A O 1
ATOM 10911 N N . ASP B 1 293 ? 144.534 137.150 118.646 1.00 55.25 293 ASP A N 1
ATOM 10912 C CA . ASP B 1 293 ? 145.557 137.189 119.688 1.00 55.87 293 ASP A CA 1
ATOM 10913 C C . ASP B 1 293 ? 145.685 138.562 120.334 1.00 57.82 293 ASP A C 1
ATOM 10914 O O . ASP B 1 293 ? 145.811 138.660 121.559 1.00 59.72 293 ASP A O 1
ATOM 10923 N N . ASP B 1 294 ? 145.652 139.628 119.541 1.00 56.06 294 ASP A N 1
ATOM 10924 C CA . ASP B 1 294 ? 145.956 140.967 120.026 1.00 51.28 294 ASP A CA 1
ATOM 10925 C C . ASP B 1 294 ? 144.820 141.590 120.829 1.00 50.88 294 ASP A C 1
ATOM 10926 O O . ASP B 1 294 ? 144.913 142.766 121.191 1.00 47.44 294 ASP A O 1
ATOM 10935 N N . LEU B 1 295 ? 143.761 140.841 121.118 1.00 52.05 295 LEU A N 1
ATOM 10936 C CA . LEU B 1 295 ? 142.612 141.356 121.848 1.00 49.73 295 LEU A CA 1
ATOM 10937 C C . LEU B 1 295 ? 142.655 140.906 123.302 1.00 52.38 295 LEU A C 1
ATOM 10938 O O . LEU B 1 295 ? 143.305 139.916 123.646 1.00 52.41 295 LEU A O 1
ATOM 10954 N N . GLU B 1 296 ? 141.957 141.649 124.158 1.00 50.39 296 GLU A N 1
ATOM 10955 C CA . GLU B 1 296 ? 141.902 141.259 125.562 1.00 47.41 296 GLU A CA 1
ATOM 10956 C C . GLU B 1 296 ? 140.839 140.186 125.778 1.00 44.02 296 GLU A C 1
ATOM 10957 O O . GLU B 1 296 ? 139.838 140.153 125.058 1.00 45.52 296 GLU A O 1
ATOM 10969 N N . PRO B 1 297 ? 141.018 139.303 126.756 1.00 38.14 297 PRO A N 1
ATOM 10970 C CA . PRO B 1 297 ? 140.015 138.267 127.007 1.00 34.78 297 PRO A CA 1
ATOM 10971 C C . PRO B 1 297 ? 138.905 138.744 127.928 1.00 29.82 297 PRO A C 1
ATOM 10972 O O . PRO B 1 297 ? 139.126 139.511 128.866 1.00 32.54 297 PRO A O 1
ATOM 10983 N N . TYR B 1 298 ? 137.691 138.271 127.646 1.00 24.30 298 TYR A N 1
ATOM 10984 C CA . TYR B 1 298 ? 136.537 138.540 128.491 1.00 24.15 298 TYR A CA 1
ATOM 10985 C C . TYR B 1 298 ? 136.034 137.306 129.222 1.00 23.50 298 TYR A C 1
ATOM 10986 O O . TYR B 1 298 ? 134.997 137.383 129.888 1.00 24.90 298 TYR A O 1
ATOM 11004 N N . ILE B 1 299 ? 136.739 136.178 129.136 1.00 24.52 299 ILE A N 1
ATOM 11005 C CA . ILE B 1 299 ? 136.248 134.949 129.746 1.00 23.45 299 ILE A CA 1
ATOM 11006 C C . ILE B 1 299 ? 136.357 135.050 131.259 1.00 23.86 299 ILE A C 1
ATOM 11007 O O . ILE B 1 299 ? 137.431 135.318 131.808 1.00 26.98 299 ILE A O 1
ATOM 11023 N N . GLY B 1 300 ? 135.239 134.817 131.943 1.00 24.57 300 GLY A N 1
ATOM 11024 C CA . GLY B 1 300 ? 135.151 134.966 133.378 1.00 21.16 300 GLY A CA 1
ATOM 11025 C C . GLY B 1 300 ? 134.372 136.177 133.838 1.00 22.67 300 GLY A C 1
ATOM 11026 O O . GLY B 1 300 ? 134.331 136.442 135.043 1.00 34.56 300 GLY A O 1
ATOM 11030 N N . LEU B 1 301 ? 133.743 136.905 132.921 1.00 19.45 301 LEU A N 1
ATOM 11031 C CA . LEU B 1 301 ? 133.085 138.157 133.265 1.00 20.77 301 LEU A CA 1
ATOM 11032 C C . LEU B 1 301 ? 131.638 137.911 133.680 1.00 18.67 301 LEU A C 1
ATOM 11033 O O . LEU B 1 301 ? 130.956 137.050 133.120 1.00 18.31 301 LEU A O 1
ATOM 11049 N N . HIS B 1 302 ? 131.175 138.668 134.669 1.00 16.15 302 HIS A N 1
ATOM 11050 C CA . HIS B 1 302 ? 129.781 138.696 135.082 1.00 15.69 302 HIS A CA 1
ATOM 11051 C C . HIS B 1 302 ? 129.250 140.115 134.926 1.00 16.54 302 HIS A C 1
ATOM 11052 O O . HIS B 1 302 ? 129.975 141.086 135.150 1.00 20.16 302 HIS A O 1
ATOM 11066 N N . TYR B 1 303 ? 127.989 140.241 134.528 1.00 13.89 303 TYR A N 1
ATOM 11067 C CA . TYR B 1 303 ? 127.395 141.554 134.330 1.00 13.54 303 TYR A CA 1
ATOM 11068 C C . TYR B 1 303 ? 125.944 141.512 134.776 1.00 12.63 303 TYR A C 1
ATOM 11069 O O . TYR B 1 303 ? 125.348 140.435 134.858 1.00 12.27 303 TYR A O 1
ATOM 11087 N N . PRO B 1 304 ? 125.350 142.665 135.083 1.00 13.97 304 PRO A N 1
ATOM 11088 C CA . PRO B 1 304 ? 123.976 142.673 135.595 1.00 15.84 304 PRO A CA 1
ATOM 11089 C C . PRO B 1 304 ? 122.976 142.123 134.591 1.00 18.15 304 PRO A C 1
ATOM 11090 O O . PRO B 1 304 ? 123.296 141.869 133.429 1.00 16.88 304 PRO A O 1
ATOM 11101 N N . ALA B 1 305 ? 121.740 141.946 135.062 1.00 21.22 305 ALA A N 1
ATOM 11102 C CA . ALA B 1 305 ? 120.685 141.403 134.219 1.00 18.73 305 ALA A CA 1
ATOM 11103 C C . ALA B 1 305 ? 120.027 142.464 133.352 1.00 19.67 305 ALA A C 1
ATOM 11104 O O . ALA B 1 305 ? 119.273 142.117 132.439 1.00 26.41 305 ALA A O 1
ATOM 11111 N N . THR B 1 306 ? 120.277 143.743 133.620 1.00 21.23 306 THR A N 1
ATOM 11112 C CA . THR B 1 306 ? 119.665 144.814 132.847 1.00 21.14 306 THR A CA 1
ATOM 11113 C C . THR B 1 306 ? 120.470 145.197 131.613 1.00 18.32 306 THR A C 1
ATOM 11114 O O . THR B 1 306 ? 120.025 146.062 130.853 1.00 17.58 306 THR A O 1
ATOM 11125 N N . ASP B 1 307 ? 121.634 144.585 131.390 1.00 15.24 307 ASP A N 1
ATOM 11126 C CA . ASP B 1 307 ? 122.397 144.890 130.187 1.00 15.69 307 ASP A CA 1
ATOM 11127 C C . ASP B 1 307 ? 121.799 144.220 128.960 1.00 16.29 307 ASP A C 1
ATOM 11128 O O . ASP B 1 307 ? 122.150 144.578 127.833 1.00 19.44 307 ASP A O 1
ATOM 11137 N N . ILE B 1 308 ? 120.925 143.242 129.152 1.00 15.69 308 ILE A N 1
ATOM 11138 C CA . ILE B 1 308 ? 120.139 142.645 128.081 1.00 14.21 308 ILE A CA 1
ATOM 11139 C C . ILE B 1 308 ? 118.673 142.702 128.490 1.00 15.66 308 ILE A C 1
ATOM 11140 O O . ILE B 1 308 ? 118.197 141.858 129.246 1.00 22.09 308 ILE A O 1
ATOM 11156 N N . PRO B 1 309 ? 117.923 143.698 128.022 1.00 16.78 309 PRO A N 1
ATOM 11157 C CA . PRO B 1 309 ? 116.521 143.818 128.435 1.00 20.61 309 PRO A CA 1
ATOM 11158 C C . PRO B 1 309 ? 115.724 142.551 128.152 1.00 22.99 309 PRO A C 1
ATOM 11159 O O . PRO B 1 309 ? 116.181 141.649 127.452 1.00 22.55 309 PRO A O 1
ATOM 11170 N N . GLN B 1 310 ? 114.516 142.493 128.717 1.00 26.35 310 GLN A N 1
ATOM 11171 C CA . GLN B 1 310 ? 113.670 141.317 128.541 1.00 26.82 310 GLN A CA 1
ATOM 11172 C C . GLN B 1 310 ? 113.032 141.276 127.158 1.00 28.60 310 GLN A C 1
ATOM 11173 O O . GLN B 1 310 ? 112.762 140.190 126.636 1.00 28.20 310 GLN A O 1
ATOM 11187 N N . ALA B 1 311 ? 112.764 142.439 126.559 1.00 31.69 311 ALA A N 1
ATOM 11188 C CA . ALA B 1 311 ? 112.122 142.468 125.248 1.00 24.07 311 ALA A CA 1
ATOM 11189 C C . ALA B 1 311 ? 113.020 141.871 124.172 1.00 19.80 311 ALA A C 1
ATOM 11190 O O . ALA B 1 311 ? 112.549 141.134 123.299 1.00 23.85 311 ALA A O 1
ATOM 11197 N N . SER B 1 312 ? 114.317 142.175 124.212 1.00 19.17 312 SER A N 1
ATOM 11198 C CA . SER B 1 312 ? 115.230 141.573 123.250 1.00 22.01 312 SER A CA 1
ATOM 11199 C C . SER B 1 312 ? 115.351 140.071 123.467 1.00 22.64 312 SER A C 1
ATOM 11200 O O . SER B 1 312 ? 115.486 139.313 122.500 1.00 27.04 312 SER A O 1
ATOM 11208 N N . ARG B 1 313 ? 115.288 139.620 124.719 1.00 23.23 313 ARG A N 1
ATOM 11209 C CA . ARG B 1 313 ? 115.270 138.186 124.986 1.00 24.18 313 ARG A CA 1
ATOM 11210 C C . ARG B 1 313 ? 114.021 137.534 124.410 1.00 24.05 313 ARG A C 1
ATOM 11211 O O . ARG B 1 313 ? 114.090 136.434 123.854 1.00 27.88 313 ARG A O 1
ATOM 11232 N N . PHE B 1 314 ? 112.868 138.192 124.541 1.00 24.07 314 PHE A N 1
ATOM 11233 C CA . PHE B 1 314 ? 111.646 137.669 123.941 1.00 23.79 314 PHE A CA 1
ATOM 11234 C C . PHE B 1 314 ? 111.780 137.581 122.428 1.00 26.64 314 PHE A C 1
ATOM 11235 O O . PHE B 1 314 ? 111.370 136.592 121.812 1.00 32.57 314 PHE A O 1
ATOM 11252 N N . LEU B 1 315 ? 112.352 138.614 121.809 1.00 23.99 315 LEU A N 1
ATOM 11253 C CA . LEU B 1 315 ? 112.527 138.593 120.361 1.00 23.39 315 LEU A CA 1
ATOM 11254 C C . LEU B 1 315 ? 113.491 137.498 119.925 1.00 26.26 315 LEU A C 1
ATOM 11255 O O . LEU B 1 315 ? 113.355 136.959 118.824 1.00 30.52 315 LEU A O 1
ATOM 11271 N N . PHE B 1 316 ? 114.473 137.162 120.760 1.00 26.61 316 PHE A N 1
ATOM 11272 C CA . PHE B 1 316 ? 115.420 136.114 120.393 1.00 25.87 316 PHE A CA 1
ATOM 11273 C C . PHE B 1 316 ? 114.779 134.739 120.277 1.00 29.06 316 PHE A C 1
ATOM 11274 O O . PHE B 1 316 ? 115.408 133.831 119.726 1.00 31.30 316 PHE A O 1
ATOM 11291 N N . LYS B 1 317 ? 113.568 134.553 120.785 1.00 30.23 317 LYS A N 1
ATOM 11292 C CA . LYS B 1 317 ? 112.873 133.280 120.666 1.00 29.08 317 LYS A CA 1
ATOM 11293 C C . LYS B 1 317 ? 112.127 133.139 119.346 1.00 35.81 317 LYS A C 1
ATOM 11294 O O . LYS B 1 317 ? 111.555 132.077 119.086 1.00 39.15 317 LYS A O 1
ATOM 11313 N N . GLN B 1 318 ? 112.120 134.174 118.516 1.00 38.66 318 GLN A N 1
ATOM 11314 C CA . GLN B 1 318 ? 111.486 134.151 117.205 1.00 31.64 318 GLN A CA 1
ATOM 11315 C C . GLN B 1 318 ? 112.479 134.310 116.069 1.00 29.61 318 GLN A C 1
ATOM 11316 O O . GLN B 1 318 ? 112.477 133.503 115.140 1.00 38.23 318 GLN A O 1
ATOM 11330 N N . ASN B 1 319 ? 113.327 135.331 116.119 1.00 27.24 319 ASN A N 1
ATOM 11331 C CA . ASN B 1 319 ? 114.421 135.518 115.172 1.00 27.19 319 ASN A CA 1
ATOM 11332 C C . ASN B 1 319 ? 115.670 134.970 115.851 1.00 27.73 319 ASN A C 1
ATOM 11333 O O . ASN B 1 319 ? 116.328 135.664 116.624 1.00 36.88 319 ASN A O 1
ATOM 11344 N N . ARG B 1 320 ? 116.000 133.717 115.552 1.00 23.51 320 ARG A N 1
ATOM 11345 C CA . ARG B 1 320 ? 117.084 133.052 116.259 1.00 23.97 320 ARG A CA 1
ATOM 11346 C C . ARG B 1 320 ? 118.458 133.577 115.865 1.00 24.19 320 ARG A C 1
ATOM 11347 O O . ARG B 1 320 ? 119.449 133.182 116.484 1.00 25.45 320 ARG A O 1
ATOM 11368 N N . VAL B 1 321 ? 118.552 134.434 114.851 1.00 25.98 321 VAL A N 1
ATOM 11369 C CA . VAL B 1 321 ? 119.809 135.073 114.468 1.00 19.08 321 VAL A CA 1
ATOM 11370 C C . VAL B 1 321 ? 119.555 136.566 114.302 1.00 19.23 321 VAL A C 1
ATOM 11371 O O . VAL B 1 321 ? 118.597 136.967 113.631 1.00 22.62 321 VAL A O 1
ATOM 11384 N N . ARG B 1 322 ? 120.403 137.381 114.925 1.00 21.45 322 ARG A N 1
ATOM 11385 C CA . ARG B 1 322 ? 120.361 138.836 114.822 1.00 16.11 322 ARG A CA 1
ATOM 11386 C C . ARG B 1 322 ? 121.706 139.322 114.303 1.00 17.52 322 ARG A C 1
ATOM 11387 O O . ARG B 1 322 ? 122.751 138.854 114.762 1.00 20.29 322 ARG A O 1
ATOM 11408 N N . MET B 1 323 ? 121.683 140.249 113.347 1.00 20.62 323 MET A N 1
ATOM 11409 C CA . MET B 1 323 ? 122.903 140.754 112.727 1.00 22.02 323 MET A CA 1
ATOM 11410 C C . MET B 1 323 ? 122.880 142.274 112.697 1.00 18.60 323 MET A C 1
ATOM 11411 O O . MET B 1 323 ? 121.856 142.876 112.364 1.00 17.48 323 MET A O 1
ATOM 11425 N N . ILE B 1 324 ? 124.007 142.887 113.054 1.00 16.54 324 ILE A N 1
ATOM 11426 C CA . ILE B 1 324 ? 124.205 144.330 112.968 1.00 18.08 324 ILE A CA 1
ATOM 11427 C C . ILE B 1 324 ? 125.483 144.562 112.178 1.00 17.47 324 ILE A C 1
ATOM 11428 O O . ILE B 1 324 ? 126.563 144.129 112.595 1.00 19.08 324 ILE A O 1
ATOM 11444 N N . VAL B 1 325 ? 125.360 145.256 111.046 1.00 19.43 325 VAL A N 1
ATOM 11445 C CA . VAL B 1 325 ? 126.451 145.324 110.079 1.00 23.28 325 VAL A CA 1
ATOM 11446 C C . VAL B 1 325 ? 127.423 146.441 110.431 1.00 22.21 325 VAL A C 1
ATOM 11447 O O . VAL B 1 325 ? 128.643 146.282 110.309 1.00 19.73 325 VAL A O 1
ATOM 11460 N N . ASP B 1 326 ? 126.904 147.590 110.862 1.00 26.55 326 ASP A N 1
ATOM 11461 C CA . ASP B 1 326 ? 127.753 148.726 111.217 1.00 26.51 326 ASP A CA 1
ATOM 11462 C C . ASP B 1 326 ? 126.970 149.600 112.191 1.00 26.55 326 ASP A C 1
ATOM 11463 O O . ASP B 1 326 ? 125.899 150.108 111.847 1.00 29.31 326 ASP A O 1
ATOM 11472 N N . CYS B 1 327 ? 127.504 149.765 113.403 1.00 26.34 327 CYS A N 1
ATOM 11473 C CA . CYS B 1 327 ? 126.827 150.572 114.413 1.00 29.49 327 CYS A CA 1
ATOM 11474 C C . CYS B 1 327 ? 127.013 152.066 114.186 1.00 31.41 327 CYS A C 1
ATOM 11475 O O . CYS B 1 327 ? 126.267 152.867 114.759 1.00 30.37 327 CYS A O 1
ATOM 11483 N N . ASN B 1 328 ? 127.983 152.464 113.367 1.00 34.48 328 ASN A N 1
ATOM 11484 C CA . ASN B 1 328 ? 128.215 153.867 113.058 1.00 35.60 328 ASN A CA 1
ATOM 11485 C C . ASN B 1 328 ? 127.407 154.355 111.864 1.00 36.31 328 ASN A C 1
ATOM 11486 O O . ASN B 1 328 ? 127.423 155.554 111.573 1.00 37.23 328 ASN A O 1
ATOM 11497 N N . ALA B 1 329 ? 126.703 153.465 111.172 1.00 37.29 329 ALA A N 1
ATOM 11498 C CA . ALA B 1 329 ? 125.939 153.840 109.994 1.00 33.63 329 ALA A CA 1
ATOM 11499 C C . ALA B 1 329 ? 124.673 154.590 110.385 1.00 32.64 329 ALA A C 1
ATOM 11500 O O . ALA B 1 329 ? 124.101 154.373 111.455 1.00 36.00 329 ALA A O 1
ATOM 11507 N N . THR B 1 330 ? 124.237 155.476 109.499 1.00 32.43 330 THR A N 1
ATOM 11508 C CA . THR B 1 330 ? 123.079 156.315 109.775 1.00 35.27 330 THR A CA 1
ATOM 11509 C C . THR B 1 330 ? 121.798 155.551 109.458 1.00 32.06 330 THR A C 1
ATOM 11510 O O . THR B 1 330 ? 121.644 155.069 108.332 1.00 34.84 330 THR A O 1
ATOM 11521 N N . PRO B 1 331 ? 120.864 155.417 110.399 1.00 28.93 331 PRO A N 1
ATOM 11522 C CA . PRO B 1 331 ? 119.619 154.703 110.098 1.00 28.48 331 PRO A CA 1
ATOM 11523 C C . PRO B 1 331 ? 118.806 155.394 109.013 1.00 29.01 331 PRO A C 1
ATOM 11524 O O . PRO B 1 331 ? 118.917 156.601 108.795 1.00 32.32 331 PRO A O 1
ATOM 11535 N N . VAL B 1 332 ? 117.976 154.604 108.334 1.00 26.61 332 VAL A N 1
ATOM 11536 C CA . VAL B 1 332 ? 117.152 155.063 107.222 1.00 25.83 332 VAL A CA 1
ATOM 11537 C C . VAL B 1 332 ? 115.697 155.070 107.668 1.00 26.62 332 VAL A C 1
ATOM 11538 O O . VAL B 1 332 ? 115.197 154.067 108.189 1.00 27.42 332 VAL A O 1
ATOM 11551 N N . LEU B 1 333 ? 115.018 156.193 107.456 1.00 29.59 333 LEU A N 1
ATOM 11552 C CA . LEU B 1 333 ? 113.624 156.325 107.862 1.00 33.10 333 LEU A CA 1
ATOM 11553 C C . LEU B 1 333 ? 112.712 155.541 106.925 1.00 31.76 333 LEU A C 1
ATOM 11554 O O . LEU B 1 333 ? 113.000 155.401 105.734 1.00 32.11 333 LEU A O 1
ATOM 11570 N N . VAL B 1 334 ? 111.609 155.035 107.465 1.00 29.87 334 VAL A N 1
ATOM 11571 C CA . VAL B 1 334 ? 110.625 154.285 106.693 1.00 30.90 334 VAL A CA 1
ATOM 11572 C C . VAL B 1 334 ? 109.381 155.144 106.523 1.00 29.31 334 VAL A C 1
ATOM 11573 O O . VAL B 1 334 ? 108.754 155.545 107.510 1.00 31.39 334 VAL A O 1
ATOM 11586 N N . VAL B 1 335 ? 109.019 155.426 105.273 1.00 33.09 335 VAL A N 1
ATOM 11587 C CA . VAL B 1 335 ? 107.848 156.230 104.945 1.00 33.04 335 VAL A CA 1
ATOM 11588 C C . VAL B 1 335 ? 106.677 155.283 104.733 1.00 35.36 335 VAL A C 1
ATOM 11589 O O . VAL B 1 335 ? 106.846 154.200 104.161 1.00 45.45 335 VAL A O 1
ATOM 11602 N N . GLN B 1 336 ? 105.494 155.676 105.197 1.00 35.57 336 GLN A N 1
ATOM 11603 C CA . GLN B 1 336 ? 104.325 154.814 105.111 1.00 42.14 336 GLN A CA 1
ATOM 11604 C C . GLN B 1 336 ? 103.095 155.637 104.758 1.00 47.79 336 GLN A C 1
ATOM 11605 O O . GLN B 1 336 ? 103.063 156.856 104.933 1.00 52.18 336 GLN A O 1
ATOM 11619 N N . ASP B 1 337 ? 102.077 154.943 104.255 1.00 55.99 337 ASP A N 1
ATOM 11620 C CA . ASP B 1 337 ? 100.831 155.584 103.858 1.00 61.59 337 ASP A CA 1
ATOM 11621 C C . ASP B 1 337 ? 100.187 156.272 105.053 1.00 66.93 337 ASP A C 1
ATOM 11622 O O . ASP B 1 337 ? 100.137 155.710 106.151 1.00 65.45 337 ASP A O 1
ATOM 11631 N N . ASP B 1 338 ? 99.679 157.486 104.833 1.00 73.86 338 ASP A N 1
ATOM 11632 C CA . ASP B 1 338 ? 99.145 158.279 105.934 1.00 76.22 338 ASP A CA 1
ATOM 11633 C C . ASP B 1 338 ? 97.833 157.726 106.477 1.00 75.57 338 ASP A C 1
ATOM 11634 O O . ASP B 1 338 ? 97.365 158.188 107.524 1.00 71.16 338 ASP A O 1
ATOM 11643 N N . ARG B 1 339 ? 97.219 156.762 105.793 1.00 74.71 339 ARG A N 1
ATOM 11644 C CA . ARG B 1 339 ? 95.967 156.185 106.270 1.00 75.11 339 ARG A CA 1
ATOM 11645 C C . ARG B 1 339 ? 96.168 155.105 107.324 1.00 74.04 339 ARG A C 1
ATOM 11646 O O . ARG B 1 339 ? 95.192 154.711 107.971 1.00 69.59 339 ARG A O 1
ATOM 11667 N N . LEU B 1 340 ? 97.391 154.617 107.513 1.00 72.86 340 LEU A N 1
ATOM 11668 C CA . LEU B 1 340 ? 97.645 153.613 108.537 1.00 65.56 340 LEU A CA 1
ATOM 11669 C C . LEU B 1 340 ? 97.598 154.243 109.924 1.00 64.47 340 LEU A C 1
ATOM 11670 O O . LEU B 1 340 ? 98.171 155.310 110.161 1.00 59.64 340 LEU A O 1
ATOM 11686 N N . THR B 1 341 ? 96.914 153.567 110.849 1.00 70.02 341 THR A N 1
ATOM 11687 C CA . THR B 1 341 ? 96.684 154.141 112.172 1.00 73.15 341 THR A CA 1
ATOM 11688 C C . THR B 1 341 ? 97.971 154.206 112.986 1.00 69.23 341 THR A C 1
ATOM 11689 O O . THR B 1 341 ? 98.273 155.233 113.605 1.00 66.08 341 THR A O 1
ATOM 11700 N N . GLN B 1 342 ? 98.740 153.122 113.002 1.00 62.23 342 GLN A N 1
ATOM 11701 C CA . GLN B 1 342 ? 99.958 153.028 113.791 1.00 58.00 342 GLN A CA 1
ATOM 11702 C C . GLN B 1 342 ? 101.171 152.985 112.874 1.00 51.98 342 GLN A C 1
ATOM 11703 O O . GLN B 1 342 ? 101.054 152.873 111.653 1.00 55.65 342 GLN A O 1
ATOM 11717 N N . SER B 1 343 ? 102.350 153.078 113.482 1.00 47.46 343 SER A N 1
ATOM 11718 C CA . SER B 1 343 ? 103.582 152.916 112.729 1.00 44.14 343 SER A CA 1
ATOM 11719 C C . SER B 1 343 ? 103.804 151.443 112.412 1.00 41.78 343 SER A C 1
ATOM 11720 O O . SER B 1 343 ? 103.334 150.554 113.123 1.00 44.90 343 SER A O 1
ATOM 11728 N N . MET B 1 344 ? 104.528 151.189 111.328 1.00 39.85 344 MET A N 1
ATOM 11729 C CA . MET B 1 344 ? 104.662 149.833 110.814 1.00 39.02 344 MET A CA 1
ATOM 11730 C C . MET B 1 344 ? 105.489 148.972 111.761 1.00 34.39 344 MET A C 1
ATOM 11731 O O . MET B 1 344 ? 106.563 149.380 112.211 1.00 35.77 344 MET A O 1
ATOM 11745 N N . CYS B 1 345 ? 104.990 147.772 112.050 1.00 31.67 345 CYS A N 1
ATOM 11746 C CA . CYS B 1 345 ? 105.690 146.837 112.922 1.00 34.02 345 CYS A CA 1
ATOM 11747 C C . CYS B 1 345 ? 106.900 146.256 112.202 1.00 31.11 345 CYS A C 1
ATOM 11748 O O . CYS B 1 345 ? 106.804 145.852 111.040 1.00 33.80 345 CYS A O 1
ATOM 11756 N N . LEU B 1 346 ? 108.039 146.208 112.892 1.00 31.51 346 LEU A N 1
ATOM 11757 C CA . LEU B 1 346 ? 109.292 145.727 112.323 1.00 31.47 346 LEU A CA 1
ATOM 11758 C C . LEU B 1 346 ? 109.852 144.538 113.097 1.00 30.65 346 LEU A C 1
ATOM 11759 O O . LEU B 1 346 ? 111.043 144.240 113.004 1.00 30.79 346 LEU A O 1
ATOM 11775 N N . VAL B 1 347 ? 109.000 143.844 113.852 1.00 34.84 347 VAL A N 1
ATOM 11776 C CA . VAL B 1 347 ? 109.472 142.778 114.734 1.00 34.31 347 VAL A CA 1
ATOM 11777 C C . VAL B 1 347 ? 110.117 141.655 113.931 1.00 33.74 347 VAL A C 1
ATOM 11778 O O . VAL B 1 347 ? 111.216 141.192 114.254 1.00 34.85 347 VAL A O 1
ATOM 11791 N N . GLY B 1 348 ? 109.443 141.194 112.881 1.00 32.05 348 GLY A N 1
ATOM 11792 C CA . GLY B 1 348 ? 109.950 140.086 112.098 1.00 29.74 348 GLY A CA 1
ATOM 11793 C C . GLY B 1 348 ? 111.003 140.444 111.078 1.00 29.40 348 GLY A C 1
ATOM 11794 O O . GLY B 1 348 ? 111.612 139.542 110.500 1.00 32.50 348 GLY A O 1
ATOM 11798 N N . SER B 1 349 ? 111.237 141.732 110.849 1.00 31.63 349 SER A N 1
ATOM 11799 C CA . SER B 1 349 ? 112.177 142.159 109.823 1.00 31.63 349 SER A CA 1
ATOM 11800 C C . SER B 1 349 ? 113.615 141.950 110.279 1.00 29.05 349 SER A C 1
ATOM 11801 O O . SER B 1 349 ? 113.952 142.116 111.452 1.00 33.17 349 SER A O 1
ATOM 11809 N N . THR B 1 350 ? 114.465 141.574 109.330 1.00 28.97 350 THR A N 1
ATOM 11810 C CA . THR B 1 350 ? 115.886 141.391 109.579 1.00 28.80 350 THR A CA 1
ATOM 11811 C C . THR B 1 350 ? 116.672 142.690 109.481 1.00 25.88 350 THR A C 1
ATOM 11812 O O . THR B 1 350 ? 117.825 142.737 109.918 1.00 27.16 350 THR A O 1
ATOM 11823 N N . LEU B 1 351 ? 116.078 143.742 108.926 1.00 24.18 351 LEU A N 1
ATOM 11824 C CA . LEU B 1 351 ? 116.755 145.009 108.703 1.00 21.56 351 LEU A CA 1
ATOM 11825 C C . LEU B 1 351 ? 116.514 146.008 109.823 1.00 21.51 351 LEU A C 1
ATOM 11826 O O . LEU B 1 351 ? 116.926 147.163 109.701 1.00 23.93 351 LEU A O 1
ATOM 11842 N N . ARG B 1 352 ? 115.860 145.596 110.905 1.00 22.35 352 ARG A N 1
ATOM 11843 C CA . ARG B 1 352 ? 115.574 146.513 111.999 1.00 20.01 352 ARG A CA 1
ATOM 11844 C C . ARG B 1 352 ? 116.871 147.073 112.566 1.00 22.51 352 ARG A C 1
ATOM 11845 O O . ARG B 1 352 ? 117.892 146.381 112.609 1.00 27.01 352 ARG A O 1
ATOM 11866 N N . ALA B 1 353 ? 116.834 148.335 112.984 1.00 19.61 353 ALA A N 1
ATOM 11867 C CA . ALA B 1 353 ? 118.029 148.974 113.506 1.00 17.69 353 ALA A CA 1
ATOM 11868 C C . ALA B 1 353 ? 118.075 148.860 115.030 1.00 20.15 353 ALA A C 1
ATOM 11869 O O . ALA B 1 353 ? 117.034 148.826 115.690 1.00 20.48 353 ALA A O 1
ATOM 11876 N N . PRO B 1 354 ? 119.272 148.793 115.613 1.00 16.77 354 PRO A N 1
ATOM 11877 C CA . PRO B 1 354 ? 119.376 148.758 117.073 1.00 17.26 354 PRO A CA 1
ATOM 11878 C C . PRO B 1 354 ? 119.076 150.109 117.701 1.00 20.14 354 PRO A C 1
ATOM 11879 O O . PRO B 1 354 ? 119.096 151.150 117.042 1.00 24.52 354 PRO A O 1
ATOM 11890 N N . HIS B 1 355 ? 118.795 150.079 119.000 1.00 19.94 355 HIS A N 1
ATOM 11891 C CA . HIS B 1 355 ? 118.526 151.302 119.742 1.00 19.86 355 HIS A CA 1
ATOM 11892 C C . HIS B 1 355 ? 119.828 152.042 120.031 1.00 26.45 355 HIS A C 1
ATOM 11893 O O . HIS B 1 355 ? 120.921 151.500 119.849 1.00 23.03 355 HIS A O 1
ATOM 11907 N N . GLY B 1 356 ? 119.704 153.297 120.470 1.00 28.53 356 GLY A N 1
ATOM 11908 C CA . GLY B 1 356 ? 120.886 154.100 120.747 1.00 20.24 356 GLY A CA 1
ATOM 11909 C C . GLY B 1 356 ? 121.718 153.575 121.900 1.00 19.22 356 GLY A C 1
ATOM 11910 O O . GLY B 1 356 ? 122.947 153.660 121.877 1.00 19.29 356 GLY A O 1
ATOM 11914 N N . CYS B 1 357 ? 121.062 153.038 122.932 1.00 17.00 357 CYS A N 1
ATOM 11915 C CA . CYS B 1 357 ? 121.777 152.478 124.075 1.00 17.87 357 CYS A CA 1
ATOM 11916 C C . CYS B 1 357 ? 122.802 151.443 123.623 1.00 18.58 357 CYS A C 1
ATOM 11917 O O . CYS B 1 357 ? 123.996 151.545 123.930 1.00 19.96 357 CYS A O 1
ATOM 11925 N N . HIS B 1 358 ? 122.353 150.453 122.849 1.00 15.71 358 HIS A N 1
ATOM 11926 C CA . HIS B 1 358 ? 123.241 149.364 122.462 1.00 14.08 358 HIS A CA 1
ATOM 11927 C C . HIS B 1 358 ? 124.265 149.819 121.434 1.00 16.19 358 HIS A C 1
ATOM 11928 O O . HIS B 1 358 ? 125.404 149.345 121.433 1.00 15.93 358 HIS A O 1
ATOM 11942 N N . SER B 1 359 ? 123.880 150.731 120.542 1.00 17.13 359 SER A N 1
ATOM 11943 C CA . SER B 1 359 ? 124.828 151.242 119.557 1.00 15.41 359 SER A CA 1
ATOM 11944 C C . SER B 1 359 ? 125.975 151.982 120.237 1.00 19.50 359 SER A C 1
ATOM 11945 O O . SER B 1 359 ? 127.147 151.806 119.879 1.00 16.95 359 SER A O 1
ATOM 11953 N N . GLN B 1 360 ? 125.654 152.802 121.242 1.00 22.66 360 GLN A N 1
ATOM 11954 C CA . GLN B 1 360 ? 126.689 153.484 122.011 1.00 20.45 360 GLN A CA 1
ATOM 11955 C C . GLN B 1 360 ? 127.540 152.500 122.804 1.00 20.72 360 GLN A C 1
ATOM 11956 O O . GLN B 1 360 ? 128.761 152.664 122.895 1.00 23.36 360 GLN A O 1
ATOM 11970 N N . TYR B 1 361 ? 126.915 151.482 123.401 1.00 18.96 361 TYR A N 1
ATOM 11971 C CA . TYR B 1 361 ? 127.683 150.467 124.117 1.00 18.57 361 TYR A CA 1
ATOM 11972 C C . TYR B 1 361 ? 128.684 149.787 123.188 1.00 20.00 361 TYR A C 1
ATOM 11973 O O . TYR B 1 361 ? 129.856 149.602 123.540 1.00 18.14 361 TYR A O 1
ATOM 11991 N N . MET B 1 362 ? 128.235 149.416 121.987 1.00 21.60 362 MET A N 1
ATOM 11992 C CA . MET B 1 362 ? 129.123 148.797 121.009 1.00 20.74 362 MET A CA 1
ATOM 11993 C C . MET B 1 362 ? 130.253 149.737 120.620 1.00 23.30 362 MET A C 1
ATOM 11994 O O . MET B 1 362 ? 131.409 149.319 120.497 1.00 22.14 362 MET A O 1
ATOM 12008 N N . ALA B 1 363 ? 129.932 151.014 120.393 1.00 22.62 363 ALA A N 1
ATOM 12009 C CA . ALA B 1 363 ? 130.961 151.973 120.007 1.00 19.84 363 ALA A CA 1
ATOM 12010 C C . ALA B 1 363 ? 132.014 152.121 121.097 1.00 23.55 363 ALA A C 1
ATOM 12011 O O . ALA B 1 363 ? 133.216 152.151 120.809 1.00 25.79 363 ALA A O 1
ATOM 12018 N N . ASN B 1 364 ? 131.582 152.208 122.358 1.00 22.31 364 ASN A N 1
ATOM 12019 C CA . ASN B 1 364 ? 132.529 152.310 123.464 1.00 19.07 364 ASN A CA 1
ATOM 12020 C C . ASN B 1 364 ? 133.398 151.066 123.565 1.00 22.84 364 ASN A C 1
ATOM 12021 O O . ASN B 1 364 ? 134.609 151.164 123.782 1.00 21.79 364 ASN A O 1
ATOM 12032 N N . MET B 1 365 ? 132.794 149.886 123.416 1.00 30.14 365 MET A N 1
ATOM 12033 C CA . MET B 1 365 ? 133.552 148.645 123.532 1.00 22.97 365 MET A CA 1
ATOM 12034 C C . MET B 1 365 ? 134.602 148.526 122.436 1.00 22.02 365 MET A C 1
ATOM 12035 O O . MET B 1 365 ? 135.698 148.009 122.675 1.00 21.66 365 MET A O 1
ATOM 12049 N N . GLY B 1 366 ? 134.286 148.978 121.233 1.00 24.65 366 GLY A N 1
ATOM 12050 C CA . GLY B 1 366 ? 135.170 148.868 120.098 1.00 24.58 366 GLY A CA 1
ATOM 12051 C C . GLY B 1 366 ? 134.743 147.874 119.035 1.00 29.66 366 GLY A C 1
ATOM 12052 O O . GLY B 1 366 ? 135.547 147.567 118.147 1.00 31.06 366 GLY A O 1
ATOM 12056 N N . SER B 1 367 ? 133.516 147.368 119.097 1.00 27.20 367 SER A N 1
ATOM 12057 C CA . SER B 1 367 ? 133.007 146.389 118.149 1.00 25.45 367 SER A CA 1
ATOM 12058 C C . SER B 1 367 ? 132.024 147.064 117.202 1.00 27.44 367 SER A C 1
ATOM 12059 O O . SER B 1 367 ? 131.070 147.707 117.647 1.00 32.32 367 SER A O 1
ATOM 12067 N N . ILE B 1 368 ? 132.256 146.913 115.903 1.00 23.03 368 ILE A N 1
ATOM 12068 C CA . ILE B 1 368 ? 131.471 147.598 114.880 1.00 24.73 368 ILE A CA 1
ATOM 12069 C C . ILE B 1 368 ? 130.399 146.690 114.290 1.00 24.76 368 ILE A C 1
ATOM 12070 O O . ILE B 1 368 ? 129.298 147.144 113.982 1.00 24.84 368 ILE A O 1
ATOM 12086 N N . ALA B 1 369 ? 130.703 145.405 114.126 1.00 23.53 369 ALA A N 1
ATOM 12087 C CA . ALA B 1 369 ? 129.765 144.423 113.604 1.00 18.24 369 ALA A CA 1
ATOM 12088 C C . ALA B 1 369 ? 129.460 143.370 114.661 1.00 18.73 369 ALA A C 1
ATOM 12089 O O . ALA B 1 369 ? 130.316 143.026 115.480 1.00 22.12 369 ALA A O 1
ATOM 12096 N N . SER B 1 370 ? 128.234 142.846 114.630 1.00 21.00 370 SER A N 1
ATOM 12097 C CA . SER B 1 370 ? 127.784 141.906 115.648 1.00 19.55 370 SER A CA 1
ATOM 12098 C C . SER B 1 370 ? 126.844 140.870 115.046 1.00 17.64 370 SER A C 1
ATOM 12099 O O . SER B 1 370 ? 126.098 141.167 114.111 1.00 25.62 370 SER A O 1
ATOM 12107 N N . LEU B 1 371 ? 126.875 139.660 115.606 1.00 19.39 371 LEU A N 1
ATOM 12108 C CA . LEU B 1 371 ? 126.014 138.558 115.186 1.00 18.37 371 LEU A CA 1
ATOM 12109 C C . LEU B 1 371 ? 125.712 137.694 116.401 1.00 17.92 371 LEU A C 1
ATOM 12110 O O . LEU B 1 371 ? 126.632 137.136 117.002 1.00 20.73 371 LEU A O 1
ATOM 12126 N N . ALA B 1 372 ? 124.435 137.573 116.757 1.00 19.05 372 ALA A N 1
ATOM 12127 C CA . ALA B 1 372 ? 124.015 136.844 117.948 1.00 18.55 372 ALA A CA 1
ATOM 12128 C C . ALA B 1 372 ? 123.025 135.742 117.594 1.00 16.35 372 ALA A C 1
ATOM 12129 O O . ALA B 1 372 ? 122.088 135.962 116.824 1.00 19.25 372 ALA A O 1
ATOM 12136 N N . MET B 1 373 ? 123.224 134.563 118.186 1.00 16.90 373 MET A N 1
ATOM 12137 C CA . MET B 1 373 ? 122.400 133.387 117.926 1.00 17.34 373 MET A CA 1
ATOM 12138 C C . MET B 1 373 ? 121.906 132.802 119.241 1.00 15.54 373 MET A C 1
ATOM 12139 O O . MET B 1 373 ? 122.694 132.600 120.167 1.00 14.12 373 MET A O 1
ATOM 12153 N N . ALA B 1 374 ? 120.609 132.513 119.310 1.00 16.62 374 ALA A N 1
ATOM 12154 C CA . ALA B 1 374 ? 119.993 132.015 120.534 1.00 16.36 374 ALA A CA 1
ATOM 12155 C C . ALA B 1 374 ? 120.309 130.543 120.768 1.00 15.73 374 ALA A C 1
ATOM 12156 O O . ALA B 1 374 ? 120.348 129.744 119.831 1.00 19.58 374 ALA A O 1
ATOM 12163 N N . VAL B 1 375 ? 120.528 130.191 122.033 1.00 14.86 375 VAL A N 1
ATOM 12164 C CA . VAL B 1 375 ? 120.693 128.808 122.469 1.00 13.61 375 VAL A CA 1
ATOM 12165 C C . VAL B 1 375 ? 119.436 128.450 123.251 1.00 15.39 375 VAL A C 1
ATOM 12166 O O . VAL B 1 375 ? 119.177 129.005 124.325 1.00 17.58 375 VAL A O 1
ATOM 12179 N N . ILE B 1 376 ? 118.645 127.525 122.718 1.00 19.73 376 ILE A N 1
ATOM 12180 C CA . ILE B 1 376 ? 117.324 127.214 123.250 1.00 22.62 376 ILE A CA 1
ATOM 12181 C C . ILE B 1 376 ? 117.271 125.736 123.603 1.00 22.27 376 ILE A C 1
ATOM 12182 O O . ILE B 1 376 ? 117.643 124.884 122.789 1.00 24.59 376 ILE A O 1
ATOM 12198 N N . ILE B 1 377 ? 116.812 125.439 124.817 1.00 22.12 377 ILE A N 1
ATOM 12199 C CA . ILE B 1 377 ? 116.677 124.071 125.293 1.00 22.77 377 ILE A CA 1
ATOM 12200 C C . ILE B 1 377 ? 115.217 123.820 125.636 1.00 27.29 377 ILE A C 1
ATOM 12201 O O . ILE B 1 377 ? 114.377 124.721 125.608 1.00 28.53 377 ILE A O 1
ATOM 12217 N N . ASN B 1 378 ? 114.922 122.567 125.961 1.00 35.95 378 ASN A N 1
ATOM 12218 C CA . ASN B 1 378 ? 113.557 122.142 126.244 1.00 41.75 378 ASN A CA 1
ATOM 12219 C C . ASN B 1 378 ? 113.319 122.246 127.744 1.00 44.04 378 ASN A C 1
ATOM 12220 O O . ASN B 1 378 ? 113.986 121.573 128.534 1.00 37.57 378 ASN A O 1
ATOM 12231 N N . GLY B 1 379 ? 112.374 123.091 128.139 1.00 46.11 379 GLY A N 1
ATOM 12232 C CA . GLY B 1 379 ? 112.068 123.282 129.543 1.00 47.65 379 GLY A CA 1
ATOM 12233 C C . GLY B 1 379 ? 110.676 123.836 129.766 1.00 51.39 379 GLY A C 1
ATOM 12234 O O . GLY B 1 379 ? 110.467 124.676 130.639 1.00 54.93 379 GLY A O 1
ATOM 12238 N N . SER B 1 392 ? 108.254 120.506 125.997 1.00 56.24 392 SER A N 1
ATOM 12239 C CA . SER B 1 392 ? 106.972 121.155 125.749 1.00 65.03 392 SER A CA 1
ATOM 12240 C C . SER B 1 392 ? 107.169 122.653 125.534 1.00 70.39 392 SER A C 1
ATOM 12241 O O . SER B 1 392 ? 107.033 123.151 124.418 1.00 69.05 392 SER A O 1
ATOM 12248 N N . SER B 1 393 ? 107.479 123.365 126.615 1.00 67.45 393 SER A N 1
ATOM 12249 C CA . SER B 1 393 ? 107.838 124.772 126.505 1.00 60.23 393 SER A CA 1
ATOM 12250 C C . SER B 1 393 ? 109.349 124.917 126.380 1.00 59.03 393 SER A C 1
ATOM 12251 O O . SER B 1 393 ? 110.115 124.145 126.964 1.00 50.44 393 SER A O 1
ATOM 12259 N N . MET B 1 394 ? 109.777 125.915 125.614 1.00 50.80 394 MET A N 1
ATOM 12260 C CA . MET B 1 394 ? 111.190 126.129 125.347 1.00 39.53 394 MET A CA 1
ATOM 12261 C C . MET B 1 394 ? 111.749 127.225 126.248 1.00 38.74 394 MET A C 1
ATOM 12262 O O . MET B 1 394 ? 111.033 128.119 126.703 1.00 37.38 394 MET A O 1
ATOM 12276 N N . ARG B 1 395 ? 113.054 127.142 126.499 1.00 37.94 395 ARG A N 1
ATOM 12277 C CA . ARG B 1 395 ? 113.741 128.031 127.423 1.00 28.66 395 ARG A CA 1
ATOM 12278 C C . ARG B 1 395 ? 115.003 128.553 126.756 1.00 26.74 395 ARG A C 1
ATOM 12279 O O . ARG B 1 395 ? 115.623 127.843 125.959 1.00 29.24 395 ARG A O 1
ATOM 12300 N N . LEU B 1 396 ? 115.381 129.786 127.085 1.00 22.49 396 LEU A N 1
ATOM 12301 C CA . LEU B 1 396 ? 116.577 130.413 126.531 1.00 18.41 396 LEU A CA 1
ATOM 12302 C C . LEU B 1 396 ? 117.722 130.261 127.526 1.00 16.63 396 LEU A C 1
ATOM 12303 O O . LEU B 1 396 ? 117.723 130.898 128.582 1.00 15.70 396 LEU A O 1
ATOM 12319 N N . TRP B 1 397 ? 118.699 129.416 127.191 1.00 15.26 397 TRP A N 1
ATOM 12320 C CA . TRP B 1 397 ? 119.799 129.120 128.104 1.00 15.82 397 TRP A CA 1
ATOM 12321 C C . TRP B 1 397 ? 120.886 130.188 128.027 1.00 14.11 397 TRP A C 1
ATOM 12322 O O . TRP B 1 397 ? 121.511 130.538 129.039 1.00 14.28 397 TRP A O 1
ATOM 12343 N N . GLY B 1 398 ? 121.115 130.720 126.838 1.00 13.35 398 GLY A N 1
ATOM 12344 C CA . GLY B 1 398 ? 122.167 131.687 126.652 1.00 10.16 398 GLY A CA 1
ATOM 12345 C C . GLY B 1 398 ? 122.201 132.191 125.234 1.00 11.96 398 GLY A C 1
ATOM 12346 O O . GLY B 1 398 ? 121.184 132.218 124.541 1.00 11.05 398 GLY A O 1
ATOM 12350 N N . LEU B 1 399 ? 123.394 132.600 124.815 1.00 11.99 399 LEU A N 1
ATOM 12351 C CA . LEU B 1 399 ? 123.613 133.157 123.490 1.00 7.72 399 LEU A CA 1
ATOM 12352 C C . LEU B 1 399 ? 125.014 132.810 123.018 1.00 8.83 399 LEU A C 1
ATOM 12353 O O . LEU B 1 399 ? 125.909 132.538 123.819 1.00 10.46 399 LEU A O 1
ATOM 12369 N N . VAL B 1 400 ? 125.194 132.828 121.703 1.00 9.16 400 VAL A N 1
ATOM 12370 C CA . VAL B 1 400 ? 126.508 132.854 121.075 1.00 11.70 400 VAL A CA 1
ATOM 12371 C C . VAL B 1 400 ? 126.651 134.225 120.433 1.00 11.16 400 VAL A C 1
ATOM 12372 O O . VAL B 1 400 ? 125.800 134.631 119.635 1.00 12.77 400 VAL A O 1
ATOM 12385 N N . VAL B 1 401 ? 127.706 134.948 120.795 1.00 13.20 401 VAL A N 1
ATOM 12386 C CA . VAL B 1 401 ? 127.875 136.345 120.414 1.00 13.71 401 VAL A CA 1
ATOM 12387 C C . VAL B 1 401 ? 129.175 136.486 119.636 1.00 13.83 401 VAL A C 1
ATOM 12388 O O . VAL B 1 401 ? 130.222 136.000 120.073 1.00 15.93 401 VAL A O 1
ATOM 12401 N N . CYS B 1 402 ? 129.105 137.147 118.485 1.00 14.40 402 CYS A N 1
ATOM 12402 C CA . CYS B 1 402 ? 130.257 137.365 117.623 1.00 15.59 402 CYS A CA 1
ATOM 12403 C C . CYS B 1 402 ? 130.501 138.858 117.447 1.00 20.36 402 CYS A C 1
ATOM 12404 O O . CYS B 1 402 ? 129.556 139.633 117.288 1.00 21.09 402 CYS A O 1
ATOM 12412 N N . HIS B 1 403 ? 131.772 139.256 117.488 1.00 24.13 403 HIS A N 1
ATOM 12413 C CA . HIS B 1 403 ? 132.176 140.648 117.349 1.00 22.73 403 HIS A CA 1
ATOM 12414 C C . HIS B 1 403 ? 133.293 140.772 116.325 1.00 21.42 403 HIS A C 1
ATOM 12415 O O . HIS B 1 403 ? 134.162 139.905 116.212 1.00 24.57 403 HIS A O 1
ATOM 12429 N N . HIS B 1 404 ? 133.269 141.889 115.601 1.00 22.78 404 HIS A N 1
ATOM 12430 C CA . HIS B 1 404 ? 134.264 142.198 114.583 1.00 26.27 404 HIS A CA 1
ATOM 12431 C C . HIS B 1 404 ? 134.701 143.646 114.751 1.00 23.36 404 HIS A C 1
ATOM 12432 O O . HIS B 1 404 ? 133.896 144.502 115.123 1.00 23.97 404 HIS A O 1
ATOM 12446 N N . THR B 1 405 ? 135.973 143.917 114.470 1.00 26.11 405 THR A N 1
ATOM 12447 C CA . THR B 1 405 ? 136.535 145.252 114.633 1.00 29.64 405 THR A CA 1
ATOM 12448 C C . THR B 1 405 ? 136.251 146.168 113.450 1.00 32.45 405 THR A C 1
ATOM 12449 O O . THR B 1 405 ? 136.722 147.309 113.448 1.00 36.38 405 THR A O 1
ATOM 12460 N N . SER B 1 406 ? 135.510 145.701 112.451 1.00 29.12 406 SER A N 1
ATOM 12461 C CA . SER B 1 406 ? 135.146 146.512 111.298 1.00 26.25 406 SER A CA 1
ATOM 12462 C C . SER B 1 406 ? 133.813 146.000 110.766 1.00 29.16 406 SER A C 1
ATOM 12463 O O . SER B 1 406 ? 133.284 144.990 111.234 1.00 31.18 406 SER A O 1
ATOM 12471 N N . SER B 1 407 ? 133.264 146.717 109.789 1.00 27.65 407 SER A N 1
ATOM 12472 C CA . SER B 1 407 ? 131.956 146.379 109.244 1.00 23.49 407 SER A CA 1
ATOM 12473 C C . SER B 1 407 ? 131.980 145.000 108.597 1.00 26.99 407 SER A C 1
ATOM 12474 O O . SER B 1 407 ? 132.959 144.619 107.950 1.00 27.22 407 SER A O 1
ATOM 12482 N N . ARG B 1 408 ? 130.894 144.246 108.772 1.00 27.03 408 ARG A N 1
ATOM 12483 C CA . ARG B 1 408 ? 130.837 142.886 108.254 1.00 22.65 408 ARG A CA 1
ATOM 12484 C C . ARG B 1 408 ? 129.391 142.482 107.999 1.00 25.05 408 ARG A C 1
ATOM 12485 O O . ARG B 1 408 ? 128.501 142.800 108.789 1.00 26.59 408 ARG A O 1
ATOM 12506 N N . CYS B 1 409 ? 129.176 141.761 106.899 1.00 28.19 409 CYS A N 1
ATOM 12507 C CA . CYS B 1 409 ? 127.866 141.254 106.510 1.00 26.03 409 CYS A CA 1
ATOM 12508 C C . CYS B 1 409 ? 128.050 139.857 105.936 1.00 30.77 409 CYS A C 1
ATOM 12509 O O . CYS B 1 409 ? 129.037 139.605 105.239 1.00 30.67 409 CYS A O 1
ATOM 12517 N N . ILE B 1 410 ? 127.119 138.953 106.230 1.00 28.64 410 ILE A N 1
ATOM 12518 C CA . ILE B 1 410 ? 127.203 137.582 105.725 1.00 25.82 410 ILE A CA 1
ATOM 12519 C C . ILE B 1 410 ? 125.932 137.226 104.959 1.00 28.31 410 ILE A C 1
ATOM 12520 O O . ILE B 1 410 ? 124.851 137.741 105.277 1.00 30.28 410 ILE A O 1
ATOM 12536 N N . PRO B 1 411 ? 126.012 136.353 103.954 1.00 26.73 411 PRO A N 1
ATOM 12537 C CA . PRO B 1 411 ? 124.828 136.036 103.149 1.00 21.94 411 PRO A CA 1
ATOM 12538 C C . PRO B 1 411 ? 123.866 135.083 103.847 1.00 27.07 411 PRO A C 1
ATOM 12539 O O . PRO B 1 411 ? 124.186 134.432 104.842 1.00 31.56 411 PRO A O 1
ATOM 12550 N N . PHE B 1 412 ? 122.665 135.005 103.278 1.00 25.10 412 PHE A N 1
ATOM 12551 C CA . PHE B 1 412 ? 121.550 134.296 103.907 1.00 28.80 412 PHE A CA 1
ATOM 12552 C C . PHE B 1 412 ? 121.828 132.807 104.115 1.00 28.43 412 PHE A C 1
ATOM 12553 O O . PHE B 1 412 ? 121.521 132.281 105.206 1.00 31.76 412 PHE A O 1
ATOM 12570 N N . PRO B 1 413 ? 122.385 132.074 103.144 1.00 26.60 413 PRO A N 1
ATOM 12571 C CA . PRO B 1 413 ? 122.671 130.649 103.376 1.00 23.69 413 PRO A CA 1
ATOM 12572 C C . PRO B 1 413 ? 123.547 130.382 104.587 1.00 23.87 413 PRO A C 1
ATOM 12573 O O . PRO B 1 413 ? 123.312 129.414 105.322 1.00 29.22 413 PRO A O 1
ATOM 12584 N N . LEU B 1 414 ? 124.560 131.217 104.813 1.00 25.81 414 LEU A N 1
ATOM 12585 C CA . LEU B 1 414 ? 125.443 131.012 105.954 1.00 25.47 414 LEU A CA 1
ATOM 12586 C C . LEU B 1 414 ? 124.694 131.208 107.265 1.00 20.39 414 LEU A C 1
ATOM 12587 O O . LEU B 1 414 ? 124.942 130.496 108.246 1.00 24.33 414 LEU A O 1
ATOM 12603 N N . ARG B 1 415 ? 123.762 132.157 107.299 1.00 17.77 415 ARG A N 1
ATOM 12604 C CA . ARG B 1 415 ? 122.968 132.354 108.503 1.00 22.04 415 ARG A CA 1
ATOM 12605 C C . ARG B 1 415 ? 122.096 131.137 108.785 1.00 23.83 415 ARG A C 1
ATOM 12606 O O . ARG B 1 415 ? 121.925 130.737 109.947 1.00 30.48 415 ARG A O 1
ATOM 12627 N N . TYR B 1 416 ? 121.551 130.511 107.739 1.00 22.37 416 TYR A N 1
ATOM 12628 C CA . TYR B 1 416 ? 120.766 129.304 107.998 1.00 23.43 416 TYR A CA 1
ATOM 12629 C C . TYR B 1 416 ? 121.641 128.124 108.420 1.00 18.67 416 TYR A C 1
ATOM 12630 O O . TYR B 1 416 ? 121.217 127.299 109.242 1.00 22.52 416 TYR A O 1
ATOM 12648 N N . ALA B 1 417 ? 122.866 128.037 107.902 1.00 15.42 417 ALA A N 1
ATOM 12649 C CA . ALA B 1 417 ? 123.795 127.025 108.400 1.00 16.97 417 ALA A CA 1
ATOM 12650 C C . ALA B 1 417 ? 124.076 127.221 109.889 1.00 20.22 417 ALA A C 1
ATOM 12651 O O . ALA B 1 417 ? 124.137 126.250 110.662 1.00 20.26 417 ALA A O 1
ATOM 12658 N N . CYS B 1 418 ? 124.253 128.475 110.308 1.00 20.50 418 CYS A N 1
ATOM 12659 C CA . CYS B 1 418 ? 124.483 128.762 111.721 1.00 16.63 418 CYS A CA 1
ATOM 12660 C C . CYS B 1 418 ? 123.284 128.353 112.570 1.00 16.91 418 CYS A C 1
ATOM 12661 O O . CYS B 1 418 ? 123.445 127.820 113.675 1.00 19.29 418 CYS A O 1
ATOM 12669 N N . GLU B 1 419 ? 122.072 128.610 112.078 1.00 17.28 419 GLU A N 1
ATOM 12670 C CA . GLU B 1 419 ? 120.878 128.177 112.803 1.00 19.45 419 GLU A CA 1
ATOM 12671 C C . GLU B 1 419 ? 120.850 126.659 112.982 1.00 17.18 419 GLU A C 1
ATOM 12672 O O . GLU B 1 419 ? 120.508 126.148 114.060 1.00 19.51 419 GLU A O 1
ATOM 12684 N N . PHE B 1 420 ? 121.199 125.924 111.926 1.00 15.23 420 PHE A N 1
ATOM 12685 C CA . PHE B 1 420 ? 121.246 124.465 111.999 1.00 13.10 420 PHE A CA 1
ATOM 12686 C C . PHE B 1 420 ? 122.218 123.998 113.086 1.00 14.35 420 PHE A C 1
ATOM 12687 O O . PHE B 1 420 ? 121.884 123.149 113.936 1.00 17.43 420 PHE A O 1
ATOM 12704 N N . LEU B 1 421 ? 123.425 124.569 113.092 1.00 14.59 421 LEU A N 1
ATOM 12705 C CA . LEU B 1 421 ? 124.414 124.180 114.095 1.00 13.94 421 LEU A CA 1
ATOM 12706 C C . LEU B 1 421 ? 123.947 124.518 115.512 1.00 15.39 421 LEU A C 1
ATOM 12707 O O . LEU B 1 421 ? 124.191 123.753 116.454 1.00 16.30 421 LEU A O 1
ATOM 12723 N N . MET B 1 422 ? 123.276 125.660 115.689 1.00 16.27 422 MET A N 1
ATOM 12724 C CA . MET B 1 422 ? 122.751 125.995 117.012 1.00 15.09 422 MET A CA 1
ATOM 12725 C C . MET B 1 422 ? 121.688 125.010 117.480 1.00 15.69 422 MET A C 1
ATOM 12726 O O . MET B 1 422 ? 121.609 124.714 118.678 1.00 18.09 422 MET A O 1
ATOM 12740 N N . GLN B 1 423 ? 120.846 124.509 116.574 1.00 17.61 423 GLN A N 1
ATOM 12741 C CA . GLN B 1 423 ? 119.887 123.483 116.991 1.00 16.05 423 GLN A CA 1
ATOM 12742 C C . GLN B 1 423 ? 120.598 122.225 117.484 1.00 14.87 423 GLN A C 1
ATOM 12743 O O . GLN B 1 423 ? 120.219 121.645 118.517 1.00 18.24 423 GLN A O 1
ATOM 12757 N N . ALA B 1 424 ? 121.636 121.791 116.767 1.00 15.24 424 ALA A N 1
ATOM 12758 C CA . ALA B 1 424 ? 122.392 120.628 117.238 1.00 13.70 424 ALA A CA 1
ATOM 12759 C C . ALA B 1 424 ? 122.987 120.874 118.625 1.00 17.48 424 ALA A C 1
ATOM 12760 O O . ALA B 1 424 ? 122.931 120.001 119.512 1.00 19.71 424 ALA A O 1
ATOM 12767 N N . PHE B 1 425 ? 123.566 122.060 118.825 1.00 20.55 425 PHE A N 1
ATOM 12768 C CA . PHE B 1 425 ? 124.182 122.397 120.106 1.00 16.68 425 PHE A CA 1
ATOM 12769 C C . PHE B 1 425 ? 123.154 122.379 121.232 1.00 15.65 425 PHE A C 1
ATOM 12770 O O . PHE B 1 425 ? 123.428 121.887 122.333 1.00 17.82 425 PHE A O 1
ATOM 12787 N N . GLY B 1 426 ? 121.960 122.913 120.975 1.00 13.73 426 GLY A N 1
ATOM 12788 C CA . GLY B 1 426 ? 120.921 122.887 121.990 1.00 14.96 426 GLY A CA 1
ATOM 12789 C C . GLY B 1 426 ? 120.528 121.477 122.391 1.00 22.24 426 GLY A C 1
ATOM 12790 O O . GLY B 1 426 ? 120.355 121.182 123.582 1.00 26.30 426 GLY A O 1
ATOM 12794 N N . LEU B 1 427 ? 120.376 120.584 121.407 1.00 21.91 427 LEU A N 1
ATOM 12795 C CA . LEU B 1 427 ? 120.033 119.200 121.736 1.00 18.32 427 LEU A CA 1
ATOM 12796 C C . LEU B 1 427 ? 121.092 118.563 122.636 1.00 19.91 427 LEU A C 1
ATOM 12797 O O . LEU B 1 427 ? 120.768 117.964 123.679 1.00 24.10 427 LEU A O 1
ATOM 12813 N N . GLN B 1 428 ? 122.368 118.691 122.260 1.00 19.07 428 GLN A N 1
ATOM 12814 C CA . GLN B 1 428 ? 123.421 118.100 123.087 1.00 19.24 428 GLN A CA 1
ATOM 12815 C C . GLN B 1 428 ? 123.423 118.687 124.495 1.00 26.57 428 GLN A C 1
ATOM 12816 O O . GLN B 1 428 ? 123.594 117.957 125.485 1.00 32.23 428 GLN A O 1
ATOM 12830 N N . LEU B 1 429 ? 123.245 120.005 124.605 1.00 22.42 429 LEU A N 1
ATOM 12831 C CA . LEU B 1 429 ? 123.267 120.655 125.909 1.00 18.55 429 LEU A CA 1
ATOM 12832 C C . LEU B 1 429 ? 122.163 120.118 126.810 1.00 20.80 429 LEU A C 1
ATOM 12833 O O . LEU B 1 429 ? 122.384 119.855 128.000 1.00 26.28 429 LEU A O 1
ATOM 12849 N N . ASN B 1 430 ? 120.957 119.962 126.263 1.00 19.72 430 ASN A N 1
ATOM 12850 C CA . ASN B 1 430 ? 119.852 119.454 127.071 1.00 23.24 430 ASN A CA 1
ATOM 12851 C C . ASN B 1 430 ? 120.143 118.040 127.572 1.00 29.48 430 ASN A C 1
ATOM 12852 O O . ASN B 1 430 ? 119.910 117.717 128.755 1.00 32.33 430 ASN A O 1
ATOM 12863 N N . MET B 1 431 ? 120.668 117.185 126.688 1.00 29.22 431 MET A N 1
ATOM 12864 C CA . MET B 1 431 ? 121.070 115.848 127.118 1.00 29.05 431 MET A CA 1
ATOM 12865 C C . MET B 1 431 ? 122.011 115.923 128.315 1.00 27.77 431 MET A C 1
ATOM 12866 O O . MET B 1 431 ? 121.801 115.255 129.342 1.00 33.55 431 MET A O 1
ATOM 12880 N N . GLU B 1 432 ? 123.062 116.736 128.192 1.00 26.37 432 GLU A N 1
ATOM 12881 C CA . GLU B 1 432 ? 124.072 116.802 129.243 1.00 31.83 432 GLU A CA 1
ATOM 12882 C C . GLU B 1 432 ? 123.471 117.263 130.564 1.00 30.23 432 GLU A C 1
ATOM 12883 O O . GLU B 1 432 ? 123.808 116.731 131.632 1.00 27.49 432 GLU A O 1
ATOM 12895 N N . LEU B 1 433 ? 122.597 118.268 130.519 1.00 29.42 433 LEU A N 1
ATOM 12896 C CA . LEU B 1 433 ? 122.026 118.774 131.761 1.00 25.87 433 LEU A CA 1
ATOM 12897 C C . LEU B 1 433 ? 121.237 117.689 132.482 1.00 28.15 433 LEU A C 1
ATOM 12898 O O . LEU B 1 433 ? 121.358 117.529 133.707 1.00 33.56 433 LEU A O 1
ATOM 12914 N N . GLN B 1 434 ? 120.423 116.929 131.744 1.00 31.36 434 GLN A N 1
ATOM 12915 C CA . GLN B 1 434 ? 119.631 115.893 132.409 1.00 30.09 434 GLN A CA 1
ATOM 12916 C C . GLN B 1 434 ? 120.517 114.791 132.996 1.00 26.56 434 GLN A C 1
ATOM 12917 O O . GLN B 1 434 ? 120.270 114.308 134.117 1.00 26.61 434 GLN A O 1
ATOM 12931 N N . LEU B 1 435 ? 121.563 114.387 132.270 1.00 26.34 435 LEU A N 1
ATOM 12932 C CA . LEU B 1 435 ? 122.468 113.387 132.834 1.00 27.10 435 LEU A CA 1
ATOM 12933 C C . LEU B 1 435 ? 123.124 113.889 134.119 1.00 28.11 435 LEU A C 1
ATOM 12934 O O . LEU B 1 435 ? 123.274 113.127 135.087 1.00 31.89 435 LEU A O 1
ATOM 12950 N N . ALA B 1 436 ? 123.532 115.162 134.145 1.00 30.82 436 ALA A N 1
ATOM 12951 C CA . ALA B 1 436 ? 124.156 115.708 135.349 1.00 29.89 436 ALA A CA 1
ATOM 12952 C C . ALA B 1 436 ? 123.191 115.691 136.527 1.00 28.18 436 ALA A C 1
ATOM 12953 O O . ALA B 1 436 ? 123.580 115.375 137.661 1.00 29.12 436 ALA A O 1
ATOM 12960 N N . LEU B 1 437 ? 121.930 116.045 136.281 1.00 25.29 437 LEU A N 1
ATOM 12961 C CA . LEU B 1 437 ? 120.937 115.982 137.349 1.00 28.08 437 LEU A CA 1
ATOM 12962 C C . LEU B 1 437 ? 120.849 114.578 137.937 1.00 36.08 437 LEU A C 1
ATOM 12963 O O . LEU B 1 437 ? 120.843 114.399 139.167 1.00 39.32 437 LEU A O 1
ATOM 12979 N N . GLN B 1 438 ? 120.778 113.564 137.070 1.00 38.38 438 GLN A N 1
ATOM 12980 C CA . GLN B 1 438 ? 120.674 112.194 137.569 1.00 32.96 438 GLN A CA 1
ATOM 12981 C C . GLN B 1 438 ? 121.892 111.806 138.403 1.00 34.02 438 GLN A C 1
ATOM 12982 O O . GLN B 1 438 ? 121.754 111.203 139.480 1.00 40.93 438 GLN A O 1
ATOM 12996 N N . MET B 1 439 ? 123.093 112.137 137.923 1.00 33.19 439 MET A N 1
ATOM 12997 C CA . MET B 1 439 ? 124.296 111.787 138.677 1.00 36.05 439 MET A CA 1
ATOM 12998 C C . MET B 1 439 ? 124.292 112.438 140.056 1.00 41.78 439 MET A C 1
ATOM 12999 O O . MET B 1 439 ? 124.670 111.805 141.054 1.00 44.63 439 MET A O 1
ATOM 13013 N N . SER B 1 440 ? 123.879 113.706 140.132 1.00 42.13 440 SER A N 1
ATOM 13014 C CA . SER B 1 440 ? 123.839 114.379 141.426 1.00 40.36 440 SER A CA 1
ATOM 13015 C C . SER B 1 440 ? 122.875 113.687 142.382 1.00 41.92 440 SER A C 1
ATOM 13016 O O . SER B 1 440 ? 123.192 113.498 143.565 1.00 47.53 440 SER A O 1
ATOM 13024 N N . GLU B 1 441 ? 121.688 113.313 141.895 1.00 42.99 441 GLU A N 1
ATOM 13025 C CA . GLU B 1 441 ? 120.733 112.621 142.761 1.00 42.85 441 GLU A CA 1
ATOM 13026 C C . GLU B 1 441 ? 121.331 111.329 143.306 1.00 41.48 441 GLU A C 1
ATOM 13027 O O . GLU B 1 441 ? 121.211 111.019 144.502 1.00 41.55 441 GLU A O 1
ATOM 13039 N N . LYS B 1 442 ? 121.980 110.559 142.432 1.00 44.71 442 LYS A N 1
ATOM 13040 C CA . LYS B 1 442 ? 122.623 109.321 142.864 1.00 42.24 442 LYS A CA 1
ATOM 13041 C C . LYS B 1 442 ? 123.625 109.581 143.984 1.00 44.27 442 LYS A C 1
ATOM 13042 O O . LYS B 1 442 ? 123.617 108.902 145.023 1.00 47.43 442 LYS A O 1
ATOM 13061 N N . ARG B 1 443 ? 124.506 110.564 143.781 1.00 48.81 443 ARG A N 1
ATOM 13062 C CA . ARG B 1 443 ? 125.541 110.851 144.770 1.00 46.87 443 ARG A CA 1
ATOM 13063 C C . ARG B 1 443 ? 124.927 111.225 146.114 1.00 47.76 443 ARG A C 1
ATOM 13064 O O . ARG B 1 443 ? 125.382 110.769 147.173 1.00 45.02 443 ARG A O 1
ATOM 13085 N N . VAL B 1 444 ? 123.897 112.071 146.090 1.00 48.81 444 VAL A N 1
ATOM 13086 C CA . VAL B 1 444 ? 123.285 112.521 147.337 1.00 47.99 444 VAL A CA 1
ATOM 13087 C C . VAL B 1 444 ? 122.689 111.336 148.086 1.00 49.78 444 VAL A C 1
ATOM 13088 O O . VAL B 1 444 ? 122.819 111.221 149.313 1.00 49.11 444 VAL A O 1
ATOM 13101 N N . LEU B 1 445 ? 122.012 110.442 147.361 1.00 52.71 445 LEU A N 1
ATOM 13102 C CA . LEU B 1 445 ? 121.409 109.282 148.015 1.00 49.04 445 LEU A CA 1
ATOM 13103 C C . LEU B 1 445 ? 122.474 108.407 148.668 1.00 48.68 445 LEU A C 1
ATOM 13104 O O . LEU B 1 445 ? 122.311 107.950 149.809 1.00 48.64 445 LEU A O 1
ATOM 13120 N N . ARG B 1 446 ? 123.575 108.161 147.957 1.00 49.71 446 ARG A N 1
ATOM 13121 C CA . ARG B 1 446 ? 124.631 107.328 148.526 1.00 51.87 446 ARG A CA 1
ATOM 13122 C C . ARG B 1 446 ? 125.208 107.960 149.789 1.00 57.46 446 ARG A C 1
ATOM 13123 O O . ARG B 1 446 ? 125.443 107.272 150.793 1.00 60.24 446 ARG A O 1
ATOM 13144 N N . THR B 1 447 ? 125.452 109.273 149.754 1.00 61.48 447 THR A N 1
ATOM 13145 C CA . THR B 1 447 ? 126.013 109.944 150.925 1.00 56.57 447 THR A CA 1
ATOM 13146 C C . THR B 1 447 ? 125.061 109.862 152.111 1.00 53.45 447 THR A C 1
ATOM 13147 O O . THR B 1 447 ? 125.485 109.629 153.249 1.00 55.69 447 THR A O 1
ATOM 13158 N N . GLN B 1 448 ? 123.765 110.060 151.866 1.00 54.86 448 GLN A N 1
ATOM 13159 C CA . GLN B 1 448 ? 122.796 109.973 152.953 1.00 53.34 448 GLN A CA 1
ATOM 13160 C C . GLN B 1 448 ? 122.795 108.581 153.571 1.00 61.11 448 GLN A C 1
ATOM 13161 O O . GLN B 1 448 ? 122.754 108.431 154.800 1.00 65.37 448 GLN A O 1
ATOM 13175 N N . THR B 1 449 ? 122.831 107.544 152.731 1.00 64.02 449 THR A N 1
ATOM 13176 C CA . THR B 1 449 ? 122.835 106.182 153.259 1.00 63.93 449 THR A CA 1
ATOM 13177 C C . THR B 1 449 ? 124.073 105.927 154.111 1.00 66.50 449 THR A C 1
ATOM 13178 O O . THR B 1 449 ? 123.984 105.347 155.203 1.00 67.84 449 THR A O 1
ATOM 13189 N N . LEU B 1 450 ? 125.245 106.353 153.629 1.00 66.15 450 LEU A N 1
ATOM 13190 C CA . LEU B 1 450 ? 126.455 106.167 154.425 1.00 67.47 450 LEU A CA 1
ATOM 13191 C C . LEU B 1 450 ? 126.357 106.902 155.754 1.00 72.44 450 LEU A C 1
ATOM 13192 O O . LEU B 1 450 ? 126.777 106.378 156.791 1.00 77.72 450 LEU A O 1
ATOM 13208 N N . LEU B 1 451 ? 125.821 108.124 155.745 1.00 72.13 451 LEU A N 1
ATOM 13209 C CA . LEU B 1 451 ? 125.710 108.872 156.994 1.00 71.34 451 LEU A CA 1
ATOM 13210 C C . LEU B 1 451 ? 124.795 108.164 157.983 1.00 73.43 451 LEU A C 1
ATOM 13211 O O . LEU B 1 451 ? 125.091 108.108 159.180 1.00 77.10 451 LEU A O 1
ATOM 13227 N N . CYS B 1 452 ? 123.668 107.631 157.508 1.00 76.18 452 CYS A N 1
ATOM 13228 C CA . CYS B 1 452 ? 122.762 106.927 158.413 1.00 77.72 452 CYS A CA 1
ATOM 13229 C C . CYS B 1 452 ? 123.420 105.678 158.993 1.00 81.89 452 CYS A C 1
ATOM 13230 O O . CYS B 1 452 ? 123.325 105.416 160.203 1.00 81.86 452 CYS A O 1
ATOM 13238 N N . ASP B 1 453 ? 124.103 104.900 158.147 1.00 84.32 453 ASP A N 1
ATOM 13239 C CA . ASP B 1 453 ? 124.825 103.732 158.645 1.00 86.33 453 ASP A CA 1
ATOM 13240 C C . ASP B 1 453 ? 125.862 104.132 159.685 1.00 86.85 453 ASP A C 1
ATOM 13241 O O . ASP B 1 453 ? 126.037 103.445 160.698 1.00 90.96 453 ASP A O 1
ATOM 13250 N N . MET B 1 454 ? 126.565 105.239 159.449 1.00 86.41 454 MET A N 1
ATOM 13251 C CA . MET B 1 454 ? 127.555 105.719 160.406 1.00 90.51 454 MET A CA 1
ATOM 13252 C C . MET B 1 454 ? 126.897 106.117 161.720 1.00 89.26 454 MET A C 1
ATOM 13253 O O . MET B 1 454 ? 127.442 105.863 162.800 1.00 86.30 454 MET A O 1
ATOM 13267 N N . LEU B 1 455 ? 125.731 106.757 161.643 1.00 88.96 455 LEU A N 1
ATOM 13268 C CA . LEU B 1 455 ? 125.037 107.195 162.847 1.00 88.90 455 LEU A CA 1
ATOM 13269 C C . LEU B 1 455 ? 124.621 106.005 163.700 1.00 92.69 455 LEU A C 1
ATOM 13270 O O . LEU B 1 455 ? 124.789 106.016 164.925 1.00 92.17 455 LEU A O 1
ATOM 13286 N N . LEU B 1 456 ? 124.072 104.961 163.071 1.00 96.44 456 LEU A N 1
ATOM 13287 C CA . LEU B 1 456 ? 123.562 103.840 163.861 1.00 97.61 456 LEU A CA 1
ATOM 13288 C C . LEU B 1 456 ? 124.667 103.132 164.636 1.00 97.39 456 LEU A C 1
ATOM 13289 O O . LEU B 1 456 ? 124.422 102.631 165.740 1.00 96.21 456 LEU A O 1
ATOM 13305 N N . ARG B 1 457 ? 125.878 103.077 164.091 1.00 99.29 457 ARG A N 1
ATOM 13306 C CA . ARG B 1 457 ? 126.981 102.370 164.730 1.00 97.63 457 ARG A CA 1
ATOM 13307 C C . ARG B 1 457 ? 127.789 103.250 165.674 1.00 98.20 457 ARG A C 1
ATOM 13308 O O . ARG B 1 457 ? 128.786 102.780 166.231 1.00 96.85 457 ARG A O 1
ATOM 13329 N N . ASP B 1 458 ? 127.397 104.505 165.864 1.00 100.31 458 ASP A N 1
ATOM 13330 C CA . ASP B 1 458 ? 128.182 105.445 166.652 1.00 100.29 458 ASP A CA 1
ATOM 13331 C C . ASP B 1 458 ? 127.232 106.363 167.411 1.00 100.32 458 ASP A C 1
ATOM 13332 O O . ASP B 1 458 ? 126.009 106.198 167.370 1.00 100.54 458 ASP A O 1
ATOM 13341 N N . SER B 1 459 ? 127.805 107.332 168.111 1.00 100.01 459 SER A N 1
ATOM 13342 C CA . SER B 1 459 ? 127.036 108.316 168.850 1.00 99.01 459 SER A CA 1
ATOM 13343 C C . SER B 1 459 ? 126.433 109.326 167.885 1.00 100.13 459 SER A C 1
ATOM 13344 O O . SER B 1 459 ? 126.664 109.269 166.676 1.00 97.23 459 SER A O 1
ATOM 13352 N N . PRO B 1 460 ? 125.637 110.269 168.388 1.00 103.13 460 PRO A N 1
ATOM 13353 C CA . PRO B 1 460 ? 125.164 111.357 167.519 1.00 99.17 460 PRO A CA 1
ATOM 13354 C C . PRO B 1 460 ? 126.287 112.125 166.846 1.00 93.69 460 PRO A C 1
ATOM 13355 O O . PRO B 1 460 ? 126.123 112.576 165.706 1.00 92.19 460 PRO A O 1
ATOM 13366 N N . ALA B 1 461 ? 127.431 112.280 167.510 1.00 92.35 461 ALA A N 1
ATOM 13367 C CA . ALA B 1 461 ? 128.551 113.025 166.953 1.00 91.31 461 ALA A CA 1
ATOM 13368 C C . ALA B 1 461 ? 129.359 112.223 165.942 1.00 89.66 461 ALA A C 1
ATOM 13369 O O . ALA B 1 461 ? 130.491 112.611 165.635 1.00 86.62 461 ALA A O 1
ATOM 13376 N N . GLY B 1 462 ? 128.821 111.121 165.428 1.00 90.36 462 GLY A N 1
ATOM 13377 C CA . GLY B 1 462 ? 129.539 110.321 164.457 1.00 88.95 462 GLY A CA 1
ATOM 13378 C C . GLY B 1 462 ? 129.357 110.800 163.033 1.00 84.88 462 GLY A C 1
ATOM 13379 O O . GLY B 1 462 ? 129.888 110.191 162.100 1.00 89.02 462 GLY A O 1
ATOM 13383 N N . ILE B 1 463 ? 128.621 111.898 162.848 1.00 80.56 463 ILE A N 1
ATOM 13384 C CA . ILE B 1 463 ? 128.362 112.446 161.523 1.00 81.30 463 ILE A CA 1
ATOM 13385 C C . ILE B 1 463 ? 129.181 113.692 161.232 1.00 80.46 463 ILE A C 1
ATOM 13386 O O . ILE B 1 463 ? 129.026 114.281 160.162 1.00 76.73 463 ILE A O 1
ATOM 13402 N N . VAL B 1 464 ? 130.051 114.116 162.148 1.00 80.86 464 VAL A N 1
ATOM 13403 C CA . VAL B 1 464 ? 130.871 115.304 161.940 1.00 79.02 464 VAL A CA 1
ATOM 13404 C C . VAL B 1 464 ? 132.337 114.981 162.196 1.00 78.26 464 VAL A C 1
ATOM 13405 O O . VAL B 1 464 ? 133.221 115.787 161.888 1.00 72.99 464 VAL A O 1
ATOM 13418 N N . THR B 1 465 ? 132.610 113.801 162.754 1.00 87.42 465 THR A N 1
ATOM 13419 C CA . THR B 1 465 ? 133.961 113.421 163.145 1.00 89.11 465 THR A CA 1
ATOM 13420 C C . THR B 1 465 ? 134.591 112.404 162.202 1.00 88.02 465 THR A C 1
ATOM 13421 O O . THR B 1 465 ? 135.780 112.103 162.340 1.00 84.68 465 THR A O 1
ATOM 13432 N N . GLN B 1 466 ? 133.836 111.876 161.245 1.00 89.55 466 GLN A N 1
ATOM 13433 C CA . GLN B 1 466 ? 134.321 110.828 160.359 1.00 92.23 466 GLN A CA 1
ATOM 13434 C C . GLN B 1 466 ? 134.632 111.405 158.984 1.00 90.99 466 GLN A C 1
ATOM 13435 O O . GLN B 1 466 ? 134.570 112.616 158.760 1.00 89.85 466 GLN A O 1
ATOM 13449 N N . SER B 1 467 ? 134.982 110.513 158.054 1.00 92.28 467 SER A N 1
ATOM 13450 C CA . SER B 1 467 ? 135.390 110.962 156.723 1.00 93.11 467 SER A CA 1
ATOM 13451 C C . SER B 1 467 ? 134.228 111.566 155.944 1.00 91.78 467 SER A C 1
ATOM 13452 O O . SER B 1 467 ? 134.242 112.786 155.700 1.00 88.56 467 SER A O 1
ATOM 13460 N N . PRO B 1 468 ? 133.206 110.813 155.528 1.00 89.26 468 PRO A N 1
ATOM 13461 C CA . PRO B 1 468 ? 131.968 111.472 155.099 1.00 81.95 468 PRO A CA 1
ATOM 13462 C C . PRO B 1 468 ? 131.334 112.228 156.253 1.00 82.97 468 PRO A C 1
ATOM 13463 O O . PRO B 1 468 ? 131.371 111.789 157.406 1.00 84.44 468 PRO A O 1
ATOM 13474 N N . SER B 1 469 ? 130.743 113.373 155.934 1.00 77.71 469 SER A N 1
ATOM 13475 C CA . SER B 1 469 ? 130.155 114.241 156.943 1.00 70.32 469 SER A CA 1
ATOM 13476 C C . SER B 1 469 ? 129.067 115.076 156.284 1.00 64.94 469 SER A C 1
ATOM 13477 O O . SER B 1 469 ? 128.855 115.005 155.071 1.00 64.27 469 SER A O 1
ATOM 13485 N N . ILE B 1 470 ? 128.372 115.877 157.094 1.00 60.98 470 ILE A N 1
ATOM 13486 C CA . ILE B 1 470 ? 127.361 116.781 156.563 1.00 58.44 470 ILE A CA 1
ATOM 13487 C C . ILE B 1 470 ? 127.952 117.829 155.632 1.00 59.40 470 ILE A C 1
ATOM 13488 O O . ILE B 1 470 ? 127.201 118.537 154.954 1.00 58.41 470 ILE A O 1
ATOM 13504 N N . MET B 1 471 ? 129.280 117.947 155.586 1.00 60.04 471 MET A N 1
ATOM 13505 C CA . MET B 1 471 ? 129.927 118.835 154.629 1.00 57.16 471 MET A CA 1
ATOM 13506 C C . MET B 1 471 ? 129.851 118.305 153.204 1.00 58.25 471 MET A C 1
ATOM 13507 O O . MET B 1 471 ? 130.140 119.053 152.265 1.00 59.82 471 MET A O 1
ATOM 13521 N N . ASP B 1 472 ? 129.489 117.035 153.020 1.00 54.52 472 ASP A N 1
ATOM 13522 C CA . ASP B 1 472 ? 129.379 116.451 151.691 1.00 50.66 472 ASP A CA 1
ATOM 13523 C C . ASP B 1 472 ? 127.951 116.389 151.176 1.00 50.12 472 ASP A C 1
ATOM 13524 O O . ASP B 1 472 ? 127.753 116.147 149.982 1.00 51.33 472 ASP A O 1
ATOM 13533 N N . LEU B 1 473 ? 126.956 116.593 152.039 1.00 47.46 473 LEU A N 1
ATOM 13534 C CA . LEU B 1 473 ? 125.571 116.511 151.593 1.00 50.55 473 LEU A CA 1
ATOM 13535 C C . LEU B 1 473 ? 125.263 117.585 150.555 1.00 52.02 473 LEU A C 1
ATOM 13536 O O . LEU B 1 473 ? 124.601 117.316 149.547 1.00 48.32 473 LEU A O 1
ATOM 13552 N N . VAL B 1 474 ? 125.735 118.811 150.785 1.00 56.52 474 VAL A N 1
ATOM 13553 C CA . VAL B 1 474 ? 125.498 119.932 149.887 1.00 52.94 474 VAL A CA 1
ATOM 13554 C C . VAL B 1 474 ? 126.789 120.725 149.741 1.00 50.64 474 VAL A C 1
ATOM 13555 O O . VAL B 1 474 ? 127.748 120.542 150.492 1.00 48.56 474 VAL A O 1
ATOM 13568 N N . LYS B 1 475 ? 126.801 121.614 148.751 1.00 50.94 475 LYS A N 1
ATOM 13569 C CA . LYS B 1 475 ? 127.948 122.484 148.516 1.00 53.25 475 LYS A CA 1
ATOM 13570 C C . LYS B 1 475 ? 127.924 123.627 149.521 1.00 51.19 475 LYS A C 1
ATOM 13571 O O . LYS B 1 475 ? 126.946 124.376 149.592 1.00 52.89 475 LYS A O 1
ATOM 13590 N N . CYS B 1 476 ? 128.996 123.764 150.295 1.00 45.92 476 CYS A N 1
ATOM 13591 C CA . CYS B 1 476 ? 129.032 124.746 151.369 1.00 45.72 476 CYS A CA 1
ATOM 13592 C C . CYS B 1 476 ? 130.481 125.075 151.685 1.00 44.60 476 CYS A C 1
ATOM 13593 O O . CYS B 1 476 ? 131.405 124.364 151.284 1.00 48.12 476 CYS A O 1
ATOM 13601 N N . ASP B 1 477 ? 130.668 126.177 152.407 1.00 45.65 477 ASP A N 1
ATOM 13602 C CA . ASP B 1 477 ? 131.980 126.560 152.906 1.00 50.34 477 ASP A CA 1
ATOM 13603 C C . ASP B 1 477 ? 132.251 126.042 154.308 1.00 52.75 477 ASP A C 1
ATOM 13604 O O . ASP B 1 477 ? 133.412 125.809 154.657 1.00 52.21 477 ASP A O 1
ATOM 13613 N N . GLY B 1 478 ? 131.212 125.847 155.115 1.00 52.07 478 GLY A N 1
ATOM 13614 C CA . GLY B 1 478 ? 131.402 125.277 156.433 1.00 46.54 478 GLY A CA 1
ATOM 13615 C C . GLY B 1 478 ? 130.127 124.628 156.920 1.00 46.60 478 GLY A C 1
ATOM 13616 O O . GLY B 1 478 ? 129.053 124.809 156.346 1.00 44.40 478 GLY A O 1
ATOM 13620 N N . ALA B 1 479 ? 130.256 123.874 158.006 1.00 50.70 479 ALA A N 1
ATOM 13621 C CA . ALA B 1 479 ? 129.115 123.175 158.582 1.00 47.39 479 ALA A CA 1
ATOM 13622 C C . ALA B 1 479 ? 129.274 123.146 160.093 1.00 51.47 479 ALA A C 1
ATOM 13623 O O . ALA B 1 479 ? 130.368 123.332 160.625 1.00 52.73 479 ALA A O 1
ATOM 13630 N N . ALA B 1 480 ? 128.162 122.916 160.784 1.00 53.88 480 ALA A N 1
ATOM 13631 C CA . ALA B 1 480 ? 128.197 122.896 162.239 1.00 56.11 480 ALA A CA 1
ATOM 13632 C C . ALA B 1 480 ? 127.065 122.035 162.773 1.00 56.51 480 ALA A C 1
ATOM 13633 O O . ALA B 1 480 ? 125.986 121.965 162.182 1.00 56.24 480 ALA A O 1
ATOM 13640 N N . PHE B 1 481 ? 127.325 121.391 163.909 1.00 67.95 481 PHE A N 1
ATOM 13641 C CA . PHE B 1 481 ? 126.336 120.574 164.608 1.00 68.95 481 PHE A CA 1
ATOM 13642 C C . PHE B 1 481 ? 126.255 121.046 166.054 1.00 70.51 481 PHE A C 1
ATOM 13643 O O . PHE B 1 481 ? 127.267 121.056 166.765 1.00 68.90 481 PHE A O 1
ATOM 13660 N N . LEU B 1 482 ? 125.061 121.448 166.488 1.00 72.71 482 LEU A N 1
ATOM 13661 C CA . LEU B 1 482 ? 124.825 121.846 167.870 1.00 78.15 482 LEU A CA 1
ATOM 13662 C C . LEU B 1 482 ? 123.932 120.800 168.526 1.00 81.22 482 LEU A C 1
ATOM 13663 O O . LEU B 1 482 ? 122.772 120.635 168.131 1.00 82.82 482 LEU A O 1
ATOM 13679 N N . TYR B 1 483 ? 124.471 120.107 169.529 1.00 82.80 483 TYR A N 1
ATOM 13680 C CA . TYR B 1 483 ? 123.800 118.960 170.140 1.00 86.14 483 TYR A CA 1
ATOM 13681 C C . TYR B 1 483 ? 124.022 118.991 171.646 1.00 89.29 483 TYR A C 1
ATOM 13682 O O . TYR B 1 483 ? 125.153 118.826 172.114 1.00 91.70 483 TYR A O 1
ATOM 13700 N N . HIS B 1 484 ? 122.942 119.196 172.402 1.00 89.52 484 HIS A N 1
ATOM 13701 C CA . HIS B 1 484 ? 122.977 119.156 173.865 1.00 91.97 484 HIS A CA 1
ATOM 13702 C C . HIS B 1 484 ? 124.042 120.088 174.435 1.00 93.06 484 HIS A C 1
ATOM 13703 O O . HIS B 1 484 ? 124.744 119.737 175.387 1.00 89.67 484 HIS A O 1
ATOM 13717 N N . GLY B 1 485 ? 124.176 121.280 173.860 1.00 90.72 485 GLY A N 1
ATOM 13718 C CA . GLY B 1 485 ? 125.124 122.263 174.334 1.00 88.05 485 GLY A CA 1
ATOM 13719 C C . GLY B 1 485 ? 126.527 122.099 173.792 1.00 90.29 485 GLY A C 1
ATOM 13720 O O . GLY B 1 485 ? 127.373 122.965 174.042 1.00 87.23 485 GLY A O 1
ATOM 13724 N N . LYS B 1 486 ? 126.800 121.016 173.070 1.00 91.11 486 LYS A N 1
ATOM 13725 C CA . LYS B 1 486 ? 128.089 120.823 172.422 1.00 88.77 486 LYS A CA 1
ATOM 13726 C C . LYS B 1 486 ? 128.037 121.379 171.007 1.00 87.24 486 LYS A C 1
ATOM 13727 O O . LYS B 1 486 ? 127.019 121.266 170.319 1.00 86.33 486 LYS A O 1
ATOM 13746 N N . TYR B 1 487 ? 129.143 121.982 170.580 1.00 83.94 487 TYR A N 1
ATOM 13747 C CA . TYR B 1 487 ? 129.245 122.634 169.281 1.00 81.76 487 TYR A CA 1
ATOM 13748 C C . TYR B 1 487 ? 130.402 122.016 168.509 1.00 77.69 487 TYR A C 1
ATOM 13749 O O . TYR B 1 487 ? 131.549 122.060 168.967 1.00 73.42 487 TYR A O 1
ATOM 13767 N N . TYR B 1 488 ? 130.099 121.441 167.340 1.00 74.89 488 TYR A N 1
ATOM 13768 C CA . TYR B 1 488 ? 131.082 120.785 166.478 1.00 75.21 488 TYR A CA 1
ATOM 13769 C C . TYR B 1 488 ? 131.152 121.549 165.158 1.00 71.17 488 TYR A C 1
ATOM 13770 O O . TYR B 1 488 ? 130.221 121.471 164.342 1.00 68.47 488 TYR A O 1
ATOM 13788 N N . PRO B 1 489 ? 132.214 122.321 164.929 1.00 70.65 489 PRO A N 1
ATOM 13789 C CA . PRO B 1 489 ? 132.361 123.019 163.649 1.00 67.93 489 PRO A CA 1
ATOM 13790 C C . PRO B 1 489 ? 133.218 122.262 162.647 1.00 63.80 489 PRO A C 1
ATOM 13791 O O . PRO B 1 489 ? 134.017 121.392 162.998 1.00 62.45 489 PRO A O 1
ATOM 13802 N N . LEU B 1 490 ? 133.040 122.621 161.377 1.00 57.47 490 LEU A N 1
ATOM 13803 C CA . LEU B 1 490 ? 133.856 122.135 160.275 1.00 58.25 490 LEU A CA 1
ATOM 13804 C C . LEU B 1 490 ? 134.010 123.252 159.254 1.00 56.47 490 LEU A C 1
ATOM 13805 O O . LEU B 1 490 ? 133.032 123.921 158.909 1.00 57.06 490 LEU A O 1
ATOM 13821 N N . GLY B 1 491 ? 135.230 123.435 158.762 1.00 52.50 491 GLY A N 1
ATOM 13822 C CA . GLY B 1 491 ? 135.468 124.464 157.763 1.00 51.32 491 GLY A CA 1
ATOM 13823 C C . GLY B 1 491 ? 135.279 125.852 158.342 1.00 60.91 491 GLY A C 1
ATOM 13824 O O . GLY B 1 491 ? 135.579 126.110 159.512 1.00 64.71 491 GLY A O 1
ATOM 13828 N N . VAL B 1 492 ? 134.771 126.764 157.521 1.00 59.96 492 VAL A N 1
ATOM 13829 C CA . VAL B 1 492 ? 134.587 128.157 157.906 1.00 55.61 492 VAL A CA 1
ATOM 13830 C C . VAL B 1 492 ? 133.215 128.280 158.551 1.00 58.34 492 VAL A C 1
ATOM 13831 O O . VAL B 1 492 ? 132.193 128.316 157.858 1.00 56.56 492 VAL A O 1
ATOM 13844 N N . ALA B 1 493 ? 133.187 128.357 159.876 1.00 58.53 493 ALA A N 1
ATOM 13845 C CA . ALA B 1 493 ? 131.941 128.448 160.620 1.00 57.55 493 ALA A CA 1
ATOM 13846 C C . ALA B 1 493 ? 132.107 129.490 161.711 1.00 59.98 493 ALA A C 1
ATOM 13847 O O . ALA B 1 493 ? 133.236 129.817 162.096 1.00 62.17 493 ALA A O 1
ATOM 13854 N N . PRO B 1 494 ? 131.008 130.036 162.228 1.00 61.38 494 PRO A N 1
ATOM 13855 C CA . PRO B 1 494 ? 131.117 131.001 163.325 1.00 66.80 494 PRO A CA 1
ATOM 13856 C C . PRO B 1 494 ? 131.725 130.367 164.566 1.00 72.83 494 PRO A C 1
ATOM 13857 O O . PRO B 1 494 ? 131.776 129.143 164.708 1.00 69.82 494 PRO A O 1
ATOM 13868 N N . SER B 1 495 ? 132.198 131.220 165.470 1.00 80.16 495 SER A N 1
ATOM 13869 C CA . SER B 1 495 ? 132.717 130.749 166.742 1.00 84.82 495 SER A CA 1
ATOM 13870 C C . SER B 1 495 ? 131.569 130.337 167.662 1.00 85.96 495 SER A C 1
ATOM 13871 O O . SER B 1 495 ? 130.399 130.651 167.428 1.00 82.59 495 SER A O 1
ATOM 13879 N N . GLU B 1 496 ? 131.922 129.620 168.730 1.00 90.85 496 GLU A N 1
ATOM 13880 C CA . GLU B 1 496 ? 130.930 129.151 169.691 1.00 91.31 496 GLU A CA 1
ATOM 13881 C C . GLU B 1 496 ? 130.210 130.288 170.403 1.00 89.05 496 GLU A C 1
ATOM 13882 O O . GLU B 1 496 ? 129.125 130.061 170.948 1.00 84.00 496 GLU A O 1
ATOM 13894 N N . VAL B 1 497 ? 130.778 131.490 170.414 1.00 89.08 497 VAL A N 1
ATOM 13895 C CA . VAL B 1 497 ? 130.108 132.636 171.018 1.00 89.04 497 VAL A CA 1
ATOM 13896 C C . VAL B 1 497 ? 129.108 133.262 170.054 1.00 89.42 497 VAL A C 1
ATOM 13897 O O . VAL B 1 497 ? 127.973 133.558 170.435 1.00 87.96 497 VAL A O 1
ATOM 13910 N N . GLN B 1 498 ? 129.512 133.471 168.799 1.00 86.68 498 GLN A N 1
ATOM 13911 C CA . GLN B 1 498 ? 128.601 134.038 167.809 1.00 85.70 498 GLN A CA 1
ATOM 13912 C C . GLN B 1 498 ? 127.421 133.111 167.547 1.00 88.85 498 GLN A C 1
ATOM 13913 O O . GLN B 1 498 ? 126.274 133.565 167.455 1.00 87.31 498 GLN A O 1
ATOM 13927 N N . ILE B 1 499 ? 127.684 131.808 167.426 1.00 87.92 499 ILE A N 1
ATOM 13928 C CA . ILE B 1 499 ? 126.617 130.866 167.109 1.00 86.18 499 ILE A CA 1
ATOM 13929 C C . ILE B 1 499 ? 125.547 130.890 168.186 1.00 85.90 499 ILE A C 1
ATOM 13930 O O . ILE B 1 499 ? 124.363 130.688 167.899 1.00 82.01 499 ILE A O 1
ATOM 13946 N N . LYS B 1 500 ? 125.935 131.135 169.436 1.00 91.23 500 LYS A N 1
ATOM 13947 C CA . LYS B 1 500 ? 124.946 131.285 170.495 1.00 89.94 500 LYS A CA 1
ATOM 13948 C C . LYS B 1 500 ? 124.000 132.438 170.185 1.00 88.84 500 LYS A C 1
ATOM 13949 O O . LYS B 1 500 ? 122.777 132.303 170.311 1.00 86.31 500 LYS A O 1
ATOM 13968 N N . ASP B 1 501 ? 124.553 133.575 169.753 1.00 89.95 501 ASP A N 1
ATOM 13969 C CA . ASP B 1 501 ? 123.725 134.720 169.389 1.00 90.38 501 ASP A CA 1
ATOM 13970 C C . ASP B 1 501 ? 122.821 134.395 168.208 1.00 88.90 501 ASP A C 1
ATOM 13971 O O . ASP B 1 501 ? 121.651 134.799 168.180 1.00 87.56 501 ASP A O 1
ATOM 13980 N N . VAL B 1 502 ? 123.352 133.684 167.212 1.00 89.32 502 VAL A N 1
ATOM 13981 C CA . VAL B 1 502 ? 122.532 133.287 166.071 1.00 88.19 502 VAL A CA 1
ATOM 13982 C C . VAL B 1 502 ? 121.366 132.428 166.542 1.00 87.14 502 VAL A C 1
ATOM 13983 O O . VAL B 1 502 ? 120.234 132.564 166.064 1.00 87.97 502 VAL A O 1
ATOM 13996 N N . VAL B 1 503 ? 121.632 131.526 167.487 1.00 86.21 503 VAL A N 1
ATOM 13997 C CA . VAL B 1 503 ? 120.580 130.662 168.015 1.00 85.31 503 VAL A CA 1
ATOM 13998 C C . VAL B 1 503 ? 119.520 131.491 168.729 1.00 89.61 503 VAL A C 1
ATOM 13999 O O . VAL B 1 503 ? 118.317 131.244 168.582 1.00 88.67 503 VAL A O 1
ATOM 14012 N N . GLU B 1 504 ? 119.945 132.475 169.529 1.00 92.24 504 GLU A N 1
ATOM 14013 C CA . GLU B 1 504 ? 118.960 133.317 170.208 1.00 91.53 504 GLU A CA 1
ATOM 14014 C C . GLU B 1 504 ? 118.108 134.070 169.198 1.00 91.02 504 GLU A C 1
ATOM 14015 O O . GLU B 1 504 ? 116.888 134.178 169.364 1.00 89.20 504 GLU A O 1
ATOM 14027 N N . TRP B 1 505 ? 118.734 134.612 168.152 1.00 90.14 505 TRP A N 1
ATOM 14028 C CA . TRP B 1 505 ? 117.969 135.319 167.129 1.00 92.32 505 TRP A CA 1
ATOM 14029 C C . TRP B 1 505 ? 116.965 134.391 166.460 1.00 94.72 505 TRP A C 1
ATOM 14030 O O . TRP B 1 505 ? 115.796 134.755 166.274 1.00 95.69 505 TRP A O 1
ATOM 14051 N N . LEU B 1 506 ? 117.399 133.180 166.104 1.00 95.55 506 LEU A N 1
ATOM 14052 C CA . LEU B 1 506 ? 116.501 132.229 165.459 1.00 95.16 506 LEU A CA 1
ATOM 14053 C C . LEU B 1 506 ? 115.325 131.886 166.360 1.00 97.59 506 LEU A C 1
ATOM 14054 O O . LEU B 1 506 ? 114.173 131.866 165.910 1.00 95.67 506 LEU A O 1
ATOM 14070 N N . LEU B 1 507 ? 115.594 131.612 167.637 1.00 98.09 507 LEU A N 1
ATOM 14071 C CA . LEU B 1 507 ? 114.521 131.252 168.556 1.00 98.93 507 LEU A CA 1
ATOM 14072 C C . LEU B 1 507 ? 113.562 132.416 168.773 1.00 101.65 507 LEU A C 1
ATOM 14073 O O . LEU B 1 507 ? 112.341 132.223 168.811 1.00 101.79 507 LEU A O 1
ATOM 14089 N N . ALA B 1 508 ? 114.092 133.633 168.916 1.00 101.47 508 ALA A N 1
ATOM 14090 C CA . ALA B 1 508 ? 113.238 134.786 169.176 1.00 100.51 508 ALA A CA 1
ATOM 14091 C C . ALA B 1 508 ? 112.371 135.121 167.970 1.00 101.78 508 ALA A C 1
ATOM 14092 O O . ALA B 1 508 ? 111.205 135.502 168.126 1.00 99.80 508 ALA A O 1
ATOM 14099 N N . ASN B 1 509 ? 112.921 134.990 166.760 1.00 101.05 509 ASN A N 1
ATOM 14100 C CA . ASN B 1 509 ? 112.212 135.381 165.550 1.00 101.51 509 ASN A CA 1
ATOM 14101 C C . ASN B 1 509 ? 111.696 134.213 164.724 1.00 103.75 509 ASN A C 1
ATOM 14102 O O . ASN B 1 509 ? 110.708 134.384 164.004 1.00 102.88 509 ASN A O 1
ATOM 14113 N N . HIS B 1 510 ? 112.327 133.039 164.809 1.00 103.67 510 HIS A N 1
ATOM 14114 C CA . HIS B 1 510 ? 112.025 131.942 163.897 1.00 105.43 510 HIS A CA 1
ATOM 14115 C C . HIS B 1 510 ? 111.797 130.624 164.628 1.00 109.26 510 HIS A C 1
ATOM 14116 O O . HIS B 1 510 ? 112.187 129.567 164.121 1.00 109.79 510 HIS A O 1
ATOM 14130 N N . ALA B 1 511 ? 111.176 130.658 165.806 1.00 109.84 511 ALA A N 1
ATOM 14131 C CA . ALA B 1 511 ? 110.804 129.433 166.514 1.00 108.43 511 ALA A CA 1
ATOM 14132 C C . ALA B 1 511 ? 109.381 129.019 166.132 1.00 111.06 511 ALA A C 1
ATOM 14133 O O . ALA B 1 511 ? 108.527 128.743 166.973 1.00 108.12 511 ALA A O 1
ATOM 14140 N N . ASP B 1 512 ? 109.140 128.982 164.814 1.00 110.53 512 ASP A N 1
ATOM 14141 C CA . ASP B 1 512 ? 107.838 128.576 164.295 1.00 110.09 512 ASP A CA 1
ATOM 14142 C C . ASP B 1 512 ? 107.967 127.718 163.042 1.00 110.61 512 ASP A C 1
ATOM 14143 O O . ASP B 1 512 ? 107.049 127.695 162.215 1.00 110.03 512 ASP A O 1
ATOM 14152 N N . SER B 1 513 ? 109.083 127.016 162.881 1.00 108.40 513 SER A N 1
ATOM 14153 C CA . SER B 1 513 ? 109.318 126.217 161.685 1.00 106.00 513 SER A CA 1
ATOM 14154 C C . SER B 1 513 ? 110.365 125.158 162.012 1.00 101.13 513 SER A C 1
ATOM 14155 O O . SER B 1 513 ? 110.942 125.146 163.104 1.00 98.79 513 SER A O 1
ATOM 14163 N N . THR B 1 514 ? 110.610 124.264 161.055 1.00 97.27 514 THR A N 1
ATOM 14164 C CA . THR B 1 514 ? 111.586 123.194 161.202 1.00 96.30 514 THR A CA 1
ATOM 14165 C C . THR B 1 514 ? 112.954 123.579 160.655 1.00 93.93 514 THR A C 1
ATOM 14166 O O . THR B 1 514 ? 113.871 122.751 160.662 1.00 90.67 514 THR A O 1
ATOM 14177 N N . GLY B 1 515 ? 113.111 124.801 160.183 1.00 91.86 515 GLY A N 1
ATOM 14178 C CA . GLY B 1 515 ? 114.366 125.243 159.610 1.00 84.72 515 GLY A CA 1
ATOM 14179 C C . GLY B 1 515 ? 114.113 126.321 158.578 1.00 84.96 515 GLY A C 1
ATOM 14180 O O . GLY B 1 515 ? 112.978 126.697 158.300 1.00 87.20 515 GLY A O 1
ATOM 14184 N N . LEU B 1 516 ? 115.207 126.811 158.006 1.00 82.57 516 LEU A N 1
ATOM 14185 C CA . LEU B 1 516 ? 115.104 127.877 157.016 1.00 75.99 516 LEU A CA 1
ATOM 14186 C C . LEU B 1 516 ? 116.417 127.989 156.256 1.00 71.28 516 LEU A C 1
ATOM 14187 O O . LEU B 1 516 ? 117.394 127.295 156.547 1.00 67.12 516 LEU A O 1
ATOM 14203 N N . SER B 1 517 ? 116.418 128.879 155.268 1.00 69.87 517 SER A N 1
ATOM 14204 C CA . SER B 1 517 ? 117.570 129.088 154.408 1.00 66.58 517 SER A CA 1
ATOM 14205 C C . SER B 1 517 ? 117.577 130.540 153.961 1.00 64.23 517 SER A C 1
ATOM 14206 O O . SER B 1 517 ? 116.544 131.070 153.543 1.00 64.27 517 SER A O 1
ATOM 14214 N N . THR B 1 518 ? 118.741 131.179 154.053 1.00 62.27 518 THR A N 1
ATOM 14215 C CA . THR B 1 518 ? 118.862 132.587 153.716 1.00 62.47 518 THR A CA 1
ATOM 14216 C C . THR B 1 518 ? 120.142 132.813 152.930 1.00 58.84 518 THR A C 1
ATOM 14217 O O . THR B 1 518 ? 121.208 132.286 153.270 1.00 58.46 518 THR A O 1
ATOM 14228 N N . ASP B 1 519 ? 120.015 133.610 151.870 1.00 59.87 519 ASP A N 1
ATOM 14229 C CA . ASP B 1 519 ? 121.126 133.985 151.009 1.00 57.07 519 ASP A CA 1
ATOM 14230 C C . ASP B 1 519 ? 122.033 135.037 151.626 1.00 61.96 519 ASP A C 1
ATOM 14231 O O . ASP B 1 519 ? 123.218 135.088 151.283 1.00 62.31 519 ASP A O 1
ATOM 14240 N N . SER B 1 520 ? 121.512 135.873 152.518 1.00 63.66 520 SER A N 1
ATOM 14241 C CA . SER B 1 520 ? 122.318 136.906 153.158 1.00 65.38 520 SER A CA 1
ATOM 14242 C C . SER B 1 520 ? 121.742 137.172 154.536 1.00 70.27 520 SER A C 1
ATOM 14243 O O . SER B 1 520 ? 120.569 137.536 154.655 1.00 75.49 520 SER A O 1
ATOM 14251 N N . LEU B 1 521 ? 122.561 136.988 155.571 1.00 69.77 521 LEU A N 1
ATOM 14252 C CA . LEU B 1 521 ? 122.102 137.258 156.927 1.00 75.51 521 LEU A CA 1
ATOM 14253 C C . LEU B 1 521 ? 121.774 138.731 157.123 1.00 81.73 521 LEU A C 1
ATOM 14254 O O . LEU B 1 521 ? 120.838 139.062 157.860 1.00 84.01 521 LEU A O 1
ATOM 14270 N N . GLY B 1 522 ? 122.525 139.626 156.478 1.00 81.43 522 GLY A N 1
ATOM 14271 C CA . GLY B 1 522 ? 122.236 141.045 156.612 1.00 78.81 522 GLY A CA 1
ATOM 14272 C C . GLY B 1 522 ? 120.847 141.396 156.116 1.00 81.67 522 GLY A C 1
ATOM 14273 O O . GLY B 1 522 ? 120.101 142.121 156.777 1.00 81.14 522 GLY A O 1
ATOM 14277 N N . ASP B 1 523 ? 120.479 140.877 154.945 1.00 84.87 523 ASP A N 1
ATOM 14278 C CA . ASP B 1 523 ? 119.139 141.119 154.423 1.00 86.37 523 ASP A CA 1
ATOM 14279 C C . ASP B 1 523 ? 118.085 140.512 155.342 1.00 89.82 523 ASP A C 1
ATOM 14280 O O . ASP B 1 523 ? 117.011 141.094 155.534 1.00 90.10 523 ASP A O 1
ATOM 14289 N N . ALA B 1 524 ? 118.379 139.352 155.932 1.00 89.58 524 ALA A N 1
ATOM 14290 C CA . ALA B 1 524 ? 117.418 138.712 156.823 1.00 89.28 524 ALA A CA 1
ATOM 14291 C C . ALA B 1 524 ? 117.113 139.592 158.027 1.00 92.71 524 ALA A C 1
ATOM 14292 O O . ALA B 1 524 ? 115.955 139.702 158.447 1.00 93.83 524 ALA A O 1
ATOM 14299 N N . GLY B 1 525 ? 118.136 140.222 158.597 1.00 89.91 525 GLY A N 1
ATOM 14300 C CA . GLY B 1 525 ? 117.949 141.105 159.730 1.00 90.97 525 GLY A CA 1
ATOM 14301 C C . GLY B 1 525 ? 118.655 140.632 160.983 1.00 94.05 525 GLY A C 1
ATOM 14302 O O . GLY B 1 525 ? 118.208 140.918 162.096 1.00 95.20 525 GLY A O 1
ATOM 14306 N N . TYR B 1 526 ? 119.759 139.908 160.818 1.00 92.45 526 TYR A N 1
ATOM 14307 C CA . TYR B 1 526 ? 120.544 139.457 161.959 1.00 93.24 526 TYR A CA 1
ATOM 14308 C C . TYR B 1 526 ? 121.443 140.593 162.430 1.00 90.11 526 TYR A C 1
ATOM 14309 O O . TYR B 1 526 ? 122.259 141.087 161.640 1.00 86.82 526 TYR A O 1
ATOM 14327 N N . PRO B 1 527 ? 121.335 141.041 163.684 1.00 89.88 527 PRO A N 1
ATOM 14328 C CA . PRO B 1 527 ? 122.149 142.186 164.123 1.00 91.37 527 PRO A CA 1
ATOM 14329 C C . PRO B 1 527 ? 123.645 141.987 163.967 1.00 90.10 527 PRO A C 1
ATOM 14330 O O . PRO B 1 527 ? 124.363 142.958 163.700 1.00 89.78 527 PRO A O 1
ATOM 14341 N N . GLY B 1 528 ? 124.142 140.767 164.132 1.00 89.79 528 GLY A N 1
ATOM 14342 C CA . GLY B 1 528 ? 125.561 140.494 164.074 1.00 88.18 528 GLY A CA 1
ATOM 14343 C C . GLY B 1 528 ? 126.100 140.153 162.704 1.00 86.84 528 GLY A C 1
ATOM 14344 O O . GLY B 1 528 ? 127.221 139.643 162.607 1.00 83.47 528 GLY A O 1
ATOM 14348 N N . ALA B 1 529 ? 125.346 140.424 161.636 1.00 84.89 529 ALA A N 1
ATOM 14349 C CA . ALA B 1 529 ? 125.788 140.026 160.303 1.00 81.49 529 ALA A CA 1
ATOM 14350 C C . ALA B 1 529 ? 127.124 140.667 159.948 1.00 83.30 529 ALA A C 1
ATOM 14351 O O . ALA B 1 529 ? 128.010 140.005 159.397 1.00 79.60 529 ALA A O 1
ATOM 14358 N N . ALA B 1 530 ? 127.289 141.953 160.260 1.00 84.28 530 ALA A N 1
ATOM 14359 C CA . ALA B 1 530 ? 128.540 142.634 159.944 1.00 78.14 530 ALA A CA 1
ATOM 14360 C C . ALA B 1 530 ? 129.713 142.007 160.685 1.00 77.95 530 ALA A C 1
ATOM 14361 O O . ALA B 1 530 ? 130.825 141.928 160.149 1.00 74.23 530 ALA A O 1
ATOM 14368 N N . ALA B 1 531 ? 129.487 141.559 161.922 1.00 80.70 531 ALA A N 1
ATOM 14369 C CA . ALA B 1 531 ? 130.566 140.959 162.700 1.00 79.06 531 ALA A CA 1
ATOM 14370 C C . ALA B 1 531 ? 131.114 139.714 162.015 1.00 80.03 531 ALA A C 1
ATOM 14371 O O . ALA B 1 531 ? 132.330 139.492 162.001 1.00 79.50 531 ALA A O 1
ATOM 14378 N N . LEU B 1 532 ? 130.234 138.889 161.445 1.00 79.87 532 LEU A N 1
ATOM 14379 C CA . LEU B 1 532 ? 130.689 137.688 160.752 1.00 78.15 532 LEU A CA 1
ATOM 14380 C C . LEU B 1 532 ? 131.564 138.041 159.556 1.00 75.28 532 LEU A C 1
ATOM 14381 O O . LEU B 1 532 ? 132.577 137.378 159.304 1.00 71.19 532 LEU A O 1
ATOM 14397 N N . GLY B 1 533 ? 131.193 139.078 158.809 1.00 75.53 533 GLY A N 1
ATOM 14398 C CA . GLY B 1 533 ? 132.020 139.530 157.707 1.00 71.73 533 GLY A CA 1
ATOM 14399 C C . GLY B 1 533 ? 131.722 138.793 156.411 1.00 69.09 533 GLY A C 1
ATOM 14400 O O . GLY B 1 533 ? 130.611 138.322 156.171 1.00 69.43 533 GLY A O 1
ATOM 14404 N N . ASP B 1 534 ? 132.743 138.714 155.557 1.00 68.69 534 ASP A N 1
ATOM 14405 C CA . ASP B 1 534 ? 132.611 138.033 154.277 1.00 64.81 534 ASP A CA 1
ATOM 14406 C C . ASP B 1 534 ? 132.746 136.523 154.396 1.00 60.13 534 ASP A C 1
ATOM 14407 O O . ASP B 1 534 ? 132.400 135.810 153.450 1.00 57.08 534 ASP A O 1
ATOM 14416 N N . ALA B 1 535 ? 133.246 136.022 155.527 1.00 59.78 535 ALA A N 1
ATOM 14417 C CA . ALA B 1 535 ? 133.430 134.583 155.685 1.00 55.15 535 ALA A CA 1
ATOM 14418 C C . ALA B 1 535 ? 132.095 133.852 155.761 1.00 55.65 535 ALA A C 1
ATOM 14419 O O . ALA B 1 535 ? 131.962 132.741 155.237 1.00 55.28 535 ALA A O 1
ATOM 14426 N N . VAL B 1 536 ? 131.104 134.445 156.421 1.00 56.98 536 VAL A N 1
ATOM 14427 C CA . VAL B 1 536 ? 129.794 133.829 156.610 1.00 56.40 536 VAL A CA 1
ATOM 14428 C C . VAL B 1 536 ? 128.740 134.825 156.146 1.00 54.77 536 VAL A C 1
ATOM 14429 O O . VAL B 1 536 ? 128.501 135.836 156.816 1.00 61.35 536 VAL A O 1
ATOM 14442 N N . CYS B 1 537 ? 128.106 134.539 155.013 1.00 53.47 537 CYS A N 1
ATOM 14443 C CA . CYS B 1 537 ? 127.028 135.368 154.487 1.00 57.90 537 CYS A CA 1
ATOM 14444 C C . CYS B 1 537 ? 125.720 134.616 154.319 1.00 56.56 537 CYS A C 1
ATOM 14445 O O . CYS B 1 537 ? 124.662 135.155 154.650 1.00 57.60 537 CYS A O 1
ATOM 14453 N N . GLY B 1 538 ? 125.759 133.386 153.813 1.00 52.71 538 GLY A N 1
ATOM 14454 C CA . GLY B 1 538 ? 124.562 132.595 153.605 1.00 49.29 538 GLY A CA 1
ATOM 14455 C C . GLY B 1 538 ? 124.500 131.422 154.563 1.00 49.44 538 GLY A C 1
ATOM 14456 O O . GLY B 1 538 ? 125.516 130.807 154.872 1.00 50.84 538 GLY A O 1
ATOM 14460 N N . MET B 1 539 ? 123.287 131.102 155.011 1.00 53.18 539 MET A N 1
ATOM 14461 C CA . MET B 1 539 ? 123.115 130.100 156.058 1.00 50.63 539 MET A CA 1
ATOM 14462 C C . MET B 1 539 ? 121.869 129.264 155.814 1.00 51.99 539 MET A C 1
ATOM 14463 O O . MET B 1 539 ? 120.795 129.809 155.551 1.00 54.70 539 MET A O 1
ATOM 14477 N N . ALA B 1 540 ? 122.014 127.946 155.937 1.00 54.92 540 ALA A N 1
ATOM 14478 C CA . ALA B 1 540 ? 120.890 127.018 155.950 1.00 55.38 540 ALA A CA 1
ATOM 14479 C C . ALA B 1 540 ? 120.874 126.292 157.287 1.00 57.47 540 ALA A C 1
ATOM 14480 O O . ALA B 1 540 ? 121.888 125.716 157.693 1.00 53.19 540 ALA A O 1
ATOM 14487 N N . VAL B 1 541 ? 119.731 126.319 157.969 1.00 60.81 541 VAL A N 1
ATOM 14488 C CA . VAL B 1 541 ? 119.592 125.719 159.290 1.00 65.35 541 VAL A CA 1
ATOM 14489 C C . VAL B 1 541 ? 118.479 124.684 159.248 1.00 67.46 541 VAL A C 1
ATOM 14490 O O . VAL B 1 541 ? 117.391 124.953 158.721 1.00 67.79 541 VAL A O 1
ATOM 14503 N N . ALA B 1 542 ? 118.758 123.505 159.802 1.00 68.39 542 ALA A N 1
ATOM 14504 C CA . ALA B 1 542 ? 117.792 122.423 159.929 1.00 71.07 542 ALA A CA 1
ATOM 14505 C C . ALA B 1 542 ? 117.609 122.079 161.400 1.00 76.04 542 ALA A C 1
ATOM 14506 O O . ALA B 1 542 ? 118.591 121.855 162.120 1.00 70.93 542 ALA A O 1
ATOM 14513 N N . TYR B 1 543 ? 116.353 122.030 161.839 1.00 82.61 543 TYR A N 1
ATOM 14514 C CA . TYR B 1 543 ? 116.018 121.765 163.232 1.00 85.35 543 TYR A CA 1
ATOM 14515 C C . TYR B 1 543 ? 115.883 120.265 163.457 1.00 87.87 543 TYR A C 1
ATOM 14516 O O . TYR B 1 543 ? 115.261 119.564 162.654 1.00 87.07 543 TYR A O 1
ATOM 14534 N N . ILE B 1 544 ? 116.458 119.782 164.551 1.00 88.68 544 ILE A N 1
ATOM 14535 C CA . ILE B 1 544 ? 116.277 118.404 164.991 1.00 90.28 544 ILE A CA 1
ATOM 14536 C C . ILE B 1 544 ? 115.350 118.329 166.196 1.00 92.00 544 ILE A C 1
ATOM 14537 O O . ILE B 1 544 ? 114.460 117.482 166.252 1.00 90.21 544 ILE A O 1
ATOM 14553 N N . THR B 1 545 ? 115.545 119.213 167.166 1.00 95.84 545 THR A N 1
ATOM 14554 C CA . THR B 1 545 ? 114.695 119.277 168.349 1.00 98.58 545 THR A CA 1
ATOM 14555 C C . THR B 1 545 ? 114.677 120.726 168.826 1.00 99.89 545 THR A C 1
ATOM 14556 O O . THR B 1 545 ? 115.063 121.648 168.100 1.00 95.33 545 THR A O 1
ATOM 14567 N N . LYS B 1 546 ? 114.221 120.938 170.062 1.00 103.84 546 LYS A N 1
ATOM 14568 C CA . LYS B 1 546 ? 114.092 122.292 170.590 1.00 104.51 546 LYS A CA 1
ATOM 14569 C C . LYS B 1 546 ? 115.434 122.997 170.735 1.00 103.22 546 LYS A C 1
ATOM 14570 O O . LYS B 1 546 ? 115.470 124.232 170.739 1.00 99.37 546 LYS A O 1
ATOM 14589 N N . ARG B 1 547 ? 116.533 122.251 170.868 1.00 102.90 547 ARG A N 1
ATOM 14590 C CA . ARG B 1 547 ? 117.840 122.868 171.071 1.00 103.50 547 ARG A CA 1
ATOM 14591 C C . ARG B 1 547 ? 118.976 122.220 170.296 1.00 99.03 547 ARG A C 1
ATOM 14592 O O . ARG B 1 547 ? 120.134 122.534 170.586 1.00 94.47 547 ARG A O 1
ATOM 14613 N N . ASP B 1 548 ? 118.708 121.335 169.340 1.00 95.68 548 ASP A N 1
ATOM 14614 C CA . ASP B 1 548 ? 119.743 120.746 168.500 1.00 89.55 548 ASP A CA 1
ATOM 14615 C C . ASP B 1 548 ? 119.531 121.196 167.062 1.00 88.40 548 ASP A C 1
ATOM 14616 O O . ASP B 1 548 ? 118.402 121.169 166.562 1.00 89.03 548 ASP A O 1
ATOM 14625 N N . PHE B 1 549 ? 120.611 121.613 166.399 1.00 84.99 549 PHE A N 1
ATOM 14626 C CA . PHE B 1 549 ? 120.511 122.158 165.052 1.00 78.36 549 PHE A CA 1
ATOM 14627 C C . PHE B 1 549 ? 121.673 121.693 164.186 1.00 70.02 549 PHE A C 1
ATOM 14628 O O . PHE B 1 549 ? 122.754 121.363 164.684 1.00 64.85 549 PHE A O 1
ATOM 14645 N N . LEU B 1 550 ? 121.432 121.685 162.876 1.00 63.08 550 LEU A N 1
ATOM 14646 C CA . LEU B 1 550 ? 122.468 121.513 161.868 1.00 60.74 550 LEU A CA 1
ATOM 14647 C C . LEU B 1 550 ? 122.568 122.785 161.037 1.00 56.20 550 LEU A C 1
ATOM 14648 O O . LEU B 1 550 ? 121.547 123.361 160.650 1.00 59.83 550 LEU A O 1
ATOM 14664 N N . PHE B 1 551 ? 123.799 123.226 160.766 1.00 50.63 551 PHE A N 1
ATOM 14665 C CA . PHE B 1 551 ? 124.048 124.458 160.031 1.00 52.38 551 PHE A CA 1
ATOM 14666 C C . PHE B 1 551 ? 124.964 124.195 158.847 1.00 48.35 551 PHE A C 1
ATOM 14667 O O . PHE B 1 551 ? 125.942 123.451 158.965 1.00 44.08 551 PHE A O 1
ATOM 14684 N N . TRP B 1 552 ? 124.659 124.845 157.723 1.00 48.15 552 TRP A N 1
ATOM 14685 C CA . TRP B 1 552 ? 125.545 124.921 156.567 1.00 44.23 552 TRP A CA 1
ATOM 14686 C C . TRP B 1 552 ? 125.766 126.392 156.238 1.00 45.46 552 TRP A C 1
ATOM 14687 O O . TRP B 1 552 ? 124.814 127.178 156.258 1.00 47.93 552 TRP A O 1
ATOM 14708 N N . PHE B 1 553 ? 127.015 126.762 155.939 1.00 46.92 553 PHE A N 1
ATOM 14709 C CA . PHE B 1 553 ? 127.412 128.152 155.758 1.00 45.95 553 PHE A CA 1
ATOM 14710 C C . PHE B 1 553 ? 128.148 128.335 154.438 1.00 47.52 553 PHE A C 1
ATOM 14711 O O . PHE B 1 553 ? 128.996 127.518 154.062 1.00 51.66 553 PHE A O 1
ATOM 14728 N N . ARG B 1 554 ? 127.842 129.449 153.765 1.00 50.29 554 ARG A N 1
ATOM 14729 C CA . ARG B 1 554 ? 128.518 129.874 152.546 1.00 47.06 554 ARG A CA 1
ATOM 14730 C C . ARG B 1 554 ? 129.016 131.303 152.702 1.00 47.48 554 ARG A C 1
ATOM 14731 O O . ARG B 1 554 ? 128.367 132.126 153.355 1.00 50.20 554 ARG A O 1
ATOM 14752 N N . SER B 1 555 ? 130.155 131.598 152.079 1.00 47.12 555 SER A N 1
ATOM 14753 C CA . SER B 1 555 ? 130.717 132.939 152.089 1.00 49.77 555 SER A CA 1
ATOM 14754 C C . SER B 1 555 ? 130.221 133.741 150.882 1.00 51.66 555 SER A C 1
ATOM 14755 O O . SER B 1 555 ? 129.361 133.300 150.118 1.00 52.17 555 SER A O 1
ATOM 14763 N N . HIS B 1 556 ? 130.778 134.939 150.715 1.00 52.66 556 HIS A N 1
ATOM 14764 C CA . HIS B 1 556 ? 130.271 135.871 149.717 1.00 47.06 556 HIS A CA 1
ATOM 14765 C C . HIS B 1 556 ? 130.698 135.458 148.309 1.00 44.03 556 HIS A C 1
ATOM 14766 O O . HIS B 1 556 ? 131.710 134.784 148.105 1.00 42.31 556 HIS A O 1
ATOM 14780 N N . THR B 1 557 ? 129.901 135.890 147.326 1.00 45.22 557 THR A N 1
ATOM 14781 C CA . THR B 1 557 ? 130.084 135.435 145.950 1.00 40.17 557 THR A CA 1
ATOM 14782 C C . THR B 1 557 ? 131.441 135.830 145.389 1.00 40.59 557 THR A C 1
ATOM 14783 O O . THR B 1 557 ? 132.080 135.033 144.692 1.00 44.16 557 THR A O 1
ATOM 14794 N N . ALA B 1 558 ? 131.903 137.046 145.682 1.00 43.61 558 ALA A N 1
ATOM 14795 C CA . ALA B 1 558 ? 133.150 137.532 145.105 1.00 43.62 558 ALA A CA 1
ATOM 14796 C C . ALA B 1 558 ? 134.317 136.590 145.360 1.00 47.53 558 ALA A C 1
ATOM 14797 O O . ALA B 1 558 ? 135.363 136.732 144.719 1.00 48.78 558 ALA A O 1
ATOM 14804 N N . LYS B 1 559 ? 134.167 135.640 146.284 1.00 48.22 559 LYS A N 1
ATOM 14805 C CA . LYS B 1 559 ? 135.235 134.685 146.554 1.00 49.75 559 LYS A CA 1
ATOM 14806 C C . LYS B 1 559 ? 135.542 133.828 145.333 1.00 51.57 559 LYS A C 1
ATOM 14807 O O . LYS B 1 559 ? 136.709 133.547 145.040 1.00 50.80 559 LYS A O 1
ATOM 14826 N N . GLU B 1 560 ? 134.509 133.398 144.610 1.00 50.60 560 GLU A N 1
ATOM 14827 C CA . GLU B 1 560 ? 134.665 132.441 143.523 1.00 49.57 560 GLU A CA 1
ATOM 14828 C C . GLU B 1 560 ? 134.723 133.095 142.147 1.00 49.52 560 GLU A C 1
ATOM 14829 O O . GLU B 1 560 ? 134.885 132.388 141.148 1.00 48.26 560 GLU A O 1
ATOM 14841 N N . ILE B 1 561 ? 134.611 134.418 142.068 1.00 46.98 561 ILE A N 1
ATOM 14842 C CA . ILE B 1 561 ? 134.553 135.135 140.798 1.00 41.63 561 ILE A CA 1
ATOM 14843 C C . ILE B 1 561 ? 135.896 135.808 140.570 1.00 44.03 561 ILE A C 1
ATOM 14844 O O . ILE B 1 561 ? 136.366 136.579 141.415 1.00 43.58 561 ILE A O 1
ATOM 14860 N N . LYS B 1 562 ? 136.510 135.523 139.426 1.00 51.41 562 LYS A N 1
ATOM 14861 C CA . LYS B 1 562 ? 137.798 136.112 139.081 1.00 56.42 562 LYS A CA 1
ATOM 14862 C C . LYS B 1 562 ? 137.806 136.404 137.590 1.00 57.81 562 LYS A C 1
ATOM 14863 O O . LYS B 1 562 ? 137.843 135.474 136.779 1.00 51.43 562 LYS A O 1
ATOM 14882 N N . TRP B 1 563 ? 137.764 137.685 137.235 1.00 50.44 563 TRP A N 1
ATOM 14883 C CA . TRP B 1 563 ? 138.022 138.138 135.875 1.00 46.91 563 TRP A CA 1
ATOM 14884 C C . TRP B 1 563 ? 139.298 138.965 135.891 1.00 50.32 563 TRP A C 1
ATOM 14885 O O . TRP B 1 563 ? 139.406 139.931 136.653 1.00 48.89 563 TRP A O 1
ATOM 14906 N N . GLY B 1 564 ? 140.257 138.588 135.051 1.00 56.00 564 GLY A N 1
ATOM 14907 C CA . GLY B 1 564 ? 141.521 139.290 134.986 1.00 55.26 564 GLY A CA 1
ATOM 14908 C C . GLY B 1 564 ? 141.448 140.563 134.171 1.00 53.01 564 GLY A C 1
ATOM 14909 O O . GLY B 1 564 ? 141.951 140.615 133.046 1.00 53.83 564 GLY A O 1
ATOM 14913 N N . GLY B 1 565 ? 140.818 141.595 134.721 1.00 46.81 565 GLY A N 1
ATOM 14914 C CA . GLY B 1 565 ? 140.702 142.864 134.028 1.00 45.66 565 GLY A CA 1
ATOM 14915 C C . GLY B 1 565 ? 140.127 143.966 134.894 1.00 44.97 565 GLY A C 1
ATOM 14916 O O . GLY B 1 565 ? 140.056 145.121 134.475 1.00 44.94 565 GLY A O 1
ATOM 14920 N N . GLY B 1 576 ? 133.346 154.308 135.232 1.00 41.50 576 GLY A N 1
ATOM 14921 C CA . GLY B 1 576 ? 132.169 154.009 136.024 1.00 43.46 576 GLY A CA 1
ATOM 14922 C C . GLY B 1 576 ? 130.920 154.685 135.495 1.00 48.59 576 GLY A C 1
ATOM 14923 O O . GLY B 1 576 ? 129.804 154.262 135.792 1.00 45.68 576 GLY A O 1
ATOM 14926 N N . GLN B 1 577 ? 131.113 155.746 134.711 1.00 48.75 577 GLN A N 1
ATOM 14927 C CA . GLN B 1 577 ? 129.984 156.466 134.132 1.00 47.24 577 GLN A CA 1
ATOM 14928 C C . GLN B 1 577 ? 129.768 156.080 132.675 1.00 43.04 577 GLN A C 1
ATOM 14929 O O . GLN B 1 5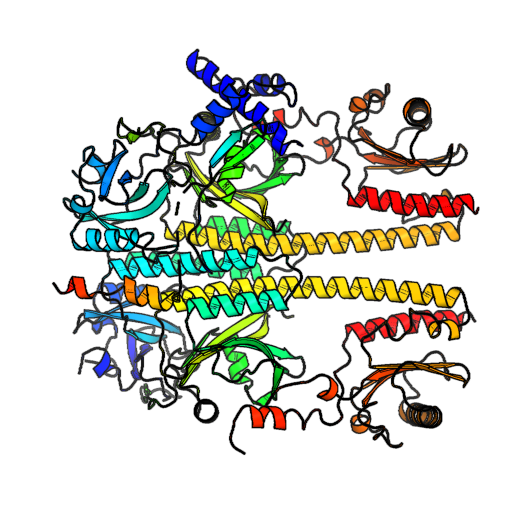77 ? 128.650 156.184 132.161 1.00 44.28 577 GLN A O 1
ATOM 14943 N N . ARG B 1 578 ? 130.824 155.638 132.002 1.00 38.92 578 ARG A N 1
ATOM 14944 C CA . ARG B 1 578 ? 130.736 155.226 130.611 1.00 35.02 578 ARG A CA 1
ATOM 14945 C C . ARG B 1 578 ? 130.271 153.780 130.509 1.00 30.83 578 ARG A C 1
ATOM 14946 O O . ARG B 1 578 ? 130.670 152.928 131.305 1.00 32.72 578 ARG A O 1
ATOM 14967 N N . MET B 1 579 ? 129.424 153.504 129.518 1.00 28.40 579 MET A N 1
ATOM 14968 C CA . MET B 1 579 ? 128.976 152.141 129.263 1.00 28.66 579 MET A CA 1
ATOM 14969 C C . MET B 1 579 ? 130.115 151.332 128.658 1.00 26.25 579 MET A C 1
ATOM 14970 O O . MET B 1 579 ? 130.580 151.629 127.554 1.00 30.11 579 MET A O 1
ATOM 14984 N N . HIS B 1 580 ? 130.560 150.310 129.376 1.00 24.17 580 HIS A N 1
ATOM 14985 C CA . HIS B 1 580 ? 131.729 149.531 128.996 1.00 24.28 580 HIS A CA 1
ATOM 14986 C C . HIS B 1 580 ? 131.728 148.247 129.816 1.00 23.75 580 HIS A C 1
ATOM 14987 O O . HIS B 1 580 ? 131.122 148.213 130.892 1.00 25.38 580 HIS A O 1
ATOM 15001 N N . PRO B 1 581 ? 132.359 147.166 129.346 1.00 25.00 581 PRO A N 1
ATOM 15002 C CA . PRO B 1 581 ? 132.371 145.933 130.150 1.00 22.59 581 PRO A CA 1
ATOM 15003 C C . PRO B 1 581 ? 132.916 146.100 131.561 1.00 25.70 581 PRO A C 1
ATOM 15004 O O . PRO B 1 581 ? 132.404 145.464 132.489 1.00 24.35 581 PRO A O 1
ATOM 15015 N N . ARG B 1 582 ? 133.944 146.928 131.755 1.00 26.79 582 ARG A N 1
ATOM 15016 C CA . ARG B 1 582 ? 134.483 147.129 133.096 1.00 26.60 582 ARG A CA 1
ATOM 15017 C C . ARG B 1 582 ? 133.467 147.806 134.007 1.00 22.49 582 ARG A C 1
ATOM 15018 O O . ARG B 1 582 ? 133.365 147.470 135.193 1.00 25.99 582 ARG A O 1
ATOM 15039 N N . SER B 1 583 ? 132.704 148.759 133.475 1.00 20.50 583 SER A N 1
ATOM 15040 C CA . SER B 1 583 ? 131.635 149.359 134.262 1.00 22.36 583 SER A CA 1
ATOM 15041 C C . SER B 1 583 ? 130.583 148.324 134.635 1.00 22.42 583 SER A C 1
ATOM 15042 O O . SER B 1 583 ? 130.056 148.342 135.751 1.00 24.95 583 SER A O 1
ATOM 15050 N N . SER B 1 584 ? 130.266 147.411 133.714 1.00 20.25 584 SER A N 1
ATOM 15051 C CA . SER B 1 584 ? 129.316 146.344 134.017 1.00 18.75 584 SER A CA 1
ATOM 15052 C C . SER B 1 584 ? 129.838 145.431 135.120 1.00 20.42 584 SER A C 1
ATOM 15053 O O . SER B 1 584 ? 129.086 145.037 136.018 1.00 19.42 584 SER A O 1
ATOM 15061 N N . PHE B 1 585 ? 131.120 145.073 135.063 1.00 22.36 585 PHE A N 1
ATOM 15062 C CA . PHE B 1 585 ? 131.684 144.211 136.095 1.00 21.52 585 PHE A CA 1
ATOM 15063 C C . PHE B 1 585 ? 131.681 144.901 137.450 1.00 24.01 585 PHE A C 1
ATOM 15064 O O . PHE B 1 585 ? 131.365 144.279 138.469 1.00 26.54 585 PHE A O 1
ATOM 15081 N N . GLN B 1 586 ? 132.028 146.186 137.488 1.00 25.43 586 GLN A N 1
ATOM 15082 C CA . GLN B 1 586 ? 132.010 146.899 138.759 1.00 22.69 586 GLN A CA 1
ATOM 15083 C C . GLN B 1 586 ? 130.591 147.053 139.287 1.00 22.16 586 GLN A C 1
ATOM 15084 O O . GLN B 1 586 ? 130.374 147.050 140.502 1.00 25.91 586 GLN A O 1
ATOM 15098 N N . ALA B 1 587 ? 129.610 147.201 138.395 1.00 21.47 587 ALA A N 1
ATOM 15099 C CA . ALA B 1 587 ? 128.229 147.330 138.844 1.00 20.26 587 ALA A CA 1
ATOM 15100 C C . ALA B 1 587 ? 127.677 145.994 139.322 1.00 24.67 587 ALA A C 1
ATOM 15101 O O . ALA B 1 587 ? 126.765 145.956 140.155 1.00 29.22 587 ALA A O 1
ATOM 15108 N N . PHE B 1 588 ? 128.200 144.886 138.792 1.00 24.97 588 PHE A N 1
ATOM 15109 C CA . PHE B 1 588 ? 127.768 143.574 139.261 1.00 19.93 588 PHE A CA 1
ATOM 15110 C C . PHE B 1 588 ? 128.243 143.317 140.687 1.00 25.97 588 PHE A C 1
ATOM 15111 O O . PHE B 1 588 ? 127.491 142.800 141.519 1.00 27.41 588 PHE A O 1
ATOM 15128 N N . LEU B 1 589 ? 129.488 143.687 140.994 1.00 26.95 589 LEU A N 1
ATOM 15129 C CA . LEU B 1 589 ? 130.036 143.519 142.339 1.00 23.77 589 LEU A CA 1
ATOM 15130 C C . LEU B 1 589 ? 129.587 144.664 143.249 1.00 29.26 589 LEU A C 1
ATOM 15131 O O . LEU B 1 589 ? 130.365 145.255 143.993 1.00 36.32 589 LEU A O 1
ATOM 15147 N N . GLU B 1 590 ? 128.297 144.975 143.175 1.00 33.74 590 GLU A N 1
ATOM 15148 C CA . GLU B 1 590 ? 127.698 145.964 144.059 1.00 40.96 590 GLU A CA 1
ATOM 15149 C C . GLU B 1 590 ? 126.339 145.492 144.550 1.00 44.31 590 GLU A C 1
ATOM 15150 O O . GLU B 1 590 ? 125.800 146.035 145.519 1.00 46.54 590 GLU A O 1
ATOM 15162 N N . VAL B 1 591 ? 125.777 144.481 143.886 1.00 40.12 591 VAL A N 1
ATOM 15163 C CA . VAL B 1 591 ? 124.537 143.857 144.334 1.00 41.53 591 VAL A CA 1
ATOM 15164 C C . VAL B 1 591 ? 124.786 142.517 145.011 1.00 43.66 591 VAL A C 1
ATOM 15165 O O . VAL B 1 591 ? 123.926 142.055 145.778 1.00 45.49 591 VAL A O 1
ATOM 15178 N N . VAL B 1 592 ? 125.932 141.887 144.764 1.00 40.04 592 VAL A N 1
ATOM 15179 C CA . VAL B 1 592 ? 126.345 140.674 145.452 1.00 39.87 592 VAL A CA 1
ATOM 15180 C C . VAL B 1 592 ? 127.423 140.966 146.486 1.00 40.34 592 VAL A C 1
ATOM 15181 O O . VAL B 1 592 ? 128.233 140.090 146.801 1.00 39.45 592 VAL A O 1
ATOM 15194 N N . LYS B 1 593 ? 127.458 142.191 147.013 1.00 45.61 593 LYS A N 1
ATOM 15195 C CA . LYS B 1 593 ? 128.508 142.588 147.945 1.00 48.88 593 LYS A CA 1
ATOM 15196 C C . LYS B 1 593 ? 128.432 141.796 149.246 1.00 50.54 593 LYS A C 1
ATOM 15197 O O . LYS B 1 593 ? 129.454 141.334 149.766 1.00 51.91 593 LYS A O 1
ATOM 15216 N N . SER B 1 594 ? 127.228 141.633 149.789 1.00 52.84 594 SER A N 1
ATOM 15217 C CA . SER B 1 594 ? 127.009 140.902 151.034 1.00 54.22 594 SER A CA 1
ATOM 15218 C C . SER B 1 594 ? 126.063 139.724 150.825 1.00 55.98 594 SER A C 1
ATOM 15219 O O . SER B 1 594 ? 125.157 139.485 151.622 1.00 56.69 594 SER A O 1
ATOM 15227 N N . ARG B 1 595 ? 126.270 138.976 149.745 1.00 58.05 595 ARG A N 1
ATOM 15228 C CA . ARG B 1 595 ? 125.418 137.854 149.391 1.00 52.57 595 ARG A CA 1
ATOM 15229 C C . ARG B 1 595 ? 126.280 136.666 149.001 1.00 50.95 595 ARG A C 1
ATOM 15230 O O . ARG B 1 595 ? 127.419 136.823 148.555 1.00 50.16 595 ARG A O 1
ATOM 15251 N N . SER B 1 596 ? 125.723 135.474 149.182 1.00 52.69 596 SER A N 1
ATOM 15252 C CA . SER B 1 596 ? 126.332 134.236 148.728 1.00 47.29 596 SER A CA 1
ATOM 15253 C C . SER B 1 596 ? 125.534 133.686 147.549 1.00 47.19 596 SER A C 1
ATOM 15254 O O . SER B 1 596 ? 124.555 134.279 147.094 1.00 53.59 596 SER A O 1
ATOM 15262 N N . GLN B 1 597 ? 125.964 132.538 147.041 1.00 45.56 597 GLN A N 1
ATOM 15263 C CA . GLN B 1 597 ? 125.230 131.905 145.964 1.00 43.32 597 GLN A CA 1
ATOM 15264 C C . GLN B 1 597 ? 123.912 131.339 146.491 1.00 46.29 597 GLN A C 1
ATOM 15265 O O . GLN B 1 597 ? 123.839 130.875 147.629 1.00 52.26 597 GLN A O 1
ATOM 15279 N N . PRO B 1 598 ? 122.853 131.372 145.687 1.00 45.61 598 PRO A N 1
ATOM 15280 C CA . PRO B 1 598 ? 121.543 130.938 146.182 1.00 47.91 598 PRO A CA 1
ATOM 15281 C C . PRO B 1 598 ? 121.501 129.444 146.462 1.00 49.22 598 PRO A C 1
ATOM 15282 O O . PRO B 1 598 ? 122.248 128.653 145.881 1.00 52.20 598 PRO A O 1
ATOM 15293 N N . TRP B 1 599 ? 120.609 129.062 147.373 1.00 48.99 599 TRP A N 1
ATOM 15294 C CA . TRP B 1 599 ? 120.397 127.658 147.691 1.00 47.32 599 TRP A CA 1
ATOM 15295 C C . TRP B 1 599 ? 119.397 127.056 146.711 1.00 49.99 599 TRP A C 1
ATOM 15296 O O . TRP B 1 599 ? 118.272 127.546 146.579 1.00 48.94 599 TRP A O 1
ATOM 15317 N N . GLU B 1 600 ? 119.805 125.988 146.034 1.00 55.66 600 GLU A N 1
ATOM 15318 C CA . GLU B 1 600 ? 118.964 125.340 145.038 1.00 55.76 600 GLU A CA 1
ATOM 15319 C C . GLU B 1 600 ? 117.876 124.509 145.710 1.00 61.54 600 GLU A C 1
ATOM 15320 O O . GLU B 1 600 ? 117.888 124.299 146.925 1.00 65.71 600 GLU A O 1
ATOM 15332 N N . THR B 1 601 ? 116.920 124.039 144.905 1.00 58.81 601 THR A N 1
ATOM 15333 C CA . THR B 1 601 ? 115.838 123.223 145.451 1.00 63.71 601 THR A CA 1
ATOM 15334 C C . THR B 1 601 ? 116.292 121.800 145.757 1.00 63.35 601 THR A C 1
ATOM 15335 O O . THR B 1 601 ? 115.834 121.204 146.739 1.00 63.82 601 THR A O 1
ATOM 15346 N N . ALA B 1 602 ? 117.179 121.237 144.935 1.00 61.78 602 ALA A N 1
ATOM 15347 C CA . ALA B 1 602 ? 117.666 119.886 145.191 1.00 59.17 602 ALA A CA 1
ATOM 15348 C C . ALA B 1 602 ? 118.424 119.812 146.511 1.00 62.39 602 ALA A C 1
ATOM 15349 O O . ALA B 1 602 ? 118.258 118.857 147.282 1.00 62.06 602 ALA A O 1
ATOM 15356 N N . GLU B 1 603 ? 119.267 120.809 146.784 1.00 60.76 603 GLU A N 1
ATOM 15357 C CA . GLU B 1 603 ? 120.029 120.822 148.027 1.00 59.00 603 GLU A CA 1
ATOM 15358 C C . GLU B 1 603 ? 119.108 120.941 149.234 1.00 57.51 603 GLU A C 1
ATOM 15359 O O . GLU B 1 603 ? 119.312 120.266 150.251 1.00 58.90 603 GLU A O 1
ATOM 15371 N N . MET B 1 604 ? 118.080 121.784 149.135 1.00 55.79 604 MET A N 1
ATOM 15372 C CA . MET B 1 604 ? 117.127 121.907 150.230 1.00 60.87 604 MET A CA 1
ATOM 15373 C C . MET B 1 604 ? 116.362 120.608 150.444 1.00 64.58 604 MET A C 1
ATOM 15374 O O . MET B 1 604 ? 116.092 120.224 151.588 1.00 66.85 604 MET A O 1
ATOM 15388 N N . ASP B 1 605 ? 115.997 119.919 149.361 1.00 64.34 605 ASP A N 1
ATOM 15389 C CA . ASP B 1 605 ? 115.304 118.643 149.509 1.00 60.74 605 ASP A CA 1
ATOM 15390 C C . ASP B 1 605 ? 116.192 117.607 150.187 1.00 58.92 605 ASP A C 1
ATOM 15391 O O . ASP B 1 605 ? 115.730 116.861 151.060 1.00 64.98 605 ASP A O 1
ATOM 15400 N N . ALA B 1 606 ? 117.468 117.543 149.800 1.00 51.66 606 ALA A N 1
ATOM 15401 C CA . ALA B 1 606 ? 118.385 116.623 150.467 1.00 54.39 606 ALA A CA 1
ATOM 15402 C C . ALA B 1 606 ? 118.497 116.947 151.952 1.00 58.52 606 ALA A C 1
ATOM 15403 O O . ALA B 1 606 ? 118.471 116.044 152.806 1.00 61.62 606 ALA A O 1
ATOM 15410 N N . ILE B 1 607 ? 118.612 118.236 152.279 1.00 57.64 607 ILE A N 1
ATOM 15411 C CA . ILE B 1 607 ? 118.719 118.642 153.676 1.00 58.18 607 ILE A CA 1
ATOM 15412 C C . ILE B 1 607 ? 117.475 118.220 154.445 1.00 64.65 607 ILE A C 1
ATOM 15413 O O . ILE B 1 607 ? 117.565 117.685 155.555 1.00 70.22 607 ILE A O 1
ATOM 15429 N N . HIS B 1 608 ? 116.294 118.441 153.865 1.00 66.37 608 HIS A N 1
ATOM 15430 C CA . HIS B 1 608 ? 115.058 118.094 154.559 1.00 69.21 608 HIS A CA 1
ATOM 15431 C C . HIS B 1 608 ? 114.921 116.588 154.756 1.00 69.11 608 HIS A C 1
ATOM 15432 O O . HIS B 1 608 ? 114.440 116.140 155.805 1.00 71.96 608 HIS A O 1
ATOM 15446 N N . SER B 1 609 ? 115.323 115.792 153.764 1.00 67.53 609 SER A N 1
ATOM 15447 C CA . SER B 1 609 ? 115.252 114.342 153.914 1.00 67.17 609 SER A CA 1
ATOM 15448 C C . SER B 1 609 ? 116.146 113.866 155.053 1.00 68.50 609 SER A C 1
ATOM 15449 O O . SER B 1 609 ? 115.704 113.124 155.946 1.00 74.15 609 SER A O 1
ATOM 15457 N N . LEU B 1 610 ? 117.416 114.282 155.039 1.00 64.20 610 LEU A N 1
ATOM 15458 C CA . LEU B 1 610 ? 118.305 113.900 156.131 1.00 65.04 610 LEU A CA 1
ATOM 15459 C C . LEU B 1 610 ? 117.772 114.413 157.463 1.00 68.53 610 LEU A C 1
ATOM 15460 O O . LEU B 1 610 ? 117.932 113.760 158.502 1.00 70.97 610 LEU A O 1
ATOM 15476 N N . GLN B 1 611 ? 117.114 115.575 157.448 1.00 70.78 611 GLN A N 1
ATOM 15477 C CA . GLN B 1 611 ? 116.528 116.120 158.665 1.00 74.60 611 GLN A CA 1
ATOM 15478 C C . GLN B 1 611 ? 115.472 115.185 159.229 1.00 81.41 611 GLN A C 1
ATOM 15479 O O . GLN B 1 611 ? 115.463 114.895 160.428 1.00 87.33 611 GLN A O 1
ATOM 15493 N N . LEU B 1 612 ? 114.552 114.724 158.381 1.00 82.06 612 LEU A N 1
ATOM 15494 C CA . LEU B 1 612 ? 113.512 113.817 158.864 1.00 84.59 612 LEU A CA 1
ATOM 15495 C C . LEU B 1 612 ? 114.120 112.532 159.409 1.00 83.37 612 LEU A C 1
ATOM 15496 O O . LEU B 1 612 ? 113.700 112.029 160.464 1.00 81.96 612 LEU A O 1
ATOM 15512 N N . ILE B 1 613 ? 115.109 111.984 158.702 1.00 81.86 613 ILE A N 1
ATOM 15513 C CA . ILE B 1 613 ? 115.731 110.747 159.168 1.00 79.87 613 ILE A CA 1
ATOM 15514 C C . ILE B 1 613 ? 116.327 110.946 160.558 1.00 83.55 613 ILE A C 1
ATOM 15515 O O . ILE B 1 613 ? 116.092 110.149 161.477 1.00 86.66 613 ILE A O 1
ATOM 15531 N N . LEU B 1 614 ? 117.114 112.010 160.731 1.00 87.28 614 LEU A N 1
ATOM 15532 C CA . LEU B 1 614 ? 117.744 112.246 162.026 1.00 88.69 614 LEU A CA 1
ATOM 15533 C C . LEU B 1 614 ? 116.707 112.535 163.100 1.00 91.25 614 LEU A C 1
ATOM 15534 O O . LEU B 1 614 ? 116.882 112.139 164.257 1.00 93.15 614 LEU A O 1
ATOM 15550 N N . ARG B 1 615 ? 115.629 113.236 162.749 1.00 91.77 615 ARG A N 1
ATOM 15551 C CA . ARG B 1 615 ? 114.580 113.502 163.724 1.00 92.82 615 ARG A CA 1
ATOM 15552 C C . ARG B 1 615 ? 114.010 112.201 164.262 1.00 97.09 615 ARG A C 1
ATOM 15553 O O . ARG B 1 615 ? 113.888 112.019 165.479 1.00 98.35 615 ARG A O 1
ATOM 15574 N N . ASP B 1 616 ? 113.664 111.275 163.366 1.00 100.00 616 ASP A N 1
ATOM 15575 C CA . ASP B 1 616 ? 113.147 109.988 163.825 1.00 100.57 616 ASP A CA 1
ATOM 15576 C C . ASP B 1 616 ? 114.180 109.246 164.664 1.00 99.57 616 ASP A C 1
ATOM 15577 O O . ASP B 1 616 ? 113.854 108.711 165.732 1.00 98.04 616 ASP A O 1
ATOM 15586 N N . SER B 1 617 ? 115.434 109.214 164.206 1.00 100.45 617 SER A N 1
ATOM 15587 C CA . SER B 1 617 ? 116.453 108.454 164.923 1.00 100.39 617 SER A CA 1
ATOM 15588 C C . SER B 1 617 ? 116.657 108.990 166.334 1.00 101.18 617 SER A C 1
ATOM 15589 O O . SER B 1 617 ? 116.765 108.214 167.291 1.00 100.49 617 SER A O 1
ATOM 15597 N N . PHE B 1 618 ? 116.713 110.313 166.487 1.00 101.75 618 PHE A N 1
ATOM 15598 C CA . PHE B 1 618 ? 116.930 110.903 167.803 1.00 103.01 618 PHE A CA 1
ATOM 15599 C C . PHE B 1 618 ? 115.689 110.816 168.680 1.00 104.93 618 PHE A C 1
ATOM 15600 O O . PHE B 1 618 ? 115.812 110.658 169.900 1.00 100.49 618 PHE A O 1
ATOM 15617 N N . LYS B 1 619 ? 114.494 110.914 168.093 1.00 107.88 619 LYS A N 1
ATOM 15618 C CA . LYS B 1 619 ? 113.279 110.737 168.878 1.00 108.14 619 LYS A CA 1
ATOM 15619 C C . LYS B 1 619 ? 113.214 109.328 169.450 1.00 108.86 619 LYS A C 1
ATOM 15620 O O . LYS B 1 619 ? 112.850 109.134 170.616 1.00 109.25 619 LYS A O 1
ATOM 15639 N N . GLU B 1 620 ? 113.564 108.327 168.639 1.00 107.99 620 GLU A N 1
ATOM 15640 C CA . GLU B 1 620 ? 113.639 106.966 169.161 1.00 107.00 620 GLU A CA 1
ATOM 15641 C C . GLU B 1 620 ? 114.737 106.841 170.210 1.00 105.38 620 GLU A C 1
ATOM 15642 O O . GLU B 1 620 ? 114.529 106.231 171.265 1.00 100.78 620 GLU A O 1
ATOM 15654 N N . SER B 1 621 ? 115.903 107.424 169.945 1.0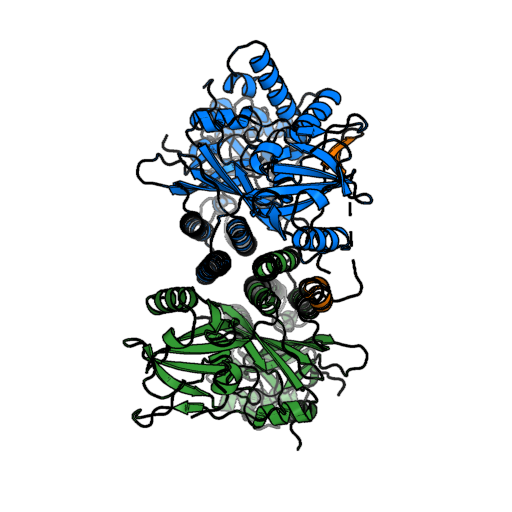0 108.40 621 SER A N 1
ATOM 15655 C CA . SER B 1 621 ? 117.033 107.349 170.864 1.00 107.66 621 SER A CA 1
ATOM 15656 C C . SER B 1 621 ? 117.336 105.903 171.238 1.00 100.65 621 SER A C 1
ATOM 15657 O O . SER B 1 621 ? 118.465 105.437 171.090 1.00 94.84 621 SER A O 1
ATOM 15665 N N . ARG C 2 11 ? 102.875 118.521 110.720 1.00 50.76 11 ARG B N 1
ATOM 15666 C CA . ARG C 2 11 ? 102.564 119.477 109.665 1.00 60.63 11 ARG B CA 1
ATOM 15667 C C . ARG C 2 11 ? 103.509 120.671 109.706 1.00 58.65 11 ARG B C 1
ATOM 15668 O O . ARG C 2 11 ? 103.383 121.544 110.561 1.00 61.71 11 ARG B O 1
ATOM 15688 N N . LEU C 2 12 ? 104.454 120.705 108.771 1.00 55.62 12 LEU B N 1
ATOM 15689 C CA . LEU C 2 12 ? 105.367 121.831 108.661 1.00 48.36 12 LEU B CA 1
ATOM 15690 C C . LEU C 2 12 ? 104.597 123.092 108.296 1.00 50.22 12 LEU B C 1
ATOM 15691 O O . LEU C 2 12 ? 103.577 123.037 107.605 1.00 53.37 12 LEU B O 1
ATOM 15707 N N . SER C 2 13 ? 105.086 124.231 108.773 1.00 51.25 13 SER B N 1
ATOM 15708 C CA . SER C 2 13 ? 104.413 125.496 108.529 1.00 57.63 13 SER B CA 1
ATOM 15709 C C . SER C 2 13 ? 105.429 126.622 108.613 1.00 61.73 13 SER B C 1
ATOM 15710 O O . SER C 2 13 ? 106.553 126.437 109.087 1.00 62.44 13 SER B O 1
ATOM 15718 N N . ASP C 2 14 ? 105.023 127.790 108.122 1.00 61.72 14 ASP B N 1
ATOM 15719 C CA . ASP C 2 14 ? 105.852 128.979 108.232 1.00 62.77 14 ASP B CA 1
ATOM 15720 C C . ASP C 2 14 ? 105.728 129.582 109.626 1.00 68.21 14 ASP B C 1
ATOM 15721 O O . ASP C 2 14 ? 104.682 129.501 110.274 1.00 72.36 14 ASP B O 1
ATOM 15730 N N . GLN C 2 15 ? 106.816 130.196 110.084 1.00 65.44 15 GLN B N 1
ATOM 15731 C CA . GLN C 2 15 ? 106.864 130.781 111.419 1.00 62.79 15 GLN B CA 1
ATOM 15732 C C . GLN C 2 15 ? 105.940 131.991 111.490 1.00 65.06 15 GLN B C 1
ATOM 15733 O O . GLN C 2 15 ? 105.826 132.751 110.523 1.00 68.30 15 GLN B O 1
ATOM 15747 N N . GLU C 2 16 ? 105.280 132.163 112.631 1.00 67.43 16 GLU B N 1
ATOM 15748 C CA . GLU C 2 16 ? 104.447 133.330 112.880 1.00 67.31 16 GLU B CA 1
ATOM 15749 C C . GLU C 2 16 ? 105.091 134.196 113.954 1.00 60.57 16 GLU B C 1
ATOM 15750 O O . GLU C 2 16 ? 105.678 133.685 114.912 1.00 49.78 16 GLU B O 1
ATOM 15762 N N . TYR C 2 17 ? 104.984 135.510 113.787 1.00 54.49 17 TYR B N 1
ATOM 15763 C CA . TYR C 2 17 ? 105.607 13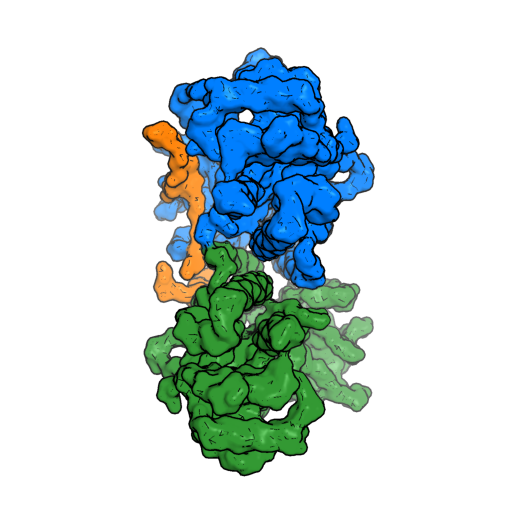6.464 114.691 1.00 47.88 17 TYR B CA 1
ATOM 15764 C C . TYR C 2 17 ? 104.557 137.111 115.585 1.00 50.99 17 TYR B C 1
ATOM 15765 O O . TYR C 2 17 ? 103.424 137.356 115.167 1.00 48.87 17 TYR B O 1
ATOM 15783 N N . MET C 2 18 ? 104.953 137.385 116.828 1.00 54.82 18 MET B N 1
ATOM 15784 C CA . MET C 2 18 ? 104.059 137.915 117.846 1.00 45.82 18 MET B CA 1
ATOM 15785 C C . MET C 2 18 ? 104.603 139.239 118.360 1.00 41.82 18 MET B C 1
ATOM 15786 O O . MET C 2 18 ? 105.771 139.570 118.150 1.00 38.34 18 MET B O 1
ATOM 15800 N N . GLU C 2 19 ? 103.744 139.994 119.039 1.00 42.04 19 GLU B N 1
ATOM 15801 C CA . GLU C 2 19 ? 104.085 141.310 119.561 1.00 35.67 19 GLU B CA 1
ATOM 15802 C C . GLU C 2 19 ? 103.731 141.397 121.040 1.00 39.06 19 GLU B C 1
ATOM 15803 O O . GLU C 2 19 ? 102.671 140.929 121.459 1.00 47.04 19 GLU B O 1
ATOM 15815 N N . LEU C 2 20 ? 104.614 142.007 121.828 1.00 37.33 20 LEU B N 1
ATOM 15816 C CA . LEU C 2 20 ? 104.356 142.205 123.249 1.00 33.01 20 LEU B CA 1
ATOM 15817 C C . LEU C 2 20 ? 103.492 143.440 123.462 1.00 36.03 20 LEU B C 1
ATOM 15818 O O . LEU C 2 20 ? 103.748 144.497 122.880 1.00 36.37 20 LEU B O 1
ATOM 15834 N N . VAL C 2 21 ? 102.469 143.305 124.304 1.00 37.25 21 VAL B N 1
ATOM 15835 C CA . VAL C 2 21 ? 101.588 144.407 124.657 1.00 42.14 21 VAL B CA 1
ATOM 15836 C C . VAL C 2 21 ? 101.339 144.372 126.159 1.00 49.71 21 VAL B C 1
ATOM 15837 O O . VAL C 2 21 ? 101.561 143.362 126.829 1.00 57.84 21 VAL B O 1
ATOM 15850 N N . PHE C 2 22 ? 100.876 145.502 126.682 1.00 51.70 22 PHE B N 1
ATOM 15851 C CA . PHE C 2 22 ? 100.574 145.662 128.100 1.00 56.38 22 PHE B CA 1
ATOM 15852 C C . PHE C 2 22 ? 99.068 145.847 128.241 1.00 67.06 22 PHE B C 1
ATOM 15853 O O . PHE C 2 22 ? 98.533 146.901 127.885 1.00 68.36 22 PHE B O 1
ATOM 15870 N N . GLU C 2 23 ? 98.386 144.824 128.756 1.00 73.36 23 GLU B N 1
ATOM 15871 C CA . GLU C 2 23 ? 96.933 144.846 128.896 1.00 70.94 23 GLU B CA 1
ATOM 15872 C C . GLU C 2 23 ? 96.550 144.380 130.291 1.00 83.43 23 GLU B C 1
ATOM 15873 O O . GLU C 2 23 ? 96.954 143.294 130.716 1.00 85.05 23 GLU B O 1
ATOM 15885 N N . ASN C 2 24 ? 95.761 145.195 130.991 1.00 88.39 24 ASN B N 1
ATOM 15886 C CA . ASN C 2 24 ? 95.230 144.836 132.306 1.00 93.30 24 ASN B CA 1
ATOM 15887 C C . ASN C 2 24 ? 96.341 144.406 133.260 1.00 87.59 24 ASN B C 1
ATOM 15888 O O . ASN C 2 24 ? 96.209 143.424 133.992 1.00 81.53 24 ASN B O 1
ATOM 15899 N N . GLY C 2 25 ? 97.453 145.140 133.245 1.00 77.65 25 GLY B N 1
ATOM 15900 C CA . GLY C 2 25 ? 98.561 144.865 134.129 1.00 76.34 25 GLY B CA 1
ATOM 15901 C C . GLY C 2 25 ? 99.402 143.671 133.740 1.00 74.91 25 GLY B C 1
ATOM 15902 O O . GLY C 2 25 ? 100.280 143.274 134.516 1.00 75.31 25 GLY B O 1
ATOM 15906 N N . GLN C 2 26 ? 99.164 143.085 132.573 1.00 73.65 26 GLN B N 1
ATOM 15907 C CA . GLN C 2 26 ? 99.849 141.879 132.139 1.00 66.21 26 GLN B CA 1
ATOM 15908 C C . GLN C 2 26 ? 100.646 142.144 130.870 1.00 62.48 26 GLN B C 1
ATOM 15909 O O . GLN C 2 26 ? 100.221 142.904 129.994 1.00 68.15 26 GLN B O 1
ATOM 15923 N N . ILE C 2 27 ? 101.810 141.508 130.784 1.00 56.36 27 ILE B N 1
ATOM 15924 C CA . ILE C 2 27 ? 102.611 141.497 129.567 1.00 55.29 27 ILE B CA 1
ATOM 15925 C C . ILE C 2 27 ? 102.147 140.307 128.737 1.00 53.61 27 ILE B C 1
ATOM 15926 O O . ILE C 2 27 ? 102.482 139.160 129.041 1.00 56.36 27 ILE B O 1
ATOM 15942 N N . LEU C 2 28 ? 101.381 140.577 127.685 1.00 53.82 28 LEU B N 1
ATOM 15943 C CA . LEU C 2 28 ? 100.809 139.538 126.843 1.00 51.26 28 LEU B CA 1
ATOM 15944 C C . LEU C 2 28 ? 101.484 139.545 125.481 1.00 45.51 28 LEU B C 1
ATOM 15945 O O . LEU C 2 28 ? 102.065 140.548 125.065 1.00 49.66 28 LEU B O 1
ATOM 15961 N N . ALA C 2 29 ? 101.410 138.411 124.795 1.00 41.57 29 ALA B N 1
ATOM 15962 C CA . ALA C 2 29 ? 101.890 138.288 123.428 1.00 38.85 29 ALA B CA 1
ATOM 15963 C C . ALA C 2 29 ? 100.709 138.071 122.493 1.00 46.86 29 ALA B C 1
ATOM 15964 O O . ALA C 2 29 ? 99.896 137.166 122.701 1.00 57.75 29 ALA B O 1
ATOM 15971 N N . LYS C 2 30 ? 100.620 138.906 121.464 1.00 44.82 30 LYS B N 1
ATOM 15972 C CA . LYS C 2 30 ? 99.532 138.875 120.502 1.00 45.18 30 LYS B CA 1
ATOM 15973 C C . LYS C 2 30 ? 100.034 138.382 119.153 1.00 53.96 30 LYS B C 1
ATOM 15974 O O . LYS C 2 30 ? 101.173 138.651 118.760 1.00 56.91 30 LYS B O 1
ATOM 15993 N N . GLY C 2 31 ? 99.172 137.646 118.451 1.00 56.20 31 GLY B N 1
ATOM 15994 C CA . GLY C 2 31 ? 99.452 137.229 117.095 1.00 53.35 31 GLY B CA 1
ATOM 15995 C C . GLY C 2 31 ? 99.004 138.266 116.082 1.00 61.44 31 GLY B C 1
ATOM 15996 O O . GLY C 2 31 ? 98.344 139.252 116.403 1.00 61.77 31 GLY B O 1
ATOM 16000 N N . GLN C 2 32 ? 99.368 138.018 114.828 1.00 68.88 32 GLN B N 1
ATOM 16001 C CA . GLN C 2 32 ? 99.056 138.941 113.741 1.00 64.94 32 GLN B CA 1
ATOM 16002 C C . GLN C 2 32 ? 98.173 138.278 112.693 1.00 62.63 32 GLN B C 1
ATOM 16003 O O . GLN C 2 32 ? 97.616 138.948 111.824 1.00 57.86 32 GLN B O 1
ATOM 16017 N N . ARG C 2 42 ? 96.447 123.009 104.650 1.00 58.19 42 ARG B N 1
ATOM 16018 C CA . ARG C 2 42 ? 97.135 122.277 103.596 1.00 61.79 42 ARG B CA 1
ATOM 16019 C C . ARG C 2 42 ? 96.694 120.820 103.560 1.00 68.06 42 ARG B C 1
ATOM 16020 O O . ARG C 2 42 ? 96.752 120.119 104.569 1.00 64.64 42 ARG B O 1
ATOM 16040 N N . THR C 2 43 ? 96.251 120.374 102.384 1.00 77.98 43 THR B N 1
ATOM 16041 C CA . THR C 2 43 ? 95.824 118.998 102.178 1.00 77.61 43 THR B CA 1
ATOM 16042 C C . THR C 2 43 ? 96.764 118.219 101.269 1.00 71.51 43 THR B C 1
ATOM 16043 O O . THR C 2 43 ? 96.519 117.032 101.023 1.00 69.63 43 THR B O 1
ATOM 16054 N N . LYS C 2 44 ? 97.826 118.844 100.773 1.00 63.66 44 LYS B N 1
ATOM 16055 C CA . LYS C 2 44 ? 98.797 118.213 99.895 1.00 53.57 44 LYS B CA 1
ATOM 16056 C C . LYS C 2 44 ? 100.113 118.017 100.635 1.00 49.11 44 LYS B C 1
ATOM 16057 O O . LYS C 2 44 ? 100.341 118.588 101.703 1.00 54.95 44 LYS B O 1
ATOM 16076 N N . SER C 2 45 ? 100.984 117.201 100.051 1.00 41.42 45 SER B N 1
ATOM 16077 C CA . SER C 2 45 ? 102.310 117.000 100.609 1.00 36.24 45 SER B CA 1
ATOM 16078 C C . SER C 2 45 ? 103.267 118.076 100.102 1.00 35.15 45 SER B C 1
ATOM 16079 O O . SER C 2 45 ? 102.935 118.887 99.236 1.00 35.50 45 SER B O 1
ATOM 16087 N N . ILE C 2 46 ? 104.477 118.079 100.663 1.00 35.11 46 ILE B N 1
ATOM 16088 C CA . ILE C 2 46 ? 105.485 119.052 100.254 1.00 29.60 46 ILE B CA 1
ATOM 16089 C C . ILE C 2 46 ? 105.924 118.794 98.819 1.00 29.49 46 ILE B C 1
ATOM 16090 O O . ILE C 2 46 ? 106.209 119.731 98.066 1.00 35.08 46 ILE B O 1
ATOM 16106 N N . MET C 2 47 ? 105.993 117.525 98.418 1.00 29.76 47 MET B N 1
ATOM 16107 C CA . MET C 2 47 ? 106.422 117.201 97.060 1.00 32.20 47 MET B CA 1
ATOM 16108 C C . MET C 2 47 ? 105.447 117.748 96.022 1.00 35.06 47 MET B C 1
ATOM 16109 O O . MET C 2 47 ? 105.863 118.238 94.965 1.00 40.62 47 MET B O 1
ATOM 16123 N N . ASP C 2 48 ? 104.145 117.656 96.291 1.00 32.95 48 ASP B N 1
ATOM 16124 C CA . ASP C 2 48 ? 103.168 118.180 95.344 1.00 33.13 48 ASP B CA 1
ATOM 16125 C C . ASP C 2 48 ? 103.292 119.692 95.204 1.00 39.13 48 ASP B C 1
ATOM 16126 O O . ASP C 2 48 ? 103.215 120.230 94.092 1.00 44.47 48 ASP B O 1
ATOM 16135 N N . LEU C 2 49 ? 103.488 120.398 96.321 1.00 34.59 49 LEU B N 1
ATOM 16136 C CA . LEU C 2 49 ? 103.719 121.837 96.244 1.00 34.40 49 LEU B CA 1
ATOM 16137 C C . LEU C 2 49 ? 104.982 122.149 95.456 1.00 30.28 49 LEU B C 1
ATOM 16138 O O . LEU C 2 49 ? 105.005 123.090 94.657 1.00 31.06 49 LEU B O 1
ATOM 16154 N N . TYR C 2 50 ? 106.051 121.385 95.677 1.00 27.07 50 TYR B N 1
ATOM 16155 C CA . TYR C 2 50 ? 107.282 121.628 94.936 1.00 27.78 50 TYR B CA 1
ATOM 16156 C C . TYR C 2 50 ? 107.053 121.459 93.442 1.00 30.56 50 TYR B C 1
ATOM 16157 O O . TYR C 2 50 ? 107.566 122.235 92.630 1.00 34.44 50 TYR B O 1
ATOM 16175 N N . GLU C 2 51 ? 106.297 120.432 93.059 1.00 32.68 51 GLU B N 1
ATOM 16176 C CA . GLU C 2 51 ? 105.997 120.234 91.646 1.00 34.86 51 GLU B CA 1
ATOM 16177 C C . GLU C 2 51 ? 105.150 121.371 91.088 1.00 33.32 51 GLU B C 1
ATOM 16178 O O . GLU C 2 51 ? 105.342 121.775 89.937 1.00 38.36 51 GLU B O 1
ATOM 16190 N N . ALA C 2 52 ? 104.206 121.887 91.876 1.00 31.37 52 ALA B N 1
ATOM 16191 C CA . ALA C 2 52 ? 103.317 122.933 91.380 1.00 26.85 52 ALA B CA 1
ATOM 16192 C C . ALA C 2 52 ? 104.041 124.267 91.234 1.00 28.53 52 ALA B C 1
ATOM 16193 O O . ALA C 2 52 ? 103.855 124.979 90.241 1.00 29.50 52 ALA B O 1
ATOM 16200 N N . GLU C 2 53 ? 104.866 124.628 92.219 1.00 29.35 53 GLU B N 1
ATOM 16201 C CA . GLU C 2 53 ? 105.420 125.977 92.281 1.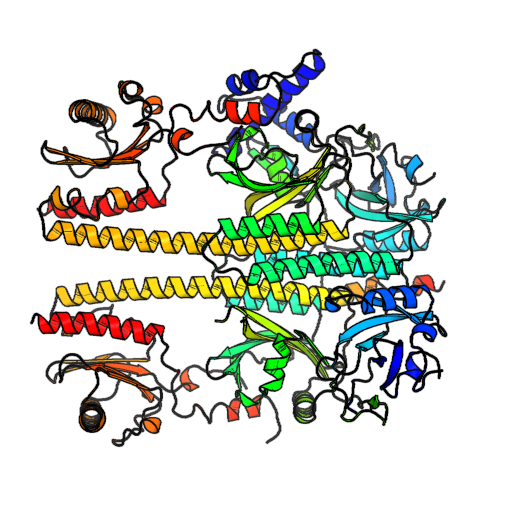00 26.43 53 GLU B CA 1
ATOM 16202 C C . GLU C 2 53 ? 106.680 126.141 91.444 1.00 25.76 53 GLU B C 1
ATOM 16203 O O . GLU C 2 53 ? 107.033 127.270 91.090 1.00 27.87 53 GLU B O 1
ATOM 16215 N N . TYR C 2 54 ? 107.375 125.052 91.123 1.00 25.87 54 TYR B N 1
ATOM 16216 C CA . TYR C 2 54 ? 108.596 125.117 90.331 1.00 29.01 54 TYR B CA 1
ATOM 16217 C C . TYR C 2 54 ? 108.362 124.717 88.878 1.00 33.34 54 TYR B C 1
ATOM 16218 O O . TYR C 2 54 ? 109.271 124.206 88.217 1.00 35.60 54 TYR B O 1
ATOM 16236 N N . ASN C 2 55 ? 107.154 124.948 88.370 1.00 35.32 55 ASN B N 1
ATOM 16237 C CA . ASN C 2 55 ? 106.829 124.677 86.975 1.00 40.54 55 ASN B CA 1
ATOM 16238 C C . ASN C 2 55 ? 107.413 125.778 86.098 1.00 44.15 55 ASN B C 1
ATOM 16239 O O . ASN C 2 55 ? 107.272 126.965 86.409 1.00 45.77 55 ASN B O 1
ATOM 16250 N N . GLU C 2 56 ? 108.066 125.390 85.004 1.00 46.00 56 GLU B N 1
ATOM 16251 C CA . GLU C 2 56 ? 108.780 126.321 84.140 1.00 51.60 56 GLU B CA 1
ATOM 16252 C C . GLU C 2 56 ? 108.042 126.632 82.843 1.00 57.27 56 GLU B C 1
ATOM 16253 O O . GLU C 2 56 ? 108.653 127.174 81.916 1.00 59.54 56 GLU B O 1
ATOM 16265 N N . ASP C 2 57 ? 106.755 126.302 82.743 1.00 53.60 57 ASP B N 1
ATOM 16266 C CA . ASP C 2 57 ? 106.049 126.509 81.483 1.00 58.47 57 ASP B CA 1
ATOM 16267 C C . ASP C 2 57 ? 106.003 127.981 81.101 1.00 62.32 57 ASP B C 1
ATOM 16268 O O . ASP C 2 57 ? 106.181 128.323 79.926 1.00 68.60 57 ASP B O 1
ATOM 16277 N N . PHE C 2 58 ? 105.776 128.866 82.073 1.00 60.71 58 PHE B N 1
ATOM 16278 C CA . PHE C 2 58 ? 105.705 130.293 81.783 1.00 59.00 58 PHE B CA 1
ATOM 16279 C C . PHE C 2 58 ? 106.978 130.816 81.131 1.00 58.19 58 PHE B C 1
ATOM 16280 O O . PHE C 2 58 ? 106.919 131.803 80.391 1.00 60.79 58 PHE B O 1
ATOM 16297 N N . MET C 2 59 ? 108.123 130.183 81.380 1.00 57.70 59 MET B N 1
ATOM 16298 C CA . MET C 2 59 ? 109.374 130.622 80.777 1.00 58.79 59 MET B CA 1
ATOM 16299 C C . MET C 2 59 ? 109.440 130.360 79.281 1.00 64.84 59 MET B C 1
ATOM 16300 O O . MET C 2 59 ? 110.308 130.929 78.611 1.00 66.30 59 MET B O 1
ATOM 16314 N N . LYS C 2 60 ? 108.560 129.518 78.740 1.00 72.12 60 LYS B N 1
ATOM 16315 C CA . LYS C 2 60 ? 108.556 129.240 77.311 1.00 70.75 60 LYS B CA 1
ATOM 16316 C C . LYS C 2 60 ? 107.883 130.332 76.492 1.00 73.44 60 LYS B C 1
ATOM 16317 O O . LYS C 2 60 ? 108.142 130.427 75.288 1.00 72.76 60 LYS B O 1
ATOM 16336 N N . SER C 2 61 ? 107.045 131.159 77.107 1.00 80.70 61 SER B N 1
ATOM 16337 C CA . SER C 2 61 ? 106.334 132.207 76.385 1.00 80.70 61 SER B CA 1
ATOM 16338 C C . SER C 2 61 ? 107.311 133.164 75.712 1.00 73.97 61 SER B C 1
ATOM 16339 O O . SER C 2 61 ? 107.074 134.370 75.659 1.00 77.14 61 SER B O 1
#

Radius of gyration: 35.23 Å; Cα contacts (8 Å, |Δi|>4): 1789; chains: 3; bounding box: 52×102×104 Å

InterPro domains:
  IPR000014 PAS domain [PS50112] (652-723)
  IPR000014 PAS domain [PS50112] (786-838)
  IPR000014 PAS domain [SM00091] (654-721)
  IPR000014 PAS domain [SM00091] (785-855)
  IPR000014 PAS domain [TIGR00229] (659-774)
  IPR000014 PAS domain [cd00130] (663-734)
  IPR000014 PAS domain [cd00130] (797-905)
  IPR001294 Phytochrome [PR01033] (167-189)
  IPR001294 Phytochrome [PR01033] (267-286)
  IPR001294 Phytochrome [PR01033] (352-373)
  IPR001294 Phytochrome [PR01033] (463-483)
  IPR001294 Phytochrome [PR01033] (548-567)
  IPR001294 Phytochrome [PR01033] (581-599)
  IPR001294 Phytochrome [PR01033] (655-671)
  IPR001294 Phytochrome [PR01033] (674-689)
  IPR001294 Phytochrome [PR01033] (748-765)
  IPR001294 Phytochrome [PR01033] (768-788)
  IPR003018 GAF domain [PF01590] (253-433)
  IPR003018 GAF domain [SM00065] (252-443)
  IPR003594 Histidine kinase/HSP90-like ATPase domain [PF02518] (1039-1151)